Protein 8RZL (pdb70)

Sequence (915 aa):
DVIYYYQGQITVGNVAPPMYFAIQPNGNAKIGNNSNVPSYINAQPSSGGSGFTAQVNITNATYNYYFNFMGLAVSKTGYIYLAKVAYSYTATNNPIQNATLYIMNQQGQIVYKYKLIVNGVVNSTLPSTPLQINSGSYIVSLLIVPYQGTLPKTPSNDLATITVNFGFSPMTASPPPIPLPSPDVIYYYQGQITVGNVAPPMYFAIQPNGNAKIGNNSNVPSYINAQPSSGGSGFTAQVNITNATYNYYFNFMGLAVSKTGYIYLAKVAYSYTATNNPIQNATLYIMNQQGQIVYKYKLIVNGVVNSTLPSTPLQINSGSYIVSLLIVPYQGTLPKTPSNDLATITVNFGFSPMTASPPPIPLPSPDVIYYYQGQITVGNVAPPMYFAIQPNGNAKIGNNSNVPSYINAQPSSGGSGFTAQVNITNATYNYYFNFMGLAVSKTGYIYLAKVAYSYTATNNPIQNATLYIMNQQGQIVYKYKLIVNGVVNSTLPSTPLQINSGSYIVSLLIVPYQGTLPKTPSNDLATITVNFGFSPMTASPPPIPLPSPDVIYYYQGQITVGNVAPPMYFAIQPNGNAKIGNNSNVPSYINAQPSSGGSGFTAQVNITNATYNYYFNFMGLAVSKTGYIYLAKVAYSYTATNNPIQNATLYIMNQQGQIVYKYKLIVNGVVNSTLPSTPLQINSGSYIVSLLIVPYQGTLPKTPSNDLATITVNFGFSPMTASPPPIPLPSPDVIYYYQGQITVGNVAPPMYFAIQPNGNAKIGNNSNVPSYINAQPSSGGSGFTAQVNITNATYNYYFNFMGLAVSKTGYIYLAKVAYSYTATNNPIQNATLYIMNQQGQIVYKYKLIVNGVVNSTLPSTPLQINSGSYIVSLLIVPYQGTLPKTPSNDLATITVNFGFSPMTASPPPIPLPSP

Nearest PDB structures (foldseek):
  7pnb-assembly1_A  TM=1.003E+00  e=2.751E-33  Sulfolobus acidocaldarius
  2df7-assembly1_N  TM=4.155E-01  e=6.277E-03  Infectious bursal disease virus
  4pqq-assembly1_A  TM=2.726E-01  e=2.552E-01  Mus musculus
  7vyv-assembly1_B  TM=3.031E-01  e=6.184E-01  Klebsiella phage GH-K3
  7lzj-assembly1_C  TM=2.311E-01  e=8.153E-01  Klebsiella phage GH-K3

Solvent-accessible surface area: 39613 Å² total; per-residue (Å²): 16,0,0,0,0,0,51,1,74,0,38,0,0,5,27,65,22,1,0,56,7,16,76,79,5,138,62,44,66,138,0,0,70,8,10,107,4,134,56,13,6,84,2,114,48,41,65,41,10,3,1,1,74,1,46,0,25,0,0,33,0,26,37,0,1,0,24,4,2,0,0,2,3,4,73,91,65,1,32,2,0,2,4,81,16,53,37,63,93,100,31,138,83,35,1,0,56,32,0,2,0,0,4,9,51,73,138,28,112,74,55,50,78,13,92,0,1,54,99,5,102,54,31,112,108,36,33,29,94,9,75,96,3,89,60,41,24,20,7,4,0,0,1,0,15,1,71,45,66,38,26,57,206,104,76,46,110,86,6,1,39,0,33,0,5,6,0,0,0,8,43,140,69,63,11,73,63,9,78,10,13,63,49,19,0,0,0,0,0,51,1,74,0,38,0,0,6,28,64,22,15,30,58,18,17,74,78,6,140,64,45,65,137,0,0,74,46,8,105,58,132,76,126,13,82,2,113,48,42,64,40,12,16,16,54,96,40,76,33,58,35,60,123,51,86,144,10,103,20,90,4,3,0,0,2,4,4,74,98,66,2,32,1,17,2,9,80,16,53,37,62,92,100,32,136,83,34,1,7,57,51,0,13,2,22,4,12,51,73,137,32,113,94,55,50,115,14,105,3,1,55,99,5,102,54,31,113,109,35,34,28,92,8,76,96,3,88,60,42,25,20,6,4,0,19,38,8,20,2,70,91,85,37,34,72,211,104,125,66,118,91,30,34,75,48,76,33,25,42,15,42,18,28,62,140,67,64,26,84,61,27,76,28,14,62,49,182,115,106,166,192,194,170,70,147,154,119,136,72,147,125,85,56,17,0,58,8,17,75,79,6,140,63,46,65,140,0,0,70,7,8,105,4,130,56,13,6,84,2,112,47,41,103,80,10,59,0,2,74,1,46,0,24,0,0,33,0,26,38,0,1,0,24,5,2,0,0,2,3,4,74,131,65,2,32,2,0,2,5,81,16,53,36,62,93,100,31,137,82,34,1,0,56,32,0,2,0,0,4,9,51,75,138,29,112,75,55,50,78,13,92,0,1,54,100,6,103,54,31,113,106,35,34,28,92,8,74,95,3,89,61,41,24,20,6,4,0,1,2,0,16,1,71,45,64,38,24,59,205,103,77,45,110,89,6,1,41,0,34,0,8,6,0,0,0,36,73,140,67,65,10,76,62,64,83,47,95,98,194,108,77,29,94,59,14,88,1,72,0,39,0,0,4,28,62,22,1,0,56,7,17,75,78,6,139,64,46,66,138,0,0,70,8,9,106,4,130,58,12,6,84,2,115,48,42,65,40,9,3,0,2,75,0,45,0,25,0,0,34,0,27,38,0,1,0,24,4,1,0,0,2,3,4,73,93,65,2,32,1,0,2,5,81,16,53,37,61,92,100,32,137,83,36,1,0,56,32,0,2,0,0,4,10,51,74,139,29,112,76,57,51,77,13,91,0,1,54,100,5,102,54,31,112,108,35,34,28,92,9,74,95,2,88,60,41,24,21,6,3,0,1,2,0,16,1,70,45,66,37,24,59,206,105,76,46,109,86,6,0,41,0,34,0,5,7,0,0,0,7,42,139,68,65,11,74,62,9,78,10,14,64,49,18,0,0,0,0,1,51,1,74,0,38,0,0,6,26,64,22,1,0,56,8,16,76,80,6,139,63,44,65,138,0,0,75,31,9,107,13,134,55,28,13,83,3,113,48,40,64,41,10,3,0,2,74,0,46,0,28,0,9,34,44,57,80,9,53,20,46,4,1,0,0,2,3,4,75,97,66,2,32,2,0,2,5,81,16,53,36,62,94,99,32,137,84,35,1,0,58,32,0,2,0,0,4,10,51,73,138,27,112,76,56,49,79,13,94,0,1,54,98,5,102,54,32,114,107,36,33,29,94,10,74,96,2,88,60,42,24,20,8,4,0,0,2,0,16,2,70,47,66,38,25,57,207,102,77,47,108,87,6,1,41,0,34,0,5,5,0,0,0,8,41,139,68,63,10,74,64,9,78,10,14,63,49

B-factor: mean 107.13, std 51.11, range [43.92, 240.0]

Secondary structure (DSSP, 8-state):
-----------------SEEEESSGGG-TTSS--SEETTTEEEEEPGGGSEEEEEEEE-SSSEEEEEEEEEEEESS-EEEEEEEEEEEE-SSS--EEEEEEEEE-TTS-EEEEEEEEETTEE-SSPSPPPEEE-SEEEEEEEEEEE-TT-S-SS-EEEEEEEEEEEEEE--SSPPP-PPPPP-/---EEEEEEEEEEE---SEEEESSGGG-TTSS--SEETTTEEEEEPGGGSEEEEEEEE-SSSEEEEEEEEEEEESS-EEEEEEEEEEEE-SSS--EEEEEEEEE-TTS-EEEEEEEEETTEE-SSPSPPPEEE-SEEEEEEEEEEE-TT-S-SS-EEEEEEEEEEEEEE--SSPPP-PPPPP-/-EEEEEEEEEEEEE---SEEEESSGGG-TTSS--SEETTTEEEEEPGGGSEEEEEEEE-SSSEEEEEEEEEEEESS-EEEEEEEEEEEE-SSS--EEEEEEEEE-TTS-EEEEEEEEETTEE-SSPSPPPEEE-SEEEEEEEEEEE-TT-S-SS-EEEEEEEEEEEEEE--SSPPP-PPPPP-/-EEEEEEEEEEEEE---SEEEESSGGG-TTSS--SEETTTEEEEEPGGGSEEEEEEEE-SSSSEEEEEEEEEEESS-EEEEEEEEEEEE-SSS--EEEEEEEEE-TTS-EEEEEEEEETTEE-SSPSPPPEEE-SEEEEEEEEEEE-TT-S-SS-EEEEEEEEEEEEEE--SSPPP-PPPPP-/-EEEEEEEEEEEEE---SEEEESSGGG-TTSS--SEETTTEEEEEPGGGS-EEEEE---S-SSEEEEEEEEEEESS-EEEEEEEEEEEE-SSS--EEEEEEEEE-TTS-EEEEEEEEETTEE-SSPSPPPEEE-SEEEEEEEEEEE-TT-S-SS--S-SEEEEEEEEEE--SSPPP-PPPPP-

Organism: Sulfolobus acidocaldarius (strain ATCC 33909 / DSM 639 / JCM 8929 / NBRC 15157 / NCIMB 11770) (NCBI:txid330779)

Foldseek 3Di:
DDDDDDDDDDDDDDDDDQKFKQQCPVVPPLAQDQLCDPPAKHKDQDPPRHGIDMQGDDDQDQKDKRWRNIKMFGAAKWWKWWQDKDKDFDFPDQWFAWKKKFWADSVRHTPDIGTQHHGRHGDPPPRDFTDIDHGDMTRMMMMTGTDHPRDDPDDDRGGMDMDTDMDIDRDPDGDGSDHDDDD/DDDDDDDDDDDDDDDDDQKFKQQCPVVPPLAQDQLCDPPAKHKDQDPPRHGIDMQGDDDQDQKDKRWRNIKMFGAAKWWKWWQDKDKDFDFPDQWFAWKKKFWADSVRHTPDIGTQHHGRHGDPPPRDFTDIDGGDMTRMMMMTGTDHPRDDPDDDRGGMDMDTDMDIDRDPDGDGSDHDDDD/DDDDDDDDDDDDDDDDDQKFKQQCPVVPPLAQDQLCDPPAKHKDQDPPRHGIDMQGDDDQDQKDKRWRNIKMFGAAKWWKWWQDKDKDFDFPDQWFAWKKKFWADSVGHTPDIGTQHHGRHGDPPPRDFTDIDGGDMTRMMMMTGTDHPRDDPDDDRGGMDMDTDMDIDRDPDGDGSDHDDDD/DDDDDDDDDDDDDDDDDQKFKQQCPVVPPLAQDQLCDPPAKHKDQDPPRHGIDMQGDDDQDQKDKRWRNIKMFGAAKWWKWWQDKDKDFDFPDQWFAWKKKFWADSVRHTPDIGTQHHGRHGDPPPRDFTDIDGGDMTRMMMMTGTDHPRDDPDDDRGGMDMDTDMDIDRDPDGDGSDHDDDD/DDDDDDDDDDDDDDDDDQKFKQQCPVVPPLAQDQLCDPPAKHKDQDPPRHGIDMQGDDDQDQKDKRWRNIKMFGAAKWWKWWQDKDKDFDFPDQWFAWKKKFWADSVRHTPDIGTQHHGRHGDPPPRDFTDIDHGDMTRMMMMTGTDHPRDDPDDDRGGMDMDTDMDIDRDPDGDGSDHDDDD

Radius of gyration: 48.67 Å; Cα contacts (8 Å, |Δi|>4): 2622; chains: 5; bounding box: 44×48×195 Å

Structure (mmCIF, N/CA/C/O backbone):
data_8RZL
#
_entry.id   8RZL
#
_cell.length_a   1.00
_cell.length_b   1.00
_cell.length_c   1.00
_cell.angle_alpha   90.00
_cell.angle_beta   90.00
_cell.angle_gamma   90.00
#
_symmetry.space_group_name_H-M   'P 1'
#
loop_
_entity.id
_entity.type
_entity.pdbx_description
1 polymer 'Sulfolobus acidocaldarius threads (0406) filament.'
2 branched beta-D-glucopyranose-(1-4)-6-deoxy-6-sulfo-beta-D-glucopyranose-(1-3)-[alpha-D-mannopyranose-(1-4)][alpha-D-mannopyranose-(1-6)]2-acetamido-2-deoxy-beta-D-glucopyranose-(1-4)-2-acetamido-2-deoxy-beta-D-glucopyranose
3 non-polymer alpha-D-mannopyranose
#
loop_
_atom_site.group_PDB
_atom_site.id
_atom_site.type_symbol
_atom_site.label_atom_id
_atom_site.label_alt_id
_atom_site.label_comp_id
_atom_site.label_asym_id
_atom_site.label_entity_id
_atom_site.label_seq_id
_atom_site.pdbx_PDB_ins_code
_atom_site.Cartn_x
_atom_site.Cartn_y
_atom_site.Cartn_z
_atom_site.occupancy
_atom_site.B_iso_or_equiv
_atom_site.auth_seq_id
_atom_site.auth_comp_id
_atom_site.auth_asym_id
_atom_site.auth_atom_id
_atom_site.pdbx_PDB_model_num
ATOM 1 N N . ASP A 1 1 ? 101.445 118.289 142.127 1.00 82.49 24 ASP C N 1
ATOM 2 C CA . ASP A 1 1 ? 100.910 117.830 140.853 1.00 84.07 24 ASP C CA 1
ATOM 3 C C . ASP A 1 1 ? 100.574 116.345 140.920 1.00 80.86 24 ASP C C 1
ATOM 4 O O . ASP A 1 1 ? 101.248 115.594 141.620 1.00 84.00 24 ASP C O 1
ATOM 9 N N . VAL A 1 2 ? 99.549 115.931 140.164 1.00 76.21 25 VAL C N 1
ATOM 10 C CA . VAL A 1 2 ? 99.233 114.521 140.005 1.00 72.26 25 VAL C CA 1
ATOM 11 C C . VAL A 1 2 ? 99.513 114.121 138.561 1.00 69.70 25 VAL C C 1
ATOM 12 O O . VAL A 1 2 ? 98.927 114.675 137.632 1.00 70.63 25 VAL C O 1
ATOM 16 N N . ILE A 1 3 ? 100.421 113.150 138.395 1.00 67.47 26 ILE C N 1
ATOM 17 C CA . ILE A 1 3 ? 100.718 112.563 137.098 1.00 66.68 26 ILE C CA 1
ATOM 18 C C . ILE A 1 3 ? 100.297 111.096 137.120 1.00 66.01 26 ILE C C 1
ATOM 19 O O . ILE A 1 3 ? 100.685 110.341 138.010 1.00 68.16 26 ILE C O 1
ATOM 24 N N . TYR A 1 4 ? 99.524 110.702 136.106 1.00 64.28 27 TYR C N 1
ATOM 25 C CA . TYR A 1 4 ? 99.224 109.304 135.863 1.00 62.05 27 TYR C CA 1
ATOM 26 C C . TYR A 1 4 ? 100.061 108.842 134.674 1.00 61.79 27 TYR C C 1
ATOM 27 O O . TYR A 1 4 ? 100.010 109.468 133.618 1.00 63.26 27 TYR C O 1
ATOM 36 N N . TYR A 1 5 ? 100.814 107.750 134.848 1.00 61.30 28 TYR C N 1
ATOM 37 C CA . TYR A 1 5 ? 101.646 107.225 133.777 1.00 61.19 28 TYR C CA 1
ATOM 38 C C . TYR A 1 5 ? 101.079 105.918 133.228 1.00 61.95 28 TYR C C 1
ATOM 39 O O . TYR A 1 5 ? 100.701 105.022 133.984 1.00 61.56 28 TYR C O 1
ATOM 48 N N . TYR A 1 6 ? 101.057 105.837 131.890 1.00 61.13 29 TYR C N 1
ATOM 49 C CA . TYR A 1 6 ? 100.535 104.712 131.132 1.00 59.34 29 TYR C CA 1
ATOM 50 C C . TYR A 1 6 ? 101.680 104.113 130.321 1.00 61.38 29 TYR C C 1
ATOM 51 O O . TYR A 1 6 ? 102.368 104.833 129.597 1.00 64.94 29 TYR C O 1
ATOM 60 N N . GLN A 1 7 ? 101.872 102.793 130.439 1.00 61.69 30 GLN C N 1
ATOM 61 C CA . GLN A 1 7 ? 103.028 102.142 129.840 1.00 64.00 30 GLN C CA 1
ATOM 62 C C . GLN A 1 7 ? 102.629 101.378 128.578 1.00 65.86 30 GLN C C 1
ATOM 63 O O . GLN A 1 7 ? 101.814 100.458 128.629 1.00 68.95 30 GLN C O 1
ATOM 69 N N . GLY A 1 8 ? 103.235 101.762 127.448 1.00 65.35 31 GLY C N 1
ATOM 70 C CA . GLY A 1 8 ? 103.183 100.980 126.228 1.00 65.30 31 GLY C CA 1
ATOM 71 C C . GLY A 1 8 ? 104.440 100.127 126.103 1.00 66.83 31 GLY C C 1
ATOM 72 O O . GLY A 1 8 ? 105.549 100.627 126.271 1.00 69.36 31 GLY C O 1
ATOM 73 N N . GLN A 1 9 ? 104.258 98.832 125.827 1.00 70.52 32 GLN C N 1
ATOM 74 C CA . GLN A 1 9 ? 105.389 97.959 125.561 1.00 74.12 32 GLN C CA 1
ATOM 75 C C . GLN A 1 9 ? 105.245 97.343 124.172 1.00 70.72 32 GLN C C 1
ATOM 76 O O . GLN A 1 9 ? 104.294 96.611 123.913 1.00 72.97 32 GLN C O 1
ATOM 82 N N . ILE A 1 10 ? 106.211 97.639 123.294 1.00 66.46 33 ILE C N 1
ATOM 83 C CA . ILE A 1 10 ? 106.200 97.169 121.920 1.00 65.39 33 ILE C CA 1
ATOM 84 C C . ILE A 1 10 ? 107.361 96.192 121.751 1.00 64.77 33 ILE C C 1
ATOM 85 O O . ILE A 1 10 ? 108.514 96.572 121.928 1.00 66.23 33 ILE C O 1
ATOM 90 N N . THR A 1 11 ? 107.048 94.938 121.397 1.00 63.57 34 THR C N 1
ATOM 91 C CA . THR A 1 11 ? 108.067 93.951 121.072 1.00 64.76 34 THR C CA 1
ATOM 92 C C . THR A 1 11 ? 108.112 93.769 119.560 1.00 62.26 34 THR C C 1
ATOM 93 O O . THR A 1 11 ? 107.077 93.591 118.921 1.00 63.11 34 THR C O 1
ATOM 97 N N . VAL A 1 12 ? 109.324 93.838 119.002 1.00 59.97 35 VAL C N 1
ATOM 98 C CA . VAL A 1 12 ? 109.512 93.906 117.563 1.00 58.58 35 VAL C CA 1
ATOM 99 C C . VAL A 1 12 ? 110.112 92.592 117.076 1.00 57.43 35 VAL C C 1
ATOM 100 O O . VAL A 1 12 ? 111.169 92.173 117.543 1.00 60.30 35 VAL C O 1
ATOM 104 N N . GLY A 1 13 ? 109.406 91.956 116.137 1.00 56.97 36 GLY C N 1
ATOM 105 C CA . GLY A 1 13 ? 109.894 90.782 115.434 1.00 56.53 36 GLY C CA 1
ATOM 106 C C . GLY A 1 13 ? 110.131 91.080 113.956 1.00 58.71 36 GLY C C 1
ATOM 107 O O . GLY A 1 13 ? 109.973 92.215 113.509 1.00 59.49 36 GLY C O 1
ATOM 108 N N . ASN A 1 14 ? 110.468 90.033 113.197 1.00 60.64 37 ASN C N 1
ATOM 109 C CA . ASN A 1 14 ? 110.922 90.175 111.823 1.00 62.00 37 ASN C CA 1
ATOM 110 C C . ASN A 1 14 ? 110.206 89.147 110.945 1.00 63.32 37 ASN C C 1
ATOM 111 O O . ASN A 1 14 ? 110.147 87.975 111.314 1.00 66.34 37 ASN C O 1
ATOM 116 N N . VAL A 1 15 ? 109.714 89.588 109.773 1.00 65.69 38 VAL C N 1
ATOM 117 C CA . VAL A 1 15 ? 108.936 88.769 108.841 1.00 67.45 38 VAL C CA 1
ATOM 118 C C . VAL A 1 15 ? 109.411 88.987 107.401 1.00 67.79 38 VAL C C 1
ATOM 119 O O . VAL A 1 15 ? 109.763 90.103 107.016 1.00 69.97 38 VAL C O 1
ATOM 123 N N . ALA A 1 16 ? 109.421 87.903 106.607 1.00 66.58 39 ALA C N 1
ATOM 124 C CA . ALA A 1 16 ? 109.794 87.953 105.196 1.00 65.67 39 ALA C CA 1
ATOM 125 C C . ALA A 1 16 ? 108.883 88.917 104.432 1.00 66.80 39 ALA C C 1
ATOM 126 O O . ALA A 1 16 ? 107.671 88.903 104.634 1.00 69.57 39 ALA C O 1
ATOM 128 N N . PRO A 1 17 ? 109.416 89.778 103.530 1.00 67.62 40 PRO C N 1
ATOM 129 C CA . PRO A 1 17 ? 108.633 90.875 102.957 1.00 67.88 40 PRO C CA 1
ATOM 130 C C . PRO A 1 17 ? 107.501 90.407 102.042 1.00 68.84 40 PRO C C 1
ATOM 131 O O . PRO A 1 17 ? 107.703 89.532 101.198 1.00 69.62 40 PRO C O 1
ATOM 135 N N . PRO A 1 18 ? 106.277 90.978 102.194 1.00 67.73 41 PRO C N 1
ATOM 136 C CA . PRO A 1 18 ? 105.149 90.679 101.309 1.00 65.45 41 PRO C CA 1
ATOM 137 C C . PRO A 1 18 ? 105.421 90.988 99.836 1.00 64.66 41 PRO C C 1
ATOM 138 O O . PRO A 1 18 ? 104.908 90.301 98.960 1.00 63.89 41 PRO C O 1
ATOM 142 N N . MET A 1 19 ? 106.224 92.025 99.572 1.00 62.44 42 MET C N 1
ATOM 143 C CA . MET A 1 19 ? 106.737 92.304 98.240 1.00 61.60 42 MET C CA 1
ATOM 144 C C . MET A 1 19 ? 108.125 92.932 98.357 1.00 60.09 42 MET C C 1
ATOM 145 O O . MET A 1 19 ? 108.471 93.497 99.392 1.00 61.16 42 MET C O 1
ATOM 150 N N . TYR A 1 20 ? 108.925 92.816 97.292 1.00 57.84 43 TYR C N 1
ATOM 151 C CA . TYR A 1 20 ? 110.255 93.401 97.280 1.00 55.00 43 TYR C CA 1
ATOM 152 C C . TYR A 1 20 ? 110.694 93.673 95.846 1.00 55.25 43 TYR C C 1
ATOM 153 O O . TYR A 1 20 ? 110.245 93.011 94.917 1.00 57.08 43 TYR C O 1
ATOM 162 N N . PHE A 1 21 ? 111.602 94.638 95.686 1.00 53.56 44 PHE C N 1
ATOM 163 C CA . PHE A 1 21 ? 112.218 94.920 94.401 1.00 51.54 44 PHE C CA 1
ATOM 164 C C . PHE A 1 21 ? 113.493 94.097 94.256 1.00 52.20 44 PHE C C 1
ATOM 165 O O . PHE A 1 21 ? 114.256 93.955 95.214 1.00 55.71 44 PHE C O 1
ATOM 173 N N . ALA A 1 22 ? 113.720 93.572 93.045 1.00 53.14 45 ALA C N 1
ATOM 174 C CA . ALA A 1 22 ? 114.830 92.667 92.784 1.00 59.33 45 ALA C CA 1
ATOM 175 C C . ALA A 1 22 ? 115.193 92.648 91.300 1.00 63.00 45 ALA C C 1
ATOM 176 O O . ALA A 1 22 ? 114.401 93.042 90.448 1.00 62.58 45 ALA C O 1
ATOM 178 N N . ILE A 1 23 ? 116.407 92.168 91.005 1.00 67.48 46 ILE C N 1
ATOM 179 C CA . ILE A 1 23 ? 116.824 91.874 89.643 1.00 69.85 46 ILE C CA 1
ATOM 180 C C . ILE A 1 23 ? 116.768 90.361 89.465 1.00 75.48 46 ILE C C 1
ATOM 181 O O . ILE A 1 23 ? 117.378 89.629 90.243 1.00 79.00 46 ILE C O 1
ATOM 186 N N . GLN A 1 24 ? 115.997 89.905 88.464 1.00 77.53 47 GLN C N 1
ATOM 187 C CA . GLN A 1 24 ? 115.767 88.489 88.195 1.00 80.15 47 GLN C CA 1
ATOM 188 C C . GLN A 1 24 ? 115.295 87.756 89.458 1.00 78.73 47 GLN C C 1
ATOM 189 O O . GLN A 1 24 ? 115.928 86.783 89.878 1.00 79.23 47 GLN C O 1
ATOM 195 N N . PRO A 1 25 ? 114.148 88.150 90.073 1.00 78.59 48 PRO C N 1
ATOM 196 C CA . PRO A 1 25 ? 113.648 87.496 91.286 1.00 80.61 48 PRO C CA 1
ATOM 197 C C . PRO A 1 25 ? 113.370 86.016 91.032 1.00 85.51 48 PRO C C 1
ATOM 198 O O . PRO A 1 25 ? 112.897 85.647 89.958 1.00 87.76 48 PRO C O 1
ATOM 202 N N . ASN A 1 26 ? 113.710 85.172 92.020 1.00 92.17 49 ASN C N 1
ATOM 203 C CA . ASN A 1 26 ? 113.582 83.717 91.958 1.00 97.74 49 ASN C CA 1
ATOM 204 C C . ASN A 1 26 ? 114.350 83.096 90.779 1.00 98.63 49 ASN C C 1
ATOM 205 O O . ASN A 1 26 ? 114.092 81.947 90.413 1.00 102.59 49 ASN C O 1
ATOM 210 N N . GLY A 1 27 ? 115.303 83.841 90.198 1.00 97.20 50 GLY C N 1
ATOM 211 C CA . GLY A 1 27 ? 116.075 83.408 89.039 1.00 97.87 50 GLY C CA 1
ATOM 212 C C . GLY A 1 27 ? 115.345 83.571 87.702 1.00 96.09 50 GLY C C 1
ATOM 213 O O . GLY A 1 27 ? 115.819 83.068 86.683 1.00 97.54 50 GLY C O 1
ATOM 214 N N . ASN A 1 28 ? 114.216 84.292 87.691 1.00 90.27 51 ASN C N 1
ATOM 215 C CA . ASN A 1 28 ? 113.416 84.494 86.492 1.00 86.79 51 ASN C CA 1
ATOM 216 C C . ASN A 1 28 ? 114.107 85.490 85.555 1.00 84.47 51 ASN C C 1
ATOM 217 O O . ASN A 1 28 ? 113.983 86.697 85.737 1.00 85.23 51 ASN C O 1
ATOM 222 N N . ALA A 1 29 ? 114.751 84.978 84.496 1.00 82.24 52 ALA C N 1
ATOM 223 C CA . ALA A 1 29 ? 115.585 85.773 83.598 1.00 78.70 52 ALA C CA 1
ATOM 224 C C . ALA A 1 29 ? 114.795 86.759 82.728 1.00 76.14 52 ALA C C 1
ATOM 225 O O . ALA A 1 29 ? 115.399 87.473 81.933 1.00 77.88 52 ALA C O 1
ATOM 227 N N . LYS A 1 30 ? 113.461 86.814 82.870 1.00 74.22 53 LYS C N 1
ATOM 228 C CA . LYS A 1 30 ? 112.613 87.718 82.094 1.00 73.42 53 LYS C CA 1
ATOM 229 C C . LYS A 1 30 ? 112.157 88.933 82.907 1.00 69.27 53 LYS C C 1
ATOM 230 O O . LYS A 1 30 ? 111.643 89.892 82.332 1.00 68.23 53 LYS C O 1
ATOM 236 N N . ILE A 1 31 ? 112.360 88.917 84.232 1.00 66.19 54 ILE C N 1
ATOM 237 C CA . ILE A 1 31 ? 111.863 89.968 85.116 1.00 64.97 54 ILE C CA 1
ATOM 238 C C . ILE A 1 31 ? 113.031 90.823 85.614 1.00 64.96 54 ILE C C 1
ATOM 239 O O . ILE A 1 31 ? 113.973 90.306 86.203 1.00 67.38 54 ILE C O 1
ATOM 244 N N . GLY A 1 32 ? 112.950 92.145 85.413 1.00 62.14 55 GLY C N 1
ATOM 245 C CA . GLY A 1 32 ? 114.015 93.063 85.787 1.00 59.65 55 GLY C CA 1
ATOM 246 C C . GLY A 1 32 ? 115.330 92.871 85.030 1.00 61.24 55 GLY C C 1
ATOM 247 O O . GLY A 1 32 ? 116.402 93.027 85.601 1.00 61.46 55 GLY C O 1
ATOM 248 N N . ASN A 1 33 ? 115.290 92.649 83.715 1.00 62.08 56 ASN C N 1
ATOM 249 C CA . ASN A 1 33 ? 116.581 92.466 83.060 1.00 60.61 56 ASN C CA 1
ATOM 250 C C . ASN A 1 33 ? 117.015 93.691 82.241 1.00 62.78 56 ASN C C 1
ATOM 251 O O . ASN A 1 33 ? 117.386 93.530 81.077 1.00 68.30 56 ASN C O 1
ATOM 256 N N . ASN A 1 34 ? 117.007 94.902 82.804 1.00 60.75 57 ASN C N 1
ATOM 257 C CA . ASN A 1 34 ? 117.405 96.036 81.989 1.00 59.87 57 ASN C CA 1
ATOM 258 C C . ASN A 1 34 ? 117.688 97.090 82.992 1.00 62.22 57 ASN C C 1
ATOM 259 O O . ASN A 1 34 ? 117.212 98.225 83.006 1.00 65.59 57 ASN C O 1
ATOM 263 N N . SER A 1 35 ? 118.292 96.489 83.962 1.00 65.67 58 SER C N 1
ATOM 264 C CA . SER A 1 35 ? 118.603 97.437 84.979 1.00 65.19 58 SER C CA 1
ATOM 265 C C . SER A 1 35 ? 119.755 98.312 84.529 1.00 66.38 58 SER C C 1
ATOM 266 O O . SER A 1 35 ? 119.851 99.403 85.067 1.00 71.91 58 SER C O 1
ATOM 269 N N . ASN A 1 36 ? 120.580 97.888 83.556 1.00 67.38 59 ASN C N 1
ATOM 270 C CA . ASN A 1 36 ? 121.851 98.561 83.310 1.00 67.81 59 ASN C CA 1
ATOM 271 C C . ASN A 1 36 ? 122.159 98.607 81.812 1.00 67.42 59 ASN C C 1
ATOM 272 O O . ASN A 1 36 ? 122.499 97.584 81.225 1.00 71.72 59 ASN C O 1
ATOM 277 N N . VAL A 1 37 ? 122.046 99.800 81.207 1.00 65.32 60 VAL C N 1
ATOM 278 C CA . VAL A 1 37 ? 122.499 100.058 79.848 1.00 65.89 60 VAL C CA 1
ATOM 279 C C . VAL A 1 37 ? 123.547 101.166 79.931 1.00 72.31 60 VAL C C 1
ATOM 280 O O . VAL A 1 37 ? 123.229 102.270 80.366 1.00 75.54 60 VAL C O 1
ATOM 284 N N . PRO A 1 38 ? 124.817 100.900 79.532 1.00 76.67 61 PRO C N 1
ATOM 285 C CA . PRO A 1 38 ? 125.982 101.621 80.057 1.00 80.74 61 PRO C CA 1
ATOM 286 C C . PRO A 1 38 ? 126.187 103.127 79.857 1.00 85.12 61 PRO C C 1
ATOM 287 O O . PRO A 1 38 ? 127.219 103.648 80.281 1.00 93.68 61 PRO C O 1
ATOM 291 N N . SER A 1 39 ? 125.207 103.835 79.271 1.00 77.17 62 SER C N 1
ATOM 292 C CA . SER A 1 39 ? 125.235 105.295 79.227 1.00 70.22 62 SER C CA 1
ATOM 293 C C . SER A 1 39 ? 123.845 105.924 79.402 1.00 64.88 62 SER C C 1
ATOM 294 O O . SER A 1 39 ? 123.711 107.151 79.371 1.00 65.35 62 SER C O 1
ATOM 297 N N . TYR A 1 40 ? 122.807 105.094 79.621 1.00 59.78 63 TYR C N 1
ATOM 298 C CA . TYR A 1 40 ? 121.418 105.530 79.510 1.00 55.96 63 TYR C CA 1
ATOM 299 C C . TYR A 1 40 ? 120.593 105.241 80.766 1.00 55.25 63 TYR C C 1
ATOM 300 O O . TYR A 1 40 ? 119.700 106.023 81.086 1.00 59.07 63 TYR C O 1
ATOM 309 N N . ILE A 1 41 ? 120.847 104.107 81.434 1.00 53.91 64 ILE C N 1
ATOM 310 C CA . ILE A 1 41 ? 120.197 103.797 82.702 1.00 53.86 64 ILE C CA 1
ATOM 311 C C . ILE A 1 41 ? 121.124 102.965 83.582 1.00 53.68 64 ILE C C 1
ATOM 312 O O . ILE A 1 41 ? 121.822 102.077 83.099 1.00 56.82 64 ILE C O 1
ATOM 317 N N . ASN A 1 42 ? 121.069 103.241 84.888 1.00 54.35 65 ASN C N 1
ATOM 318 C CA . ASN A 1 42 ? 121.683 102.409 85.903 1.00 57.27 65 ASN C CA 1
ATOM 319 C C . ASN A 1 42 ? 120.746 102.365 87.107 1.00 58.38 65 ASN C C 1
ATOM 320 O O . ASN A 1 42 ? 120.658 103.330 87.863 1.00 62.72 65 ASN C O 1
ATOM 325 N N . ALA A 1 43 ? 120.057 101.228 87.268 1.00 57.40 66 ALA C N 1
ATOM 326 C CA . ALA A 1 43 ? 119.109 101.017 88.348 1.00 57.85 66 ALA C CA 1
ATOM 327 C C . ALA A 1 43 ? 119.522 99.821 89.200 1.00 61.42 66 ALA C C 1
ATOM 328 O O . ALA A 1 43 ? 120.094 98.855 88.699 1.00 65.73 66 ALA C O 1
ATOM 330 N N . GLN A 1 44 ? 119.212 99.899 90.500 1.00 64.80 67 GLN C N 1
ATOM 331 C CA . GLN A 1 44 ? 119.536 98.853 91.455 1.00 67.92 67 GLN C CA 1
ATOM 332 C C . GLN A 1 44 ? 118.412 98.734 92.479 1.00 66.81 67 GLN C C 1
ATOM 333 O O . GLN A 1 44 ? 117.758 99.726 92.803 1.00 67.82 67 GLN C O 1
ATOM 339 N N . PRO A 1 45 ? 118.175 97.536 93.060 1.00 64.52 68 PRO C N 1
ATOM 340 C CA . PRO A 1 45 ? 117.264 97.435 94.191 1.00 62.78 68 PRO C CA 1
ATOM 341 C C . PRO A 1 45 ? 117.968 98.050 95.400 1.00 63.77 68 PRO C C 1
ATOM 342 O O . PRO A 1 45 ? 119.170 97.860 95.591 1.00 63.76 68 PRO C O 1
ATOM 346 N N . SER A 1 46 ? 117.213 98.832 96.179 1.00 67.43 69 SER C N 1
ATOM 347 C CA . SER A 1 46 ? 117.694 99.367 97.444 1.00 70.14 69 SER C CA 1
ATOM 348 C C . SER A 1 46 ? 117.957 98.217 98.417 1.00 70.58 69 SER C C 1
ATOM 349 O O . SER A 1 46 ? 117.440 97.120 98.222 1.00 72.65 69 SER C O 1
ATOM 352 N N . SER A 1 47 ? 118.776 98.453 99.454 1.00 72.30 70 SER C N 1
ATOM 353 C CA . SER A 1 47 ? 119.248 97.387 100.335 1.00 71.91 70 SER C CA 1
ATOM 354 C C . SER A 1 47 ? 118.096 96.526 100.859 1.00 68.60 70 SER C C 1
ATOM 355 O O . SER A 1 47 ? 117.055 97.057 101.238 1.00 65.44 70 SER C O 1
ATOM 358 N N . GLY A 1 48 ? 118.288 95.196 100.846 1.00 67.12 71 GLY C N 1
ATOM 359 C CA . GLY A 1 48 ? 117.290 94.224 101.279 1.00 62.75 71 GLY C CA 1
ATOM 360 C C . GLY A 1 48 ? 116.030 94.141 100.409 1.00 59.12 71 GLY C C 1
ATOM 361 O O . GLY A 1 48 ? 115.074 93.473 100.799 1.00 58.42 71 GLY C O 1
ATOM 362 N N . GLY A 1 49 ? 116.030 94.787 99.233 1.00 56.67 72 GLY C N 1
ATOM 363 C CA . GLY A 1 49 ? 114.873 94.836 98.343 1.00 53.03 72 GLY C CA 1
ATOM 364 C C . GLY A 1 49 ? 113.803 95.846 98.769 1.00 54.39 72 GLY C C 1
ATOM 365 O O . GLY A 1 49 ? 112.679 95.787 98.283 1.00 55.80 72 GLY C O 1
ATOM 366 N N . SER A 1 50 ? 114.177 96.801 99.632 1.00 55.33 73 SER C N 1
ATOM 367 C CA . SER A 1 50 ? 113.306 97.752 100.321 1.00 55.78 73 SER C CA 1
ATOM 368 C C . SER A 1 50 ? 112.692 98.818 99.408 1.00 57.05 73 SER C C 1
ATOM 369 O O . SER A 1 50 ? 111.911 99.646 99.877 1.00 60.89 73 SER C O 1
ATOM 372 N N . GLY A 1 51 ? 113.059 98.818 98.124 1.00 56.38 74 GLY C N 1
ATOM 373 C CA . GLY A 1 51 ? 112.780 99.915 97.206 1.00 57.48 74 GLY C CA 1
ATOM 374 C C . GLY A 1 51 ? 113.773 99.864 96.051 1.00 58.85 74 GLY C C 1
ATOM 375 O O . GLY A 1 51 ? 114.417 98.838 95.866 1.00 61.84 74 GLY C O 1
ATOM 376 N N . PHE A 1 52 ? 113.938 100.969 95.314 1.00 58.28 75 PHE C N 1
ATOM 377 C CA . PHE A 1 52 ? 114.914 100.991 94.233 1.00 57.87 75 PHE C CA 1
ATOM 378 C C . PHE A 1 52 ? 115.511 102.385 94.047 1.00 59.26 75 PHE C C 1
ATOM 379 O O . PHE A 1 52 ? 114.904 103.394 94.404 1.00 60.12 75 PHE C O 1
ATOM 387 N N . THR A 1 53 ? 116.706 102.415 93.445 1.00 61.79 76 THR C N 1
ATOM 388 C CA . THR A 1 53 ? 117.381 103.649 93.070 1.00 64.12 76 THR C CA 1
ATOM 389 C C . THR A 1 53 ? 117.699 103.572 91.582 1.00 62.43 76 THR C C 1
ATOM 390 O O . THR A 1 53 ? 118.184 102.546 91.123 1.00 65.53 76 THR C O 1
ATOM 394 N N . ALA A 1 54 ? 117.429 104.652 90.839 1.00 62.41 77 ALA C N 1
ATOM 395 C CA . ALA A 1 54 ? 117.715 104.680 89.407 1.00 62.47 77 ALA C CA 1
ATOM 396 C C . ALA A 1 54 ? 118.333 106.008 88.974 1.00 63.96 77 ALA C C 1
ATOM 397 O O . ALA A 1 54 ? 117.856 107.071 89.373 1.00 68.98 77 ALA C O 1
ATOM 399 N N . GLN A 1 55 ? 119.408 105.922 88.176 1.00 61.79 78 GLN C N 1
ATOM 400 C CA . GLN A 1 55 ? 119.951 107.056 87.450 1.00 61.11 78 GLN C CA 1
ATOM 401 C C . GLN A 1 55 ? 119.463 106.860 86.021 1.00 58.20 78 GLN C C 1
ATOM 402 O O . GLN A 1 55 ? 119.603 105.759 85.501 1.00 60.30 78 GLN C O 1
ATOM 408 N N . VAL A 1 56 ? 118.840 107.886 85.430 1.00 56.70 79 VAL C N 1
ATOM 409 C CA . VAL A 1 56 ? 118.081 107.737 84.200 1.00 56.26 79 VAL C CA 1
ATOM 410 C C . VAL A 1 56 ? 118.424 108.904 83.282 1.00 56.54 79 VAL C C 1
ATOM 411 O O . VAL A 1 56 ? 118.168 110.057 83.621 1.00 60.88 79 VAL C O 1
ATOM 415 N N . ASN A 1 57 ? 118.957 108.589 82.097 1.00 54.90 80 ASN C N 1
ATOM 416 C CA . ASN A 1 57 ? 119.327 109.636 81.161 1.00 54.19 80 ASN C CA 1
ATOM 417 C C . ASN A 1 57 ? 118.262 109.866 80.109 1.00 53.91 80 ASN C C 1
ATOM 418 O O . ASN A 1 57 ? 118.031 109.009 79.255 1.00 55.90 80 ASN C O 1
ATOM 423 N N . ILE A 1 58 ? 117.645 111.045 80.155 1.00 53.97 81 ILE C N 1
ATOM 424 C CA . ILE A 1 58 ? 116.724 111.421 79.089 1.00 55.96 81 ILE C CA 1
ATOM 425 C C . ILE A 1 58 ? 117.477 112.106 77.951 1.00 58.60 81 ILE C C 1
ATOM 426 O O . ILE A 1 58 ? 118.610 112.551 78.120 1.00 62.91 81 ILE C O 1
ATOM 431 N N . THR A 1 59 ? 116.849 112.139 76.771 1.00 59.92 82 THR C N 1
ATOM 432 C CA . THR A 1 59 ? 117.431 112.745 75.581 1.00 64.45 82 THR C CA 1
ATOM 433 C C . THR A 1 59 ? 116.354 113.562 74.873 1.00 62.64 82 THR C C 1
ATOM 434 O O . THR A 1 59 ? 115.366 113.923 75.494 1.00 63.17 82 THR C O 1
ATOM 438 N N . ASN A 1 60 ? 116.546 113.819 73.572 1.00 61.72 83 ASN C N 1
ATOM 439 C CA . ASN A 1 60 ? 115.652 114.655 72.785 1.00 60.75 83 ASN C CA 1
ATOM 440 C C . ASN A 1 60 ? 114.439 113.869 72.288 1.00 62.54 83 ASN C C 1
ATOM 441 O O . ASN A 1 60 ? 113.457 114.463 71.851 1.00 69.99 83 ASN C O 1
ATOM 446 N N . ALA A 1 61 ? 114.486 112.535 72.379 1.00 61.74 84 ALA C N 1
ATOM 447 C CA . ALA A 1 61 ? 113.363 111.696 71.977 1.00 59.43 84 ALA C CA 1
ATOM 448 C C . ALA A 1 61 ? 112.084 112.180 72.655 1.00 58.16 84 ALA C C 1
ATOM 449 O O . ALA A 1 61 ? 112.106 112.518 73.835 1.00 62.22 84 ALA C O 1
ATOM 451 N N . THR A 1 62 ? 110.979 112.194 71.903 1.00 57.28 85 THR C N 1
ATOM 452 C CA . THR A 1 62 ? 109.684 112.654 72.396 1.00 61.06 85 THR C CA 1
ATOM 453 C C . THR A 1 62 ? 109.068 111.728 73.454 1.00 58.92 85 THR C C 1
ATOM 454 O O . THR A 1 62 ? 108.273 112.198 74.265 1.00 61.30 85 THR C O 1
ATOM 458 N N . TYR A 1 63 ? 109.393 110.426 73.431 1.00 56.88 86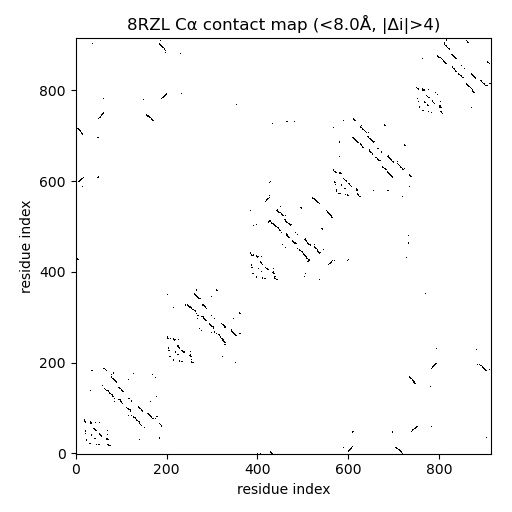 TYR C N 1
ATOM 459 C CA . TYR A 1 63 ? 109.135 109.547 74.565 1.00 54.75 86 TYR C CA 1
ATOM 460 C C . TYR A 1 63 ? 110.425 108.815 74.925 1.00 53.19 86 TYR C C 1
ATOM 461 O O . TYR A 1 63 ? 111.108 108.280 74.054 1.00 53.98 86 TYR C O 1
ATOM 470 N N . ASN A 1 64 ? 110.751 108.801 76.221 1.00 52.06 87 ASN C N 1
ATOM 471 C CA . ASN A 1 64 ? 111.923 108.112 76.735 1.00 50.10 87 ASN C CA 1
ATOM 472 C C . ASN A 1 64 ? 111.406 106.955 77.587 1.00 48.87 87 ASN C C 1
ATOM 473 O O . ASN A 1 64 ? 110.709 107.208 78.561 1.00 51.53 87 ASN C O 1
ATOM 478 N N . TYR A 1 65 ? 111.714 105.704 77.215 1.00 48.37 88 TYR C N 1
ATOM 479 C CA . TYR A 1 65 ? 111.088 104.554 77.854 1.00 47.72 88 TYR C CA 1
ATOM 480 C C . TYR A 1 65 ? 112.126 103.568 78.379 1.00 48.25 88 TYR C C 1
ATOM 481 O O . TYR A 1 65 ? 112.998 103.112 77.643 1.00 48.51 88 TYR C O 1
ATOM 490 N N . TYR A 1 66 ? 111.982 103.233 79.665 1.00 47.07 89 TYR C N 1
ATOM 491 C CA . TYR A 1 66 ? 112.904 102.393 80.409 1.00 46.80 89 TYR C CA 1
ATOM 492 C C . TYR A 1 66 ? 112.159 101.111 80.749 1.00 48.91 89 TYR C C 1
ATOM 493 O O . TYR A 1 66 ? 111.590 100.988 81.826 1.00 51.62 89 TYR C O 1
ATOM 502 N N . PHE A 1 67 ? 112.123 100.188 79.786 1.00 50.07 90 PHE C N 1
ATOM 503 C CA . PHE A 1 67 ? 111.353 98.962 79.910 1.00 49.92 90 PHE C CA 1
ATOM 504 C C . PHE A 1 67 ? 112.096 97.964 80.797 1.00 49.74 90 PHE C C 1
ATOM 505 O O . PHE A 1 67 ? 113.285 97.736 80.590 1.00 51.45 90 PHE C O 1
ATOM 513 N N . ASN A 1 68 ? 111.385 97.362 81.765 1.00 48.70 91 ASN C N 1
ATOM 514 C CA . ASN A 1 68 ? 111.875 96.248 82.570 1.00 50.42 91 ASN C CA 1
ATOM 515 C C . ASN A 1 68 ? 113.134 96.608 83.374 1.00 51.09 91 ASN C C 1
ATOM 516 O O . ASN A 1 68 ? 113.998 95.757 83.587 1.00 51.20 91 ASN C O 1
ATOM 521 N N . PHE A 1 69 ? 113.252 97.858 83.841 1.00 52.58 92 PHE C N 1
ATOM 522 C CA . PHE A 1 69 ? 114.444 98.309 84.553 1.00 55.00 92 PHE C CA 1
ATOM 523 C C . PHE A 1 69 ? 114.545 97.722 85.966 1.00 57.17 92 PHE C C 1
ATOM 524 O O . PHE A 1 69 ? 115.613 97.755 86.572 1.00 59.00 92 PHE C O 1
ATOM 532 N N . MET A 1 70 ? 113.422 97.230 86.509 1.00 59.45 93 MET C N 1
ATOM 533 C CA . MET A 1 70 ? 113.349 96.597 87.821 1.00 60.56 93 MET C CA 1
ATOM 534 C C . MET A 1 70 ? 112.383 95.415 87.751 1.00 58.45 93 MET C C 1
ATOM 535 O O . MET A 1 70 ? 111.557 95.327 86.845 1.00 59.26 93 MET C O 1
ATOM 540 N N . GLY A 1 71 ? 112.517 94.491 88.705 1.00 56.77 94 GLY C N 1
ATOM 541 C CA . GLY A 1 71 ? 111.531 93.445 88.907 1.00 54.43 94 GLY C CA 1
ATOM 542 C C . GLY A 1 71 ? 110.835 93.628 90.251 1.00 53.77 94 GLY C C 1
ATOM 543 O O . GLY A 1 71 ? 111.485 93.910 91.251 1.00 58.79 94 GLY C O 1
ATOM 544 N N . LEU A 1 72 ? 109.512 93.479 90.265 1.00 52.45 95 LEU C N 1
ATOM 545 C CA . LEU A 1 72 ? 108.745 93.518 91.498 1.00 51.17 95 LEU C CA 1
ATOM 546 C C . LEU A 1 72 ? 108.265 92.104 91.812 1.00 51.20 95 LEU C C 1
ATOM 547 O O . LEU A 1 72 ? 107.521 91.521 91.032 1.00 53.86 95 LEU C O 1
ATOM 552 N N . ALA A 1 73 ? 108.697 91.556 92.952 1.00 50.62 96 ALA C N 1
ATOM 553 C CA . ALA A 1 73 ? 108.256 90.247 93.406 1.00 51.92 96 ALA C CA 1
ATOM 554 C C . ALA A 1 73 ? 107.206 90.430 94.498 1.00 53.88 96 ALA C C 1
ATOM 555 O O . ALA A 1 73 ? 107.399 91.237 95.400 1.00 56.36 96 ALA C O 1
ATOM 557 N N . VAL A 1 74 ? 106.092 89.690 94.409 1.00 55.09 97 VAL C N 1
ATOM 558 C CA . VAL A 1 74 ? 105.028 89.744 95.401 1.00 56.64 97 VAL C CA 1
ATOM 559 C C . VAL A 1 74 ? 104.853 88.332 95.962 1.00 61.00 97 VAL C C 1
ATOM 560 O O . VAL A 1 74 ? 104.398 87.438 95.251 1.00 63.18 97 VAL C O 1
ATOM 564 N N . SER A 1 75 ? 105.228 88.143 97.236 1.00 64.97 98 SER C N 1
ATOM 565 C CA . SER A 1 75 ? 105.291 86.828 97.859 1.00 71.03 98 SER C CA 1
ATOM 566 C C . SER A 1 75 ? 103.923 86.369 98.376 1.00 74.88 98 SER C C 1
ATOM 567 O O . SER A 1 75 ? 103.674 85.167 98.460 1.00 76.43 98 SER C O 1
ATOM 570 N N . LYS A 1 76 ? 103.052 87.329 98.732 1.00 78.05 99 LYS C N 1
ATOM 571 C CA . LYS A 1 76 ? 101.712 87.077 99.250 1.00 83.12 99 LYS C CA 1
ATOM 572 C C . LYS A 1 76 ? 100.748 88.139 98.714 1.00 78.53 99 LYS C C 1
ATOM 573 O O . LYS A 1 76 ? 101.142 89.291 98.566 1.00 76.32 99 LYS C O 1
ATOM 579 N N . THR A 1 77 ? 99.487 87.762 98.435 1.00 75.74 100 THR C N 1
ATOM 580 C CA . THR A 1 77 ? 98.511 88.688 97.855 1.00 72.29 100 THR C CA 1
ATOM 581 C C . THR A 1 77 ? 98.229 89.847 98.814 1.00 68.99 100 THR C C 1
ATOM 582 O O . THR A 1 77 ? 98.279 89.676 100.031 1.00 73.70 100 THR C O 1
ATOM 586 N N . GLY A 1 78 ? 97.928 91.028 98.256 1.00 62.22 101 GLY C N 1
ATOM 587 C CA . GLY A 1 78 ? 97.686 92.219 99.054 1.00 56.42 101 GLY C CA 1
ATOM 588 C C . GLY A 1 78 ? 97.231 93.389 98.190 1.00 54.00 101 GLY C C 1
ATOM 589 O O . GLY A 1 78 ? 96.984 93.215 97.005 1.00 56.08 101 GLY C O 1
ATOM 590 N N . TYR A 1 79 ? 97.110 94.574 98.800 1.00 51.49 102 TYR C N 1
ATOM 591 C CA . TYR A 1 79 ? 96.640 95.768 98.114 1.00 50.50 102 TYR C CA 1
ATOM 592 C C . TYR A 1 79 ? 97.774 96.783 98.017 1.00 49.11 102 TYR C C 1
ATOM 593 O O . TYR A 1 79 ? 98.403 97.093 99.024 1.00 51.80 102 TYR C O 1
ATOM 602 N N . ILE A 1 80 ? 97.994 97.325 96.809 1.00 47.93 103 ILE C N 1
ATOM 603 C CA . ILE A 1 80 ? 99.072 98.265 96.519 1.00 49.45 103 ILE C CA 1
ATOM 604 C C . ILE A 1 80 ? 98.508 99.608 96.045 1.00 50.08 103 ILE C C 1
ATOM 605 O O . ILE A 1 80 ? 97.486 99.645 95.360 1.00 53.64 103 ILE C O 1
ATOM 610 N N . TYR A 1 81 ? 99.210 100.703 96.378 1.00 48.05 104 TYR C N 1
ATOM 611 C CA . TYR A 1 81 ? 98.846 102.033 95.911 1.00 49.26 104 TYR C CA 1
ATOM 612 C C . TYR A 1 81 ? 100.044 102.975 95.874 1.00 49.58 104 TYR C C 1
ATOM 613 O O . TYR A 1 81 ? 101.049 102.753 96.541 1.00 51.52 104 TYR C O 1
ATOM 622 N N . LEU A 1 82 ? 99.902 104.051 95.097 1.00 51.52 105 LEU C N 1
ATOM 623 C CA . LEU A 1 82 ? 100.873 105.126 95.072 1.00 53.27 105 LEU C CA 1
ATOM 624 C C . LEU A 1 82 ? 100.587 106.055 96.251 1.00 54.44 105 LEU C C 1
ATOM 625 O O . LEU A 1 82 ? 99.585 106.763 96.267 1.00 56.59 105 LEU C O 1
ATOM 630 N N . ALA A 1 83 ? 101.477 106.041 97.250 1.00 55.77 106 ALA C N 1
ATOM 631 C CA . ALA A 1 83 ? 101.243 106.722 98.514 1.00 57.48 106 ALA C CA 1
ATOM 632 C C . ALA A 1 83 ? 101.662 108.193 98.460 1.00 59.34 106 ALA C C 1
ATOM 633 O O . ALA A 1 83 ? 100.964 109.046 99.008 1.00 64.83 106 ALA C O 1
ATOM 635 N N . LYS A 1 84 ? 102.821 108.480 97.848 1.00 60.90 107 LYS C N 1
ATOM 636 C CA . LYS A 1 84 ? 103.393 109.820 97.830 1.00 64.01 107 LYS C CA 1
ATOM 637 C C . LYS A 1 84 ? 104.354 109.957 96.651 1.00 62.29 107 LYS C C 1
ATOM 638 O O . LYS A 1 84 ? 105.048 109.002 96.306 1.00 64.42 107 LYS C O 1
ATOM 644 N N . VAL A 1 85 ? 104.382 111.156 96.052 1.00 57.87 108 VAL C N 1
ATOM 645 C CA . VAL A 1 85 ? 105.366 111.527 95.045 1.00 56.44 108 VAL C CA 1
ATOM 646 C C . VAL A 1 85 ? 105.939 112.895 95.406 1.00 57.71 108 VAL C C 1
ATOM 647 O O . VAL A 1 85 ? 105.209 113.778 95.854 1.00 63.57 108 VAL C O 1
ATOM 651 N N . ALA A 1 86 ? 107.254 113.051 95.217 1.00 57.29 109 ALA C N 1
ATOM 652 C CA . ALA A 1 86 ? 107.934 114.332 95.342 1.00 59.58 109 ALA C CA 1
ATOM 653 C C . ALA A 1 86 ? 108.824 114.541 94.121 1.00 61.32 109 ALA C C 1
ATOM 654 O O . ALA A 1 86 ? 109.506 113.611 93.696 1.00 64.41 109 ALA C O 1
ATOM 656 N N . TYR A 1 87 ? 108.818 115.764 93.577 1.00 61.36 110 TYR C N 1
ATOM 657 C CA . TYR A 1 87 ? 109.532 116.086 92.351 1.00 61.67 110 TYR C CA 1
ATOM 658 C C . TYR A 1 87 ? 110.221 117.438 92.495 1.00 64.71 110 TYR C C 1
ATOM 659 O O . TYR A 1 87 ? 109.617 118.388 92.989 1.00 70.44 110 TYR C O 1
ATOM 668 N N . SER A 1 88 ? 111.481 117.512 92.048 1.00 66.79 111 SER C N 1
ATOM 669 C CA . SER A 1 88 ? 112.227 118.762 92.015 1.00 71.95 111 SER C CA 1
ATOM 670 C C . SER A 1 88 ? 113.246 118.745 90.877 1.00 74.46 111 SER C C 1
ATOM 671 O O . SER A 1 88 ? 113.674 117.679 90.439 1.00 77.79 111 SER C O 1
ATOM 674 N N . TYR A 1 89 ? 113.631 119.939 90.410 1.00 76.87 112 TYR C N 1
ATOM 675 C CA . TYR A 1 89 ? 114.552 120.069 89.289 1.00 83.98 112 TYR C CA 1
ATOM 676 C C . TYR A 1 89 ? 115.527 121.225 89.521 1.00 89.37 112 TYR C C 1
ATOM 677 O O . TYR A 1 89 ? 115.180 122.230 90.143 1.00 93.50 112 TYR C O 1
ATOM 686 N N . THR A 1 90 ? 116.747 121.080 88.983 1.00 95.48 113 THR C N 1
ATOM 687 C CA . THR A 1 90 ? 117.829 122.037 89.187 1.00 103.35 113 THR C CA 1
ATOM 688 C C . THR A 1 90 ? 117.897 123.078 88.066 1.00 108.65 113 THR C C 1
ATOM 689 O O . THR A 1 90 ? 118.462 124.156 88.259 1.00 112.71 113 THR C O 1
ATOM 693 N N . ALA A 1 91 ? 117.326 122.751 86.898 1.00 111.56 114 ALA C N 1
ATOM 694 C CA . ALA A 1 91 ? 117.335 123.624 85.728 1.00 116.02 114 ALA C CA 1
ATOM 695 C C . ALA A 1 91 ? 116.447 124.862 85.920 1.00 118.22 114 ALA C C 1
ATOM 696 O O . ALA A 1 91 ? 115.590 124.912 86.805 1.00 117.86 114 ALA C O 1
ATOM 698 N N . THR A 1 92 ? 116.634 125.858 85.037 1.00 121.29 115 THR C N 1
ATOM 699 C CA . THR A 1 92 ? 115.837 127.085 84.986 1.00 123.46 115 THR C CA 1
ATOM 700 C C . THR A 1 92 ? 114.391 126.788 84.570 1.00 117.23 115 THR C C 1
ATOM 701 O O . THR A 1 92 ? 113.452 127.423 85.061 1.00 118.30 115 THR C O 1
ATOM 705 N N . ASN A 1 93 ? 114.227 125.822 83.656 1.00 109.30 116 ASN C N 1
ATOM 706 C CA . ASN A 1 93 ? 112.934 125.407 83.130 1.00 103.94 116 ASN C CA 1
ATOM 707 C C . ASN A 1 93 ? 112.636 123.965 83.537 1.00 96.25 116 ASN C C 1
ATOM 708 O O . ASN A 1 93 ? 113.533 123.125 83.596 1.00 97.93 116 ASN C O 1
ATOM 713 N N . ASN A 1 94 ? 111.353 123.685 83.786 1.00 87.75 117 ASN C N 1
ATOM 714 C CA . ASN A 1 94 ? 110.866 122.371 84.174 1.00 81.91 117 ASN C CA 1
ATOM 715 C C . ASN A 1 94 ? 111.166 121.356 83.068 1.00 78.92 117 ASN C C 1
ATOM 716 O O . ASN A 1 94 ? 110.681 121.523 81.958 1.00 83.42 117 ASN C O 1
ATOM 721 N N . PRO A 1 95 ? 111.982 120.295 83.300 1.00 73.57 118 PRO C N 1
ATOM 722 C CA . PRO A 1 95 ? 112.380 119.384 82.228 1.00 69.94 118 PRO C CA 1
ATOM 723 C C . PRO A 1 95 ? 111.383 118.307 81.800 1.00 68.53 118 PRO C C 1
ATOM 724 O O . PRO A 1 95 ? 111.503 117.805 80.689 1.00 70.12 118 PRO C O 1
ATOM 728 N N . ILE A 1 96 ? 110.416 117.950 82.661 1.00 65.65 119 ILE C N 1
ATOM 729 C CA . ILE A 1 96 ? 109.529 116.813 82.420 1.00 63.16 119 ILE C CA 1
ATOM 730 C C . ILE A 1 96 ? 108.077 117.277 82.285 1.00 63.70 119 ILE C C 1
ATOM 731 O O . ILE A 1 96 ? 107.573 117.993 83.144 1.00 67.51 119 ILE C O 1
ATOM 736 N N . GLN A 1 97 ? 107.395 116.833 81.220 1.00 64.00 120 GLN C N 1
ATOM 737 C CA . GLN A 1 97 ? 105.973 117.084 81.041 1.00 65.51 120 GLN C CA 1
ATOM 738 C C . GLN A 1 97 ? 105.160 115.997 81.743 1.00 63.30 120 GLN C C 1
ATOM 739 O O . GLN A 1 97 ? 104.334 116.312 82.592 1.00 66.57 120 GLN C O 1
ATOM 745 N N . ASN A 1 98 ? 105.435 114.730 81.405 1.00 60.05 121 ASN C N 1
ATOM 746 C CA . ASN A 1 98 ? 104.697 113.600 81.945 1.00 58.74 121 ASN C CA 1
ATOM 747 C C . ASN A 1 98 ? 105.653 112.489 82.357 1.00 56.71 121 ASN C C 1
ATOM 748 O O . ASN A 1 98 ? 106.531 112.129 81.579 1.00 58.63 121 ASN C O 1
ATOM 753 N N . ALA A 1 99 ? 105.461 111.920 83.555 1.00 53.95 122 ALA C N 1
ATOM 754 C CA . ALA A 1 99 ? 106.201 110.728 83.947 1.00 52.08 122 ALA C CA 1
ATOM 755 C C . ALA A 1 99 ? 105.252 109.679 84.518 1.00 52.26 122 ALA C C 1
ATOM 756 O O . ALA A 1 99 ? 104.462 109.975 85.411 1.00 56.19 122 ALA C O 1
ATOM 758 N N . THR A 1 100 ? 105.345 108.450 83.995 1.00 52.73 123 THR C N 1
ATOM 759 C CA . THR A 1 100 ? 104.415 107.379 84.319 1.00 54.71 123 THR C CA 1
ATOM 760 C C . THR A 1 100 ? 105.192 106.097 84.591 1.00 55.03 123 THR C C 1
ATOM 761 O O . THR A 1 100 ? 106.102 105.749 83.847 1.00 58.01 123 THR C O 1
ATOM 765 N N . LEU A 1 101 ? 104.783 105.381 85.640 1.00 54.68 124 LEU C N 1
ATOM 766 C CA . LEU A 1 101 ? 105.440 104.171 86.103 1.00 54.49 124 LEU C CA 1
ATOM 767 C C . LEU A 1 101 ? 104.439 103.019 86.006 1.00 52.67 124 LEU C C 1
ATOM 768 O O . LEU A 1 101 ? 103.319 103.137 86.485 1.00 56.91 124 LEU C O 1
ATOM 773 N N . TYR A 1 102 ? 104.825 101.922 85.340 1.00 51.56 125 TYR C N 1
ATOM 774 C CA . TYR A 1 102 ? 103.906 100.835 85.009 1.00 53.03 125 TYR C CA 1
ATOM 775 C C . TYR A 1 102 ? 104.312 99.567 85.750 1.00 55.05 125 TYR C C 1
ATOM 776 O O . TYR A 1 102 ? 105.489 99.229 85.781 1.00 57.49 125 TYR C O 1
ATOM 785 N N . ILE A 1 103 ? 103.329 98.860 86.315 1.00 54.90 126 ILE C N 1
ATOM 786 C CA . ILE A 1 103 ? 103.509 97.479 86.732 1.00 56.52 126 ILE C CA 1
ATOM 787 C C . ILE A 1 103 ? 102.888 96.612 85.643 1.00 57.35 126 ILE C C 1
ATOM 788 O O . ILE A 1 103 ? 101.748 96.837 85.247 1.00 59.64 126 ILE C O 1
ATOM 793 N N . MET A 1 104 ? 103.652 95.630 85.151 1.00 59.84 127 MET C N 1
ATOM 794 C CA . MET A 1 104 ? 103.283 94.902 83.948 1.00 62.70 127 MET C CA 1
ATOM 795 C C . MET A 1 104 ? 103.417 93.393 84.157 1.00 64.12 127 MET C C 1
ATOM 796 O O . MET A 1 104 ? 104.322 92.919 84.835 1.00 65.73 127 MET C O 1
ATOM 801 N N . ASN A 1 105 ? 102.496 92.644 83.548 1.00 70.42 128 ASN C N 1
ATOM 802 C CA . ASN A 1 105 ? 102.506 91.191 83.502 1.00 75.71 128 ASN C CA 1
ATOM 803 C C . ASN A 1 105 ? 103.745 90.714 82.736 1.00 78.83 128 ASN C C 1
ATOM 804 O O . ASN A 1 105 ? 104.318 91.465 81.949 1.00 82.36 128 ASN C O 1
ATOM 809 N N . GLN A 1 106 ? 104.152 89.451 82.916 1.00 81.18 129 GLN C N 1
ATOM 810 C CA . GLN A 1 106 ? 105.329 88.914 82.236 1.00 82.54 129 GLN C CA 1
ATOM 811 C C . GLN A 1 106 ? 105.191 88.976 80.707 1.00 82.82 129 GLN C C 1
ATOM 812 O O . GLN A 1 106 ? 106.192 89.082 79.995 1.00 86.10 129 GLN C O 1
ATOM 818 N N . GLN A 1 107 ? 103.947 88.923 80.201 1.00 84.02 130 GLN C N 1
ATOM 819 C CA . GLN A 1 107 ? 103.639 89.038 78.775 1.00 85.25 130 GLN C CA 1
ATOM 820 C C . GLN A 1 107 ? 103.604 90.494 78.282 1.00 84.45 130 GLN C C 1
ATOM 821 O O . GLN A 1 107 ? 103.230 90.744 77.134 1.00 87.87 130 GLN C O 1
ATOM 827 N N . GLY A 1 108 ? 103.962 91.465 79.135 1.00 81.41 131 GLY C N 1
ATOM 828 C CA . GLY A 1 108 ? 104.069 92.869 78.754 1.00 81.00 131 GLY C CA 1
ATOM 829 C C . GLY A 1 108 ? 102.741 93.629 78.752 1.00 83.54 131 GLY C C 1
ATOM 830 O O . GLY A 1 108 ? 102.682 94.765 78.286 1.00 86.31 131 GLY C O 1
ATOM 831 N N . GLN A 1 109 ? 101.675 93.012 79.279 1.00 85.72 132 GLN C N 1
ATOM 832 C CA . GLN A 1 109 ? 100.397 93.689 79.483 1.00 87.26 132 GLN C CA 1
ATOM 833 C C . GLN A 1 109 ? 100.488 94.612 80.701 1.00 83.88 132 GLN C C 1
ATOM 834 O O . GLN A 1 109 ? 101.103 94.256 81.701 1.00 85.33 132 GLN C O 1
ATOM 840 N N . ILE A 1 110 ? 99.841 95.785 80.648 1.00 78.87 133 ILE C N 1
ATOM 841 C CA . ILE A 1 110 ? 99.829 96.683 81.799 1.00 75.46 133 ILE C CA 1
ATOM 842 C C . ILE A 1 110 ? 98.826 96.171 82.834 1.00 73.60 133 ILE C C 1
ATOM 843 O O . ILE A 1 110 ? 97.659 95.957 82.512 1.00 77.45 133 ILE C O 1
ATOM 848 N N . VAL A 1 111 ? 99.297 95.992 84.077 1.00 71.95 134 VAL C N 1
ATOM 849 C CA . VAL A 1 111 ? 98.444 95.641 85.202 1.00 70.21 134 VAL C CA 1
ATOM 850 C C . VAL A 1 111 ? 97.930 96.923 85.857 1.00 67.90 134 VAL C C 1
ATOM 851 O O . VAL A 1 111 ? 96.719 97.097 85.976 1.00 70.35 134 VAL C O 1
ATOM 855 N N . TYR A 1 112 ? 98.852 97.818 86.257 1.00 64.34 135 TYR C N 1
ATOM 856 C CA . TYR A 1 112 ? 98.519 99.128 86.814 1.00 63.63 135 TYR C CA 1
ATOM 857 C C . TYR A 1 112 ? 99.439 100.210 86.249 1.00 62.54 135 TYR C C 1
ATOM 858 O O . TYR A 1 112 ? 100.632 99.987 86.057 1.00 64.75 135 TYR C O 1
ATOM 867 N N . LYS A 1 113 ? 98.859 101.393 86.009 1.00 61.59 136 LYS C N 1
ATOM 868 C CA . LYS A 1 113 ? 99.560 102.571 85.521 1.00 60.45 136 LYS C CA 1
ATOM 869 C C . LYS A 1 113 ? 99.537 103.652 86.603 1.00 58.86 136 LYS C C 1
ATOM 870 O O . LYS A 1 113 ? 98.465 104.057 87.049 1.00 63.20 136 LYS C O 1
ATOM 876 N N . TYR A 1 114 ? 100.721 104.139 86.995 1.00 56.01 137 TYR C N 1
ATOM 877 C CA . TYR A 1 114 ? 100.856 105.183 88.003 1.00 56.47 137 TYR C CA 1
ATOM 878 C C . TYR A 1 114 ? 101.392 106.467 87.379 1.00 58.47 137 TYR C C 1
ATOM 879 O O . TYR A 1 114 ? 102.562 106.548 87.027 1.00 60.72 137 TYR C O 1
ATOM 888 N N . LYS A 1 115 ? 100.530 107.481 87.255 1.00 60.31 138 LYS C N 1
ATOM 889 C CA . LYS A 1 115 ? 100.965 108.782 86.767 1.00 63.28 138 LYS C CA 1
ATOM 890 C C . LYS A 1 115 ? 101.661 109.512 87.913 1.00 61.28 138 LYS C C 1
ATOM 891 O O . LYS A 1 115 ? 101.009 109.869 88.886 1.00 63.94 138 LYS C O 1
ATOM 897 N N . LEU A 1 116 ? 102.985 109.694 87.813 1.00 58.34 139 LEU C N 1
ATOM 898 C CA . LEU A 1 116 ? 103.759 110.370 88.847 1.00 58.25 139 LEU C CA 1
ATOM 899 C C . LEU A 1 116 ? 103.669 111.886 88.663 1.00 59.44 139 LEU C C 1
ATOM 900 O O . LEU A 1 116 ? 103.452 112.630 89.620 1.00 61.98 139 LEU C O 1
ATOM 905 N N . ILE A 1 117 ? 103.876 112.327 87.417 1.00 58.94 140 ILE C N 1
ATOM 906 C CA . ILE A 1 117 ? 103.915 113.732 87.035 1.00 59.18 140 ILE C CA 1
ATOM 907 C C . ILE A 1 117 ? 103.016 113.904 85.814 1.00 61.27 140 ILE C C 1
ATOM 908 O O . ILE A 1 117 ? 103.068 113.091 84.896 1.00 64.18 140 ILE C O 1
ATOM 913 N N . VAL A 1 118 ? 102.177 114.951 85.830 1.00 63.19 141 VAL C N 1
ATOM 914 C CA . VAL A 1 118 ? 101.249 115.249 84.745 1.00 64.85 141 VAL C CA 1
ATOM 915 C C . VAL A 1 118 ? 101.341 116.740 84.421 1.00 66.85 141 VAL C C 1
ATOM 916 O O . VAL A 1 118 ? 101.218 117.570 85.318 1.00 70.73 141 VAL C O 1
ATOM 920 N N . ASN A 1 119 ? 101.583 117.079 83.148 1.00 68.57 142 ASN C N 1
ATOM 921 C CA . ASN A 1 119 ? 101.760 118.454 82.687 1.00 70.78 142 ASN C CA 1
ATOM 922 C C . ASN A 1 119 ? 102.752 119.253 83.546 1.00 71.16 142 ASN C C 1
ATOM 923 O O . ASN A 1 119 ? 102.602 120.468 83.707 1.00 75.42 142 ASN C O 1
ATOM 928 N N . GLY A 1 120 ? 103.779 118.578 84.087 1.00 68.76 143 GLY C N 1
ATOM 929 C CA . GLY A 1 120 ? 104.871 119.237 84.793 1.00 68.15 143 GLY C CA 1
ATOM 930 C C . GLY A 1 120 ? 104.719 119.328 86.315 1.00 70.00 143 GLY C C 1
ATOM 931 O O . GLY A 1 120 ? 105.643 119.794 86.981 1.00 71.23 143 GLY C O 1
ATOM 932 N N . VAL A 1 121 ? 103.587 118.870 86.874 1.00 70.04 144 VAL C N 1
ATOM 933 C CA . VAL A 1 121 ? 103.360 118.886 88.318 1.00 73.22 144 VAL C CA 1
ATOM 934 C C . VAL A 1 121 ? 103.097 117.472 88.836 1.00 72.50 144 VAL C C 1
ATOM 935 O O . VAL A 1 121 ? 102.610 116.623 88.095 1.00 73.62 144 VAL C O 1
ATOM 939 N N . VAL A 1 122 ? 103.398 117.229 90.120 1.00 71.11 145 VAL C N 1
ATOM 940 C CA . VAL A 1 122 ? 103.132 115.936 90.741 1.00 71.50 145 VAL C CA 1
ATOM 941 C C . VAL A 1 122 ? 101.633 115.640 90.728 1.00 72.06 145 VAL C C 1
ATOM 942 O O . VAL A 1 122 ? 100.808 116.553 90.781 1.00 74.15 145 VAL C O 1
ATOM 946 N N . ASN A 1 123 ? 101.294 114.349 90.658 1.00 72.17 146 ASN C N 1
ATOM 947 C CA . ASN A 1 123 ? 99.920 113.898 90.775 1.00 73.01 146 ASN C CA 1
ATOM 948 C C . ASN A 1 123 ? 99.339 114.471 92.065 1.00 77.89 146 ASN C C 1
ATOM 949 O O . ASN A 1 123 ? 99.890 114.229 93.131 1.00 78.92 146 ASN C O 1
ATOM 954 N N . SER A 1 124 ? 98.231 115.220 91.958 1.00 83.43 147 SER C N 1
ATOM 955 C CA . SER A 1 124 ? 97.649 115.927 93.091 1.00 86.85 147 SER C CA 1
ATOM 956 C C . SER A 1 124 ? 96.639 115.080 93.876 1.00 88.26 147 SER C C 1
ATOM 957 O O . SER A 1 124 ? 96.305 115.431 95.006 1.00 91.78 147 SER C O 1
ATOM 960 N N . THR A 1 125 ? 96.159 113.970 93.295 1.00 88.11 148 THR C N 1
ATOM 961 C CA . THR A 1 125 ? 95.052 113.196 93.853 1.00 90.79 148 THR C CA 1
ATOM 962 C C . THR A 1 125 ? 95.500 112.144 94.881 1.00 87.79 148 THR C C 1
ATOM 963 O O . THR A 1 125 ? 94.659 111.450 95.459 1.00 91.69 148 THR C O 1
ATOM 967 N N . LEU A 1 126 ? 96.815 112.041 95.127 1.00 82.10 149 LEU C N 1
ATOM 968 C CA . LEU A 1 126 ? 97.431 111.011 95.962 1.00 79.30 149 LEU C CA 1
ATOM 969 C C . LEU A 1 126 ? 97.076 111.180 97.441 1.00 79.69 149 LEU C C 1
ATOM 970 O O . LEU A 1 126 ? 96.827 112.300 97.895 1.00 83.26 149 LEU C O 1
ATOM 975 N N . PRO A 1 127 ? 97.070 110.105 98.272 1.00 76.37 150 PRO C N 1
ATOM 976 C CA . PRO A 1 127 ? 97.336 108.721 97.850 1.00 73.97 150 PRO C CA 1
ATOM 977 C C . PRO A 1 127 ? 96.221 108.084 97.021 1.00 70.48 150 PRO C C 1
ATOM 978 O O . PRO A 1 127 ? 95.049 108.361 97.256 1.00 72.06 150 PRO C O 1
ATOM 982 N N . SER A 1 128 ? 96.600 107.226 96.061 1.00 68.41 151 SER C N 1
ATOM 983 C CA . SER A 1 128 ? 95.655 106.568 95.161 1.00 69.18 151 SER C CA 1
ATOM 984 C C . SER A 1 128 ? 94.883 105.449 95.864 1.00 69.29 151 SER C C 1
ATOM 985 O O . SER A 1 128 ? 95.250 105.017 96.953 1.00 72.22 151 SER C O 1
ATOM 988 N N . THR A 1 129 ? 93.818 104.952 95.213 1.00 69.69 152 THR C N 1
ATOM 989 C CA . THR A 1 129 ? 93.022 103.836 95.715 1.00 70.38 152 THR C CA 1
ATOM 990 C C . THR A 1 129 ? 93.875 102.569 95.822 1.00 68.85 152 THR C C 1
ATOM 991 O O . THR A 1 129 ? 94.567 102.223 94.869 1.00 73.12 152 THR C O 1
ATOM 995 N N . PRO A 1 130 ? 93.865 101.834 96.966 1.00 66.97 153 PRO C N 1
ATOM 996 C CA . PRO A 1 130 ? 94.479 100.505 97.046 1.00 65.21 153 PRO C CA 1
ATOM 997 C C . PRO A 1 130 ? 93.774 99.497 96.140 1.00 63.52 153 PRO C C 1
ATOM 998 O O . PRO A 1 130 ? 92.564 99.297 96.231 1.00 67.69 153 PRO C O 1
ATOM 1002 N N . LEU A 1 131 ? 94.556 98.874 95.252 1.00 60.12 154 LEU C N 1
ATOM 1003 C CA . LEU A 1 131 ? 94.057 97.873 94.322 1.00 59.52 154 LEU C CA 1
ATOM 1004 C C . LEU A 1 131 ? 94.756 96.544 94.597 1.00 59.48 154 LEU C C 1
ATOM 1005 O O . LEU A 1 131 ? 95.930 96.528 94.949 1.00 60.08 154 LEU C O 1
ATOM 1010 N N . GLN A 1 132 ? 94.036 95.429 94.436 1.00 60.07 155 GLN C N 1
ATOM 1011 C CA . GLN A 1 132 ? 94.600 94.113 94.706 1.00 61.28 155 GLN C CA 1
ATOM 1012 C C . GLN A 1 132 ? 95.692 93.759 93.696 1.00 62.00 155 GLN C C 1
ATOM 1013 O O . GLN A 1 132 ? 95.535 94.006 92.507 1.00 64.02 155 GLN C O 1
ATOM 1019 N N . ILE A 1 133 ? 96.785 93.154 94.182 1.00 60.25 156 ILE C N 1
ATOM 1020 C CA . ILE A 1 133 ? 97.812 92.576 93.329 1.00 60.02 156 ILE C CA 1
ATOM 1021 C C . ILE A 1 133 ? 98.090 91.142 93.783 1.00 61.24 156 ILE C C 1
ATOM 1022 O O . ILE A 1 133 ? 98.253 90.874 94.974 1.00 64.30 156 ILE C O 1
ATOM 1027 N N . ASN A 1 134 ? 98.124 90.222 92.817 1.00 63.82 157 ASN C N 1
ATOM 1028 C CA . ASN A 1 134 ? 98.307 88.809 93.100 1.00 67.98 157 ASN C CA 1
ATOM 1029 C C . ASN A 1 134 ? 99.781 88.477 93.332 1.00 69.77 157 ASN C C 1
ATOM 1030 O O . ASN A 1 134 ? 100.671 89.177 92.858 1.00 71.78 157 ASN C O 1
ATOM 1035 N N . SER A 1 135 ? 100.036 87.365 94.035 1.00 71.83 158 SER C N 1
ATOM 1036 C CA . SER A 1 135 ? 101.386 86.842 94.194 1.00 73.34 158 SER C CA 1
ATOM 1037 C C . SER A 1 135 ? 101.965 86.431 92.836 1.00 76.78 158 SER C C 1
ATOM 1038 O O . SER A 1 135 ? 101.234 86.088 91.906 1.00 79.14 158 SER C O 1
ATOM 1041 N N . GLY A 1 136 ? 103.299 86.478 92.733 1.00 78.02 159 GLY C N 1
ATOM 1042 C CA . GLY A 1 136 ? 104.002 86.276 91.477 1.00 77.61 159 GLY C CA 1
ATOM 1043 C C . GLY A 1 136 ? 105.114 87.306 91.307 1.00 76.34 159 GLY C C 1
ATOM 1044 O O . GLY A 1 136 ? 105.690 87.768 92.290 1.00 80.65 159 GLY C O 1
ATOM 1045 N N . SER A 1 137 ? 105.425 87.647 90.052 1.00 70.84 160 SER C N 1
ATOM 1046 C CA . SER A 1 137 ? 106.419 88.675 89.783 1.00 67.30 160 SER C CA 1
ATOM 1047 C C . SER A 1 137 ? 106.074 89.471 88.527 1.00 63.48 160 SER C C 1
ATOM 1048 O O . SER A 1 137 ? 105.472 88.949 87.588 1.00 65.40 160 SER C O 1
ATOM 1051 N N . TYR A 1 138 ? 106.480 90.746 88.537 1.00 57.54 161 TYR C N 1
ATOM 1052 C CA . TYR A 1 138 ? 106.009 91.744 87.592 1.00 55.34 161 TYR C CA 1
ATOM 1053 C C . TYR A 1 138 ? 107.180 92.543 87.030 1.00 54.05 161 TYR C C 1
ATOM 1054 O O . TYR A 1 138 ? 108.094 92.920 87.754 1.00 56.85 161 TYR C O 1
ATOM 1063 N N . ILE A 1 139 ? 107.111 92.819 85.729 1.00 51.83 162 ILE C N 1
ATOM 1064 C CA . ILE A 1 139 ? 107.954 93.796 85.060 1.00 51.43 162 ILE C CA 1
ATOM 1065 C C . ILE A 1 139 ? 107.575 95.181 85.586 1.00 50.84 162 ILE C C 1
ATOM 1066 O O . ILE A 1 139 ? 106.398 95.462 85.758 1.00 53.07 162 ILE C O 1
ATOM 1071 N N . VAL A 1 140 ? 108.561 96.046 85.856 1.00 51.02 163 VAL C N 1
ATOM 1072 C CA . VAL A 1 140 ? 108.265 97.447 86.143 1.00 52.75 163 VAL C CA 1
ATOM 1073 C C . VAL A 1 140 ? 109.086 98.357 85.228 1.00 52.67 163 VAL C C 1
ATOM 1074 O O . VAL A 1 140 ? 110.271 98.122 85.008 1.00 55.58 163 VAL C O 1
ATOM 1078 N N . SER A 1 141 ? 108.411 99.376 84.674 1.00 51.98 164 SER C N 1
ATOM 1079 C CA . SER A 1 141 ? 108.891 100.170 83.551 1.00 52.82 164 SER C CA 1
ATOM 1080 C C . SER A 1 141 ? 108.544 101.637 83.764 1.00 51.51 164 SER C C 1
ATOM 1081 O O . SER A 1 141 ? 107.462 101.940 84.249 1.00 53.69 164 SER C O 1
ATOM 1084 N N . LEU A 1 142 ? 109.420 102.544 83.321 1.00 50.83 165 LEU C N 1
ATOM 1085 C CA . LEU A 1 142 ? 109.208 103.977 83.476 1.00 50.46 165 LEU C CA 1
ATOM 1086 C C . LEU A 1 142 ? 109.156 104.661 82.107 1.00 51.06 165 LEU C C 1
ATOM 1087 O O . LEU A 1 142 ? 110.006 104.415 81.259 1.00 53.25 165 LEU C O 1
ATOM 1092 N N . LEU A 1 143 ? 108.164 105.539 81.908 1.00 50.31 166 LEU C N 1
ATOM 1093 C CA . LEU A 1 143 ? 108.072 106.386 80.727 1.00 50.87 166 LEU C CA 1
ATOM 1094 C C . LEU A 1 143 ? 108.207 107.854 81.132 1.00 50.75 166 LEU C C 1
ATOM 1095 O O . LEU A 1 143 ? 107.502 108.309 82.025 1.00 54.47 166 LEU C O 1
ATOM 1100 N N . ILE A 1 144 ? 109.099 108.592 80.455 1.00 49.68 167 ILE C N 1
ATOM 1101 C CA . ILE A 1 144 ? 109.241 110.029 80.653 1.00 49.46 167 ILE C CA 1
ATOM 1102 C C . ILE A 1 144 ? 109.018 110.752 79.325 1.00 51.05 167 ILE C C 1
ATOM 1103 O O . ILE A 1 144 ? 109.556 110.363 78.291 1.00 51.91 167 ILE C O 1
ATOM 1108 N N . VAL A 1 145 ? 108.231 111.832 79.382 1.00 49.57 168 VAL C N 1
ATOM 1109 C CA . VAL A 1 145 ? 108.010 112.733 78.266 1.00 48.88 168 VAL C CA 1
ATOM 1110 C C . VAL A 1 145 ? 108.636 114.074 78.639 1.00 50.68 168 VAL C C 1
ATOM 1111 O O . VAL A 1 145 ? 108.105 114.783 79.485 1.00 54.06 168 VAL C O 1
ATOM 1115 N N . PRO A 1 146 ? 109.816 114.443 78.089 1.00 52.27 169 PRO C N 1
ATOM 1116 C CA . PRO A 1 146 ? 110.428 115.741 78.381 1.00 54.24 169 PRO C CA 1
ATOM 1117 C C . PRO A 1 146 ? 109.628 116.916 77.822 1.00 57.79 169 PRO C C 1
ATOM 1118 O O . PRO A 1 146 ? 108.786 116.748 76.942 1.00 59.34 169 PRO C O 1
ATOM 1122 N N . TYR A 1 147 ? 109.914 118.117 78.336 1.00 63.67 170 TYR C N 1
ATOM 1123 C CA . TYR A 1 147 ? 109.598 119.346 77.630 1.00 69.14 170 TYR C CA 1
ATOM 1124 C C . TYR A 1 147 ? 110.747 119.660 76.672 1.00 71.58 170 TYR C C 1
ATOM 1125 O O . TYR A 1 147 ? 111.821 120.079 77.107 1.00 72.13 170 TYR C O 1
ATOM 1134 N N . GLN A 1 148 ? 110.512 119.487 75.362 1.00 73.78 171 GLN C N 1
ATOM 1135 C CA . GLN A 1 148 ? 111.524 119.779 74.352 1.00 78.44 171 GLN C CA 1
ATOM 1136 C C . GLN A 1 148 ? 111.958 121.248 74.398 1.00 80.79 171 GLN C C 1
ATOM 1137 O O . GLN A 1 148 ? 111.174 122.136 74.731 1.00 81.73 171 GLN C O 1
ATOM 1143 N N . GLY A 1 149 ? 113.236 121.500 74.084 1.00 83.24 172 GLY C N 1
ATOM 1144 C CA . GLY A 1 149 ? 113.777 122.850 74.134 1.00 85.91 172 GLY C CA 1
ATOM 1145 C C . GLY A 1 149 ? 114.342 123.229 75.505 1.00 85.93 172 GLY C C 1
ATOM 1146 O O . GLY A 1 149 ? 115.132 124.169 75.597 1.00 87.73 172 GLY C O 1
ATOM 1147 N N . THR A 1 150 ? 113.943 122.508 76.567 1.00 84.67 173 THR C N 1
ATOM 1148 C CA . THR A 1 150 ? 114.379 122.834 77.923 1.00 87.05 173 THR C CA 1
ATOM 1149 C C . THR A 1 150 ? 115.683 122.122 78.289 1.00 87.22 173 THR C C 1
ATOM 1150 O O . THR A 1 150 ? 116.428 122.609 79.142 1.00 91.93 173 THR C O 1
ATOM 1154 N N . LEU A 1 151 ? 115.943 120.958 77.672 1.00 82.75 174 LEU C N 1
ATOM 1155 C CA . LEU A 1 151 ? 117.113 120.142 77.983 1.00 77.69 174 LEU C CA 1
ATOM 1156 C C . LEU A 1 151 ? 118.380 120.841 77.493 1.00 77.02 174 LEU C C 1
ATOM 1157 O O . LEU A 1 151 ? 118.436 121.261 76.341 1.00 77.78 174 LEU C O 1
ATOM 1162 N N . PRO A 1 152 ? 119.431 121.000 78.336 1.00 75.89 175 PRO C N 1
ATOM 1163 C CA . PRO A 1 152 ? 120.640 121.715 77.918 1.00 77.28 175 PRO C CA 1
ATOM 1164 C C . PRO A 1 152 ? 121.443 120.943 76.873 1.00 78.52 175 PRO C C 1
ATOM 1165 O O . PRO A 1 152 ? 121.401 119.715 76.831 1.00 78.37 175 PRO C O 1
ATOM 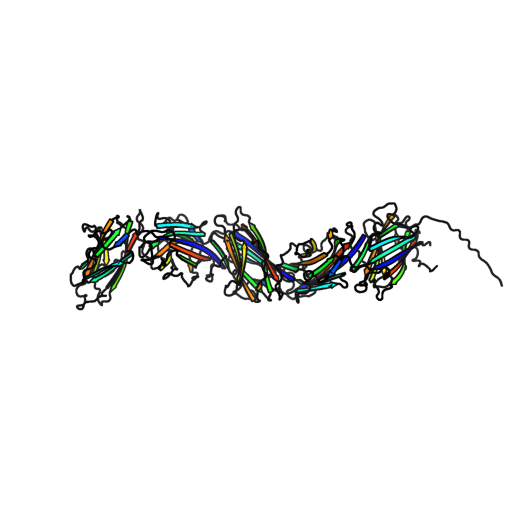1169 N N . LYS A 1 153 ? 122.173 121.682 76.027 1.00 84.41 176 LYS C N 1
ATOM 1170 C CA . LYS A 1 153 ? 123.006 121.088 74.989 1.00 88.77 176 LYS C CA 1
ATOM 1171 C C . LYS A 1 153 ? 124.148 120.274 75.601 1.00 95.19 176 LYS C C 1
ATOM 1172 O O . LYS A 1 153 ? 124.537 119.243 75.049 1.00 100.37 176 LYS C O 1
ATOM 1178 N N . THR A 1 154 ? 124.692 120.756 76.729 1.00 99.25 177 THR C N 1
ATOM 1179 C CA . THR A 1 154 ? 125.726 120.061 77.487 1.00 104.65 177 THR C CA 1
ATOM 1180 C C . THR A 1 154 ? 125.079 119.045 78.432 1.00 104.94 177 THR C C 1
ATOM 1181 O O . THR A 1 154 ? 124.216 119.409 79.224 1.00 107.58 177 THR C O 1
ATOM 1185 N N . PRO A 1 155 ? 125.468 117.744 78.388 1.00 104.90 178 PRO C N 1
ATOM 1186 C CA . PRO A 1 155 ? 124.950 116.739 79.325 1.00 103.91 178 PRO C CA 1
ATOM 1187 C C . PRO A 1 155 ? 125.134 117.079 80.805 1.00 102.83 178 PRO C C 1
ATOM 1188 O O . PRO A 1 155 ? 126.033 117.840 81.166 1.00 105.20 178 PRO C O 1
ATOM 1192 N N . SER A 1 156 ? 124.260 116.505 81.649 1.00 100.78 179 SER C N 1
ATOM 1193 C CA . SER A 1 156 ? 124.296 116.689 83.097 1.00 101.50 179 SER C CA 1
ATOM 1194 C C . SER A 1 156 ? 123.729 115.476 83.843 1.00 102.07 179 SER C C 1
ATOM 1195 O O . SER A 1 156 ? 122.928 114.718 83.300 1.00 99.01 179 SER C O 1
ATOM 1198 N N . ASN A 1 157 ? 124.120 115.325 85.121 1.00 105.19 180 ASN C N 1
ATOM 1199 C CA . ASN A 1 157 ? 123.804 114.143 85.914 1.00 107.53 180 ASN C CA 1
ATOM 1200 C C . ASN A 1 157 ? 122.663 114.375 86.909 1.00 105.35 180 ASN C C 1
ATOM 1201 O O . ASN A 1 157 ? 122.215 113.421 87.551 1.00 110.35 180 ASN C O 1
ATOM 1206 N N . ASP A 1 158 ? 122.200 115.631 87.044 1.00 100.28 181 ASP C N 1
ATOM 1207 C CA . ASP A 1 158 ? 121.351 116.046 88.162 1.00 96.55 181 ASP C CA 1
ATOM 1208 C C . ASP A 1 158 ? 120.278 117.058 87.739 1.00 87.01 181 ASP C C 1
ATOM 1209 O O . ASP A 1 158 ? 119.959 117.988 88.471 1.00 89.49 181 ASP C O 1
ATOM 1214 N N . LEU A 1 159 ? 119.669 116.815 86.582 1.00 77.92 182 LEU C N 1
ATOM 1215 C CA . LEU A 1 159 ? 118.674 117.689 85.984 1.00 71.31 182 LEU C CA 1
ATOM 1216 C C . LEU A 1 159 ? 117.411 117.740 86.846 1.00 68.20 182 LEU C C 1
ATOM 1217 O O . LEU A 1 159 ? 116.849 118.816 87.057 1.00 70.21 182 LEU C O 1
ATOM 1222 N N . ALA A 1 160 ? 116.982 116.570 87.342 1.00 65.31 183 ALA C N 1
ATOM 1223 C CA . ALA A 1 160 ? 115.783 116.430 88.162 1.00 63.75 183 ALA C CA 1
ATOM 1224 C C . ALA A 1 160 ? 115.843 115.174 89.036 1.00 63.83 183 ALA C C 1
ATOM 1225 O O . ALA A 1 160 ? 116.650 114.275 88.801 1.00 67.71 183 ALA C O 1
ATOM 1227 N N . THR A 1 161 ? 114.976 115.125 90.058 1.00 61.79 184 THR C N 1
ATOM 1228 C CA . THR A 1 161 ? 114.836 113.956 90.918 1.00 62.57 184 THR C CA 1
ATOM 1229 C C . THR A 1 161 ? 113.358 113.694 91.204 1.00 59.97 184 THR C C 1
ATOM 1230 O O . THR A 1 161 ? 112.607 114.624 91.488 1.00 63.51 184 THR C O 1
ATOM 1234 N N . ILE A 1 162 ? 112.956 112.419 91.105 1.00 58.07 185 ILE C N 1
ATOM 1235 C CA . ILE A 1 162 ? 111.612 111.968 91.436 1.00 57.74 185 ILE C CA 1
ATOM 1236 C C . ILE A 1 162 ? 111.727 110.945 92.561 1.00 59.59 185 ILE C C 1
ATOM 1237 O O . ILE A 1 162 ? 112.419 109.941 92.412 1.00 62.83 185 ILE C O 1
ATOM 1242 N N . THR A 1 163 ? 111.041 111.204 93.681 1.00 61.29 186 THR C N 1
ATOM 1243 C CA . THR A 1 163 ? 110.950 110.253 94.780 1.00 62.64 186 THR C CA 1
ATOM 1244 C C . THR A 1 163 ? 109.515 109.744 94.847 1.00 61.06 186 THR C C 1
ATOM 1245 O O . THR A 1 163 ? 108.583 110.542 94.872 1.00 65.22 186 THR C O 1
ATOM 1249 N N . VAL A 1 164 ? 109.350 108.417 94.885 1.00 58.55 187 VAL C N 1
ATOM 1250 C CA . VAL A 1 164 ? 108.035 107.795 94.864 1.00 57.55 187 VAL C CA 1
ATOM 1251 C C . VAL A 1 164 ? 107.939 106.760 95.985 1.00 56.67 187 VAL C C 1
ATOM 1252 O O . VAL A 1 164 ? 108.866 105.986 96.189 1.00 57.35 187 VAL C O 1
ATOM 1256 N N . ASN A 1 165 ? 106.806 106.744 96.698 1.00 56.53 188 ASN C N 1
ATOM 1257 C CA . ASN A 1 165 ? 106.539 105.735 97.712 1.00 57.49 188 ASN C CA 1
ATOM 1258 C C . ASN A 1 165 ? 105.324 104.900 97.319 1.00 57.48 188 ASN C C 1
ATOM 1259 O O . ASN A 1 165 ? 104.235 105.438 97.129 1.00 60.85 188 ASN C O 1
ATOM 1264 N N . PHE A 1 166 ? 105.512 103.579 97.211 1.00 56.38 189 PHE C N 1
ATOM 1265 C CA . PHE A 1 166 ? 104.398 102.660 97.065 1.00 56.02 189 PHE C CA 1
ATOM 1266 C C . PHE A 1 166 ? 104.031 102.104 98.431 1.00 55.09 189 PHE C C 1
ATOM 1267 O O . PHE A 1 166 ? 104.900 101.605 99.142 1.00 57.55 189 PHE C O 1
ATOM 1275 N N . GLY A 1 167 ? 102.749 102.207 98.792 1.00 52.91 190 GLY C N 1
ATOM 1276 C CA . GLY A 1 167 ? 102.235 101.518 99.963 1.00 50.41 190 GLY C CA 1
ATOM 1277 C C . GLY A 1 167 ? 101.705 100.144 99.572 1.00 48.80 190 GLY C C 1
ATOM 1278 O O . GLY A 1 167 ? 101.008 100.019 98.570 1.00 51.41 190 GLY C O 1
ATOM 1279 N N . PHE A 1 168 ? 102.059 99.126 100.358 1.00 47.60 191 PHE C N 1
ATOM 1280 C CA . PHE A 1 168 ? 101.514 97.790 100.192 1.00 47.28 191 PHE C CA 1
ATOM 1281 C C . PHE A 1 168 ? 100.980 97.316 101.538 1.00 48.25 191 PHE C C 1
ATOM 1282 O O . PHE A 1 168 ? 101.630 97.522 102.560 1.00 51.18 191 PHE C O 1
ATOM 1290 N N . SER A 1 169 ? 99.813 96.660 101.529 1.00 48.50 192 SER C N 1
ATOM 1291 C CA . SER A 1 169 ? 99.254 96.088 102.743 1.00 51.43 192 SER C CA 1
ATOM 1292 C C . SER A 1 169 ? 98.889 94.621 102.520 1.00 53.90 192 SER C C 1
ATOM 1293 O O . SER A 1 169 ? 98.202 94.294 101.558 1.00 54.08 192 SER C O 1
ATOM 1296 N N . PRO A 1 170 ? 99.350 93.690 103.390 1.00 57.81 193 PRO C N 1
ATOM 1297 C CA . PRO A 1 170 ? 99.100 92.260 103.199 1.00 62.49 193 PRO C CA 1
ATOM 1298 C C . PRO A 1 170 ? 97.757 91.759 103.734 1.00 67.77 193 PRO C C 1
ATOM 1299 O O . PRO A 1 170 ? 97.583 90.562 103.954 1.00 73.16 193 PRO C O 1
ATOM 1303 N N . MET A 1 171 ? 96.793 92.669 103.906 1.00 73.87 194 MET C N 1
ATOM 1304 C CA . MET A 1 171 ? 95.480 92.331 104.444 1.00 81.28 194 MET C CA 1
ATOM 1305 C C . MET A 1 171 ? 94.590 91.671 103.385 1.00 82.78 194 MET C C 1
ATOM 1306 O O . MET A 1 171 ? 94.783 91.864 102.185 1.00 82.28 194 MET C O 1
ATOM 1311 N N . THR A 1 172 ? 93.586 90.909 103.847 1.00 90.25 195 THR C N 1
ATOM 1312 C CA . THR A 1 172 ? 92.611 90.246 102.985 1.00 98.90 195 THR C CA 1
ATOM 1313 C C . THR A 1 172 ? 91.597 91.238 102.410 1.00 97.27 195 THR C C 1
ATOM 1314 O O . THR A 1 172 ? 91.171 91.096 101.260 1.00 98.79 195 THR C O 1
ATOM 1318 N N . ALA A 1 173 ? 91.225 92.245 103.219 1.00 93.64 196 ALA C N 1
ATOM 1319 C CA . ALA A 1 173 ? 90.292 93.301 102.840 1.00 91.35 196 ALA C CA 1
ATOM 1320 C C . ALA A 1 173 ? 91.023 94.625 102.615 1.00 90.30 196 ALA C C 1
ATOM 1321 O O . ALA A 1 173 ? 91.976 94.956 103.323 1.00 92.13 196 ALA C O 1
ATOM 1323 N N . SER A 1 174 ? 90.535 95.398 101.636 1.00 86.63 197 SER C N 1
ATOM 1324 C CA . SER A 1 174 ? 91.158 96.642 101.204 1.00 83.21 197 SER C CA 1
ATOM 1325 C C . SER A 1 174 ? 91.191 97.668 102.342 1.00 79.55 197 SER C C 1
ATOM 1326 O O . SER A 1 174 ? 90.161 97.915 102.967 1.00 83.87 197 SER C O 1
ATOM 1329 N N . PRO A 1 175 ? 92.350 98.315 102.643 1.00 75.36 198 PRO C N 1
ATOM 1330 C CA . PRO A 1 175 ? 92.403 99.390 103.635 1.00 74.50 198 PRO C CA 1
ATOM 1331 C C . PRO A 1 175 ? 91.921 100.710 103.033 1.00 75.28 198 PRO C C 1
ATOM 1332 O O . PRO A 1 175 ? 91.695 100.804 101.825 1.00 76.61 198 PRO C O 1
ATOM 1336 N N . PRO A 1 176 ? 91.776 101.790 103.835 1.00 75.90 199 PRO C N 1
ATOM 1337 C CA . PRO A 1 176 ? 91.648 103.131 103.272 1.00 75.09 199 PRO C CA 1
ATOM 1338 C C . PRO A 1 176 ? 92.988 103.528 102.650 1.00 74.60 199 PRO C C 1
ATOM 1339 O O . PRO A 1 176 ? 94.014 102.919 102.945 1.00 74.63 199 PRO C O 1
ATOM 1343 N N . PRO A 1 177 ? 93.034 104.551 101.766 1.00 75.49 200 PRO C N 1
ATOM 1344 C CA . PRO A 1 177 ? 94.306 105.043 101.234 1.00 75.12 200 PRO C CA 1
ATOM 1345 C C . PRO A 1 177 ? 95.076 105.846 102.285 1.00 73.24 200 PRO C C 1
ATOM 1346 O O . PRO A 1 177 ? 94.999 107.074 102.311 1.00 76.68 200 PRO C O 1
ATOM 1350 N N . ILE A 1 178 ? 95.830 105.142 103.144 1.00 69.09 201 ILE C N 1
ATOM 1351 C CA . ILE A 1 178 ? 96.560 105.761 104.248 1.00 67.22 201 ILE C CA 1
ATOM 1352 C C . ILE A 1 178 ? 97.768 106.546 103.724 1.00 65.49 201 ILE C C 1
ATOM 1353 O O . ILE A 1 178 ? 98.657 105.959 103.112 1.00 65.21 201 ILE C O 1
ATOM 1358 N N . PRO A 1 179 ? 97.885 107.877 103.979 1.00 65.44 202 PRO C N 1
ATOM 1359 C CA . PRO A 1 179 ? 99.061 108.641 103.554 1.00 67.85 202 PRO C CA 1
ATOM 1360 C C . PRO A 1 179 ? 100.250 108.417 104.487 1.00 70.00 202 PRO C C 1
ATOM 1361 O O . PRO A 1 179 ? 100.075 108.302 105.697 1.00 72.80 202 PRO C O 1
ATOM 1365 N N . LEU A 1 180 ? 101.462 108.375 103.917 1.00 74.80 203 LEU C N 1
ATOM 1366 C CA . LEU A 1 180 ? 102.688 108.131 104.669 1.00 77.36 203 LEU C CA 1
ATOM 1367 C C . LEU A 1 180 ? 103.073 109.372 105.485 1.00 80.18 203 LEU C C 1
ATOM 1368 O O . LEU A 1 180 ? 103.351 110.425 104.904 1.00 80.72 203 LEU C O 1
ATOM 1373 N N . PRO A 1 181 ? 103.130 109.307 106.845 1.00 84.48 204 PRO C N 1
ATOM 1374 C CA . PRO A 1 181 ? 103.557 110.455 107.650 1.00 89.07 204 PRO C CA 1
ATOM 1375 C C . PRO A 1 181 ? 105.038 110.798 107.493 1.00 95.54 204 PRO C C 1
ATOM 1376 O O . PRO A 1 181 ? 105.838 109.981 107.034 1.00 96.72 204 PRO C O 1
ATOM 1380 N N . SER A 1 182 ? 105.404 112.019 107.902 1.00 103.79 205 SER C N 1
ATOM 1381 C CA . SER A 1 182 ? 106.802 112.341 108.159 1.00 108.72 205 SER C CA 1
ATOM 1382 C C . SER A 1 182 ? 107.253 111.665 109.457 1.00 108.06 205 SER C C 1
ATOM 1383 O O . SER A 1 182 ? 106.526 111.716 110.448 1.00 105.37 205 SER C O 1
ATOM 1386 N N . PRO A 1 183 ? 108.426 110.972 109.493 1.00 111.27 206 PRO C N 1
ATOM 1387 C CA . PRO A 1 183 ? 108.961 110.393 110.733 1.00 114.81 206 PRO C CA 1
ATOM 1388 C C . PRO A 1 1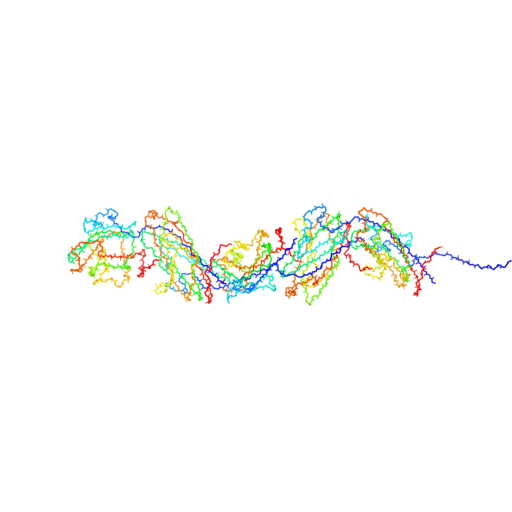83 ? 109.251 111.418 111.845 1.00 122.49 206 PRO C C 1
ATOM 1389 O O . PRO A 1 183 ? 109.540 111.051 112.985 1.00 125.36 206 PRO C O 1
ATOM 1394 N N . ASP B 1 1 ? 115.784 97.361 78.949 1.00 61.87 24 ASP E N 1
ATOM 1395 C CA . ASP B 1 1 ? 116.043 98.002 77.668 1.00 64.07 24 ASP E CA 1
ATOM 1396 C C . ASP B 1 1 ? 115.663 99.477 77.718 1.00 62.55 24 ASP E C 1
ATOM 1397 O O . ASP B 1 1 ? 114.724 99.846 78.418 1.00 66.59 24 ASP E O 1
ATOM 1402 N N . VAL B 1 2 ? 116.389 100.305 76.958 1.00 58.08 25 VAL E N 1
ATOM 1403 C CA . VAL B 1 2 ? 116.038 101.707 76.796 1.00 54.84 25 VAL E CA 1
ATOM 1404 C C . VAL B 1 2 ? 115.606 101.934 75.352 1.00 54.12 25 VAL E C 1
ATOM 1405 O O . VAL B 1 2 ? 116.379 101.700 74.423 1.00 56.12 25 VAL E O 1
ATOM 1409 N N . ILE B 1 3 ? 114.360 102.394 75.185 1.00 52.50 26 ILE E N 1
ATOM 1410 C CA . ILE B 1 3 ? 113.832 102.783 73.887 1.00 51.74 26 ILE E CA 1
ATOM 1411 C C . ILE B 1 3 ? 113.548 104.282 73.907 1.00 51.85 26 ILE E C 1
ATOM 1412 O O . ILE B 1 3 ? 112.859 104.782 74.794 1.00 54.51 26 ILE E O 1
ATOM 1417 N N . TYR B 1 4 ? 114.062 104.981 72.893 1.00 49.99 27 TYR E N 1
ATOM 1418 C CA . TYR B 1 4 ? 113.700 106.365 72.648 1.00 48.40 27 TYR E CA 1
ATOM 1419 C C . TYR B 1 4 ? 112.747 106.399 71.459 1.00 49.25 27 TYR E C 1
ATOM 1420 O O . TYR B 1 4 ? 113.075 105.861 70.403 1.00 52.03 27 TYR E O 1
ATOM 1429 N N . TYR B 1 5 ? 111.581 107.035 71.630 1.00 48.96 28 TYR E N 1
ATOM 1430 C CA . TYR B 1 5 ? 110.605 107.128 70.557 1.00 49.38 28 TYR E CA 1
ATOM 1431 C C . TYR B 1 5 ? 110.523 108.548 70.003 1.00 51.33 28 TYR E C 1
ATOM 1432 O O . TYR B 1 5 ? 110.459 109.520 70.757 1.00 52.89 28 TYR E O 1
ATOM 1441 N N . TYR B 1 6 ? 110.508 108.625 68.664 1.00 50.43 29 TYR E N 1
ATOM 1442 C CA . TYR B 1 6 ? 110.469 109.862 67.903 1.00 49.38 29 TYR E CA 1
ATOM 1443 C C . TYR B 1 6 ? 109.175 109.884 67.096 1.00 52.63 29 TYR E C 1
ATOM 1444 O O . TYR B 1 6 ? 108.878 108.932 66.374 1.00 55.42 29 TYR E O 1
ATOM 1453 N N . GLN B 1 7 ? 108.412 110.979 67.215 1.00 53.62 30 GLN E N 1
ATOM 1454 C CA . GLN B 1 7 ? 107.087 111.045 66.618 1.00 56.36 30 GLN E CA 1
ATOM 1455 C C . GLN B 1 7 ? 107.102 111.907 65.356 1.00 58.61 30 GLN E C 1
ATOM 1456 O O . GLN B 1 7 ? 107.423 113.094 65.405 1.00 62.25 30 GLN E O 1
ATOM 1462 N N . GLY B 1 8 ? 106.728 111.293 64.228 1.00 57.97 31 GLY E N 1
ATOM 1463 C CA . GLY B 1 8 ? 106.427 112.017 63.007 1.00 59.03 31 GLY E CA 1
ATOM 1464 C C . GLY B 1 8 ? 104.922 112.224 62.883 1.00 61.54 31 GLY E C 1
ATOM 1465 O O . GLY B 1 8 ? 104.149 111.284 63.053 1.00 63.83 31 GLY E O 1
ATOM 1466 N N . GLN B 1 9 ? 104.510 113.465 62.606 1.00 66.03 32 GLN E N 1
ATOM 1467 C CA . GLN B 1 9 ? 103.108 113.745 62.344 1.00 70.25 32 GLN E CA 1
ATOM 1468 C C . GLN B 1 9 ? 102.960 114.360 60.955 1.00 68.15 32 GLN E C 1
ATOM 1469 O O . GLN B 1 9 ? 103.486 115.438 60.694 1.00 70.80 32 GLN E O 1
ATOM 1475 N N . ILE B 1 10 ? 102.226 113.664 60.078 1.00 66.12 33 ILE E N 1
ATOM 1476 C CA . ILE B 1 10 ? 102.028 114.085 58.702 1.00 66.78 33 ILE E CA 1
ATOM 1477 C C . ILE B 1 10 ? 100.554 114.445 58.531 1.00 66.79 33 ILE E C 1
ATOM 1478 O O . ILE B 1 10 ? 99.689 113.593 58.712 1.00 68.32 33 ILE E O 1
ATOM 1483 N N . THR B 1 11 ? 100.280 115.705 58.169 1.00 66.41 34 THR E N 1
ATOM 1484 C CA . THR B 1 11 ? 98.929 116.135 57.840 1.00 67.96 34 THR E CA 1
ATOM 1485 C C . THR B 1 11 ? 98.810 116.269 56.326 1.00 65.67 34 THR E C 1
ATOM 1486 O O . THR B 1 11 ? 99.658 116.885 55.685 1.00 66.25 34 THR E O 1
ATOM 1490 N N . VAL B 1 12 ? 97.756 115.666 55.770 1.00 64.37 35 VAL E N 1
ATOM 1491 C CA . VAL B 1 12 ? 97.619 115.517 54.331 1.00 63.75 35 VAL E CA 1
ATOM 1492 C C . VAL B 1 12 ? 96.495 116.424 53.841 1.00 63.81 35 VAL E C 1
ATOM 1493 O O . VAL B 1 12 ? 95.362 116.326 54.308 1.00 67.47 35 VAL E O 1
ATOM 1497 N N . GLY B 1 13 ? 96.844 117.307 52.900 1.00 63.40 36 GLY E N 1
ATOM 1498 C CA . GLY B 1 13 ? 95.883 118.139 52.197 1.00 63.49 36 GLY E CA 1
ATOM 1499 C C . GLY B 1 13 ? 95.797 117.763 50.720 1.00 65.63 36 GLY E C 1
ATOM 1500 O O . GLY B 1 13 ? 96.442 116.817 50.274 1.00 65.68 36 GLY E O 1
ATOM 1501 N N . ASN B 1 14 ? 95.020 118.546 49.966 1.00 68.08 37 ASN E N 1
ATOM 1502 C CA . ASN B 1 14 ? 94.675 118.217 48.593 1.00 71.00 37 ASN E CA 1
ATOM 1503 C C . ASN B 1 14 ? 94.852 119.457 47.714 1.00 73.79 37 ASN E C 1
ATOM 1504 O O . ASN B 1 14 ? 94.378 120.530 48.083 1.00 76.92 37 ASN E O 1
ATOM 1509 N N . VAL B 1 15 ? 95.490 119.284 46.541 1.00 77.57 38 VAL E N 1
ATOM 1510 C CA . VAL B 1 15 ? 95.815 120.366 45.610 1.00 80.70 38 VAL E CA 1
ATOM 1511 C C . VAL B 1 15 ? 95.489 119.958 44.170 1.00 80.96 38 VAL E C 1
ATOM 1512 O O . VAL B 1 15 ? 95.675 118.804 43.784 1.00 82.02 38 VAL E O 1
ATOM 1516 N N . ALA B 1 16 ? 94.993 120.922 43.375 1.00 80.55 39 ALA E N 1
ATOM 1517 C CA . ALA B 1 16 ? 94.684 120.711 41.964 1.00 81.31 39 ALA E CA 1
ATOM 1518 C C . ALA B 1 16 ? 95.930 120.257 41.200 1.00 82.08 39 ALA E C 1
ATOM 1519 O O . ALA B 1 16 ? 97.007 120.813 41.402 1.00 83.93 39 ALA E O 1
ATOM 1521 N N . PRO B 1 17 ? 95.839 119.249 40.298 1.00 82.99 40 PRO E N 1
ATOM 1522 C CA . PRO B 1 17 ? 97.029 118.618 39.725 1.00 83.38 40 PRO E CA 1
ATOM 1523 C C . PRO B 1 17 ? 97.833 119.542 38.809 1.00 84.41 40 PRO E C 1
ATOM 1524 O O . PRO B 1 17 ? 97.260 120.234 37.965 1.00 85.47 40 PRO E O 1
ATOM 1528 N N . PRO B 1 18 ? 99.183 119.581 38.962 1.00 83.36 41 PRO E N 1
ATOM 1529 C CA . PRO B 1 18 ? 100.057 120.352 38.075 1.00 80.52 41 PRO E CA 1
ATOM 1530 C C . PRO B 1 18 ? 99.952 119.953 36.603 1.00 78.57 41 PRO E C 1
ATOM 1531 O O . PRO B 1 18 ? 100.103 120.796 35.726 1.00 76.96 41 PRO E O 1
ATOM 1535 N N . MET B 1 19 ? 99.699 118.665 36.340 1.00 75.78 42 MET E N 1
ATOM 1536 C CA . MET B 1 19 ? 99.365 118.185 35.008 1.00 75.36 42 MET E CA 1
ATOM 1537 C C . MET B 1 19 ? 98.406 117.000 35.126 1.00 75.38 42 MET E C 1
ATOM 1538 O O . MET B 1 19 ? 98.350 116.341 36.162 1.00 78.09 42 MET E O 1
ATOM 1543 N N . TYR B 1 20 ? 97.640 116.742 34.061 1.00 75.34 43 TYR E N 1
ATOM 1544 C CA . TYR B 1 20 ? 96.713 115.623 34.050 1.00 73.23 43 TYR E CA 1
ATOM 1545 C C . TYR B 1 20 ? 96.441 115.183 32.617 1.00 73.70 43 TYR E C 1
ATOM 1546 O O . TYR B 1 20 ? 96.546 115.975 31.687 1.00 73.55 43 TYR E O 1
ATOM 1555 N N . PHE B 1 21 ? 96.061 113.913 32.459 1.00 74.27 44 PHE E N 1
ATOM 1556 C CA . PHE B 1 21 ? 95.636 113.384 31.174 1.00 73.16 44 PHE E CA 1
ATOM 1557 C C . PHE B 1 21 ? 94.127 113.547 31.030 1.00 74.32 44 PHE E C 1
ATOM 1558 O O . PHE B 1 21 ? 93.382 113.333 31.988 1.00 77.11 44 PHE E O 1
ATOM 1566 N N . ALA B 1 22 ? 93.688 113.913 29.818 1.00 77.03 45 ALA E N 1
ATOM 1567 C CA . ALA B 1 22 ? 92.290 114.224 29.557 1.00 83.56 45 ALA E CA 1
ATOM 1568 C C . ALA B 1 22 ? 91.958 114.075 28.072 1.00 88.26 45 ALA E C 1
ATOM 1569 O O . ALA B 1 22 ? 92.844 114.077 27.221 1.00 87.52 45 ALA E O 1
ATOM 1571 N N . ILE B 1 23 ? 90.658 113.961 27.777 1.00 94.84 46 ILE E N 1
ATOM 1572 C CA . ILE B 1 23 ? 90.154 114.035 26.415 1.00 100.13 46 ILE E CA 1
ATOM 1573 C C . ILE B 1 23 ? 89.527 115.413 26.232 1.00 105.12 46 ILE E C 1
ATOM 1574 O O . ILE B 1 23 ? 88.653 115.794 27.009 1.00 107.88 46 ILE E O 1
ATOM 1579 N N . GLN B 1 24 ? 90.014 116.165 25.231 1.00 108.56 47 GLN E N 1
ATOM 1580 C CA . GLN B 1 24 ? 89.585 117.533 24.960 1.00 112.40 47 GLN E CA 1
ATOM 1581 C C . GLN B 1 24 ? 89.677 118.402 26.222 1.00 111.86 47 GLN E C 1
ATOM 1582 O O . GLN B 1 24 ? 88.675 118.988 26.641 1.00 112.82 47 GLN E O 1
ATOM 1588 N N . PRO B 1 25 ? 90.879 118.564 26.837 1.00 110.71 48 PRO E N 1
ATOM 1589 C CA . PRO B 1 25 ? 91.032 119.374 28.050 1.00 113.14 48 PRO E CA 1
ATOM 1590 C C . PRO B 1 25 ? 90.616 120.821 27.795 1.00 118.54 48 PRO E C 1
ATOM 1591 O O . PRO B 1 25 ? 90.875 121.362 26.721 1.00 120.05 48 PRO E O 1
ATOM 1595 N N . ASN B 1 26 ? 89.933 121.423 28.782 1.00 125.77 49 ASN E N 1
ATOM 1596 C CA . ASN B 1 26 ? 89.394 122.781 28.719 1.00 131.57 49 ASN E CA 1
ATOM 1597 C C . ASN B 1 26 ? 88.431 122.991 27.539 1.00 133.39 49 ASN E C 1
ATOM 1598 O O . ASN B 1 26 ? 88.146 124.133 27.172 1.00 135.62 49 ASN E O 1
ATOM 1603 N N . GLY B 1 27 ? 87.914 121.898 26.958 1.00 134.12 50 GLY E N 1
ATOM 1604 C CA . GLY B 1 27 ? 87.031 121.937 25.798 1.00 135.52 50 GLY E CA 1
ATOM 1605 C C . GLY B 1 27 ? 87.758 122.118 24.461 1.00 134.70 50 GLY E C 1
ATOM 1606 O O . GLY B 1 27 ? 87.111 122.356 23.442 1.00 136.33 50 GLY E O 1
ATOM 1607 N N . ASN B 1 28 ? 89.091 121.981 24.452 1.00 131.10 51 ASN E N 1
ATOM 1608 C CA . ASN B 1 28 ? 89.899 122.158 23.253 1.00 129.74 51 ASN E CA 1
ATOM 1609 C C . ASN B 1 28 ? 89.728 120.957 22.318 1.00 127.97 51 ASN E C 1
ATOM 1610 O O . ASN B 1 28 ? 90.380 119.933 22.501 1.00 127.74 51 ASN E O 1
ATOM 1615 N N . ALA B 1 29 ? 88.923 121.125 21.257 1.00 126.28 52 ALA E N 1
ATOM 1616 C CA . ALA B 1 29 ? 88.533 120.041 20.360 1.00 123.17 52 ALA E CA 1
ATOM 1617 C C . ALA B 1 29 ? 89.682 119.511 19.492 1.00 120.13 52 ALA E C 1
ATOM 1618 O O . ALA B 1 29 ? 89.461 118.597 18.701 1.00 120.92 52 ALA E O 1
ATOM 1620 N N . LYS B 1 30 ? 90.899 120.061 19.633 1.00 117.61 53 LYS E N 1
ATOM 1621 C CA . LYS B 1 30 ? 92.062 119.630 18.860 1.00 115.98 53 LYS E CA 1
ATOM 1622 C C . LYS B 1 30 ? 93.014 118.748 19.672 1.00 110.28 53 LYS E C 1
ATOM 1623 O O . LYS B 1 30 ? 93.904 118.121 19.099 1.00 108.80 53 LYS E O 1
ATOM 1629 N N . ILE B 1 31 ? 92.825 118.673 20.998 1.00 107.13 54 ILE E N 1
ATOM 1630 C CA . ILE B 1 31 ? 93.739 117.957 21.883 1.00 106.11 54 ILE E CA 1
ATOM 1631 C C . ILE B 1 31 ? 93.078 116.669 22.381 1.00 106.46 54 ILE E C 1
ATOM 1632 O O . ILE B 1 31 ? 92.004 116.709 22.969 1.00 108.99 54 ILE E O 1
ATOM 1637 N N . GLY B 1 32 ? 93.744 115.525 22.182 1.00 104.94 55 GLY E N 1
ATOM 1638 C CA . GLY B 1 32 ? 93.203 114.227 22.557 1.00 105.14 55 GLY E CA 1
ATOM 1639 C C . GLY B 1 32 ? 91.943 113.808 21.797 1.00 107.71 55 GLY E C 1
ATOM 1640 O O . GLY B 1 32 ? 91.054 113.188 22.366 1.00 107.23 55 GLY E O 1
ATOM 1641 N N . ASN B 1 33 ? 91.882 114.022 20.482 1.00 111.88 56 ASN E N 1
ATOM 1642 C CA . ASN B 1 33 ? 90.650 113.603 19.824 1.00 113.12 56 ASN E CA 1
ATOM 1643 C C . ASN B 1 33 ? 90.816 112.314 19.005 1.00 114.19 56 ASN E C 1
ATOM 1644 O O . ASN B 1 33 ? 90.416 112.291 17.838 1.00 119.46 56 ASN E O 1
ATOM 1649 N N . ASN B 1 34 ? 91.362 111.236 19.573 1.00 109.19 57 ASN E N 1
ATOM 1650 C CA . ASN B 1 34 ? 91.515 110.041 18.761 1.00 105.23 57 ASN E CA 1
ATOM 1651 C C . ASN B 1 34 ? 91.733 108.976 19.768 1.00 105.80 57 ASN E C 1
ATOM 1652 O O . ASN B 1 34 ? 92.667 108.174 19.784 1.00 107.56 57 ASN E O 1
ATOM 1656 N N . SER B 1 35 ? 90.921 109.245 20.737 1.00 107.87 58 SER E N 1
ATOM 1657 C CA . SER B 1 35 ? 91.067 108.261 21.755 1.00 107.83 58 SER E CA 1
ATOM 1658 C C . SER B 1 35 ? 90.432 106.959 21.307 1.00 109.65 58 SER E C 1
ATOM 1659 O O . SER B 1 35 ? 90.836 105.942 21.846 1.00 111.55 58 SER E O 1
ATOM 1662 N N . ASN B 1 36 ? 89.503 106.968 20.335 1.00 114.45 59 ASN E N 1
ATOM 1663 C CA . ASN B 1 36 ? 88.667 105.796 20.095 1.00 117.43 59 ASN E CA 1
ATOM 1664 C C . ASN B 1 36 ? 88.406 105.613 18.598 1.00 118.31 59 ASN E C 1
ATOM 1665 O O . ASN B 1 36 ? 87.640 106.373 18.014 1.00 119.99 59 ASN E O 1
ATOM 1670 N N . VAL B 1 37 ? 89.040 104.597 17.992 1.00 120.49 60 VAL E N 1
ATOM 1671 C CA . VAL B 1 37 ? 88.744 104.160 16.634 1.00 124.69 60 VAL E CA 1
ATOM 1672 C C . VAL B 1 37 ? 88.309 102.698 16.723 1.00 129.50 60 VAL E C 1
ATOM 1673 O O . VAL B 1 37 ? 89.093 101.857 17.154 1.00 129.37 60 VAL E O 1
ATOM 1677 N N . PRO B 1 38 ? 87.054 102.363 16.331 1.00 135.56 61 PRO E N 1
ATOM 1678 C CA . PRO B 1 38 ? 86.339 101.195 16.865 1.00 139.57 61 PRO E CA 1
ATOM 1679 C C . PRO B 1 38 ? 86.833 99.758 16.665 1.00 142.10 61 PRO E C 1
ATOM 1680 O O . PRO B 1 38 ? 86.147 98.828 17.086 1.00 147.30 61 PRO E O 1
ATOM 1684 N N . SER B 1 39 ? 88.025 99.566 16.075 1.00 135.98 62 SER E N 1
ATOM 1685 C CA . SER B 1 39 ? 88.656 98.250 16.027 1.00 129.88 62 SER E CA 1
ATOM 1686 C C . SER B 1 39 ? 90.181 98.313 16.202 1.00 122.83 62 SER E C 1
ATOM 1687 O O . SER B 1 39 ? 90.849 97.277 16.172 1.00 120.82 62 SER E O 1
ATOM 1690 N N . TYR B 1 40 ? 90.736 99.521 16.414 1.00 117.95 63 TYR E N 1
ATOM 1691 C CA . TYR B 1 40 ? 92.173 99.755 16.296 1.00 114.05 63 TYR E CA 1
ATOM 1692 C C . TYR B 1 40 ? 92.786 100.388 17.548 1.00 108.28 63 TYR E C 1
ATOM 1693 O O . TYR B 1 40 ? 93.936 100.091 17.868 1.00 109.24 63 TYR E O 1
ATOM 1702 N N . ILE B 1 41 ? 92.051 101.291 18.214 1.00 103.70 64 ILE E N 1
ATOM 1703 C CA . ILE B 1 41 ? 92.492 101.857 19.484 1.00 100.96 64 ILE E CA 1
ATOM 1704 C C . ILE B 1 41 ? 91.291 102.186 20.363 1.00 97.49 64 ILE E C 1
ATOM 1705 O O . ILE B 1 41 ? 90.271 102.667 19.881 1.00 98.64 64 ILE E O 1
ATOM 1710 N N . ASN B 1 42 ? 91.460 101.965 21.669 1.00 96.30 65 ASN E N 1
ATOM 1711 C CA . ASN B 1 42 ? 90.537 102.436 22.683 1.00 96.13 65 ASN E CA 1
ATOM 1712 C C . ASN B 1 42 ? 91.353 102.895 23.888 1.00 95.50 65 ASN E C 1
ATOM 1713 O O . ASN B 1 42 ? 91.859 102.072 24.646 1.00 98.47 65 ASN E O 1
ATOM 1718 N N . ALA B 1 43 ? 91.463 104.219 24.049 1.00 93.00 66 ALA E N 1
ATOM 1719 C CA . ALA B 1 43 ? 92.215 104.833 25.131 1.00 91.12 66 ALA E CA 1
ATOM 1720 C C . ALA B 1 43 ? 91.309 105.721 25.979 1.00 92.20 66 ALA E C 1
ATOM 1721 O O . ALA B 1 43 ? 90.368 106.329 25.475 1.00 94.99 66 ALA E O 1
ATOM 1723 N N . GLN B 1 44 ? 91.619 105.793 27.278 1.00 94.01 67 GLN E N 1
ATOM 1724 C CA . GLN B 1 44 ? 90.858 106.584 28.231 1.00 95.29 67 GLN E CA 1
ATOM 1725 C C . GLN B 1 44 ? 91.810 107.195 29.256 1.00 92.52 67 GLN E C 1
ATOM 1726 O O . GLN B 1 44 ? 92.839 106.602 29.581 1.00 91.96 67 GLN E O 1
ATOM 1732 N N . PRO B 1 45 ? 91.483 108.371 29.836 1.00 90.03 68 PRO E N 1
ATOM 1733 C CA . PRO B 1 45 ? 92.252 108.871 30.968 1.00 87.75 68 PRO E CA 1
ATOM 1734 C C . PRO B 1 45 ? 91.899 108.006 32.177 1.00 87.80 68 PRO E C 1
ATOM 1735 O O . PRO B 1 45 ? 90.740 107.636 32.368 1.00 87.01 68 PRO E O 1
ATOM 1739 N N . SER B 1 46 ? 92.925 107.647 32.956 1.00 89.95 69 SER E N 1
ATOM 1740 C CA . SER B 1 46 ? 92.735 106.953 34.222 1.00 91.74 69 SER E CA 1
ATOM 1741 C C . SER B 1 46 ? 91.983 107.864 35.194 1.00 92.02 69 SER E C 1
ATOM 1742 O O . SER B 1 46 ? 91.953 109.076 34.998 1.00 93.85 69 SER E O 1
ATOM 1745 N N . SER B 1 47 ? 91.357 107.287 36.231 1.00 92.83 70 SER E N 1
ATOM 1746 C CA . SER B 1 47 ? 90.455 108.028 37.110 1.00 92.29 70 SER E CA 1
ATOM 1747 C C . SER B 1 47 ? 91.099 109.315 37.634 1.00 89.43 70 SER E C 1
ATOM 1748 O O . SER B 1 47 ? 92.267 109.308 38.013 1.00 86.32 70 SER E O 1
ATOM 1751 N N . GLY B 1 48 ? 90.331 110.418 37.620 1.00 87.13 71 GLY E N 1
ATOM 1752 C CA . GLY B 1 48 ? 90.788 111.735 38.052 1.00 82.20 71 GLY E CA 1
ATOM 1753 C C . GLY B 1 48 ? 91.877 112.374 37.181 1.00 78.11 71 GLY E C 1
ATOM 1754 O O . GLY B 1 48 ? 92.432 113.399 37.570 1.00 77.04 71 GLY E O 1
ATOM 1755 N N . GLY B 1 49 ? 92.167 111.794 36.005 1.00 75.92 72 GLY E N 1
ATOM 1756 C CA . GLY B 1 49 ? 93.224 112.268 35.116 1.00 71.03 72 GLY E CA 1
ATOM 1757 C C . GLY B 1 49 ? 94.634 111.846 35.542 1.00 70.69 72 GLY E C 1
ATOM 1758 O O . GLY B 1 49 ? 95.613 112.404 35.057 1.00 71.35 72 GLY E O 1
ATOM 1759 N N . SER B 1 50 ? 94.727 110.825 36.407 1.00 71.82 73 SER E N 1
ATOM 1760 C CA . SER B 1 50 ? 95.931 110.366 37.097 1.00 71.53 73 SER E CA 1
ATOM 1761 C C . SER B 1 50 ? 96.958 109.687 36.185 1.00 70.87 73 SER E C 1
ATOM 1762 O O . SER B 1 50 ? 98.026 109.295 36.656 1.00 73.90 73 SER E O 1
ATOM 1765 N N . GLY B 1 51 ? 96.632 109.523 34.901 1.00 69.69 74 GLY E N 1
ATOM 1766 C CA . GLY B 1 51 ? 97.373 108.669 33.983 1.00 71.38 74 GLY E CA 1
ATOM 1767 C C . GLY B 1 51 ? 96.462 108.267 32.829 1.00 74.93 74 GLY E C 1
ATOM 1768 O O . GLY B 1 51 ? 95.426 108.896 32.643 1.00 78.25 74 GLY E O 1
ATOM 1769 N N . PHE B 1 52 ? 96.811 107.204 32.093 1.00 74.17 75 PHE E N 1
ATOM 1770 C CA . PHE B 1 52 ? 95.948 106.746 31.012 1.00 73.22 75 PHE E CA 1
ATOM 1771 C C . PHE B 1 52 ? 96.037 105.232 30.827 1.00 75.20 75 PHE E C 1
ATOM 1772 O O . PHE B 1 52 ? 97.031 104.601 31.187 1.00 78.05 75 PHE E O 1
ATOM 1780 N N . THR B 1 53 ? 94.983 104.669 30.226 1.00 79.93 76 THR E N 1
ATOM 1781 C CA . THR B 1 53 ? 94.925 103.261 29.864 1.00 84.38 76 THR E CA 1
ATOM 1782 C C . THR B 1 53 ? 94.603 103.176 28.377 1.00 83.88 76 THR E C 1
ATOM 1783 O O . THR B 1 53 ? 93.712 103.878 27.914 1.00 86.91 76 THR E O 1
ATOM 1787 N N . ALA B 1 54 ? 95.322 102.322 27.639 1.00 84.22 77 ALA E N 1
ATOM 1788 C CA . ALA B 1 54 ? 95.086 102.172 26.206 1.00 85.88 77 ALA E CA 1
ATOM 1789 C C . ALA B 1 54 ? 95.123 100.706 25.773 1.00 88.81 77 ALA E C 1
ATOM 1790 O O . ALA B 1 54 ? 96.020 99.966 26.175 1.00 96.12 77 ALA E O 1
ATOM 1792 N N . GLN B 1 55 ? 94.129 100.306 24.967 1.00 91.04 78 GLN E N 1
ATOM 1793 C CA . GLN B 1 55 ? 94.152 99.053 24.234 1.00 93.31 78 GLN E CA 1
ATOM 1794 C C . GLN B 1 55 ? 94.511 99.448 22.810 1.00 91.14 78 GLN E C 1
ATOM 1795 O O . GLN B 1 55 ? 93.896 100.371 22.290 1.00 91.05 78 GLN E O 1
ATOM 1801 N N . VAL B 1 56 ? 95.532 98.812 22.223 1.00 92.17 79 VAL E N 1
ATOM 1802 C CA . VAL B 1 56 ? 96.143 99.284 20.991 1.00 94.13 79 VAL E CA 1
ATOM 1803 C C . VAL B 1 56 ? 96.361 98.087 20.074 1.00 96.33 79 VAL E C 1
ATOM 1804 O O . VAL B 1 56 ? 97.109 97.172 20.415 1.00 103.21 79 VAL E O 1
ATOM 1808 N N . ASN B 1 57 ? 95.744 98.128 18.888 1.00 99.74 80 ASN E N 1
ATOM 1809 C CA . ASN B 1 57 ? 95.887 97.029 17.952 1.00 103.31 80 ASN E CA 1
ATOM 1810 C C . ASN B 1 57 ? 96.944 97.300 16.901 1.00 105.42 80 ASN E C 1
ATOM 1811 O O . ASN B 1 57 ? 96.766 98.165 16.045 1.00 106.85 80 ASN E O 1
ATOM 1816 N N . ILE B 1 58 ? 98.022 96.520 16.952 1.00 109.43 81 ILE E N 1
ATOM 1817 C CA . ILE B 1 58 ? 99.015 96.592 15.889 1.00 114.90 81 ILE E CA 1
ATOM 1818 C C . ILE B 1 58 ? 98.646 95.636 14.755 1.00 122.36 81 ILE E C 1
ATOM 1819 O O . ILE B 1 58 ? 97.834 94.731 14.929 1.00 126.06 81 ILE E O 1
ATOM 1824 N N . THR B 1 59 ? 99.224 95.886 13.573 1.00 132.65 82 THR E N 1
ATOM 1825 C CA . THR B 1 59 ? 98.978 95.077 12.388 1.00 144.50 82 THR E CA 1
ATOM 1826 C C . THR B 1 59 ? 100.308 94.826 11.683 1.00 150.55 82 THR E C 1
ATOM 1827 O O . THR B 1 59 ? 101.354 94.951 12.306 1.00 149.12 82 THR E O 1
ATOM 1831 N N . ASN B 1 60 ? 100.254 94.511 10.382 1.00 162.18 83 ASN E N 1
ATOM 1832 C CA . ASN B 1 60 ? 101.429 94.164 9.596 1.00 170.87 83 ASN E CA 1
ATOM 1833 C C . ASN B 1 60 ? 102.162 95.411 9.100 1.00 170.41 83 ASN E C 1
ATOM 1834 O O . ASN B 1 60 ? 103.307 95.318 8.662 1.00 172.82 83 ASN E O 1
ATOM 1839 N N . ALA B 1 61 ? 101.518 96.583 9.191 1.00 167.38 84 ALA E N 1
ATOM 1840 C CA . ALA B 1 61 ? 102.145 97.838 8.793 1.00 164.01 84 ALA E CA 1
ATOM 1841 C C . ALA B 1 61 ? 103.507 97.976 9.467 1.00 161.69 84 ALA E C 1
ATOM 1842 O O . ALA B 1 61 ? 103.640 97.664 10.645 1.00 161.54 84 ALA E O 1
ATOM 1844 N N . THR B 1 62 ? 104.500 98.457 8.710 1.00 161.90 85 THR E N 1
ATOM 1845 C CA . THR B 1 62 ? 105.867 98.621 9.200 1.00 162.15 85 THR E CA 1
ATOM 1846 C C . THR B 1 62 ? 106.007 99.726 10.256 1.00 156.69 85 THR E C 1
ATOM 1847 O O . THR B 1 62 ? 106.929 99.664 11.065 1.00 154.41 85 THR E O 1
ATOM 1851 N N . TYR B 1 63 ? 105.136 100.746 10.230 1.00 151.31 86 TYR E N 1
ATOM 1852 C CA . TYR B 1 63 ? 104.973 101.651 11.363 1.00 143.28 86 TYR E CA 1
ATOM 1853 C C . TYR B 1 63 ? 103.490 101.731 11.722 1.00 134.13 86 TYR E C 1
ATOM 1854 O O . TYR B 1 63 ? 102.643 101.903 10.849 1.00 135.18 86 TYR E O 1
ATOM 1863 N N . ASN B 1 64 ? 103.189 101.603 13.017 1.00 125.87 87 ASN E N 1
ATOM 1864 C CA . ASN B 1 64 ? 101.832 101.696 13.528 1.00 118.75 87 ASN E CA 1
ATOM 1865 C C . ASN B 1 64 ? 101.775 102.964 14.377 1.00 111.84 87 ASN E C 1
ATOM 1866 O O . ASN B 1 64 ? 102.510 103.053 15.354 1.00 110.05 87 ASN E O 1
ATOM 1871 N N . TYR B 1 65 ? 100.940 103.946 14.001 1.00 108.28 88 TYR E N 1
ATOM 1872 C CA . TYR B 1 65 ? 100.984 105.255 14.641 1.00 104.39 88 TYR E CA 1
ATOM 1873 C C . TYR B 1 65 ? 99.613 105.674 15.163 1.00 98.83 88 TYR E C 1
ATOM 1874 O O . TYR B 1 65 ? 98.632 105.691 14.426 1.00 99.60 88 TYR E O 1
ATOM 1883 N N . TYR B 1 66 ? 99.590 106.040 16.448 1.00 95.01 89 TYR E N 1
ATOM 1884 C CA . TYR B 1 66 ? 98.387 106.379 17.190 1.00 93.21 89 TYR E CA 1
ATOM 1885 C C . TYR B 1 66 ? 98.478 107.859 17.530 1.00 94.78 89 TYR E C 1
ATOM 1886 O O . TYR B 1 66 ? 98.930 108.226 18.607 1.00 95.89 89 TYR E O 1
ATOM 1895 N N . PHE B 1 67 ? 98.097 108.700 16.565 1.00 95.96 90 PHE E N 1
ATOM 1896 C CA . PHE B 1 67 ? 98.233 110.141 16.688 1.00 93.36 90 PHE E CA 1
ATOM 1897 C C . PHE B 1 67 ? 97.121 110.700 17.575 1.00 92.00 90 PHE E C 1
ATOM 1898 O O . PHE B 1 67 ? 95.958 110.371 17.367 1.00 94.35 90 PHE E O 1
ATOM 1906 N N . ASN B 1 68 ? 97.487 111.558 18.542 1.00 88.63 91 ASN E N 1
ATOM 1907 C CA . ASN B 1 68 ? 96.549 112.336 19.346 1.00 87.44 91 ASN E CA 1
ATOM 1908 C C . ASN B 1 68 ? 95.585 111.450 20.151 1.00 86.55 91 ASN E C 1
ATOM 1909 O O . ASN B 1 68 ? 94.432 111.823 20.363 1.00 84.67 91 ASN E O 1
ATOM 1914 N N . PHE B 1 69 ? 96.040 110.280 20.618 1.00 86.83 92 PHE E N 1
ATOM 1915 C CA . PHE B 1 69 ? 95.178 109.342 21.331 1.00 88.41 92 PHE E CA 1
ATOM 1916 C C . PHE B 1 69 ? 94.822 109.824 22.744 1.00 87.90 92 PHE E C 1
ATOM 1917 O O . PHE B 1 69 ? 93.881 109.313 23.349 1.00 88.34 92 PHE E O 1
ATOM 1925 N N . MET B 1 70 ? 95.604 110.768 23.287 1.00 88.15 93 MET E N 1
ATOM 1926 C CA . MET B 1 70 ? 95.382 111.369 24.596 1.00 87.43 93 MET E CA 1
ATOM 1927 C C . MET B 1 70 ? 95.714 112.859 24.525 1.00 84.87 93 MET E C 1
ATOM 1928 O O . MET B 1 70 ? 96.416 113.306 23.619 1.00 83.70 93 MET E O 1
ATOM 1933 N N . GLY B 1 71 ? 95.178 113.624 25.478 1.00 84.45 94 GLY E N 1
ATOM 1934 C CA . GLY B 1 71 ? 95.589 115.002 25.678 1.00 82.20 94 GLY E CA 1
ATOM 1935 C C . GLY B 1 71 ? 96.293 115.154 27.022 1.00 80.75 94 GLY E C 1
ATOM 1936 O O . GLY B 1 71 ? 95.838 114.613 28.023 1.00 84.86 94 GLY E O 1
ATOM 1937 N N . LEU B 1 72 ? 97.410 115.881 27.035 1.00 77.26 95 LEU E N 1
ATOM 1938 C CA . LEU B 1 72 ? 98.113 116.191 28.268 1.00 74.10 95 LEU E CA 1
ATOM 1939 C C . LEU B 1 72 ? 97.908 117.671 28.580 1.00 73.07 95 LEU E C 1
ATOM 1940 O O . LEU B 1 72 ? 98.313 118.524 27.800 1.00 74.08 95 LEU E O 1
ATOM 1945 N N . ALA B 1 73 ? 97.277 117.968 29.721 1.00 72.66 96 ALA E N 1
ATOM 1946 C CA . ALA B 1 73 ? 97.085 119.336 30.173 1.00 73.02 96 ALA E CA 1
ATOM 1947 C C . ALA B 1 73 ? 98.105 119.645 31.266 1.00 74.53 96 ALA E C 1
ATOM 1948 O O . ALA B 1 73 ? 98.295 118.837 32.167 1.00 74.27 96 ALA E O 1
ATOM 1950 N N . VAL B 1 74 ? 98.769 120.805 31.174 1.00 77.35 97 VAL E N 1
ATOM 1951 C CA . VAL B 1 74 ? 99.744 121.236 32.166 1.00 79.37 97 VAL E CA 1
ATOM 1952 C C . VAL B 1 74 ? 99.267 122.577 32.726 1.00 82.82 97 VAL E C 1
ATOM 1953 O O . VAL B 1 74 ? 99.274 123.580 32.015 1.00 84.35 97 VAL E O 1
ATOM 1957 N N . SER B 1 75 ? 98.848 122.580 34.000 1.00 87.42 98 SER E N 1
ATOM 1958 C CA . SER B 1 75 ? 98.202 123.728 34.622 1.00 93.73 98 SER E CA 1
ATOM 1959 C C . SER B 1 75 ? 99.218 124.752 35.139 1.00 97.11 98 SER E C 1
ATOM 1960 O O . SER B 1 75 ? 98.901 125.939 35.220 1.00 98.43 98 SER E O 1
ATOM 1963 N N . LYS B 1 76 ? 100.427 124.286 35.494 1.00 100.75 99 LYS E N 1
ATOM 1964 C CA . LYS B 1 76 ? 101.512 125.115 36.008 1.00 105.43 99 LYS E CA 1
ATOM 1965 C C . LYS B 1 76 ? 102.850 124.596 35.471 1.00 101.16 99 LYS E C 1
ATOM 1966 O O . LYS B 1 76 ? 103.015 123.389 35.329 1.00 99.11 99 LYS E O 1
ATOM 1972 N N . THR B 1 77 ? 103.808 125.497 35.188 1.00 97.56 100 THR E N 1
ATOM 1973 C CA . THR B 1 77 ? 105.097 125.107 34.615 1.00 93.49 100 THR E CA 1
ATOM 1974 C C . THR B 1 77 ? 105.868 124.200 35.577 1.00 90.17 100 THR E C 1
ATOM 1975 O O . THR B 1 77 ? 105.744 124.332 36.794 1.00 92.97 100 THR E O 1
ATOM 1979 N N . GLY B 1 78 ? 106.668 123.280 35.021 1.00 82.90 101 GLY E N 1
ATOM 1980 C CA . GLY B 1 78 ? 107.421 122.326 35.820 1.00 76.72 101 GLY E CA 1
ATOM 1981 C C . GLY B 1 78 ? 108.353 121.483 34.958 1.00 73.48 101 GLY E C 1
ATOM 1982 O O . GLY B 1 78 ? 108.496 121.749 33.772 1.00 74.19 101 GLY E O 1
ATOM 1983 N N . TYR B 1 79 ? 108.992 120.480 35.570 1.00 71.22 102 TYR E N 1
ATOM 1984 C CA . TYR B 1 79 ? 109.948 119.621 34.886 1.00 69.62 102 TYR E CA 1
ATOM 1985 C C . TYR B 1 79 ? 109.390 118.205 34.792 1.00 67.74 102 TYR E C 1
ATOM 1986 O O . TYR B 1 79 ? 108.965 117.648 35.798 1.00 69.49 102 TYR E O 1
ATOM 1995 N N . ILE B 1 80 ? 109.438 117.619 33.585 1.00 67.51 103 ILE E N 1
ATOM 1996 C CA . ILE B 1 80 ? 108.895 116.295 33.296 1.00 69.43 103 ILE E CA 1
ATOM 1997 C C . ILE B 1 80 ? 110.003 115.348 32.824 1.00 68.68 103 ILE E C 1
ATOM 1998 O O . ILE B 1 80 ? 110.932 115.772 32.137 1.00 72.98 103 ILE E O 1
ATOM 2003 N N . TYR B 1 81 ? 109.867 114.054 33.157 1.00 66.03 104 TYR E N 1
ATOM 2004 C CA . TYR B 1 81 ? 110.790 113.028 32.691 1.00 66.53 104 TYR E CA 1
ATOM 2005 C C . TYR B 1 81 ? 110.140 111.648 32.656 1.00 67.17 104 TYR E C 1
ATOM 2006 O O . TYR B 1 81 ? 109.143 111.397 33.323 1.00 68.38 104 TYR E O 1
ATOM 2015 N N . LEU B 1 82 ? 110.750 110.750 31.879 1.00 69.85 105 LEU E N 1
ATOM 2016 C CA . LEU B 1 82 ? 110.365 109.353 31.855 1.00 72.47 105 LEU E CA 1
ATOM 2017 C C . LEU B 1 82 ? 111.036 108.651 33.036 1.00 73.15 105 LEU E C 1
ATOM 2018 O O . LEU B 1 82 ? 112.249 108.469 33.052 1.00 74.34 105 LEU E O 1
ATOM 2023 N N . ALA B 1 83 ? 110.234 108.266 34.034 1.00 75.05 106 ALA E N 1
ATOM 2024 C CA . ALA B 1 83 ? 110.747 107.765 35.300 1.00 77.68 106 ALA E CA 1
ATOM 2025 C C . ALA B 1 83 ? 111.032 106.262 35.249 1.00 80.38 106 ALA E C 1
ATOM 2026 O O . ALA B 1 83 ? 112.038 105.812 35.797 1.00 85.66 106 ALA E O 1
ATOM 2028 N N . LYS B 1 84 ? 110.126 105.485 34.636 1.00 83.05 107 LYS E N 1
ATOM 2029 C CA . LYS B 1 84 ? 110.214 104.031 34.620 1.00 86.57 107 LYS E CA 1
ATOM 2030 C C . LYS B 1 84 ? 109.418 103.477 33.440 1.00 84.93 107 LYS E C 1
ATOM 2031 O O . LYS B 1 84 ? 108.371 104.019 33.093 1.00 85.14 107 LYS E O 1
ATOM 2037 N N . VAL B 1 85 ? 109.931 102.391 32.843 1.00 81.80 108 VAL E N 1
ATOM 2038 C CA . VAL B 1 85 ? 109.220 101.616 31.836 1.00 80.53 108 VAL E CA 1
ATOM 2039 C C . VAL B 1 85 ? 109.323 100.137 32.201 1.00 81.69 108 VAL E C 1
ATOM 2040 O O . VAL B 1 85 ? 110.371 99.677 32.648 1.00 86.46 108 VAL E O 1
ATOM 2044 N N . ALA B 1 86 ? 108.217 99.407 32.015 1.00 82.31 109 ALA E N 1
ATOM 2045 C CA . ALA B 1 86 ? 108.184 97.958 32.144 1.00 85.92 109 ALA E CA 1
ATOM 2046 C C . ALA B 1 86 ? 107.479 97.369 30.925 1.00 87.89 109 ALA E C 1
ATOM 2047 O O . ALA B 1 86 ? 106.454 97.893 30.499 1.00 89.50 109 ALA E O 1
ATOM 2049 N N . TYR B 1 87 ? 108.033 96.276 30.384 1.00 89.06 110 TYR E N 1
ATOM 2050 C CA . TYR B 1 87 ? 107.540 95.667 29.158 1.00 89.80 110 TYR E CA 1
ATOM 2051 C C . TYR B 1 87 ? 107.531 94.150 29.304 1.00 94.02 110 TYR E C 1
ATOM 2052 O O . TYR B 1 87 ? 108.497 93.572 29.800 1.00 99.43 110 TYR E O 1
ATOM 2061 N N . SER B 1 88 ? 106.439 93.518 28.857 1.00 98.23 111 SER E N 1
ATOM 2062 C CA . SER B 1 88 ? 106.333 92.066 28.825 1.00 104.53 111 SER E CA 1
ATOM 2063 C C . SER B 1 88 ? 105.413 91.623 27.688 1.00 107.53 111 SER E C 1
ATOM 2064 O O . SER B 1 88 ? 104.553 92.383 27.250 1.00 107.95 111 SER E O 1
ATOM 2067 N N . TYR B 1 89 ? 105.602 90.382 27.222 1.00 114.15 112 TYR E N 1
ATOM 2068 C CA . TYR B 1 89 ? 104.838 89.851 26.102 1.00 122.02 112 TYR E CA 1
ATOM 2069 C C . TYR B 1 89 ? 104.485 88.381 26.338 1.00 128.92 112 TYR E C 1
ATOM 2070 O O . TYR B 1 89 ? 105.245 87.640 26.962 1.00 131.46 112 TYR E O 1
ATOM 2079 N N . THR B 1 90 ? 103.330 87.962 25.799 1.00 137.13 113 THR E N 1
ATOM 2080 C CA . THR B 1 90 ? 102.792 86.621 26.004 1.00 146.17 113 THR E CA 1
ATOM 2081 C C . THR B 1 90 ? 103.199 85.659 24.884 1.00 151.72 113 THR E C 1
ATOM 2082 O O . THR B 1 90 ? 103.176 84.443 25.078 1.00 154.42 113 THR E O 1
ATOM 2086 N N . ALA B 1 91 ? 103.564 86.207 23.716 1.00 156.30 114 ALA E N 1
ATOM 2087 C CA . ALA B 1 91 ? 103.949 85.421 22.547 1.00 161.89 114 ALA E CA 1
ATOM 2088 C C . ALA B 1 91 ? 105.296 84.712 22.742 1.00 164.24 114 ALA E C 1
ATOM 2089 O O . ALA B 1 91 ? 106.084 85.053 23.627 1.00 163.35 114 ALA E O 1
ATOM 2091 N N . THR B 1 92 ? 105.577 83.737 21.859 1.00 167.27 115 THR E N 1
ATOM 2092 C CA . THR B 1 92 ? 106.838 82.996 21.811 1.00 169.86 115 THR E CA 1
ATOM 2093 C C . THR B 1 92 ? 107.999 83.909 21.395 1.00 165.14 115 THR E C 1
ATOM 2094 O O . THR B 1 92 ? 109.122 83.762 21.888 1.00 165.76 115 THR E O 1
ATOM 2098 N N . ASN B 1 93 ? 107.714 84.846 20.480 1.00 158.77 116 ASN E N 1
ATOM 2099 C CA . ASN B 1 93 ? 108.686 85.795 19.954 1.00 153.07 116 ASN E CA 1
ATOM 2100 C C . ASN B 1 93 ? 108.304 87.218 20.359 1.00 145.63 116 ASN E C 1
ATOM 2101 O O . ASN B 1 93 ? 107.126 87.568 20.415 1.00 146.03 116 ASN E O 1
ATOM 2106 N N . ASN B 1 94 ? 109.325 88.044 20.607 1.00 136.56 117 ASN E N 1
ATOM 2107 C CA . ASN B 1 94 ? 109.171 89.438 20.992 1.00 128.90 117 ASN E CA 1
ATOM 2108 C C . ASN B 1 94 ? 108.448 90.209 19.884 1.00 124.64 117 ASN E C 1
ATOM 2109 O O . ASN B 1 94 ? 108.958 90.276 18.774 1.00 126.23 117 ASN E O 1
ATOM 2114 N N . PRO B 1 95 ? 107.243 90.791 20.115 1.00 120.05 118 PRO E N 1
ATOM 2115 C CA . PRO B 1 95 ? 106.480 91.425 19.040 1.00 115.94 118 PRO E CA 1
ATOM 2116 C C . PRO B 1 95 ? 106.887 92.835 18.610 1.00 112.52 118 PRO E C 1
ATOM 2117 O O . PRO B 1 95 ? 106.555 93.226 17.499 1.00 112.08 118 PRO E O 1
ATOM 2121 N N . ILE B 1 96 ? 107.591 93.589 19.470 1.00 110.23 119 ILE E N 1
ATOM 2122 C CA . ILE B 1 96 ? 107.874 95.002 19.227 1.00 108.09 119 ILE E CA 1
ATOM 2123 C C . ILE B 1 96 ? 109.380 95.239 19.092 1.00 109.49 119 ILE E C 1
ATOM 2124 O O . ILE B 1 96 ? 110.151 94.826 19.952 1.00 112.05 119 ILE E O 1
ATOM 2129 N N . GLN B 1 97 ? 109.790 95.940 18.024 1.00 110.92 120 GLN E N 1
ATOM 2130 C CA . GLN B 1 97 ? 111.174 96.354 17.845 1.00 113.48 120 GLN E CA 1
ATOM 2131 C C . GLN B 1 97 ? 111.413 97.691 18.545 1.00 111.69 120 GLN E C 1
ATOM 2132 O O . GLN B 1 97 ? 112.292 97.782 19.394 1.00 113.69 120 GLN E O 1
ATOM 2138 N N . ASN B 1 98 ? 110.598 98.700 18.204 1.00 108.40 121 ASN E N 1
ATOM 2139 C CA . ASN B 1 98 ? 110.750 100.043 18.743 1.00 106.01 121 ASN E CA 1
ATOM 2140 C C . ASN B 1 98 ? 109.398 100.607 19.154 1.00 101.22 121 ASN E C 1
ATOM 2141 O O . ASN B 1 98 ? 108.451 100.535 18.376 1.00 101.53 121 ASN E O 1
ATOM 2146 N N . ALA B 1 99 ? 109.314 101.203 20.351 1.00 98.01 122 ALA E N 1
ATOM 2147 C CA . ALA B 1 99 ? 108.118 101.938 20.742 1.00 93.13 122 ALA E CA 1
ATOM 2148 C C . ALA B 1 99 ? 108.495 103.303 21.311 1.00 91.47 122 ALA E C 1
ATOM 2149 O O . ALA B 1 99 ? 109.334 103.394 22.203 1.00 92.51 122 ALA E O 1
ATOM 2151 N N . THR B 1 100 ? 107.860 104.358 20.786 1.00 91.43 123 THR E N 1
ATOM 2152 C CA . THR B 1 100 ? 108.211 105.734 21.106 1.00 92.10 123 THR E CA 1
ATOM 2153 C C . THR B 1 100 ? 106.941 106.533 21.379 1.00 90.87 123 THR E C 1
ATOM 2154 O O . THR B 1 100 ? 105.971 106.434 20.635 1.00 92.29 123 THR E O 1
ATOM 2158 N N . LEU B 1 101 ? 106.986 107.358 22.425 1.00 88.67 124 LEU E N 1
ATOM 2159 C CA . LEU B 1 101 ? 105.855 108.145 22.888 1.00 87.42 124 LEU E CA 1
ATOM 2160 C C . LEU B 1 101 ? 106.233 109.624 22.791 1.00 85.54 124 LEU E C 1
ATOM 2161 O O . LEU B 1 101 ? 107.289 110.021 23.271 1.00 87.15 124 LEU E O 1
ATOM 2166 N N . TYR B 1 102 ? 105.396 110.431 22.123 1.00 86.21 125 TYR E N 1
ATOM 2167 C CA . TYR B 1 102 ? 105.730 111.813 21.792 1.00 88.09 125 TYR E CA 1
ATOM 2168 C C . TYR B 1 102 ? 104.797 112.765 22.531 1.00 88.05 125 TYR E C 1
ATOM 2169 O O . TYR B 1 102 ? 103.594 112.540 22.562 1.00 87.96 125 TYR E O 1
ATOM 2178 N N . ILE B 1 103 ? 105.361 113.840 23.094 1.00 88.76 126 ILE E N 1
ATOM 2179 C CA . ILE B 1 103 ? 104.580 114.995 23.510 1.00 91.68 126 ILE E CA 1
ATOM 2180 C C . ILE B 1 103 ? 104.745 116.047 22.418 1.00 93.66 126 ILE E C 1
ATOM 2181 O O . ILE B 1 103 ? 105.865 116.356 22.022 1.00 93.91 126 ILE E O 1
ATOM 2186 N N . MET B 1 104 ? 103.620 116.581 21.927 1.00 98.90 127 MET E N 1
ATOM 2187 C CA . MET B 1 104 ? 103.624 117.394 20.721 1.00 103.78 127 MET E CA 1
ATOM 2188 C C . MET B 1 104 ? 102.827 118.683 20.927 1.00 106.65 127 MET E C 1
ATOM 2189 O O . MET B 1 104 ? 101.805 118.702 21.605 1.00 107.41 127 MET E O 1
ATOM 2194 N N . ASN B 1 105 ? 103.316 119.764 20.315 1.00 114.65 128 ASN E N 1
ATOM 2195 C CA . ASN B 1 105 ? 102.655 121.057 20.267 1.00 122.20 128 ASN E CA 1
ATOM 2196 C C . ASN B 1 105 ? 101.334 120.928 19.500 1.00 127.20 128 ASN E C 1
ATOM 2197 O O . ASN B 1 105 ? 101.160 119.998 18.714 1.00 129.34 128 ASN E O 1
ATOM 2202 N N . GLN B 1 106 ? 100.404 121.876 19.679 1.00 132.19 129 GLN E N 1
ATOM 2203 C CA . GLN B 1 106 ? 99.113 121.830 18.998 1.00 137.24 129 GLN E CA 1
ATOM 2204 C C . GLN B 1 106 ? 99.264 121.834 17.469 1.00 140.44 129 GLN E C 1
ATOM 2205 O O . GLN B 1 106 ? 98.417 121.288 16.757 1.00 142.17 129 GLN E O 1
ATOM 2211 N N . GLN B 1 107 ? 100.353 122.438 16.964 1.00 144.54 130 GLN E N 1
ATOM 2212 C CA . GLN B 1 107 ? 100.682 122.470 15.537 1.00 148.34 130 GLN E CA 1
ATOM 2213 C C . GLN B 1 107 ? 101.365 121.184 15.045 1.00 148.94 130 GLN E C 1
ATOM 2214 O O . GLN B 1 107 ? 101.813 121.127 13.898 1.00 150.81 130 GLN E O 1
ATOM 2220 N N . GLY B 1 108 ? 101.479 120.156 15.899 1.00 148.05 131 GLY E N 1
ATOM 2221 C CA . GLY B 1 108 ? 102.013 118.852 15.519 1.00 148.09 131 GLY E CA 1
ATOM 2222 C C . GLY B 1 108 ? 103.541 118.767 15.519 1.00 149.33 131 GLY E C 1
ATOM 2223 O O . GLY B 1 108 ? 104.103 117.777 15.055 1.00 151.03 131 GLY E O 1
ATOM 2224 N N . GLN B 1 109 ? 104.217 119.797 16.047 1.00 148.92 132 GLN E N 1
ATOM 2225 C CA . GLN B 1 109 ? 105.662 119.766 16.253 1.00 147.49 132 GLN E CA 1
ATOM 2226 C C . GLN B 1 109 ? 105.992 118.900 17.471 1.00 139.52 132 GLN E C 1
ATOM 2227 O O . GLN B 1 109 ? 105.283 118.944 18.471 1.00 138.83 132 GLN E O 1
ATOM 2233 N N . ILE B 1 110 ? 107.097 118.142 17.420 1.00 132.68 133 ILE E N 1
ATOM 2234 C CA . ILE B 1 110 ? 107.511 117.346 18.571 1.00 126.30 133 ILE E CA 1
ATOM 2235 C C . ILE B 1 110 ? 108.178 118.256 19.604 1.00 120.82 133 ILE E C 1
ATOM 2236 O O . ILE B 1 110 ? 109.125 118.972 19.281 1.00 122.29 133 ILE E O 1
ATOM 2241 N N . VAL B 1 111 ? 107.677 118.206 20.848 1.00 114.83 134 VAL E N 1
ATOM 2242 C CA . VAL B 1 111 ? 108.281 118.905 21.972 1.00 109.16 134 VAL E CA 1
ATOM 2243 C C . VAL B 1 111 ? 109.316 117.991 22.628 1.00 103.14 134 VAL E C 1
ATOM 2244 O O . VAL B 1 111 ? 110.478 118.380 22.746 1.00 102.65 134 VAL E O 1
ATOM 2248 N N . TYR B 1 112 ? 108.893 116.778 23.030 1.00 98.44 135 TYR E N 1
ATOM 2249 C CA . TYR B 1 112 ? 109.779 115.758 23.589 1.00 97.12 135 TYR E CA 1
ATOM 2250 C C . TYR B 1 112 ? 109.443 114.377 23.026 1.00 96.05 135 TYR E C 1
ATOM 2251 O O . TYR B 1 112 ? 108.276 114.041 22.833 1.00 97.43 135 TYR E O 1
ATOM 2260 N N . LYS B 1 113 ? 110.494 113.580 22.787 1.00 96.07 136 LYS E N 1
ATOM 2261 C CA . LYS B 1 113 ? 110.396 112.213 22.301 1.00 95.10 136 LYS E CA 1
ATOM 2262 C C . LYS B 1 113 ? 110.902 111.258 23.384 1.00 92.01 136 LYS E C 1
ATOM 2263 O O . LYS B 1 113 ? 112.042 111.378 23.830 1.00 93.78 136 LYS E O 1
ATOM 2269 N N . TYR B 1 114 ? 110.060 110.291 23.778 1.00 88.11 137 TYR E N 1
ATOM 2270 C CA . TYR B 1 114 ? 110.409 109.300 24.787 1.00 86.65 137 TYR E CA 1
ATOM 2271 C C . TYR B 1 114 ? 110.505 107.911 24.162 1.00 88.33 137 TYR E C 1
ATOM 2272 O O . TYR B 1 114 ? 109.494 107.313 23.812 1.00 89.90 137 TYR E O 1
ATOM 2281 N N . LYS B 1 115 ? 111.729 107.390 24.037 1.00 90.47 138 LYS E N 1
ATOM 2282 C CA . LYS B 1 115 ? 111.922 106.032 23.554 1.00 93.37 138 LYS E CA 1
ATOM 2283 C C . LYS B 1 115 ? 111.628 105.071 24.703 1.00 91.83 138 LYS E C 1
ATOM 2284 O O . LYS B 1 115 ? 112.372 105.045 25.675 1.00 94.60 138 LYS E O 1
ATOM 2290 N N . LEU B 1 116 ? 110.526 104.314 24.604 1.00 88.23 139 LEU E N 1
ATOM 2291 C CA . LEU B 1 116 ? 110.138 103.363 25.640 1.00 87.48 139 LEU E CA 1
ATOM 2292 C C . LEU B 1 116 ? 110.899 102.049 25.458 1.00 89.29 139 LEU E C 1
ATOM 2293 O O . LEU B 1 116 ? 111.426 101.483 26.417 1.00 90.78 139 LEU E O 1
ATOM 2298 N N . ILE B 1 117 ? 110.913 101.559 24.213 1.00 91.92 140 ILE E N 1
ATOM 2299 C CA . ILE B 1 117 ? 111.508 100.286 23.833 1.00 93.64 140 ILE E CA 1
ATOM 2300 C C . ILE B 1 117 ? 112.389 100.532 22.612 1.00 96.94 140 ILE E C 1
ATOM 2301 O O . ILE B 1 117 ? 111.978 101.233 21.691 1.00 98.17 140 ILE E O 1
ATOM 2306 N N . VAL B 1 118 ? 113.608 99.972 22.629 1.00 102.17 141 VAL E N 1
ATOM 2307 C CA . VAL B 1 118 ? 114.571 100.119 21.543 1.00 106.22 141 VAL E CA 1
ATOM 2308 C C . VAL B 1 118 ? 115.158 98.744 21.223 1.00 107.90 141 VAL E C 1
ATOM 2309 O O . VAL B 1 118 ? 115.640 98.059 22.122 1.00 109.63 141 VAL E O 1
ATOM 2313 N N . ASN B 1 119 ? 115.094 98.331 19.950 1.00 110.55 142 ASN E N 1
ATOM 2314 C CA . ASN B 1 119 ? 115.553 97.021 19.492 1.00 113.68 142 ASN E CA 1
ATOM 2315 C C . ASN B 1 119 ? 115.024 95.863 20.354 1.00 112.45 142 ASN E C 1
ATOM 2316 O O . ASN B 1 119 ? 115.702 94.845 20.517 1.00 114.87 142 ASN E O 1
ATOM 2321 N N . GLY B 1 120 ? 113.803 96.008 20.893 1.00 109.32 143 GLY E N 1
ATOM 2322 C CA . GLY B 1 120 ? 113.122 94.930 21.602 1.00 107.37 143 GLY E CA 1
ATOM 2323 C C . GLY B 1 120 ? 113.298 94.920 23.124 1.00 108.10 143 GLY E C 1
ATOM 2324 O O . GLY B 1 120 ? 112.681 94.091 23.791 1.00 109.10 143 GLY E O 1
ATOM 2325 N N . VAL B 1 121 ? 114.104 95.838 23.681 1.00 107.28 144 VAL E N 1
ATOM 2326 C CA . VAL B 1 121 ? 114.313 95.929 25.126 1.00 108.46 144 VAL E CA 1
ATOM 2327 C C . VAL B 1 121 ? 113.914 97.313 25.640 1.00 105.80 144 VAL E C 1
ATOM 2328 O O . VAL B 1 121 ? 113.970 98.288 24.897 1.00 104.87 144 VAL E O 1
ATOM 2332 N N . VAL B 1 122 ? 113.535 97.397 26.924 1.00 104.35 145 VAL E N 1
ATOM 2333 C CA . VAL B 1 122 ? 113.193 98.674 27.542 1.00 104.30 145 VAL E CA 1
ATOM 2334 C C . VAL B 1 122 ? 114.401 99.609 27.528 1.00 103.99 145 VAL E C 1
ATOM 2335 O O . VAL B 1 122 ? 115.548 99.163 27.582 1.00 106.08 145 VAL E O 1
ATOM 2339 N N . ASN B 1 123 ? 114.125 100.915 27.456 1.00 103.41 146 ASN E N 1
ATOM 2340 C CA . ASN B 1 123 ? 115.151 101.934 27.572 1.00 103.44 146 ASN E CA 1
ATOM 2341 C C . ASN B 1 123 ? 115.928 101.685 28.862 1.00 106.53 146 ASN E C 1
ATOM 2342 O O . ASN B 1 123 ? 115.327 101.656 29.928 1.00 107.52 146 ASN E O 1
ATOM 2347 N N . SER B 1 124 ? 117.254 101.513 28.756 1.00 110.14 147 SER E N 1
ATOM 2348 C CA . SER B 1 124 ? 118.091 101.144 29.889 1.00 112.40 147 SER E CA 1
ATOM 2349 C C . SER B 1 124 ? 118.614 102.355 30.672 1.00 113.66 147 SER E C 1
ATOM 2350 O O . SER B 1 124 ? 119.071 102.193 31.803 1.00 116.42 147 SER E O 1
ATOM 2353 N N . THR B 1 125 ? 118.546 103.562 30.089 1.00 113.07 148 THR E N 1
ATOM 2354 C CA . THR B 1 125 ? 119.187 104.751 30.646 1.00 114.55 148 THR E CA 1
ATOM 2355 C C . THR B 1 125 ? 118.315 105.491 31.674 1.00 110.79 148 THR E C 1
ATOM 2356 O O . THR B 1 125 ? 118.756 106.488 32.251 1.00 113.94 148 THR E O 1
ATOM 2360 N N . LEU B 1 126 ? 117.093 104.993 31.919 1.00 104.03 149 LEU E N 1
ATOM 2361 C CA . LEU B 1 126 ? 116.080 105.637 32.753 1.00 101.28 149 LEU E CA 1
ATOM 2362 C C . LEU B 1 126 ? 116.473 105.646 34.232 1.00 100.33 149 LEU E C 1
ATOM 2363 O O . LEU B 1 126 ? 117.198 104.758 34.687 1.00 103.38 149 LEU E O 1
ATOM 2368 N N . PRO B 1 127 ? 115.995 106.611 35.061 1.00 97.27 150 PRO E N 1
ATOM 2369 C CA . PRO B 1 127 ? 115.136 107.728 34.638 1.00 94.83 150 PRO E CA 1
ATOM 2370 C C . PRO B 1 127 ? 115.848 108.797 33.807 1.00 91.69 150 PRO E C 1
ATOM 2371 O O . PRO B 1 127 ? 117.020 109.076 34.043 1.00 92.39 150 PRO E O 1
ATOM 2375 N N . SER B 1 128 ? 115.125 109.393 32.847 1.00 89.69 151 SER E N 1
ATOM 2376 C CA . SER B 1 128 ? 115.675 110.404 31.946 1.00 91.09 151 SER E CA 1
ATOM 2377 C C . SER B 1 128 ? 115.863 111.752 32.648 1.00 91.35 151 SER E C 1
ATOM 2378 O O . SER B 1 128 ? 115.341 111.974 33.737 1.00 94.19 151 SER E O 1
ATOM 2381 N N . THR B 1 129 ? 116.592 112.673 31.997 1.00 90.67 152 THR E N 1
ATOM 2382 C CA . THR B 1 129 ? 116.802 114.029 32.496 1.00 90.08 152 THR E CA 1
ATOM 2383 C C . THR B 1 129 ? 115.471 114.778 32.602 1.00 87.21 152 THR E C 1
ATOM 2384 O O . THR B 1 129 ? 114.697 114.776 31.650 1.00 89.85 152 THR E O 1
ATOM 2388 N N . PRO B 1 130 ? 115.149 115.441 33.745 1.00 85.33 153 PRO E N 1
ATOM 2389 C CA . PRO B 1 130 ? 114.005 116.354 33.823 1.00 82.66 153 PRO E CA 1
ATOM 2390 C C . PRO B 1 130 ? 114.183 117.570 32.916 1.00 80.84 153 PRO E C 1
ATOM 2391 O O . PRO B 1 130 ? 115.175 118.291 33.005 1.00 83.71 153 PRO E O 1
ATOM 2395 N N . LEU B 1 131 ? 113.205 117.774 32.027 1.00 77.21 154 LEU E N 1
ATOM 2396 C CA . LEU B 1 131 ? 113.201 118.892 31.096 1.00 77.15 154 LEU E CA 1
ATOM 2397 C C . LEU B 1 131 ? 111.981 119.766 31.370 1.00 76.80 154 LEU E C 1
ATOM 2398 O O . LEU B 1 131 ? 110.924 119.255 31.722 1.00 76.96 154 LEU E O 1
ATOM 2403 N N . GLN B 1 132 ? 112.125 121.086 31.207 1.00 78.76 155 GLN E N 1
ATOM 2404 C CA . GLN B 1 132 ? 111.031 122.010 31.475 1.00 81.26 155 GLN E CA 1
ATOM 2405 C C . GLN B 1 132 ? 109.896 121.836 30.464 1.00 83.44 155 GLN E C 1
ATOM 2406 O O . GLN B 1 132 ? 110.148 121.684 29.275 1.00 86.20 155 GLN E O 1
ATOM 2412 N N . ILE B 1 133 ? 108.648 121.888 30.949 1.00 82.93 156 ILE E N 1
ATOM 2413 C CA . ILE B 1 133 ? 107.471 121.942 30.095 1.00 82.81 156 ILE E CA 1
ATOM 2414 C C . ILE B 1 133 ? 106.579 123.100 30.548 1.00 84.39 156 ILE E C 1
ATOM 2415 O O . ILE B 1 133 ? 106.313 123.268 31.738 1.00 85.95 156 ILE E O 1
ATOM 2420 N N . ASN B 1 134 ? 106.133 123.905 29.581 1.00 88.26 157 ASN E N 1
ATOM 2421 C CA . ASN B 1 134 ? 105.334 125.086 29.861 1.00 93.42 157 ASN E CA 1
ATOM 2422 C C . ASN B 1 134 ? 103.868 124.720 30.095 1.00 94.07 157 ASN E C 1
ATOM 2423 O O . ASN B 1 134 ? 103.387 123.694 29.623 1.00 95.07 157 ASN E O 1
ATOM 2428 N N . SER B 1 135 ? 103.141 125.600 30.797 1.00 95.73 158 SER E N 1
ATOM 2429 C CA . SER B 1 135 ? 101.700 125.461 30.956 1.00 97.54 158 SER E CA 1
ATOM 2430 C C . SER B 1 135 ? 100.997 125.567 29.598 1.00 101.77 158 SER E C 1
ATOM 2431 O O . SER B 1 135 ? 101.497 126.200 28.668 1.00 104.01 158 SER E O 1
ATOM 2434 N N . GLY B 1 136 ? 99.827 124.927 29.496 1.00 103.16 159 GLY E N 1
ATOM 2435 C CA . GLY B 1 136 ? 99.104 124.793 28.241 1.00 102.79 159 GLY E CA 1
ATOM 2436 C C . GLY B 1 136 ? 98.572 123.374 28.072 1.00 101.89 159 GLY E C 1
ATOM 2437 O O . GLY B 1 136 ? 98.264 122.704 29.056 1.00 105.36 159 GLY E O 1
ATOM 2438 N N . SER B 1 137 ? 98.450 122.926 26.818 1.00 98.23 160 SER E N 1
ATOM 2439 C CA . SER B 1 137 ? 98.023 121.561 26.550 1.00 94.51 160 SER E CA 1
ATOM 2440 C C . SER B 1 137 ? 98.690 121.003 25.295 1.00 91.77 160 SER E C 1
ATOM 2441 O O . SER B 1 137 ? 98.994 121.739 24.355 1.00 92.73 160 SER E O 1
ATOM 2444 N N . TYR B 1 138 ? 98.898 119.681 25.305 1.00 87.60 161 TYR E N 1
ATOM 2445 C CA . TYR B 1 138 ? 99.768 118.999 24.361 1.00 86.91 161 TYR E CA 1
ATOM 2446 C C . TYR B 1 138 ? 99.080 117.760 23.801 1.00 86.60 161 TYR E C 1
ATOM 2447 O O . TYR B 1 138 ? 98.429 117.014 24.525 1.00 88.36 161 TYR E O 1
ATOM 2456 N N . ILE B 1 139 ? 99.267 117.543 22.500 1.00 86.98 162 ILE E N 1
ATOM 2457 C CA . ILE B 1 139 ? 98.952 116.290 21.833 1.00 87.99 162 ILE E CA 1
ATOM 2458 C C . ILE B 1 139 ? 99.912 115.223 22.361 1.00 86.21 162 ILE E C 1
ATOM 2459 O O . ILE B 1 139 ? 101.091 115.500 22.535 1.00 85.52 162 ILE E O 1
ATOM 2464 N N . VAL B 1 140 ? 99.418 114.007 22.632 1.00 87.00 163 VAL E N 1
ATOM 2465 C CA . VAL B 1 140 ? 100.311 112.888 22.922 1.00 88.88 163 VAL E CA 1
ATOM 2466 C C . VAL B 1 140 ? 99.987 111.706 22.007 1.00 88.88 163 VAL E C 1
ATOM 2467 O O . VAL B 1 140 ? 98.821 111.384 21.788 1.00 88.88 163 VAL E O 1
ATOM 2471 N N . SER B 1 141 ? 101.048 111.098 21.454 1.00 88.90 164 SER E N 1
ATOM 2472 C CA . SER B 1 141 ? 100.974 110.172 20.331 1.00 89.93 164 SER E CA 1
ATOM 2473 C C . SER B 1 141 ? 101.944 109.016 20.545 1.00 89.28 164 SER E C 1
ATOM 2474 O O . SER B 1 141 ? 103.048 109.231 21.030 1.00 89.61 164 SER E O 1
ATOM 2477 N N . LEU B 1 142 ? 101.566 107.810 20.104 1.00 89.18 165 LEU E N 1
ATOM 2478 C CA . LEU B 1 142 ? 102.397 106.626 20.263 1.00 89.09 165 LEU E CA 1
ATOM 2479 C C . LEU B 1 142 ? 102.751 106.033 18.896 1.00 89.11 165 LEU E C 1
ATOM 2480 O O . LEU B 1 142 ? 101.882 105.870 18.047 1.00 88.66 165 LEU E O 1
ATOM 2485 N N . LEU B 1 143 ? 104.032 105.691 18.700 1.00 90.36 166 LEU E N 1
ATOM 2486 C CA . LEU B 1 143 ? 104.495 104.974 17.519 1.00 93.22 166 LEU E CA 1
ATOM 2487 C C . LEU B 1 143 ? 105.032 103.601 17.927 1.00 93.12 166 LEU E C 1
ATOM 2488 O O . LEU B 1 143 ? 105.865 103.512 18.823 1.00 93.41 166 LEU E O 1
ATOM 2493 N N . ILE B 1 144 ? 104.568 102.540 17.250 1.00 94.85 167 ILE E N 1
ATOM 2494 C CA . ILE B 1 144 ? 105.086 101.193 17.451 1.00 96.69 167 ILE E CA 1
ATOM 2495 C C . ILE B 1 144 ? 105.610 100.644 16.125 1.00 100.20 167 ILE E C 1
ATOM 2496 O O . ILE B 1 144 ? 104.954 100.747 15.091 1.00 101.27 167 ILE E O 1
ATOM 2501 N N . VAL B 1 145 ? 106.796 100.031 16.183 1.00 102.67 168 VAL E N 1
ATOM 2502 C CA . VAL B 1 145 ? 107.399 99.322 15.068 1.00 106.06 168 VAL E CA 1
ATOM 2503 C C . VAL B 1 145 ? 107.440 97.844 15.445 1.00 110.22 168 VAL E C 1
ATOM 2504 O O . VAL B 1 145 ? 108.235 97.451 16.289 1.00 110.28 168 VAL E O 1
ATOM 2508 N N . PRO B 1 146 ? 106.552 96.984 14.897 1.00 116.51 169 PRO E N 1
ATOM 2509 C CA . PRO B 1 146 ? 106.588 95.549 15.188 1.00 121.08 169 PRO E CA 1
ATOM 2510 C C . PRO B 1 146 ? 107.831 94.858 14.630 1.00 127.08 169 PRO E C 1
ATOM 2511 O O . PRO B 1 146 ? 108.506 95.385 13.748 1.00 127.77 169 PRO E O 1
ATOM 2515 N N . TYR B 1 147 ? 108.116 93.657 15.145 1.00 135.14 170 TYR E N 1
ATOM 2516 C CA . TYR B 1 147 ? 108.949 92.699 14.440 1.00 144.94 170 TYR E CA 1
ATOM 2517 C C . TYR B 1 147 ? 108.063 91.901 13.484 1.00 151.61 170 TYR E C 1
ATOM 2518 O O . TYR B 1 147 ? 107.292 91.044 13.921 1.00 151.71 170 TYR E O 1
ATOM 2527 N N . GLN B 1 148 ? 108.192 92.159 12.174 1.00 162.17 171 GLN E N 1
ATOM 2528 C CA . GLN B 1 148 ? 107.421 91.441 11.165 1.00 172.22 171 GLN E CA 1
ATOM 2529 C C . GLN B 1 148 ? 107.693 89.934 11.214 1.00 176.26 171 GLN E C 1
ATOM 2530 O O . GLN B 1 148 ? 108.793 89.494 11.548 1.00 176.64 171 GLN E O 1
ATOM 2536 N N . GLY B 1 149 ? 106.664 89.134 10.902 1.00 178.58 172 GLY E N 1
ATOM 2537 C CA . GLY B 1 149 ? 106.788 87.685 10.954 1.00 180.87 172 GLY E CA 1
ATOM 2538 C C . GLY B 1 149 ? 106.455 87.094 12.326 1.00 181.24 172 GLY E C 1
ATOM 2539 O O . GLY B 1 149 ? 106.172 85.899 12.419 1.00 182.61 172 GLY E O 1
ATOM 2540 N N . THR B 1 150 ? 106.488 87.920 13.387 1.00 179.61 173 THR E N 1
ATOM 2541 C CA . THR B 1 150 ? 106.248 87.434 14.745 1.00 178.71 173 THR E CA 1
ATOM 2542 C C . THR B 1 150 ? 104.763 87.482 15.113 1.00 178.55 173 THR E C 1
ATOM 2543 O O . THR B 1 150 ? 104.320 86.713 15.967 1.00 180.64 173 THR E O 1
ATOM 2547 N N . LEU B 1 151 ? 104.006 88.403 14.494 1.00 176.47 174 LEU E N 1
ATOM 2548 C CA . LEU B 1 151 ? 102.594 88.604 14.804 1.00 174.13 174 LEU E CA 1
ATOM 2549 C C . LEU B 1 151 ? 101.780 87.404 14.318 1.00 174.68 174 LEU E C 1
ATOM 2550 O O . LEU B 1 151 ? 101.918 87.002 13.167 1.00 175.49 174 LEU E O 1
ATOM 2555 N N . PRO B 1 152 ? 100.913 86.790 15.162 1.00 175.74 175 PRO E N 1
ATOM 2556 C CA . PRO B 1 152 ? 100.150 85.611 14.746 1.00 180.35 175 PRO E CA 1
ATOM 2557 C C . PRO B 1 152 ? 99.086 85.944 13.700 1.00 185.95 175 PRO E C 1
ATOM 2558 O O . PRO B 1 152 ? 98.576 87.064 13.657 1.00 186.32 175 PRO E O 1
ATOM 2562 N N . LYS B 1 153 ? 98.761 84.956 12.856 1.00 194.00 176 LYS E N 1
ATOM 2563 C CA . LYS B 1 153 ? 97.751 85.114 11.818 1.00 200.80 176 LYS E CA 1
ATOM 2564 C C . LYS B 1 153 ? 96.365 85.338 12.428 1.00 202.59 176 LYS E C 1
ATOM 2565 O O . LYS B 1 153 ? 95.560 86.084 11.871 1.00 203.88 176 LYS E O 1
ATOM 2571 N N . THR B 1 154 ? 96.093 84.668 13.559 1.00 201.91 177 THR E N 1
ATOM 2572 C CA . THR B 1 154 ? 94.855 84.832 14.314 1.00 200.15 177 THR E CA 1
ATOM 2573 C C . THR B 1 154 ? 94.979 86.034 15.253 1.00 195.71 177 THR E C 1
ATOM 2574 O O . THR B 1 154 ? 95.914 86.096 16.048 1.00 195.70 177 THR E O 1
ATOM 2578 N N . PRO B 1 155 ? 94.050 87.024 15.205 1.00 191.14 178 PRO E N 1
ATOM 2579 C CA . PRO B 1 155 ? 94.062 88.157 16.139 1.00 185.78 178 PRO E CA 1
ATOM 2580 C C . PRO B 1 155 ? 94.045 87.774 17.620 1.00 179.53 178 PRO E C 1
ATOM 2581 O O . PRO B 1 155 ? 93.580 86.694 17.982 1.00 179.14 178 PRO E O 1
ATOM 2585 N N . SER B 1 156 ? 94.570 88.679 18.464 1.00 173.51 179 SER E N 1
ATOM 2586 C CA . SER B 1 156 ? 94.623 88.497 19.911 1.00 168.64 179 SER E CA 1
ATOM 2587 C C . SER B 1 156 ? 94.588 89.835 20.658 1.00 165.29 179 SER E C 1
ATOM 2588 O O . SER B 1 156 ? 94.967 90.872 20.117 1.00 165.86 179 SER E O 1
ATOM 2591 N N . ASN B 1 157 ? 94.168 89.794 21.935 1.00 162.76 180 ASN E N 1
ATOM 2592 C CA . ASN B 1 157 ? 93.916 90.993 22.727 1.00 160.54 180 ASN E CA 1
ATOM 2593 C C . ASN B 1 157 ? 95.035 91.300 23.726 1.00 155.19 180 ASN E C 1
ATOM 2594 O O . ASN B 1 157 ? 95.004 92.354 24.367 1.00 156.55 180 ASN E O 1
ATOM 2599 N N . ASP B 1 158 ? 96.013 90.387 23.863 1.00 147.17 181 ASP E N 1
ATOM 2600 C CA . ASP B 1 158 ? 96.961 90.401 24.979 1.00 140.32 181 ASP E CA 1
ATOM 2601 C C . ASP B 1 158 ? 98.371 89.972 24.552 1.00 129.77 181 ASP E C 1
ATOM 2602 O O . ASP B 1 158 ? 99.074 89.284 25.285 1.00 130.12 181 ASP E O 1
ATOM 2607 N N . LEU B 1 159 ? 98.806 90.462 23.393 1.00 118.54 182 LEU E N 1
ATOM 2608 C CA . LEU B 1 159 ? 100.088 90.126 22.796 1.00 108.69 182 LEU E CA 1
ATOM 2609 C C . LEU B 1 159 ? 101.239 90.647 23.659 1.00 102.61 182 LEU E C 1
ATOM 2610 O O . LEU B 1 159 ? 102.224 89.938 23.871 1.00 104.50 182 LEU E O 1
ATOM 2615 N N . ALA B 1 160 ? 101.098 91.886 24.154 1.00 95.96 183 ALA E N 1
ATOM 2616 C CA . ALA B 1 160 ? 102.106 92.550 24.974 1.00 91.62 183 ALA E CA 1
ATOM 2617 C C . ALA B 1 160 ? 101.488 93.645 25.849 1.00 88.81 183 ALA E C 1
ATOM 2618 O O . ALA B 1 160 ? 100.364 94.085 25.613 1.00 93.49 183 ALA E O 1
ATOM 2620 N N . THR B 1 161 ? 102.242 94.080 26.868 1.00 87.06 184 THR E N 1
ATOM 2621 C CA . THR B 1 161 ? 101.843 95.189 27.727 1.00 87.22 184 THR E CA 1
ATOM 2622 C C . THR B 1 161 ? 103.046 96.088 28.009 1.00 84.71 184 THR E C 1
ATOM 2623 O O . THR B 1 161 ? 104.136 95.593 28.294 1.00 87.70 184 THR E O 1
ATOM 2627 N N . ILE B 1 162 ? 102.832 97.408 27.908 1.00 81.55 185 ILE E N 1
ATOM 2628 C CA . ILE B 1 162 ? 103.831 98.414 28.240 1.00 80.08 185 ILE E CA 1
ATOM 2629 C C . ILE B 1 162 ? 103.270 99.277 29.367 1.00 79.18 185 ILE E C 1
ATOM 2630 O O . ILE B 1 162 ? 102.201 99.862 29.219 1.00 82.64 185 ILE E O 1
ATOM 2635 N N . THR B 1 163 ? 104.000 99.354 30.486 1.00 80.72 186 THR E N 1
ATOM 2636 C CA . THR B 1 163 ? 103.657 100.247 31.583 1.00 82.71 186 THR E CA 1
ATOM 2637 C C . THR B 1 163 ? 104.711 101.346 31.647 1.00 81.97 186 THR E C 1
ATOM 2638 O O . THR B 1 163 ? 105.902 101.052 31.670 1.00 85.14 186 THR E O 1
ATOM 2642 N N . VAL B 1 164 ? 104.263 102.606 31.683 1.00 78.55 187 VAL E N 1
ATOM 2643 C CA . VAL B 1 164 ? 105.158 103.753 31.655 1.00 75.83 187 VAL E CA 1
ATOM 2644 C C . VAL B 1 164 ? 104.781 104.725 32.774 1.00 70.70 187 VAL E C 1
ATOM 2645 O O . VAL B 1 164 ? 103.606 105.000 32.980 1.00 72.66 187 VAL E O 1
ATOM 2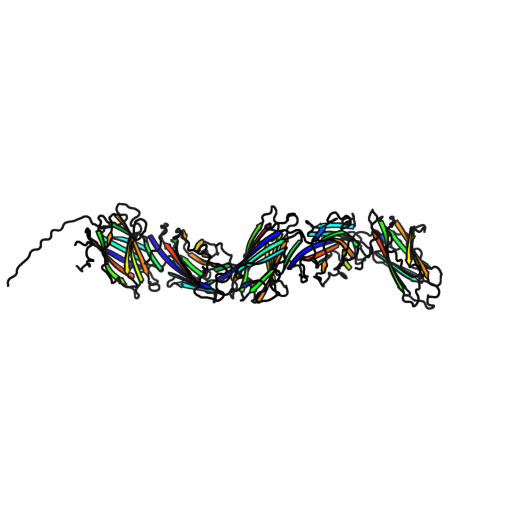649 N N . ASN B 1 165 ? 105.787 105.250 33.484 1.00 69.58 188 ASN E N 1
ATOM 2650 C CA . ASN B 1 165 ? 105.574 106.270 34.500 1.00 70.21 188 ASN E CA 1
ATOM 2651 C C . ASN B 1 165 ? 106.284 107.562 34.106 1.00 70.47 188 ASN E C 1
ATOM 2652 O O . ASN B 1 165 ? 107.498 107.570 33.914 1.00 73.22 188 ASN E O 1
ATOM 2657 N N . PHE B 1 166 ? 105.523 108.658 33.996 1.00 70.40 189 PHE E N 1
ATOM 2658 C CA . PHE B 1 166 ? 106.106 109.979 33.848 1.00 70.63 189 PHE E CA 1
ATOM 2659 C C . PHE B 1 166 ? 106.185 110.643 35.213 1.00 67.51 189 PHE E C 1
ATOM 2660 O O . PHE B 1 166 ? 105.186 110.700 35.924 1.00 72.07 189 PHE E O 1
ATOM 2668 N N . GLY B 1 167 ? 107.377 111.127 35.574 1.00 65.55 190 GLY E N 1
ATOM 2669 C CA . GLY B 1 167 ? 107.528 111.974 36.744 1.00 63.19 190 GLY E CA 1
ATOM 2670 C C . GLY B 1 167 ? 107.387 113.439 36.352 1.00 63.04 190 GLY E C 1
ATOM 2671 O O . GLY B 1 167 ? 107.955 113.861 35.350 1.00 65.63 190 GLY E O 1
ATOM 2672 N N . PHE B 1 168 ? 106.611 114.191 37.136 1.00 61.95 191 PHE E N 1
ATOM 2673 C CA . PHE B 1 168 ? 106.498 115.630 36.966 1.00 60.88 191 PHE E CA 1
ATOM 2674 C C . PHE B 1 168 ? 106.760 116.296 38.313 1.00 60.73 191 PHE E C 1
ATOM 2675 O O . PHE B 1 168 ? 106.270 115.822 39.333 1.00 65.14 191 PHE E O 1
ATOM 2683 N N . SER B 1 169 ? 107.509 117.405 38.303 1.00 61.13 192 SER E N 1
ATOM 2684 C CA . SER B 1 169 ? 107.751 118.168 39.517 1.00 64.11 192 SER E CA 1
ATOM 2685 C C . SER B 1 169 ? 107.420 119.643 39.291 1.00 67.13 192 SER E C 1
ATOM 2686 O O . SER B 1 169 ? 107.888 120.242 38.328 1.00 65.11 192 SER E O 1
ATOM 2689 N N . PRO B 1 170 ? 106.591 120.270 40.160 1.00 70.99 193 PRO E N 1
ATOM 2690 C CA . PRO B 1 170 ? 106.173 121.660 39.965 1.00 76.25 193 PRO E CA 1
ATOM 2691 C C . PRO B 1 170 ? 107.148 122.713 40.498 1.00 83.54 193 PRO E C 1
ATOM 2692 O O . PRO B 1 170 ? 106.767 123.860 40.716 1.00 88.41 193 PRO E O 1
ATOM 2696 N N . MET B 1 171 ? 108.418 122.332 40.672 1.00 90.72 194 MET E N 1
ATOM 2697 C CA . MET B 1 171 ? 109.438 123.226 41.209 1.00 97.84 194 MET E CA 1
ATOM 2698 C C . MET B 1 171 ? 109.940 124.212 40.149 1.00 100.70 194 MET E C 1
ATOM 2699 O O . MET B 1 171 ? 109.854 123.950 38.949 1.00 100.78 194 MET E O 1
ATOM 2704 N N . THR B 1 172 ? 110.494 125.344 40.609 1.00 108.53 195 THR E N 1
ATOM 2705 C CA . THR B 1 172 ? 111.071 126.371 39.746 1.00 116.76 195 THR E CA 1
ATOM 2706 C C . THR B 1 172 ? 112.423 125.936 39.174 1.00 114.37 195 THR E C 1
ATOM 2707 O O . THR B 1 172 ? 112.742 126.253 38.024 1.00 115.21 195 THR E O 1
ATOM 2711 N N . ALA B 1 173 ? 113.205 125.204 39.986 1.00 110.52 196 ALA E N 1
ATOM 2712 C CA . ALA B 1 173 ? 114.513 124.677 39.609 1.00 107.29 196 ALA E CA 1
ATOM 2713 C C . ALA B 1 173 ? 114.453 123.165 39.385 1.00 103.87 196 ALA E C 1
ATOM 2714 O O . ALA B 1 173 ? 113.748 122.444 40.093 1.00 104.94 196 ALA E O 1
ATOM 2716 N N . SER B 1 174 ? 115.237 122.693 38.408 1.00 99.73 197 SER E N 1
ATOM 2717 C CA . SER B 1 174 ? 115.239 121.301 37.977 1.00 97.36 197 SER E CA 1
ATOM 2718 C C . SER B 1 174 ? 115.668 120.371 39.116 1.00 95.30 197 SER E C 1
ATOM 2719 O O . SER B 1 174 ? 116.699 120.613 39.742 1.00 99.44 197 SER E O 1
ATOM 2722 N N . PRO B 1 175 ? 114.922 119.273 39.418 1.00 90.63 198 PRO E N 1
ATOM 2723 C CA . PRO B 1 175 ? 115.356 118.289 40.411 1.00 89.06 198 PRO E CA 1
ATOM 2724 C C . PRO B 1 175 ? 116.379 117.325 39.812 1.00 88.73 198 PRO E C 1
ATOM 2725 O O . PRO B 1 175 ? 116.624 117.340 38.605 1.00 88.55 198 PRO E O 1
ATOM 2729 N N . PRO B 1 176 ? 116.991 116.425 40.617 1.00 89.76 199 PRO E N 1
ATOM 2730 C CA . PRO B 1 176 ? 117.708 115.283 40.055 1.00 89.60 199 PRO E CA 1
ATOM 2731 C C . PRO B 1 176 ? 116.690 114.326 39.433 1.00 89.46 199 PRO E C 1
ATOM 2732 O O . PRO B 1 176 ? 115.498 114.411 39.727 1.00 89.01 199 PRO E O 1
ATOM 2736 N N . PRO B 1 177 ? 117.109 113.391 38.550 1.00 90.15 200 PRO E N 1
ATOM 2737 C CA . PRO B 1 177 ? 116.193 112.381 38.017 1.00 89.63 200 PRO E CA 1
ATOM 2738 C C . PRO B 1 177 ? 115.865 111.317 39.068 1.00 87.40 200 PRO E C 1
ATOM 2739 O O . PRO B 1 177 ? 116.486 110.254 39.095 1.00 89.33 200 PRO E O 1
ATOM 2743 N N . ILE B 1 178 ? 114.874 111.608 39.927 1.00 81.73 201 ILE E N 1
ATOM 2744 C CA . ILE B 1 178 ? 114.500 110.728 41.031 1.00 78.93 201 ILE E CA 1
ATOM 2745 C C . ILE B 1 178 ? 113.775 109.481 40.508 1.00 77.62 201 ILE E C 1
ATOM 2746 O O . ILE B 1 178 ? 112.717 109.604 39.895 1.00 78.75 201 ILE E O 1
ATOM 2751 N N . PRO B 1 179 ? 114.270 108.241 40.766 1.00 77.70 202 PRO E N 1
ATOM 2752 C CA . PRO B 1 179 ? 113.566 107.028 40.342 1.00 79.58 202 PRO E CA 1
ATOM 2753 C C . PRO B 1 179 ? 112.403 106.693 41.276 1.00 80.93 202 PRO E C 1
ATOM 2754 O O . PRO B 1 179 ? 112.506 106.877 42.485 1.00 81.84 202 PRO E O 1
ATOM 2758 N N . LEU B 1 180 ? 111.305 106.180 40.705 1.00 83.81 203 LEU E N 1
ATOM 2759 C CA . LEU B 1 180 ? 110.101 105.840 41.455 1.00 84.33 203 LEU E CA 1
ATOM 2760 C C . LEU B 1 180 ? 110.319 104.563 42.277 1.00 88.51 203 LEU E C 1
ATOM 2761 O O . LEU B 1 180 ? 110.551 103.497 41.701 1.00 88.74 203 LEU E O 1
ATOM 2766 N N . PRO B 1 181 ? 110.235 104.600 43.636 1.00 94.54 204 PRO E N 1
ATOM 2767 C CA . PRO B 1 181 ? 110.370 103.385 44.446 1.00 99.55 204 PRO E CA 1
ATOM 2768 C C . PRO B 1 181 ? 109.205 102.409 44.288 1.00 106.87 204 PRO E C 1
ATOM 2769 O O . PRO B 1 181 ? 108.125 102.773 43.824 1.00 108.48 204 PRO E O 1
ATOM 2773 N N . SER B 1 182 ? 109.430 101.156 44.703 1.00 115.88 205 SER E N 1
ATOM 2774 C CA . SER B 1 182 ? 108.329 100.236 44.959 1.00 121.18 205 SER E CA 1
ATOM 2775 C C . SER B 1 182 ? 107.613 100.640 46.252 1.00 122.30 205 SER E C 1
ATOM 2776 O O . SER B 1 182 ? 108.279 100.928 47.245 1.00 119.56 205 SER E O 1
ATOM 2779 N N . PRO B 1 183 ? 106.252 100.725 46.279 1.00 127.15 206 PRO E N 1
ATOM 2780 C CA . PRO B 1 183 ? 105.506 101.000 47.514 1.00 130.38 206 PRO E CA 1
ATOM 2781 C C . PRO B 1 183 ? 105.707 99.959 48.631 1.00 136.70 206 PRO E C 1
ATOM 2782 O O . PRO B 1 183 ? 105.277 100.160 49.768 1.00 139.48 206 PRO E O 1
ATOM 2787 N N . ASP C 1 1 ? 104.407 93.122 205.346 1.00 240.00 24 ASP A N 1
ATOM 2788 C CA . ASP C 1 1 ? 105.105 93.266 204.041 1.00 240.00 24 ASP A CA 1
ATOM 2789 C C . ASP C 1 1 ? 106.047 94.464 204.104 1.00 240.00 24 ASP A C 1
ATOM 2790 O O . ASP C 1 1 ? 105.773 95.441 204.799 1.00 240.00 24 ASP A O 1
ATOM 2795 N N . VAL C 1 2 ? 107.153 94.376 203.359 1.00 240.00 25 VAL A N 1
ATOM 2796 C CA . VAL C 1 2 ? 108.075 95.491 203.210 1.00 240.00 25 VAL A CA 1
ATOM 2797 C C . VAL C 1 2 ? 108.021 95.977 201.766 1.00 240.00 25 VAL A C 1
ATOM 2798 O O . VAL C 1 2 ? 108.302 95.219 200.838 1.00 240.00 25 VAL A O 1
ATOM 2802 N N . ILE C 1 3 ? 107.650 97.254 201.600 1.00 240.00 26 ILE A N 1
ATOM 2803 C CA . ILE C 1 3 ? 107.658 97.913 200.303 1.00 240.00 26 ILE A CA 1
ATOM 2804 C C . ILE C 1 3 ? 108.696 99.033 200.332 1.00 240.00 26 ILE A C 1
ATOM 2805 O O . ILE C 1 3 ? 108.683 99.882 201.221 1.00 240.00 26 ILE A O 1
ATOM 2810 N N . TYR C 1 4 ? 109.569 99.036 199.323 1.00 240.00 27 TYR A N 1
ATOM 2811 C CA . TYR C 1 4 ? 110.469 100.151 199.087 1.00 240.00 27 TYR A CA 1
ATOM 2812 C C . TYR C 1 4 ? 109.940 100.936 197.892 1.00 240.00 27 TYR A C 1
ATOM 2813 O O . TYR C 1 4 ? 109.712 100.353 196.834 1.00 240.00 27 TYR A O 1
ATOM 2822 N N . TYR C 1 5 ? 109.756 102.252 198.062 1.00 240.00 28 TYR A N 1
ATOM 2823 C CA . TYR C 1 5 ? 109.258 103.091 196.981 1.00 240.00 28 TYR A CA 1
ATOM 2824 C C . TYR C 1 5 ? 110.357 104.004 196.441 1.00 240.00 28 TYR A C 1
ATOM 2825 O O . TYR C 1 5 ? 111.088 104.638 197.205 1.00 240.00 28 TYR A O 1
ATOM 2834 N N . TYR C 1 6 ? 110.430 104.064 195.105 1.00 240.00 29 TYR A N 1
ATOM 2835 C CA . TYR C 1 6 ? 111.413 104.835 194.359 1.00 240.00 29 TYR A CA 1
ATOM 2836 C C . TYR C 1 6 ? 110.673 105.883 193.534 1.00 239.91 29 TYR A C 1
ATOM 2837 O O . TYR C 1 6 ? 109.747 105.549 192.797 1.00 239.94 29 TYR A O 1
ATOM 2846 N N . GLN C 1 7 ? 111.091 107.149 193.657 1.00 238.10 30 GLN A N 1
ATOM 2847 C CA . GLN C 1 7 ? 110.359 108.251 193.049 1.00 235.84 30 GLN A CA 1
ATOM 2848 C C . GLN C 1 7 ? 111.073 108.755 191.795 1.00 231.39 30 GLN A C 1
ATOM 2849 O O . GLN C 1 7 ? 112.214 109.210 191.861 1.00 231.61 30 GLN A O 1
ATOM 2855 N N . GLY C 1 8 ? 110.371 108.685 190.658 1.00 225.00 31 GLY A N 1
ATOM 2856 C CA . GLY C 1 8 ? 110.787 109.360 189.442 1.00 217.33 31 GLY A CA 1
ATOM 2857 C C . GLY C 1 8 ? 110.052 110.689 189.305 1.00 212.34 31 GLY A C 1
ATOM 2858 O O . GLY C 1 8 ? 108.834 110.745 189.462 1.00 214.23 31 GLY A O 1
ATOM 2859 N N . GLN C 1 9 ? 110.804 111.760 189.036 1.00 207.94 32 GLN A N 1
ATOM 2860 C CA . GLN C 1 9 ? 110.194 113.055 188.780 1.00 204.21 32 GLN A CA 1
ATOM 2861 C C . GLN C 1 9 ? 110.603 113.551 187.395 1.00 196.08 32 GLN A C 1
ATOM 2862 O O . GLN C 1 9 ? 111.784 113.770 187.137 1.00 196.28 32 GLN A O 1
ATOM 2868 N N . ILE C 1 10 ? 109.607 113.729 186.518 1.00 186.67 33 ILE A N 1
ATOM 2869 C CA . ILE C 1 10 ? 109.831 114.140 185.142 1.00 178.30 33 ILE A CA 1
ATOM 2870 C C . ILE C 1 10 ? 109.245 115.539 184.971 1.00 174.51 33 ILE A C 1
ATOM 2871 O O . ILE C 1 10 ? 108.045 115.730 185.151 1.00 176.36 33 ILE A O 1
ATOM 2876 N N . THR C 1 11 ? 110.097 116.508 184.610 1.00 169.81 34 THR A N 1
ATOM 2877 C CA . THR C 1 11 ? 109.643 117.851 184.280 1.00 167.42 34 THR A CA 1
ATOM 2878 C C . THR C 1 11 ? 109.683 118.026 182.766 1.00 161.10 34 THR A C 1
ATOM 2879 O O . THR C 1 11 ? 110.685 117.708 182.129 1.00 162.62 34 THR A O 1
ATOM 2883 N N . VAL C 1 12 ? 108.573 118.519 182.208 1.00 154.78 35 VAL A N 1
ATOM 2884 C CA . VAL C 1 12 ? 108.381 118.547 180.768 1.00 149.65 35 VAL A CA 1
ATOM 2885 C C . VAL C 1 12 ? 108.448 119.991 180.282 1.00 148.36 35 VAL A C 1
ATOM 2886 O O . VAL C 1 12 ? 107.697 120.846 180.749 1.00 152.22 35 VAL A O 1
ATOM 2890 N N . GLY C 1 13 ? 109.371 120.235 179.345 1.00 145.33 36 GLY A N 1
ATOM 2891 C CA . GLY C 1 13 ? 109.481 121.504 178.646 1.00 142.71 36 GLY A CA 1
ATOM 2892 C C . GLY C 1 13 ? 109.121 121.362 177.168 1.00 141.90 36 GLY A C 1
ATOM 2893 O O . GLY C 1 13 ? 108.744 120.281 176.717 1.00 144.44 36 GLY A O 1
ATOM 2894 N N . ASN C 1 14 ? 109.277 122.461 176.423 1.00 141.73 37 ASN A N 1
ATOM 2895 C CA . ASN C 1 14 ? 108.819 122.542 175.046 1.00 142.05 37 ASN A CA 1
ATOM 2896 C C . ASN C 1 14 ? 109.922 123.144 174.174 1.00 142.52 37 ASN A C 1
ATOM 2897 O O . ASN C 1 14 ? 110.492 124.167 174.544 1.00 144.54 37 ASN A O 1
ATOM 2902 N N . VAL C 1 15 ? 110.182 122.522 173.007 1.00 143.73 38 VAL A N 1
ATOM 2903 C CA . VAL C 1 15 ? 111.258 122.903 172.090 1.00 144.03 38 VAL A CA 1
ATOM 2904 C C . VAL C 1 15 ? 110.756 122.906 170.643 1.00 143.55 38 VAL A C 1
ATOM 2905 O O . VAL C 1 15 ? 109.945 122.062 170.252 1.00 145.62 38 VAL A O 1
ATOM 2909 N N . ALA C 1 16 ? 111.237 123.876 169.846 1.00 141.69 39 ALA A N 1
ATOM 2910 C CA . ALA C 1 16 ? 110.901 123.993 168.433 1.00 139.40 39 ALA A CA 1
ATOM 2911 C C . ALA C 1 16 ? 111.283 122.717 167.677 1.00 136.75 39 ALA A C 1
ATOM 2912 O O . ALA C 1 16 ? 112.367 122.181 167.889 1.00 136.47 39 ALA A O 1
ATOM 2914 N N . PRO C 1 17 ? 110.424 122.193 166.768 1.00 133.96 40 PRO A N 1
ATOM 2915 C CA . PRO C 1 17 ? 110.630 120.863 166.192 1.00 131.49 40 PRO A CA 1
ATOM 2916 C C . PRO C 1 17 ? 111.856 120.768 165.284 1.00 129.53 40 PRO A C 1
ATOM 2917 O O . PRO C 1 17 ? 112.078 121.642 164.445 1.00 129.30 40 PRO A O 1
ATOM 2921 N N . PRO C 1 18 ? 112.690 119.707 165.439 1.00 126.28 41 PRO A N 1
ATOM 2922 C CA . PRO C 1 18 ? 113.835 119.464 164.557 1.00 121.95 41 PRO A CA 1
ATOM 2923 C C . PRO C 1 18 ? 113.458 119.313 163.083 1.00 116.49 41 PRO A C 1
ATOM 2924 O O . PRO C 1 18 ? 114.230 119.695 162.211 1.00 113.77 41 PRO A O 1
ATOM 2928 N N . MET C 1 19 ? 112.274 118.752 162.813 1.00 111.35 42 MET A N 1
ATOM 2929 C CA . MET C 1 19 ? 111.698 118.735 161.478 1.00 107.34 42 MET A CA 1
ATOM 2930 C C . MET C 1 19 ? 110.174 118.799 161.585 1.00 105.82 42 MET A C 1
ATOM 2931 O O . MET C 1 19 ? 109.606 118.453 162.617 1.00 107.34 42 MET A O 1
ATOM 2936 N N . TYR C 1 20 ? 109.517 119.260 160.515 1.00 102.16 43 TYR A N 1
ATOM 2937 C CA . TYR C 1 20 ? 108.065 119.336 160.495 1.00 98.93 43 TYR A CA 1
ATOM 2938 C C . TYR C 1 20 ? 107.558 119.293 159.059 1.00 96.69 43 TYR A C 1
ATOM 2939 O O . TYR C 1 20 ? 108.262 119.681 158.133 1.00 96.26 43 TYR A O 1
ATOM 2948 N N . PHE C 1 21 ? 106.313 118.841 158.892 1.00 94.98 44 PHE A N 1
ATOM 2949 C CA . PHE C 1 21 ? 105.643 118.867 157.603 1.00 92.02 44 PHE A CA 1
ATOM 2950 C C . PHE C 1 21 ? 104.875 120.177 157.455 1.00 92.12 44 PHE A C 1
ATOM 2951 O O . PHE C 1 21 ? 104.253 120.647 158.410 1.00 93.73 44 PHE A O 1
ATOM 2959 N N . ALA C 1 22 ? 104.915 120.748 156.243 1.00 92.38 45 ALA A N 1
ATOM 2960 C CA . ALA C 1 22 ? 104.332 122.055 155.979 1.00 96.33 45 ALA A CA 1
ATOM 2961 C C . ALA C 1 22 ? 104.024 122.234 154.492 1.00 99.58 45 ALA A C 1
ATOM 2962 O O . ALA C 1 22 ? 104.559 121.525 153.644 1.00 99.04 45 ALA A O 1
ATOM 2964 N N . ILE C 1 23 ? 103.161 123.210 154.192 1.00 104.70 46 ILE A N 1
ATOM 2965 C CA . ILE C 1 23 ? 102.928 123.661 152.829 1.00 107.75 46 ILE A CA 1
ATOM 2966 C C . ILE C 1 23 ? 103.663 124.985 152.652 1.00 112.38 46 ILE A C 1
ATOM 2967 O O . ILE C 1 23 ? 103.444 125.914 153.428 1.00 114.51 46 ILE A O 1
ATOM 2972 N N . GLN C 1 24 ? 104.562 125.044 151.657 1.00 114.01 47 GLN A N 1
ATOM 2973 C CA . GLN C 1 24 ? 105.407 126.203 151.391 1.00 117.89 47 GLN A CA 1
ATOM 2974 C C . GLN C 1 24 ? 106.152 126.647 152.657 1.00 117.71 47 GLN A C 1
ATOM 2975 O O . GLN C 1 24 ? 106.023 127.800 153.076 1.00 117.44 47 GLN A O 1
ATOM 2981 N N . PRO C 1 25 ? 106.995 125.778 153.277 1.00 117.41 48 PRO A N 1
ATOM 2982 C CA . PRO C 1 25 ? 107.728 126.137 154.495 1.00 119.83 48 PRO A CA 1
ATOM 2983 C C . PRO C 1 25 ? 108.646 127.334 154.246 1.00 124.83 48 PRO A C 1
ATOM 2984 O O . PRO C 1 25 ? 109.240 127.449 153.176 1.00 126.75 48 PRO A O 1
ATOM 2988 N N . ASN C 1 26 ? 108.716 128.240 155.234 1.00 131.74 49 ASN A N 1
ATOM 2989 C CA . ASN C 1 26 ? 109.486 129.482 155.175 1.00 136.85 49 ASN A CA 1
ATOM 2990 C C . ASN C 1 26 ? 109.088 130.381 153.994 1.00 135.75 49 ASN A C 1
ATOM 2991 O O . ASN C 1 26 ? 109.838 131.290 153.631 1.00 138.50 49 ASN A O 1
ATOM 2996 N N . GLY C 1 27 ? 107.905 130.146 153.405 1.00 132.57 50 GLY A N 1
ATOM 2997 C CA . GLY C 1 27 ? 107.417 130.879 152.243 1.00 130.46 50 GLY A CA 1
ATOM 2998 C C . GLY C 1 27 ? 108.003 130.403 150.910 1.00 126.81 50 GLY A C 1
ATOM 2999 O O . GLY C 1 27 ? 107.814 131.066 149.890 1.00 127.43 50 GLY A O 1
ATOM 3000 N N . ASN C 1 28 ? 108.687 129.251 150.904 1.00 122.33 51 ASN A N 1
ATOM 3001 C CA . ASN C 1 28 ? 109.316 128.708 149.708 1.00 119.03 51 ASN A CA 1
ATOM 3002 C C . ASN C 1 28 ? 108.256 128.132 148.766 1.00 114.88 51 ASN A C 1
ATOM 3003 O O . ASN C 1 28 ? 107.821 126.998 148.946 1.00 113.77 51 ASN A O 1
ATOM 3008 N N . ALA C 1 29 ? 107.917 128.878 147.704 1.00 112.54 52 ALA A N 1
ATOM 3009 C CA . ALA C 1 29 ? 106.819 128.545 146.801 1.00 108.30 52 ALA A CA 1
ATOM 3010 C C . ALA C 1 29 ? 107.084 127.308 145.932 1.00 105.48 52 ALA A C 1
ATOM 3011 O O . ALA C 1 29 ? 106.225 126.942 145.134 1.00 106.07 52 ALA A O 1
ATOM 3013 N N . LYS C 1 30 ? 108.251 126.658 146.080 1.00 103.66 53 LYS A N 1
ATOM 3014 C CA . LYS C 1 30 ? 108.603 125.469 145.308 1.00 101.47 53 LYS A CA 1
ATOM 3015 C C . LYS C 1 30 ? 108.459 124.179 146.120 1.00 95.99 53 LYS A C 1
ATOM 3016 O O . LYS C 1 30 ? 108.489 123.091 145.546 1.00 94.11 53 LYS A O 1
ATOM 3022 N N . ILE C 1 31 ? 108.277 124.285 147.444 1.00 93.39 54 ILE A N 1
ATOM 3023 C CA . ILE C 1 31 ? 108.242 123.123 148.329 1.00 92.52 54 ILE A CA 1
ATOM 3024 C C . ILE C 1 31 ? 106.811 122.887 148.818 1.00 92.12 54 ILE A C 1
ATOM 3025 O O . ILE C 1 31 ? 106.200 123.773 149.404 1.00 94.53 54 ILE A O 1
ATOM 3030 N N . GLY C 1 32 ? 106.291 121.670 148.615 1.00 88.49 55 GLY A N 1
ATOM 3031 C CA . GLY C 1 32 ? 104.923 121.331 148.982 1.00 85.45 55 GLY A CA 1
ATOM 3032 C C . GLY C 1 32 ? 103.841 122.094 148.217 1.00 84.52 55 GLY A C 1
ATOM 3033 O O . GLY C 1 32 ? 102.809 122.437 148.781 1.00 83.33 55 GLY A O 1
ATOM 3034 N N . ASN C 1 33 ? 103.984 122.272 146.903 1.00 86.05 56 ASN A N 1
ATOM 3035 C CA . ASN C 1 33 ? 102.918 123.013 146.240 1.00 84.64 56 ASN A CA 1
ATOM 3036 C C . ASN C 1 33 ? 101.984 122.113 145.416 1.00 86.49 56 ASN A C 1
ATOM 3037 O O . ASN C 1 33 ? 101.734 122.422 144.249 1.00 92.20 56 ASN A O 1
ATOM 3042 N N . ASN C 1 34 ? 101.442 121.031 145.979 1.00 83.15 57 ASN A N 1
ATOM 3043 C CA . ASN C 1 34 ? 100.579 120.197 145.161 1.00 81.76 57 ASN A CA 1
ATOM 3044 C C . ASN C 1 34 ? 99.848 119.383 146.161 1.00 84.40 57 ASN A C 1
ATOM 3045 O O . ASN C 1 34 ? 99.761 118.154 146.175 1.00 86.49 57 ASN A O 1
ATOM 3049 N N . SER C 1 35 ? 99.573 120.194 147.129 1.00 88.48 58 SER A N 1
ATOM 3050 C CA . SER C 1 35 ? 98.864 119.488 148.142 1.00 88.49 58 SER A CA 1
ATOM 3051 C C . SER C 1 35 ? 97.442 119.221 147.684 1.00 89.90 58 SER A C 1
ATOM 3052 O O . SER C 1 35 ? 96.863 118.290 148.217 1.00 92.68 58 SER A O 1
ATOM 3055 N N . ASN C 1 36 ? 96.902 119.971 146.706 1.00 93.11 59 ASN A N 1
ATOM 3056 C CA . ASN C 1 36 ? 95.466 119.941 146.452 1.00 94.25 59 ASN A CA 1
ATOM 3057 C C . ASN C 1 36 ? 95.177 120.039 144.952 1.00 93.52 59 ASN A C 1
ATOM 3058 O O . ASN C 1 36 ? 95.336 121.104 144.367 1.00 97.46 59 ASN A O 1
ATOM 3063 N N . VAL C 1 37 ? 94.744 118.923 144.345 1.00 90.71 60 VAL A N 1
ATOM 3064 C CA . VAL C 1 37 ? 94.227 118.896 142.983 1.00 92.12 60 VAL A CA 1
ATOM 3065 C C . VAL C 1 37 ? 92.792 118.378 143.063 1.00 97.78 60 VAL A C 1
ATOM 3066 O O . VAL C 1 37 ? 92.578 117.250 143.500 1.00 100.51 60 VAL A O 1
ATOM 3070 N N . PRO C 1 38 ? 91.780 119.185 142.660 1.00 101.96 61 PRO A N 1
ATOM 3071 C CA . PRO C 1 38 ? 90.416 119.075 143.194 1.00 104.42 61 PRO A CA 1
ATOM 3072 C C . PRO C 1 38 ? 89.550 117.824 143.008 1.00 107.50 61 PRO A C 1
ATOM 3073 O O . PRO C 1 38 ? 88.398 117.829 143.436 1.00 115.17 61 PRO A O 1
ATOM 3077 N N . SER C 1 39 ? 90.099 116.745 142.428 1.00 99.58 62 SER A N 1
ATOM 3078 C CA . SER C 1 39 ? 89.414 115.456 142.390 1.00 91.73 62 SER A CA 1
ATOM 3079 C C . SER C 1 39 ? 90.372 114.267 142.561 1.00 84.72 62 SER A C 1
ATOM 3080 O O . SER C 1 39 ? 89.938 113.112 142.534 1.00 83.46 62 SER A O 1
ATOM 3083 N N . TYR C 1 40 ? 91.674 114.538 142.770 1.00 79.12 63 TYR A N 1
ATOM 3084 C CA . TYR C 1 40 ? 92.718 113.523 142.652 1.00 75.32 63 TYR A CA 1
ATOM 3085 C C . TYR C 1 40 ? 93.593 113.409 143.903 1.00 74.43 63 TYR A C 1
ATOM 3086 O O . TYR C 1 40 ? 94.037 112.309 144.227 1.00 76.17 63 TYR A O 1
ATOM 3095 N N . ILE C 1 41 ? 93.880 114.538 144.567 1.00 75.40 64 ILE A N 1
ATOM 3096 C CA . ILE C 1 41 ? 94.589 114.522 145.842 1.00 76.44 64 ILE A CA 1
ATOM 3097 C C . ILE C 1 41 ? 94.131 115.682 146.718 1.00 77.01 64 ILE A C 1
ATOM 3098 O O . ILE C 1 41 ? 93.912 116.789 146.233 1.00 79.71 64 ILE A O 1
ATOM 3103 N N . ASN C 1 42 ? 94.046 115.412 148.023 1.00 79.04 65 ASN A N 1
ATOM 3104 C CA . ASN C 1 42 ? 93.867 116.433 149.037 1.00 83.19 65 ASN A CA 1
ATOM 3105 C C . ASN C 1 42 ? 94.716 116.052 150.246 1.00 84.12 65 ASN A C 1
ATOM 3106 O O . ASN C 1 42 ? 94.354 115.153 151.000 1.00 87.72 65 ASN A O 1
ATOM 3111 N N . ALA C 1 43 ? 95.842 116.755 150.413 1.00 85.83 66 ALA A N 1
ATOM 3112 C CA . ALA C 1 43 ? 96.778 116.517 151.499 1.00 88.88 66 ALA A CA 1
ATOM 3113 C C . ALA C 1 43 ? 96.944 117.774 152.349 1.00 93.86 66 ALA A C 1
ATOM 3114 O O . ALA C 1 43 ? 96.871 118.892 151.847 1.00 97.59 66 ALA A O 1
ATOM 3116 N N . GLN C 1 44 ? 97.180 117.567 153.650 1.00 98.42 67 GLN A N 1
ATOM 3117 C CA . GLN C 1 44 ? 97.355 118.649 154.605 1.00 102.67 67 GLN A CA 1
ATOM 3118 C C . GLN C 1 44 ? 98.406 118.249 155.636 1.00 102.87 67 GLN A C 1
ATOM 3119 O O . GLN C 1 44 ? 98.543 117.069 155.961 1.00 102.30 67 GLN A O 1
ATOM 3125 N N . PRO C 1 45 ? 99.151 119.213 156.222 1.00 103.47 68 PRO A N 1
ATOM 3126 C CA . PRO C 1 45 ? 100.004 118.893 157.358 1.00 104.02 68 PRO A CA 1
ATOM 3127 C C . PRO C 1 45 ? 99.092 118.659 158.561 1.00 108.39 68 PRO A C 1
ATOM 3128 O O . PRO C 1 45 ? 98.101 119.369 158.746 1.00 107.85 68 PRO A O 1
ATOM 3132 N N . SER C 1 46 ? 99.409 117.621 159.342 1.00 113.31 69 SER A N 1
ATOM 3133 C CA . SER C 1 46 ? 98.730 117.359 160.603 1.00 117.51 69 SER A CA 1
ATOM 3134 C C . SER C 1 46 ? 99.007 118.505 161.578 1.00 119.93 69 SER A C 1
ATOM 3135 O O . SER C 1 46 ? 99.964 119.252 161.388 1.00 120.59 69 SER A O 1
ATOM 3138 N N . SER C 1 47 ? 98.163 118.663 162.608 1.00 123.23 70 SER A N 1
ATOM 3139 C CA . SER C 1 47 ? 98.214 119.829 163.488 1.00 124.36 70 SER A CA 1
ATOM 3140 C C . SER C 1 47 ? 99.627 120.079 164.022 1.00 122.25 70 SER A C 1
ATOM 3141 O O . SER C 1 47 ? 100.314 119.136 164.408 1.00 119.02 70 SER A O 1
ATOM 3144 N N . GLY C 1 48 ? 100.055 121.354 164.012 1.00 120.38 71 GLY A N 1
ATOM 3145 C CA . GLY C 1 48 ? 101.380 121.772 164.454 1.00 115.65 71 GLY A CA 1
ATOM 3146 C C . GLY C 1 48 ? 102.549 121.278 163.593 1.00 112.01 71 GLY A C 1
ATOM 3147 O O . GLY C 1 48 ? 103.702 121.443 163.993 1.00 113.49 71 GLY A O 1
ATOM 3148 N N . GLY C 1 49 ? 102.266 120.701 162.414 1.00 108.54 72 GLY A N 1
ATOM 3149 C CA . GLY C 1 49 ? 103.283 120.137 161.531 1.00 102.30 72 GLY A CA 1
ATOM 3150 C C . GLY C 1 49 ? 103.783 118.752 161.960 1.00 99.14 72 GLY A C 1
ATOM 3151 O O . GLY C 1 49 ? 104.819 118.299 161.481 1.00 97.60 72 GLY A O 1
ATOM 3152 N N . SER C 1 50 ? 103.011 118.069 162.818 1.00 99.74 73 SER A N 1
ATOM 3153 C CA . SER C 1 50 ? 103.357 116.828 163.510 1.00 99.10 73 SER A CA 1
ATOM 3154 C C . SER C 1 50 ? 103.433 115.599 162.598 1.00 99.51 73 SER A C 1
ATOM 3155 O O . SER C 1 50 ? 103.755 114.509 163.071 1.00 99.82 73 SER A O 1
ATOM 3158 N N . GLY C 1 51 ? 103.114 115.764 161.312 1.00 98.36 74 GLY A N 1
ATOM 3159 C CA . GLY C 1 51 ? 102.877 114.659 160.391 1.00 95.22 74 GLY A CA 1
ATOM 3160 C C . GLY C 1 51 ? 102.018 115.152 159.232 1.00 96.04 74 GLY A C 1
ATOM 3161 O O . GLY C 1 51 ? 101.906 116.358 159.046 1.00 97.62 74 GLY A O 1
ATOM 3162 N N . PHE C 1 52 ? 101.378 114.238 158.492 1.00 94.75 75 PHE A N 1
ATOM 3163 C CA . PHE C 1 52 ? 100.502 114.657 157.405 1.00 91.70 75 PHE A CA 1
ATOM 3164 C C . PHE C 1 52 ? 99.341 113.683 157.213 1.00 92.86 75 PHE A C 1
ATOM 3165 O O . PHE C 1 52 ? 99.425 112.510 157.572 1.00 92.46 75 PHE A O 1
ATOM 3173 N N . THR C 1 53 ? 98.264 114.195 156.605 1.00 97.77 76 THR A N 1
ATOM 3174 C CA . THR C 1 53 ? 97.103 113.401 156.232 1.00 101.42 76 THR A CA 1
ATOM 3175 C C . THR C 1 53 ? 96.856 113.610 154.742 1.00 97.89 76 THR A C 1
ATOM 3176 O O . THR C 1 53 ? 96.892 114.744 154.280 1.00 100.00 76 THR A O 1
ATOM 3180 N N . ALA C 1 54 ? 96.606 112.523 154.002 1.00 95.81 77 ALA A N 1
ATOM 3181 C CA . ALA C 1 54 ? 96.352 112.623 152.568 1.00 93.51 77 ALA A CA 1
ATOM 3182 C C . ALA C 1 54 ? 95.202 111.718 152.129 1.00 93.18 77 ALA A C 1
ATOM 3183 O O . ALA C 1 54 ? 95.141 110.556 152.531 1.00 96.79 77 ALA A O 1
ATOM 3185 N N . GLN C 1 55 ? 94.291 112.277 151.319 1.00 91.23 78 GLN A N 1
ATOM 3186 C CA . GLN C 1 55 ? 93.303 111.510 150.582 1.00 89.87 78 GLN A CA 1
ATOM 3187 C C . GLN C 1 55 ? 93.843 111.459 149.160 1.00 85.86 78 GLN A C 1
ATOM 3188 O O . GLN C 1 55 ? 94.219 112.505 148.641 1.00 86.91 78 GLN A O 1
ATOM 3194 N N . VAL C 1 56 ? 93.944 110.259 148.574 1.00 82.46 79 VAL A N 1
ATOM 3195 C CA . VAL C 1 56 ? 94.697 110.050 147.348 1.00 80.53 79 VAL A CA 1
ATOM 3196 C C . VAL C 1 56 ? 93.873 109.161 146.425 1.00 79.84 79 VAL A C 1
ATOM 3197 O O . VAL C 1 56 ? 93.581 108.015 146.762 1.00 82.50 79 VAL A O 1
ATOM 3201 N N . ASN C 1 57 ? 93.545 109.683 145.238 1.00 78.06 80 ASN A N 1
ATOM 3202 C CA . ASN C 1 57 ? 92.748 108.915 144.298 1.00 77.16 80 ASN A CA 1
ATOM 3203 C C . ASN C 1 57 ? 93.601 108.232 143.249 1.00 76.29 80 ASN A C 1
ATOM 3204 O O . ASN C 1 57 ? 94.195 108.894 142.398 1.00 78.12 80 ASN A O 1
ATOM 3209 N N . ILE C 1 58 ? 93.618 106.901 143.295 1.00 74.29 81 ILE A N 1
ATOM 3210 C CA . ILE C 1 58 ? 94.275 106.151 142.233 1.00 75.66 81 ILE A CA 1
ATOM 3211 C C . ILE C 1 58 ? 93.298 105.880 141.090 1.00 76.80 81 ILE A C 1
ATOM 3212 O O . ILE C 1 58 ? 92.086 105.992 141.255 1.00 79.62 81 ILE A O 1
ATOM 3217 N N . THR C 1 59 ? 93.851 105.569 139.912 1.00 77.81 82 THR A N 1
ATOM 3218 C CA . THR C 1 59 ? 93.064 105.290 138.719 1.00 80.85 82 THR A CA 1
ATOM 3219 C C . THR C 1 59 ? 93.662 104.076 138.014 1.00 76.64 82 THR A C 1
ATOM 3220 O O . THR C 1 59 ? 94.379 103.308 138.639 1.00 75.49 82 THR A O 1
ATOM 3224 N N . ASN C 1 60 ? 93.382 103.934 136.712 1.00 75.60 83 ASN A N 1
ATOM 3225 C CA . ASN C 1 60 ? 93.807 102.784 135.927 1.00 74.77 83 ASN A CA 1
ATOM 3226 C C . ASN C 1 60 ? 95.248 102.941 135.437 1.00 76.73 83 ASN A C 1
ATOM 3227 O O . ASN C 1 60 ? 95.860 101.969 135.003 1.00 82.94 83 ASN A O 1
ATOM 3232 N N . ALA C 1 61 ? 95.805 104.154 135.532 1.00 75.00 84 ALA A N 1
ATOM 3233 C CA . ALA C 1 61 ? 97.188 104.399 135.141 1.00 72.42 84 ALA A CA 1
ATOM 3234 C C . ALA C 1 61 ? 98.108 103.390 135.821 1.00 70.96 84 ALA A C 1
ATOM 3235 O O . ALA C 1 61 ? 97.930 103.096 136.999 1.00 72.95 84 ALA A O 1
ATOM 3237 N N . THR C 1 62 ? 99.092 102.881 135.071 1.00 71.17 85 THR A N 1
ATOM 3238 C CA . THR C 1 62 ? 100.038 101.883 135.567 1.00 75.30 85 THR A CA 1
ATOM 3239 C C . THR C 1 62 ? 101.000 102.431 136.631 1.00 73.56 85 THR A C 1
ATOM 3240 O O . THR C 1 62 ? 101.495 101.653 137.442 1.00 74.62 85 THR A O 1
ATOM 3244 N N . TYR C 1 63 ? 101.297 103.739 136.609 1.00 72.29 86 TYR A N 1
ATOM 3245 C CA . TYR C 1 63 ? 101.919 104.408 137.746 1.00 70.17 86 TYR A CA 1
ATOM 3246 C C . TYR C 1 63 ? 101.094 105.643 138.104 1.00 67.89 86 TYR A C 1
ATOM 3247 O O . TYR C 1 63 ? 100.731 106.428 137.231 1.00 67.46 86 TYR A O 1
ATOM 3256 N N . ASN C 1 64 ? 100.804 105.803 139.398 1.00 68.39 87 ASN A N 1
ATOM 3257 C CA . ASN C 1 64 ? 100.065 106.945 139.908 1.00 67.37 87 ASN A CA 1
ATOM 3258 C C . ASN C 1 64 ? 101.043 107.746 140.765 1.00 65.77 87 ASN A C 1
ATOM 3259 O O . ASN C 1 64 ? 101.547 107.206 141.743 1.00 66.83 87 ASN A O 1
ATOM 3264 N N . TYR C 1 65 ? 101.333 109.002 140.395 1.00 66.06 88 TYR A N 1
ATOM 3265 C CA . TYR C 1 65 ? 102.406 109.747 141.040 1.00 65.43 88 TYR A CA 1
ATOM 3266 C C . TYR C 1 65 ? 101.920 111.095 141.563 1.00 65.01 88 TYR A C 1
ATOM 3267 O O . TYR C 1 65 ? 101.350 111.894 140.824 1.00 64.01 88 TYR A O 1
ATOM 3276 N N . TYR C 1 66 ? 102.194 111.329 142.850 1.00 64.77 89 TYR A N 1
ATOM 3277 C CA . TYR C 1 66 ? 101.745 112.495 143.591 1.00 65.52 89 TYR A CA 1
ATOM 3278 C C . TYR C 1 66 ? 102.985 113.305 143.938 1.00 68.15 89 TYR A C 1
ATOM 3279 O O . TYR C 1 66 ? 103.544 113.159 145.016 1.00 70.80 89 TYR A O 1
ATOM 3288 N N . PHE C 1 67 ? 103.438 114.113 142.977 1.00 70.34 90 PHE A N 1
ATOM 3289 C CA . PHE C 1 67 ? 104.676 114.862 143.105 1.00 70.22 90 PHE A CA 1
ATOM 3290 C C . PHE C 1 67 ? 104.457 116.087 143.992 1.00 70.94 90 PHE A C 1
ATOM 3291 O O . PHE C 1 67 ? 103.499 116.826 143.779 1.00 71.99 90 PHE A O 1
ATOM 3299 N N . ASN C 1 68 ? 105.359 116.305 144.964 1.00 70.70 91 ASN A N 1
ATOM 3300 C CA . ASN C 1 68 ? 105.419 117.520 145.770 1.00 73.46 91 ASN A CA 1
ATOM 3301 C C . ASN C 1 68 ? 104.127 117.766 146.567 1.00 75.26 91 ASN A C 1
ATOM 3302 O O . ASN C 1 68 ? 103.739 118.914 146.778 1.00 73.77 91 ASN A O 1
ATOM 3307 N N . PHE C 1 69 ? 103.458 116.701 147.030 1.00 77.58 92 PHE A N 1
ATOM 3308 C CA . PHE C 1 69 ? 102.186 116.834 147.736 1.00 80.71 92 PHE A CA 1
ATOM 3309 C C . PHE C 1 69 ? 102.352 117.406 149.149 1.00 81.57 92 PHE A C 1
ATOM 3310 O O . PHE C 1 69 ? 101.378 117.855 149.749 1.00 82.82 92 PHE A O 1
ATOM 3318 N N . MET C 1 70 ? 103.574 117.340 149.700 1.00 84.03 93 MET A N 1
ATOM 3319 C CA . MET C 1 70 ? 103.915 117.875 151.012 1.00 86.10 93 MET A CA 1
ATOM 3320 C C . MET C 1 70 ? 105.310 118.497 150.950 1.00 85.49 93 MET A C 1
ATOM 3321 O O . MET C 1 70 ? 106.093 118.202 150.048 1.00 84.77 93 MET A O 1
ATOM 3326 N N . GLY C 1 71 ? 105.599 119.383 151.906 1.00 86.36 94 GLY A N 1
ATOM 3327 C CA . GLY C 1 71 ? 106.949 119.874 152.115 1.00 86.14 94 GLY A CA 1
ATOM 3328 C C . GLY C 1 71 ? 107.482 119.399 153.462 1.00 85.18 94 GLY A C 1
ATOM 3329 O O . GLY C 1 71 ? 106.770 119.440 154.459 1.00 87.88 94 GLY A O 1
ATOM 3330 N N . LEU C 1 72 ? 108.732 118.935 153.482 1.00 84.86 95 LEU A N 1
ATOM 3331 C CA . LEU C 1 72 ? 109.391 118.554 154.719 1.00 84.31 95 LEU A CA 1
ATOM 3332 C C . LEU C 1 72 ? 110.456 119.600 155.039 1.00 84.39 95 LEU A C 1
ATOM 3333 O O . LEU C 1 72 ? 111.387 119.784 154.265 1.00 84.14 95 LEU A O 1
ATOM 3338 N N . ALA C 1 73 ? 110.310 120.283 156.179 1.00 85.90 96 ALA A N 1
ATOM 3339 C CA . ALA C 1 73 ? 111.292 121.253 156.639 1.00 88.53 96 ALA A CA 1
ATOM 3340 C C . ALA C 1 73 ? 112.141 120.618 157.737 1.00 91.55 96 ALA A C 1
ATOM 3341 O O . ALA C 1 73 ? 111.600 119.984 158.634 1.00 91.82 96 ALA A O 1
ATOM 3343 N N . VAL C 1 74 ? 113.469 120.777 157.655 1.00 97.12 97 VAL A N 1
ATOM 3344 C CA . VAL C 1 74 ? 114.390 120.250 158.652 1.00 101.75 97 VAL A CA 1
ATOM 3345 C C . VAL C 1 74 ? 115.179 121.431 159.218 1.00 107.06 97 VAL A C 1
ATOM 3346 O O . VAL C 1 74 ? 115.993 122.023 158.512 1.00 107.77 97 VAL A O 1
ATOM 3350 N N . SER C 1 75 ? 114.925 121.767 160.491 1.00 115.45 98 SER A N 1
ATOM 3351 C CA . SER C 1 75 ? 115.459 122.969 161.118 1.00 125.86 98 SER A CA 1
ATOM 3352 C C . SER C 1 75 ? 116.885 122.763 161.642 1.00 130.78 98 SER A C 1
ATOM 3353 O O . SER C 1 75 ? 117.648 123.724 161.729 1.00 131.43 98 SER A O 1
ATOM 3356 N N . LYS C 1 76 ? 117.228 121.513 161.998 1.00 135.91 99 LYS A N 1
ATOM 3357 C CA . LYS C 1 76 ? 118.538 121.135 162.519 1.00 141.45 99 LYS A CA 1
ATOM 3358 C C . LYS C 1 76 ? 118.920 119.752 161.982 1.00 138.07 99 LYS A C 1
ATOM 3359 O O . LYS C 1 76 ? 118.049 118.901 161.837 1.00 137.14 99 LYS A O 1
ATOM 3365 N N . THR C 1 77 ? 120.215 119.518 161.703 1.00 134.42 100 THR A N 1
ATOM 3366 C CA . THR C 1 77 ? 120.675 118.250 161.138 1.00 129.59 100 THR A CA 1
ATOM 3367 C C . THR C 1 77 ? 120.398 117.091 162.097 1.00 125.51 100 THR A C 1
ATOM 3368 O O . THR C 1 77 ? 120.421 117.269 163.314 1.00 127.37 100 THR A O 1
ATOM 3372 N N . GLY C 1 78 ? 120.139 115.901 161.538 1.00 117.65 101 GLY A N 1
ATOM 3373 C CA . GLY C 1 78 ? 119.816 114.727 162.333 1.00 110.48 101 GLY A CA 1
ATOM 3374 C C . GLY C 1 78 ? 119.700 113.476 161.469 1.00 105.32 101 GLY A C 1
ATOM 3375 O O . GLY C 1 78 ? 120.005 113.521 160.286 1.00 105.02 101 GLY A O 1
ATOM 3376 N N . TYR C 1 79 ? 119.271 112.365 162.077 1.00 102.90 102 TYR A N 1
ATOM 3377 C CA . TYR C 1 79 ? 119.156 111.086 161.390 1.00 99.95 102 TYR A CA 1
ATOM 3378 C C . TYR C 1 79 ? 117.687 110.689 161.286 1.00 97.08 102 TYR A C 1
ATOM 3379 O O . TYR C 1 79 ? 116.980 110.698 162.288 1.00 97.97 102 TYR A O 1
ATOM 3388 N N . ILE C 1 80 ? 117.254 110.303 160.075 1.00 96.33 103 ILE A N 1
ATOM 3389 C CA . ILE C 1 80 ? 115.869 109.951 159.776 1.00 96.83 103 ILE A CA 1
ATOM 3390 C C . ILE C 1 80 ? 115.772 108.497 159.300 1.00 95.65 103 ILE A C 1
ATOM 3391 O O . ILE C 1 80 ? 116.671 108.006 158.620 1.00 98.27 103 ILE A O 1
ATOM 3396 N N . TYR C 1 81 ? 114.649 107.835 159.624 1.00 94.00 104 TYR A N 1
ATOM 3397 C CA . TYR C 1 81 ? 114.378 106.483 159.154 1.00 94.43 104 TYR A CA 1
ATOM 3398 C C . TYR C 1 81 ? 112.883 106.182 159.107 1.00 92.79 104 TYR A C 1
ATOM 3399 O O . TYR C 1 81 ? 112.082 106.832 159.771 1.00 93.87 104 TYR A O 1
ATOM 3408 N N . LEU C 1 82 ? 112.531 105.158 158.327 1.00 94.09 105 LEU A N 1
ATOM 3409 C CA . LEU C 1 82 ? 111.180 104.634 158.293 1.00 96.40 105 LEU A CA 1
ATOM 3410 C C . LEU C 1 82 ? 111.008 103.676 159.472 1.00 97.96 105 LEU A C 1
ATOM 3411 O O . LEU C 1 82 ? 111.585 102.593 159.491 1.00 97.13 105 LEU A O 1
ATOM 3416 N N . ALA C 1 83 ? 110.214 104.090 160.465 1.00 101.73 106 ALA A N 1
ATOM 3417 C CA . ALA C 1 83 ? 110.108 103.378 161.729 1.00 105.54 106 ALA A CA 1
ATOM 3418 C C . ALA C 1 83 ? 109.072 102.253 161.670 1.00 109.47 106 ALA A C 1
ATOM 3419 O O . ALA C 1 83 ? 109.307 101.176 162.219 1.00 113.27 106 ALA A O 1
ATOM 3421 N N . LYS C 1 84 ? 107.912 102.518 161.050 1.00 111.56 107 LYS A N 1
ATOM 3422 C CA . LYS C 1 84 ? 106.797 101.581 161.025 1.00 112.92 107 LYS A CA 1
ATOM 3423 C C . LYS C 1 84 ? 105.886 101.891 159.839 1.00 108.89 107 LYS A C 1
ATOM 3424 O O . LYS C 1 84 ? 105.698 103.055 159.494 1.00 108.20 107 LYS A O 1
ATOM 3430 N N . VAL C 1 85 ? 105.325 100.832 159.236 1.00 103.33 108 VAL A N 1
ATOM 3431 C CA . VAL C 1 85 ? 104.285 100.942 158.223 1.00 99.92 108 VAL A CA 1
ATOM 3432 C C . VAL C 1 85 ? 103.157 99.976 158.577 1.00 99.83 108 VAL A C 1
ATOM 3433 O O . VAL C 1 85 ? 103.411 98.859 159.023 1.00 103.21 108 VAL A O 1
ATOM 3437 N N . ALA C 1 86 ? 101.912 100.428 158.386 1.00 99.05 109 ALA A N 1
ATOM 3438 C CA . ALA C 1 86 ? 100.730 99.590 158.507 1.00 99.32 109 ALA A CA 1
ATOM 3439 C C . ALA C 1 86 ? 99.840 99.807 157.286 1.00 99.31 109 ALA A C 1
ATOM 3440 O O . ALA C 1 86 ? 99.652 100.944 156.861 1.00 100.78 109 ALA A O 1
ATOM 3442 N N . TYR C 1 87 ? 99.296 98.711 156.739 1.00 97.32 110 TYR A N 1
ATOM 3443 C CA . TYR C 1 87 ? 98.521 98.746 155.509 1.00 95.50 110 TYR A CA 1
ATOM 3444 C C . TYR C 1 87 ? 97.296 97.849 155.646 1.00 98.64 110 TYR A C 1
ATOM 3445 O O . TYR C 1 87 ? 97.404 96.729 156.141 1.00 102.09 110 TYR A O 1
ATOM 3454 N N . SER C 1 88 ? 96.140 98.350 155.190 1.00 102.41 111 SER A N 1
ATOM 3455 C CA . SER C 1 88 ? 94.912 97.569 155.147 1.00 108.29 111 SER A CA 1
ATOM 3456 C C . SER C 1 88 ? 94.016 98.045 154.004 1.00 110.41 111 SER A C 1
ATOM 3457 O O . SER C 1 88 ? 94.117 99.189 153.568 1.00 112.93 111 SER A O 1
ATOM 3460 N N . TYR C 1 89 ? 93.135 97.155 153.531 1.00 112.94 112 TYR A N 1
ATOM 3461 C CA . TYR C 1 89 ? 92.261 97.454 152.405 1.00 118.69 112 TYR A CA 1
ATOM 3462 C C . TYR C 1 89 ? 90.868 96.862 152.629 1.00 123.37 112 TYR A C 1
ATOM 3463 O O . TYR C 1 89 ? 90.721 95.809 153.250 1.00 125.44 112 TYR A O 1
ATOM 3472 N N . THR C 1 90 ? 89.848 97.541 152.083 1.00 129.75 113 THR A N 1
ATOM 3473 C CA . THR C 1 90 ? 88.449 97.175 152.278 1.00 137.22 113 THR A CA 1
ATOM 3474 C C . THR C 1 90 ? 87.927 96.277 151.152 1.00 141.80 113 THR A C 1
ATOM 3475 O O . THR C 1 90 ? 86.935 95.570 151.337 1.00 144.44 113 THR A O 1
ATOM 3479 N N . ALA C 1 91 ? 88.593 96.311 149.989 1.00 144.65 114 ALA A N 1
ATOM 3480 C CA . ALA C 1 91 ? 88.200 95.537 148.815 1.00 147.29 114 ALA A CA 1
ATOM 3481 C C . ALA C 1 91 ? 88.432 94.032 149.010 1.00 146.73 114 ALA A C 1
ATOM 3482 O O . ALA C 1 91 ? 89.168 93.600 149.900 1.00 145.04 114 ALA A O 1
ATOM 3484 N N . THR C 1 92 ? 87.822 93.227 148.121 1.00 147.52 115 THR A N 1
ATOM 3485 C CA . THR C 1 92 ? 87.979 91.773 148.072 1.00 147.58 115 THR A CA 1
ATOM 3486 C C . THR C 1 92 ? 89.406 91.384 147.667 1.00 141.56 115 THR A C 1
ATOM 3487 O O . THR C 1 92 ? 89.953 90.393 148.162 1.00 141.58 115 THR A O 1
ATOM 3491 N N . ASN C 1 93 ? 89.996 92.172 146.757 1.00 133.10 116 ASN A N 1
ATOM 3492 C CA . ASN C 1 93 ? 91.341 91.956 146.242 1.00 125.77 116 ASN A CA 1
ATOM 3493 C C . ASN C 1 93 ? 92.255 93.109 146.655 1.00 117.01 116 ASN A C 1
ATOM 3494 O O . ASN C 1 93 ? 91.833 94.264 146.710 1.00 117.58 116 ASN A O 1
ATOM 3499 N N . ASN C 1 94 ? 93.524 92.781 146.912 1.00 108.45 117 ASN A N 1
ATOM 3500 C CA . ASN C 1 94 ? 94.549 93.735 147.306 1.00 102.73 117 ASN A CA 1
ATOM 3501 C C . ASN C 1 94 ? 94.746 94.777 146.201 1.00 100.28 117 ASN A C 1
ATOM 3502 O O . ASN C 1 94 ? 95.111 94.409 145.094 1.00 103.88 117 ASN A O 1
ATOM 3507 N N . PRO C 1 95 ? 94.494 96.091 146.433 1.00 95.73 118 PRO A N 1
ATOM 3508 C CA . PRO C 1 95 ? 94.557 97.084 145.360 1.00 92.97 118 PRO A CA 1
ATOM 3509 C C . PRO C 1 95 ? 95.935 97.597 144.941 1.00 89.38 118 PRO A C 1
ATOM 3510 O O . PRO C 1 95 ? 96.059 98.099 143.833 1.00 88.82 118 PRO A O 1
ATOM 3514 N N . ILE C 1 96 ? 96.953 97.479 145.809 1.00 86.57 119 ILE A N 1
ATOM 3515 C CA . ILE C 1 96 ? 98.259 98.094 145.577 1.00 85.27 119 ILE A CA 1
ATOM 3516 C C . ILE C 1 96 ? 99.347 97.026 145.447 1.00 85.37 119 ILE A C 1
ATOM 3517 O O . ILE C 1 96 ? 99.469 96.160 146.306 1.00 87.38 119 ILE A O 1
ATOM 3522 N N . GLN C 1 97 ? 100.162 97.117 144.385 1.00 86.58 120 GLN A N 1
ATOM 3523 C CA . GLN C 1 97 ? 101.320 96.253 144.212 1.00 87.09 120 GLN A CA 1
ATOM 3524 C C . GLN C 1 97 ? 102.531 96.857 144.921 1.00 84.75 120 GLN A C 1
ATOM 3525 O O . GLN C 1 97 ? 103.122 96.204 145.772 1.00 87.33 120 GLN A O 1
ATOM 3531 N N . ASN C 1 98 ? 102.858 98.112 144.585 1.00 82.45 121 ASN A N 1
ATOM 3532 C CA . ASN C 1 98 ? 104.023 98.790 145.131 1.00 81.29 121 ASN A CA 1
ATOM 3533 C C . ASN C 1 98 ? 103.667 100.211 145.542 1.00 79.15 121 ASN A C 1
ATOM 3534 O O . ASN C 1 98 ? 103.050 100.930 144.762 1.00 80.89 121 ASN A O 1
ATOM 3539 N N . ALA C 1 99 ? 104.088 100.633 146.742 1.00 76.46 122 ALA A N 1
ATOM 3540 C CA . ALA C 1 99 ? 103.964 102.031 147.134 1.00 75.05 122 ALA A CA 1
ATOM 3541 C C . ALA C 1 99 ? 105.283 102.540 147.711 1.00 74.38 122 ALA A C 1
ATOM 3542 O O . ALA C 1 99 ? 105.850 101.920 148.604 1.00 75.85 122 ALA A O 1
ATOM 3544 N N . THR C 1 100 ? 105.754 103.680 147.191 1.00 75.32 123 THR A N 1
ATOM 3545 C CA . THR C 1 100 ? 107.065 104.219 147.521 1.00 77.45 123 THR A CA 1
ATOM 3546 C C . THR C 1 100 ? 106.947 105.715 147.795 1.00 78.05 123 THR A C 1
ATOM 3547 O O . THR C 1 100 ? 106.294 106.436 147.048 1.00 79.71 123 THR A O 1
ATOM 3551 N N . LEU C 1 101 ? 107.630 106.170 148.847 1.00 78.40 124 LEU A N 1
ATOM 3552 C CA . LEU C 1 101 ? 107.584 107.545 149.312 1.00 79.56 124 LEU A CA 1
ATOM 3553 C C . LEU C 1 101 ? 108.997 108.124 149.224 1.00 77.09 124 LEU A C 1
ATOM 3554 O O . LEU C 1 101 ? 109.942 107.513 149.709 1.00 79.63 124 LEU A O 1
ATOM 3559 N N . TYR C 1 102 ? 109.150 109.279 148.559 1.00 76.49 125 TYR A N 1
ATOM 3560 C CA . TYR C 1 102 ? 110.460 109.836 148.237 1.00 78.55 125 TYR A CA 1
ATOM 3561 C C . TYR C 1 102 ? 110.664 111.151 148.979 1.00 81.30 125 TYR A C 1
ATOM 3562 O O . TYR C 1 102 ? 109.765 111.983 149.006 1.00 82.49 125 TYR A O 1
ATOM 3571 N N . ILE C 1 103 ? 111.858 111.339 149.550 1.00 83.05 126 ILE A N 1
ATOM 3572 C CA . ILE C 1 103 ? 112.317 112.654 149.971 1.00 85.56 126 ILE A CA 1
ATOM 3573 C C . ILE C 1 103 ? 113.267 113.151 148.886 1.00 86.87 126 ILE A C 1
ATOM 3574 O O . ILE C 1 103 ? 114.185 112.436 148.494 1.00 88.54 126 ILE A O 1
ATOM 3579 N N . MET C 1 104 ? 113.028 114.372 148.394 1.00 89.15 127 MET A N 1
ATOM 3580 C CA . MET C 1 104 ? 113.690 114.855 147.193 1.00 91.79 127 MET A CA 1
ATOM 3581 C C . MET C 1 104 ? 114.248 116.264 147.404 1.00 94.30 127 MET A C 1
ATOM 3582 O O . MET C 1 104 ? 113.650 117.095 148.079 1.00 94.78 127 MET A O 1
ATOM 3587 N N . ASN C 1 105 ? 115.411 116.517 146.800 1.00 101.75 128 ASN A N 1
ATOM 3588 C CA . ASN C 1 105 ? 116.056 117.819 146.756 1.00 106.97 128 ASN A CA 1
ATOM 3589 C C . ASN C 1 105 ? 115.170 118.802 145.985 1.00 109.44 128 ASN A C 1
ATOM 3590 O O . ASN C 1 105 ? 114.324 118.389 145.193 1.00 111.70 128 ASN A O 1
ATOM 3595 N N . GLN C 1 106 ? 115.374 120.114 146.167 1.00 112.15 129 GLN A N 1
ATOM 3596 C CA . GLN C 1 106 ? 114.571 121.124 145.483 1.00 112.17 129 GLN A CA 1
ATOM 3597 C C . GLN C 1 106 ? 114.674 121.006 143.954 1.00 111.05 129 GLN A C 1
ATOM 3598 O O . GLN C 1 106 ? 113.735 121.362 143.237 1.00 113.66 129 GLN A O 1
ATOM 3604 N N . GLN C 1 107 ? 115.812 120.493 143.455 1.00 112.20 130 GLN A N 1
ATOM 3605 C CA . GLN C 1 107 ? 116.043 120.252 142.030 1.00 113.27 130 GLN A CA 1
ATOM 3606 C C . GLN C 1 107 ? 115.422 118.936 141.532 1.00 111.92 130 GLN A C 1
ATOM 3607 O O . GLN C 1 107 ? 115.650 118.545 140.385 1.00 112.49 130 GLN A O 1
ATOM 3613 N N . GLY C 1 108 ? 114.660 118.230 142.381 1.00 111.30 131 GLY A N 1
ATOM 3614 C CA . GLY C 1 108 ? 113.934 117.025 141.994 1.00 111.89 131 GLY A CA 1
ATOM 3615 C C . GLY C 1 108 ? 114.777 115.748 141.997 1.00 113.51 131 GLY A C 1
ATOM 3616 O O . GLY C 1 108 ? 114.319 114.706 141.530 1.00 114.82 131 GLY A O 1
ATOM 3617 N N . GLN C 1 109 ? 116.003 115.818 142.533 1.00 115.19 132 GLN A N 1
ATOM 3618 C CA . GLN C 1 109 ? 116.838 114.639 142.743 1.00 116.57 132 GLN A CA 1
ATOM 3619 C C . GLN C 1 109 ? 116.332 113.857 143.958 1.00 111.16 132 GLN A C 1
ATOM 3620 O O . GLN C 1 109 ? 115.938 114.451 144.955 1.00 111.41 132 GLN A O 1
ATOM 3626 N N . ILE C 1 110 ? 116.382 112.518 143.905 1.00 106.75 133 ILE A N 1
ATOM 3627 C CA . ILE C 1 110 ? 115.983 111.709 145.054 1.00 103.73 133 ILE A CA 1
ATOM 3628 C C . ILE C 1 110 ? 117.105 111.716 146.094 1.00 100.60 133 ILE A C 1
ATOM 3629 O O . ILE C 1 110 ? 118.246 111.383 145.778 1.00 103.59 133 ILE A O 1
ATOM 3634 N N . VAL C 1 111 ? 116.758 112.088 147.336 1.00 98.62 134 VAL A N 1
ATOM 3635 C CA . VAL C 1 111 ? 117.673 112.018 148.465 1.00 98.80 134 VAL A CA 1
ATOM 3636 C C . VAL C 1 111 ? 117.552 110.641 149.119 1.00 95.77 134 VAL A C 1
ATOM 3637 O O . VAL C 1 111 ? 118.556 109.940 149.243 1.00 97.94 134 VAL A O 1
ATOM 3641 N N . TYR C 1 112 ? 116.324 110.256 149.513 1.00 92.84 135 TYR A N 1
ATOM 3642 C CA . TYR C 1 112 ? 116.030 108.936 150.068 1.00 93.02 135 TYR A CA 1
ATOM 3643 C C . TYR C 1 112 ? 114.725 108.382 149.496 1.00 91.25 135 TYR A C 1
ATOM 3644 O O . TYR C 1 112 ? 113.760 109.120 149.299 1.00 91.70 135 TYR A O 1
ATOM 3653 N N . LYS C 1 113 ? 114.713 107.065 149.255 1.00 90.49 136 LYS A N 1
ATOM 3654 C CA . LYS C 1 113 ? 113.561 106.329 148.758 1.00 89.49 136 LYS A CA 1
ATOM 3655 C C . LYS C 1 113 ? 113.089 105.350 149.835 1.00 87.85 136 LYS A C 1
ATOM 3656 O O . LYS C 1 113 ? 113.862 104.505 150.284 1.00 90.57 136 LYS A O 1
ATOM 3662 N N . TYR C 1 114 ? 111.809 105.448 150.222 1.00 85.87 137 TYR A N 1
ATOM 3663 C CA . TYR C 1 114 ? 111.215 104.575 151.226 1.00 86.07 137 TYR A CA 1
ATOM 3664 C C . TYR C 1 114 ? 110.161 103.671 150.595 1.00 87.56 137 TYR A C 1
ATOM 3665 O O . TYR C 1 114 ? 109.080 104.127 150.239 1.00 88.71 137 TYR A O 1
ATOM 3674 N N . LYS C 1 115 ? 110.473 102.378 150.471 1.00 89.54 138 LYS A N 1
ATOM 3675 C CA . LYS C 1 115 ? 109.500 101.413 149.980 1.00 91.94 138 LYS A CA 1
ATOM 3676 C C . LYS C 1 115 ? 108.545 101.075 151.122 1.00 90.73 138 LYS A C 1
ATOM 3677 O O . LYS C 1 115 ? 108.961 100.461 152.096 1.00 93.43 138 LYS A O 1
ATOM 3683 N N . LEU C 1 116 ? 107.282 101.509 151.015 1.00 87.99 139 LEU A N 1
ATOM 3684 C CA . LEU C 1 116 ? 106.280 101.253 152.043 1.00 86.97 139 LEU A CA 1
ATOM 3685 C C . LEU C 1 116 ? 105.679 99.859 151.857 1.00 87.29 139 LEU A C 1
ATOM 3686 O O . LEU C 1 116 ? 105.532 99.097 152.814 1.00 89.09 139 LEU A O 1
ATOM 3691 N N . ILE C 1 117 ? 105.301 99.557 150.609 1.00 86.70 140 ILE A N 1
ATOM 3692 C CA . ILE C 1 117 ? 104.636 98.321 150.224 1.00 86.60 140 ILE A CA 1
ATOM 3693 C C . ILE C 1 117 ? 105.367 97.761 149.007 1.00 88.22 140 ILE A C 1
ATOM 3694 O O . ILE C 1 117 ? 105.691 98.510 148.090 1.00 89.90 140 ILE A O 1
ATOM 3699 N N . VAL C 1 118 ? 105.644 96.448 149.024 1.00 91.31 141 VAL A N 1
ATOM 3700 C CA . VAL C 1 118 ? 106.343 95.764 147.943 1.00 93.12 141 VAL A CA 1
ATOM 3701 C C . VAL C 1 118 ? 105.591 94.473 147.616 1.00 93.85 141 VAL A C 1
ATOM 3702 O O . VAL C 1 118 ? 105.321 93.677 148.511 1.00 96.32 141 VAL A O 1
ATOM 3706 N N . ASN C 1 119 ? 105.229 94.280 146.340 1.00 95.63 142 ASN A N 1
ATOM 3707 C CA . ASN C 1 119 ? 104.454 93.132 145.876 1.00 97.61 142 ASN A CA 1
ATOM 3708 C C . ASN C 1 119 ? 103.203 92.865 146.728 1.00 97.41 142 ASN A C 1
ATOM 3709 O O . ASN C 1 119 ? 102.789 91.714 146.886 1.00 101.32 142 ASN A O 1
ATOM 3714 N N . GLY C 1 120 ? 102.588 93.931 147.265 1.00 94.83 143 GLY A N 1
ATOM 3715 C CA . GLY C 1 120 ? 101.311 93.834 147.963 1.00 94.96 143 GLY A CA 1
ATOM 3716 C C . GLY C 1 120 ? 101.398 93.686 149.486 1.00 98.06 143 GLY A C 1
ATOM 3717 O O . GLY C 1 120 ? 100.359 93.687 150.146 1.00 99.35 143 GLY A O 1
ATOM 3718 N N . VAL C 1 121 ? 102.611 93.586 150.052 1.00 99.52 144 VAL A N 1
ATOM 3719 C CA . VAL C 1 121 ? 102.798 93.470 151.498 1.00 103.30 144 VAL A CA 1
ATOM 3720 C C . VAL C 1 121 ? 103.669 94.614 152.020 1.00 103.28 144 VAL A C 1
ATOM 3721 O O . VAL C 1 121 ? 104.490 95.151 151.283 1.00 103.60 144 VAL A O 1
ATOM 3725 N N . VAL C 1 122 ? 103.502 94.968 153.303 1.00 105.27 145 VAL A N 1
ATOM 3726 C CA . VAL C 1 122 ? 104.319 96.003 153.927 1.00 108.05 145 VAL A CA 1
ATOM 3727 C C . VAL C 1 122 ? 105.790 95.590 153.923 1.00 110.22 145 VAL A C 1
ATOM 3728 O O . VAL C 1 122 ? 106.115 94.403 153.978 1.00 112.26 145 VAL A O 1
ATOM 3732 N N . ASN C 1 123 ? 106.675 96.589 153.857 1.00 111.42 146 ASN A N 1
ATOM 3733 C CA . ASN C 1 123 ? 108.104 96.372 153.982 1.00 113.22 146 ASN A CA 1
ATOM 3734 C C . ASN C 1 123 ? 108.359 95.599 155.274 1.00 117.71 146 ASN A C 1
ATOM 3735 O O . ASN C 1 123 ? 107.970 96.063 156.337 1.00 117.89 146 ASN A O 1
ATOM 3740 N N . SER C 1 124 ? 109.011 94.432 155.171 1.00 124.11 147 SER A N 1
ATOM 3741 C CA . SER C 1 124 ? 109.206 93.538 156.304 1.00 129.28 147 SER A CA 1
ATOM 3742 C C . SER C 1 124 ? 110.485 93.839 157.096 1.00 130.79 147 SER A C 1
ATOM 3743 O O . SER C 1 124 ? 110.620 93.375 158.227 1.00 132.73 147 SER A O 1
ATOM 3746 N N . THR C 1 125 ? 111.417 94.614 156.520 1.00 131.44 148 THR A N 1
ATOM 3747 C CA . THR C 1 125 ? 112.751 94.808 157.086 1.00 134.52 148 THR A CA 1
ATOM 3748 C C . THR C 1 125 ? 112.818 95.948 158.115 1.00 131.43 148 THR A C 1
ATOM 3749 O O . THR C 1 125 ? 113.877 96.187 158.701 1.00 133.07 148 THR A O 1
ATOM 3753 N N . LEU C 1 126 ? 111.688 96.632 158.353 1.00 126.17 149 LEU A N 1
ATOM 3754 C CA . LEU C 1 126 ? 111.595 97.829 159.187 1.00 123.30 149 LEU A CA 1
ATOM 3755 C C . LEU C 1 126 ? 111.826 97.517 160.667 1.00 124.57 149 LEU A C 1
ATOM 3756 O O . LEU C 1 126 ? 111.542 96.406 161.120 1.00 127.15 149 LEU A O 1
ATOM 3761 N N . PRO C 1 127 ? 112.312 98.475 161.501 1.00 123.33 150 PRO A N 1
ATOM 3762 C CA . PRO C 1 127 ? 112.699 99.832 161.082 1.00 121.19 150 PRO A CA 1
ATOM 3763 C C . PRO C 1 127 ? 113.987 99.898 160.260 1.00 118.47 150 PRO A C 1
ATOM 3764 O O . PRO C 1 127 ? 114.908 99.122 160.500 1.00 118.84 150 PRO A O 1
ATOM 3768 N N . SER C 1 128 ? 114.042 100.835 159.301 1.00 116.70 151 SER A N 1
ATOM 3769 C CA . SER C 1 128 ? 115.188 100.996 158.408 1.00 118.11 151 SER A CA 1
ATOM 3770 C C . SER C 1 128 ? 116.378 101.648 159.120 1.00 118.76 151 SER A C 1
ATOM 3771 O O . SER C 1 128 ? 116.238 102.198 160.208 1.00 120.31 151 SER A O 1
ATOM 3774 N N . THR C 1 129 ? 117.556 101.612 158.476 1.00 119.49 152 THR A N 1
ATOM 3775 C CA . THR C 1 129 ? 118.766 102.251 158.984 1.00 119.14 152 THR A CA 1
ATOM 3776 C C . THR C 1 129 ? 118.574 103.766 159.090 1.00 116.01 152 THR A C 1
ATOM 3777 O O . THR C 1 129 ? 118.118 104.387 158.136 1.00 117.39 152 THR A O 1
ATOM 3781 N N . PRO C 1 130 ? 118.908 104.418 160.237 1.00 113.32 153 PRO A N 1
ATOM 3782 C CA . PRO C 1 130 ? 118.958 105.881 160.317 1.00 109.62 153 PRO A CA 1
ATOM 3783 C C . PRO C 1 130 ? 120.046 106.464 159.418 1.00 105.70 153 PRO A C 1
ATOM 3784 O O . PRO C 1 130 ? 121.216 106.097 159.515 1.00 107.16 153 PRO A O 1
ATOM 3788 N N . LEU C 1 131 ? 119.634 107.373 158.528 1.00 101.92 154 LEU A N 1
ATOM 3789 C CA . LEU C 1 131 ? 120.536 108.044 157.604 1.00 99.74 154 LEU A CA 1
ATOM 3790 C C . LEU C 1 131 ? 120.508 109.545 157.881 1.00 98.57 154 LEU A C 1
ATOM 3791 O O . LEU C 1 131 ? 119.466 110.088 158.226 1.00 97.84 154 LEU A O 1
ATOM 3796 N N . GLN C 1 132 ? 121.655 110.216 157.727 1.00 100.56 155 GLN A N 1
ATOM 3797 C CA . GLN C 1 132 ? 121.742 111.645 157.999 1.00 102.03 155 GLN A CA 1
ATOM 3798 C C . GLN C 1 132 ? 120.934 112.454 156.982 1.00 101.95 155 GLN A C 1
ATOM 3799 O O . GLN C 1 132 ? 120.971 112.163 155.793 1.00 103.60 155 GLN A O 1
ATOM 3805 N N . ILE C 1 133 ? 120.228 113.487 157.464 1.00 101.02 156 ILE A N 1
ATOM 3806 C CA . ILE C 1 133 ? 119.576 114.465 156.606 1.00 99.68 156 ILE A CA 1
ATOM 3807 C C . ILE C 1 133 ? 119.971 115.871 157.063 1.00 101.12 156 ILE A C 1
ATOM 3808 O O . ILE C 1 133 ? 119.939 116.184 158.254 1.00 102.74 156 ILE A O 1
ATOM 3813 N N . ASN C 1 134 ? 120.357 116.710 156.100 1.00 104.24 157 ASN A N 1
ATOM 3814 C CA . ASN C 1 134 ? 120.828 118.055 156.383 1.00 109.22 157 ASN A CA 1
ATOM 3815 C C . ASN C 1 134 ? 119.659 119.013 156.612 1.00 110.98 157 ASN A C 1
ATOM 3816 O O . ASN C 1 134 ? 118.551 118.789 156.133 1.00 112.28 157 ASN A O 1
ATOM 3821 N N . SER C 1 135 ? 119.928 120.121 157.317 1.00 112.13 158 SER A N 1
ATOM 3822 C CA . SER C 1 135 ? 118.956 121.196 157.470 1.00 112.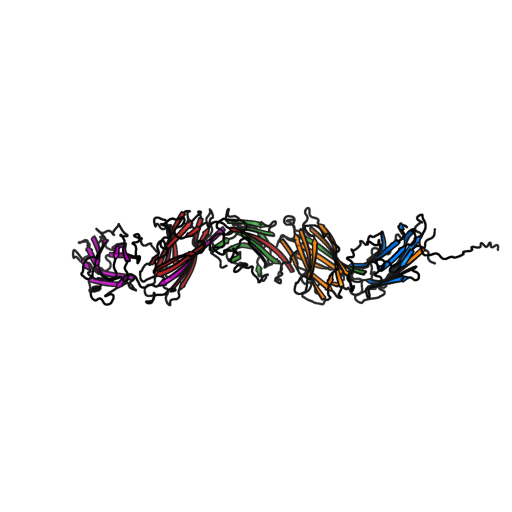06 158 SER A CA 1
ATOM 3823 C C . SER C 1 135 ? 118.630 121.824 156.111 1.00 114.12 158 SER A C 1
ATOM 3824 O O . SER C 1 135 ? 119.442 121.802 155.186 1.00 116.27 158 SER A O 1
ATOM 3827 N N . GLY C 1 136 ? 117.420 122.382 156.002 1.00 114.22 159 GLY A N 1
ATOM 3828 C CA . GLY C 1 136 ? 116.889 122.885 154.744 1.00 111.36 159 GLY A CA 1
ATOM 3829 C C . GLY C 1 136 ? 115.433 122.467 154.565 1.00 107.45 159 GLY A C 1
ATOM 3830 O O . GLY C 1 136 ? 114.706 122.314 155.544 1.00 108.88 159 GLY A O 1
ATOM 3831 N N . SER C 1 137 ? 115.008 122.300 153.308 1.00 102.74 160 SER A N 1
ATOM 3832 C CA . SER C 1 137 ? 113.659 121.829 153.031 1.00 97.55 160 SER A CA 1
ATOM 3833 C C . SER C 1 137 ? 113.618 120.963 151.775 1.00 93.34 160 SER A C 1
ATOM 3834 O O . SER C 1 137 ? 114.395 121.159 150.840 1.00 94.27 160 SER A O 1
ATOM 3837 N N . TYR C 1 138 ? 112.681 120.007 151.778 1.00 87.83 161 TYR A N 1
ATOM 3838 C CA . TYR C 1 138 ? 112.657 118.904 150.832 1.00 84.94 161 TYR A CA 1
ATOM 3839 C C . TYR C 1 138 ? 111.256 118.718 150.263 1.00 82.21 161 TYR A C 1
ATOM 3840 O O . TYR C 1 138 ? 110.264 118.794 150.981 1.00 84.03 161 TYR A O 1
ATOM 3849 N N . ILE C 1 139 ? 111.201 118.440 148.961 1.00 80.25 162 ILE A N 1
ATOM 3850 C CA . ILE C 1 139 ? 110.011 117.947 148.286 1.00 78.48 162 ILE A CA 1
ATOM 3851 C C . ILE C 1 139 ? 109.724 116.539 148.810 1.00 77.28 162 ILE A C 1
ATOM 3852 O O . ILE C 1 139 ? 110.649 115.758 148.988 1.00 78.57 162 ILE A O 1
ATOM 3857 N N . VAL C 1 140 ? 108.452 116.210 149.073 1.00 77.88 163 VAL A N 1
ATOM 3858 C CA . VAL C 1 140 ? 108.085 114.826 149.358 1.00 79.61 163 VAL A CA 1
ATOM 3859 C C . VAL C 1 140 ? 106.948 114.382 148.436 1.00 78.23 163 VAL A C 1
ATOM 3860 O O . VAL C 1 140 ? 105.996 115.126 148.212 1.00 78.62 163 VAL A O 1
ATOM 3864 N N . SER C 1 141 ? 107.096 113.169 147.882 1.00 76.51 164 SER A N 1
ATOM 3865 C CA . SER C 1 141 ? 106.316 112.676 146.755 1.00 76.21 164 SER A CA 1
ATOM 3866 C C . SER C 1 141 ? 105.965 111.208 146.966 1.00 73.80 164 SER A C 1
ATOM 3867 O O . SER C 1 141 ? 106.792 110.450 147.454 1.00 75.13 164 SER A O 1
ATOM 3870 N N . LEU C 1 142 ? 104.775 110.793 146.518 1.00 73.13 165 LEU A N 1
ATOM 3871 C CA . LEU C 1 142 ? 104.319 109.418 146.671 1.00 71.76 165 LEU A CA 1
ATOM 3872 C C . LEU C 1 142 ? 104.063 108.783 145.301 1.00 71.72 165 LEU A C 1
ATOM 3873 O O . LEU C 1 142 ? 103.419 109.385 144.450 1.00 71.64 165 LEU A O 1
ATOM 3878 N N . LEU C 1 143 ? 104.554 107.552 145.104 1.00 70.20 166 LEU A N 1
ATOM 3879 C CA . LEU C 1 143 ? 104.261 106.755 143.921 1.00 70.47 166 LEU A CA 1
ATOM 3880 C C . LEU C 1 143 ? 103.478 105.504 144.322 1.00 69.50 166 LEU A C 1
ATOM 3881 O O . LEU C 1 143 ? 103.899 104.780 145.217 1.00 70.43 166 LEU A O 1
ATOM 3886 N N . ILE C 1 144 ? 102.353 105.245 143.640 1.00 69.94 167 ILE A N 1
ATOM 3887 C CA . ILE C 1 144 ? 101.580 104.025 143.832 1.00 69.87 167 ILE A CA 1
ATOM 3888 C C . ILE C 1 144 ? 101.461 103.280 142.503 1.00 69.92 167 ILE A C 1
ATOM 3889 O O . ILE C 1 144 ? 101.160 103.870 141.468 1.00 69.99 167 ILE A O 1
ATOM 3894 N N . VAL C 1 145 ? 101.676 101.962 142.560 1.00 67.94 168 VAL A N 1
ATOM 3895 C CA . VAL C 1 145 ? 101.474 101.057 141.443 1.00 67.48 168 VAL A CA 1
ATOM 3896 C C . VAL C 1 145 ? 100.309 100.142 141.810 1.00 68.33 168 VAL A C 1
ATOM 3897 O O . VAL C 1 145 ? 100.460 99.269 142.656 1.00 69.36 168 VAL A O 1
ATOM 3901 N N . PRO C 1 146 ? 99.092 100.344 141.255 1.00 70.00 169 PRO A N 1
ATOM 3902 C CA . PRO C 1 146 ? 97.960 99.460 141.538 1.00 71.84 169 PRO A CA 1
ATOM 3903 C C . PRO C 1 146 ? 98.149 98.051 140.979 1.00 75.17 169 PRO A C 1
ATOM 3904 O O . PRO C 1 146 ? 98.980 97.824 140.103 1.00 77.30 169 PRO A O 1
ATOM 3908 N N . TYR C 1 147 ? 97.351 97.106 141.486 1.00 80.51 170 TYR A N 1
ATOM 3909 C CA . TYR C 1 147 ? 97.083 95.867 140.778 1.00 86.93 170 TYR A CA 1
ATOM 3910 C C . TYR C 1 147 ? 95.921 96.104 139.813 1.00 88.80 170 TYR A C 1
ATOM 3911 O O . TYR C 1 147 ? 94.771 96.213 140.241 1.00 89.14 170 TYR A O 1
ATOM 3920 N N . GLN C 1 148 ? 96.216 96.153 138.505 1.00 90.82 171 GLN A N 1
ATOM 3921 C CA . GLN C 1 148 ? 95.187 96.348 137.489 1.00 95.09 171 GLN A CA 1
ATOM 3922 C C . GLN C 1 148 ? 94.138 95.232 137.529 1.00 97.88 171 GLN A C 1
ATOM 3923 O O . GLN C 1 148 ? 94.436 94.086 137.863 1.00 97.57 171 GLN A O 1
ATOM 3929 N N . GLY C 1 149 ? 92.885 95.584 137.208 1.00 100.72 172 GLY A N 1
ATOM 3930 C CA . GLY C 1 149 ? 91.792 94.624 137.250 1.00 103.43 172 GLY A CA 1
ATOM 3931 C C . GLY C 1 149 ? 91.111 94.535 138.617 1.00 103.48 172 GLY A C 1
ATOM 3932 O O . GLY C 1 149 ? 89.982 94.052 138.701 1.00 105.27 172 GLY A O 1
ATOM 3933 N N . THR C 1 150 ? 91.786 94.999 139.684 1.00 102.65 173 THR A N 1
ATOM 3934 C CA . THR C 1 150 ? 91.242 94.901 141.037 1.00 105.06 173 THR A CA 1
ATOM 3935 C C . THR C 1 150 ? 90.395 96.123 141.400 1.00 105.56 173 THR A C 1
ATOM 3936 O O . THR C 1 150 ? 89.507 96.021 142.248 1.00 109.71 173 THR A O 1
ATOM 3940 N N . LEU C 1 151 ? 90.689 97.280 140.786 1.00 101.59 174 LEU A N 1
ATOM 3941 C CA . LEU C 1 151 ? 90.008 98.534 141.093 1.00 96.25 174 LEU A CA 1
ATOM 3942 C C . LEU C 1 151 ? 88.564 98.476 140.593 1.00 94.46 174 LEU A C 1
ATOM 3943 O O . LEU C 1 151 ? 88.334 98.126 139.439 1.00 94.68 174 LEU A O 1
ATOM 3948 N N . PRO C 1 152 ? 87.547 98.805 141.429 1.00 93.63 175 PRO A N 1
ATOM 3949 C CA . PRO C 1 152 ? 86.150 98.715 141.000 1.00 96.20 175 PRO A CA 1
ATOM 3950 C C . PRO C 1 152 ? 85.790 99.767 139.951 1.00 97.45 175 PRO A C 1
ATOM 3951 O O . PRO C 1 152 ? 86.384 100.844 139.913 1.00 96.53 175 PRO A O 1
ATOM 3955 N N . LYS C 1 153 ? 84.811 99.438 139.099 1.00 103.27 176 LYS A N 1
ATOM 3956 C CA . LYS C 1 153 ? 84.342 100.342 138.057 1.00 109.78 176 LYS A CA 1
ATOM 3957 C C . LYS C 1 153 ? 83.690 101.588 138.663 1.00 117.42 176 LYS A C 1
ATOM 3958 O O . LYS C 1 153 ? 83.813 102.681 138.108 1.00 122.38 176 LYS A O 1
ATOM 3964 N N . THR C 1 154 ? 82.981 101.406 139.788 1.00 122.00 177 THR A N 1
ATOM 3965 C CA . THR C 1 154 ? 82.367 102.495 140.539 1.00 128.06 177 THR A CA 1
ATOM 3966 C C . THR C 1 154 ? 83.398 103.114 141.487 1.00 128.92 177 THR A C 1
ATOM 3967 O O . THR C 1 154 ? 84.001 102.402 142.285 1.00 129.43 177 THR A O 1
ATOM 3971 N N . PRO C 1 155 ? 83.636 104.451 141.441 1.00 130.81 178 PRO A N 1
ATOM 3972 C CA . PRO C 1 155 ? 84.544 105.118 142.381 1.00 130.54 178 PRO A CA 1
ATOM 3973 C C . PRO C 1 155 ? 84.219 104.901 143.860 1.00 129.71 178 PRO A C 1
ATOM 3974 O O . PRO C 1 155 ? 83.073 104.626 144.216 1.00 131.19 178 PRO A O 1
ATOM 3978 N N . SER C 1 156 ? 85.253 105.022 144.710 1.00 129.22 179 SER A N 1
ATOM 3979 C CA . SER C 1 156 ? 85.132 104.866 146.156 1.00 130.53 179 SER A CA 1
ATOM 3980 C C . SER C 1 156 ? 86.176 105.694 146.913 1.00 131.36 179 SER A C 1
ATOM 3981 O O . SER C 1 156 ? 87.235 106.016 146.379 1.00 129.34 179 SER A O 1
ATOM 3984 N N . ASN C 1 157 ? 85.885 106.001 148.189 1.00 135.08 180 ASN A N 1
ATOM 3985 C CA . ASN C 1 157 ? 86.691 106.915 148.991 1.00 139.01 180 ASN A CA 1
ATOM 3986 C C . ASN C 1 157 ? 87.599 106.193 149.991 1.00 136.62 180 ASN A C 1
ATOM 3987 O O . ASN C 1 157 ? 88.422 106.844 150.642 1.00 139.32 180 ASN A O 1
ATOM 3992 N N . ASP C 1 158 ? 87.448 104.863 150.122 1.00 133.05 181 ASP A N 1
ATOM 3993 C CA . ASP C 1 158 ? 88.009 104.110 151.246 1.00 128.67 181 ASP A CA 1
ATOM 3994 C C . ASP C 1 158 ? 88.516 102.724 150.827 1.00 118.90 181 ASP A C 1
ATOM 3995 O O . ASP C 1 158 ? 88.377 101.750 151.559 1.00 120.42 181 ASP A O 1
ATOM 4000 N N . LEU C 1 159 ? 89.180 102.667 149.676 1.00 109.48 182 LEU A N 1
ATOM 4001 C CA . LEU C 1 159 ? 89.678 101.436 149.083 1.00 101.28 182 LEU A CA 1
ATOM 4002 C C . LEU C 1 159 ? 90.776 100.822 149.954 1.00 97.00 182 LEU A C 1
ATOM 4003 O O . LEU C 1 159 ? 90.791 99.609 150.165 1.00 98.02 182 LEU A O 1
ATOM 4008 N N . ALA C 1 160 ? 91.682 101.673 150.456 1.00 94.45 183 ALA A N 1
ATOM 4009 C CA . ALA C 1 160 ? 92.811 101.257 151.284 1.00 92.28 183 ALA A CA 1
ATOM 4010 C C . ALA C 1 160 ? 93.317 102.404 152.163 1.00 93.37 183 ALA A C 1
ATOM 4011 O O . ALA C 1 160 ? 93.003 103.570 151.927 1.00 96.93 183 ALA A O 1
ATOM 4013 N N . THR C 1 161 ? 94.107 102.057 153.189 1.00 93.52 184 THR A N 1
ATOM 4014 C CA . THR C 1 161 ? 94.754 103.036 154.053 1.00 95.32 184 THR A CA 1
ATOM 4015 C C . THR C 1 161 ? 96.191 102.605 154.346 1.00 93.47 184 THR A C 1
ATOM 4016 O O . THR C 1 161 ? 96.440 101.436 154.632 1.00 94.50 184 THR A O 1
ATOM 4020 N N . ILE C 1 162 ? 97.125 103.561 154.253 1.00 93.73 185 ILE A N 1
ATOM 4021 C CA . ILE C 1 162 ? 98.525 103.360 154.594 1.00 93.17 185 ILE A CA 1
ATOM 4022 C C . ILE C 1 162 ? 98.875 104.325 155.722 1.00 95.27 185 ILE A C 1
ATOM 4023 O O . ILE C 1 162 ? 98.710 105.533 155.573 1.00 96.09 185 ILE A O 1
ATOM 4028 N N . THR C 1 163 ? 99.365 103.785 156.845 1.00 98.80 186 THR A N 1
ATOM 4029 C CA . THR C 1 163 ? 99.871 104.592 157.946 1.00 101.54 186 THR A CA 1
ATOM 4030 C C . THR C 1 163 ? 101.382 104.400 158.019 1.00 99.38 186 THR A C 1
ATOM 4031 O O . THR C 1 163 ? 101.854 103.268 158.045 1.00 100.37 186 THR A O 1
ATOM 4035 N N . VAL C 1 164 ? 102.127 105.511 158.059 1.00 99.13 187 VAL A N 1
ATOM 4036 C CA . VAL C 1 164 ? 103.581 105.476 158.041 1.00 98.90 187 VAL A CA 1
ATOM 4037 C C . VAL C 1 164 ? 104.129 106.360 159.162 1.00 98.43 187 VAL A C 1
ATOM 4038 O O . VAL C 1 164 ? 103.649 107.469 159.362 1.00 96.77 187 VAL A O 1
ATOM 4042 N N . ASN C 1 165 ? 105.144 105.864 159.881 1.00 101.22 188 ASN A N 1
ATOM 4043 C CA . ASN C 1 165 ? 105.830 106.644 160.899 1.00 102.71 188 ASN A CA 1
ATOM 4044 C C . ASN C 1 165 ? 107.294 106.843 160.516 1.00 101.17 188 ASN A C 1
ATOM 4045 O O . ASN C 1 165 ? 108.024 105.872 160.330 1.00 102.17 188 ASN A O 1
ATOM 4050 N N . PHE C 1 166 ? 107.721 108.107 160.412 1.00 101.79 189 PHE A N 1
ATOM 4051 C CA . PHE C 1 166 ? 109.131 108.426 160.275 1.00 103.13 189 PHE A CA 1
ATOM 4052 C C . PHE C 1 166 ? 109.701 108.757 161.645 1.00 102.49 189 PHE A C 1
ATOM 4053 O O . PHE C 1 166 ? 109.148 109.594 162.351 1.00 103.65 189 PHE A O 1
ATOM 4061 N N . GLY C 1 167 ? 110.797 108.087 162.012 1.00 101.69 190 GLY A N 1
ATOM 4062 C CA . GLY C 1 167 ? 111.560 108.468 163.189 1.00 101.40 190 GLY A CA 1
ATOM 4063 C C . GLY C 1 167 ? 112.656 109.454 162.808 1.00 101.89 190 GLY A C 1
ATOM 4064 O O . GLY C 1 167 ? 113.340 109.252 161.811 1.00 100.73 190 GLY A O 1
ATOM 4065 N N . PHE C 1 168 ? 112.794 110.523 163.595 1.00 104.16 191 PHE A N 1
ATOM 4066 C CA . PHE C 1 168 ? 113.881 111.473 163.435 1.00 104.16 191 PHE A CA 1
ATOM 4067 C C . PHE C 1 168 ? 114.564 111.657 164.787 1.00 104.64 191 PHE A C 1
ATOM 4068 O O . PHE C 1 168 ? 113.884 111.766 165.803 1.00 104.84 191 PHE A O 1
ATOM 4076 N N . SER C 1 169 ? 115.901 111.720 164.787 1.00 106.88 192 SER A N 1
ATOM 4077 C CA . SER C 1 169 ? 116.650 111.981 166.006 1.00 112.48 192 SER A CA 1
ATOM 4078 C C . SER C 1 169 ? 117.637 113.127 165.788 1.00 115.65 192 SER A C 1
ATOM 4079 O O . SER C 1 169 ? 118.403 113.109 164.829 1.00 111.43 192 SER A O 1
ATOM 4082 N N . PRO C 1 170 ? 117.641 114.165 166.659 1.00 124.03 193 PRO A N 1
ATOM 4083 C CA . PRO C 1 170 ? 118.510 115.330 166.472 1.00 130.92 193 PRO A CA 1
ATOM 4084 C C . PRO C 1 170 ? 119.934 115.170 167.013 1.00 139.36 193 PRO A C 1
ATOM 4085 O O . PRO C 1 170 ? 120.628 116.160 167.236 1.00 141.91 193 PRO A O 1
ATOM 4089 N N . MET C 1 171 ? 120.384 113.923 167.187 1.00 148.92 194 MET A N 1
ATOM 4090 C CA . MET C 1 171 ? 121.705 113.636 167.734 1.00 157.64 194 MET A CA 1
ATOM 4091 C C . MET C 1 171 ? 122.803 113.821 166.681 1.00 161.75 194 MET A C 1
ATOM 4092 O O . MET C 1 171 ? 122.551 113.735 165.479 1.00 160.60 194 MET A O 1
ATOM 4097 N N . THR C 1 172 ? 124.040 114.049 167.150 1.00 169.70 195 THR A N 1
ATOM 4098 C CA . THR C 1 172 ? 125.216 114.196 166.297 1.00 176.93 195 THR A CA 1
ATOM 4099 C C . THR C 1 172 ? 125.673 112.851 165.728 1.00 172.65 195 THR A C 1
ATOM 4100 O O . THR C 1 172 ? 126.127 112.783 164.581 1.00 171.95 195 THR A O 1
ATOM 4104 N N . ALA C 1 173 ? 125.543 111.785 166.538 1.00 167.81 196 ALA A N 1
ATOM 4105 C CA . ALA C 1 173 ? 125.900 110.421 166.163 1.00 162.74 196 ALA A CA 1
ATOM 4106 C C . ALA C 1 173 ? 124.651 109.570 165.928 1.00 159.36 196 ALA A C 1
ATOM 4107 O O . ALA C 1 173 ? 123.647 109.706 166.628 1.00 159.74 196 ALA A O 1
ATOM 4109 N N . SER C 1 174 ? 124.747 108.661 164.949 1.00 154.44 197 SER A N 1
ATOM 4110 C CA . SER C 1 174 ? 123.632 107.831 164.508 1.00 152.26 197 SER A CA 1
ATOM 4111 C C . SER C 1 174 ? 123.134 106.930 165.643 1.00 153.15 197 SER A C 1
ATOM 4112 O O . SER C 1 174 ? 123.937 106.245 166.274 1.00 157.08 197 SER A O 1
ATOM 4115 N N . PRO C 1 175 ? 121.805 106.874 165.936 1.00 150.31 198 PRO A N 1
ATOM 4116 C CA . PRO C 1 175 ? 121.266 105.939 166.925 1.00 149.33 198 PRO A CA 1
ATOM 4117 C C . PRO C 1 175 ? 121.106 104.543 166.323 1.00 149.09 198 PRO A C 1
ATOM 4118 O O . PRO C 1 175 ? 121.274 104.356 165.116 1.00 149.59 198 PRO A O 1
ATOM 4122 N N . PRO C 1 176 ? 120.741 103.514 167.123 1.00 148.88 199 PRO A N 1
ATOM 4123 C CA . PRO C 1 176 ? 120.254 102.259 166.557 1.00 148.80 199 PRO A CA 1
ATOM 4124 C C . PRO C 1 176 ? 118.885 102.509 165.924 1.00 148.26 199 PRO A C 1
ATOM 4125 O O . PRO C 1 176 ? 118.241 103.516 166.213 1.00 147.00 199 PRO A O 1
ATOM 4129 N N . PRO C 1 177 ? 118.390 101.617 165.035 1.00 148.45 200 PRO A N 1
ATOM 4130 C CA . PRO C 1 177 ? 117.037 101.751 164.493 1.00 146.90 200 PRO A CA 1
ATOM 4131 C C . PRO C 1 177 ? 115.980 101.380 165.536 1.00 144.60 200 PRO A C 1
ATOM 4132 O O . PRO C 1 177 ? 115.496 100.248 165.561 1.00 146.07 200 PRO A O 1
ATOM 4136 N N . ILE C 1 178 ? 115.616 102.350 166.393 1.00 141.68 201 ILE A N 1
ATOM 4137 C CA . ILE C 1 178 ? 114.677 102.127 167.489 1.00 140.80 201 ILE A CA 1
ATOM 4138 C C . ILE C 1 178 ? 113.249 101.965 166.954 1.00 141.04 201 ILE A C 1
ATOM 4139 O O . ILE C 1 178 ? 112.722 102.887 166.336 1.00 140.21 201 ILE A O 1
ATOM 4144 N N . PRO C 1 179 ? 112.547 100.828 167.207 1.00 143.05 202 PRO A N 1
ATOM 4145 C CA . PRO C 1 179 ? 111.156 100.670 166.771 1.00 146.48 202 PRO A CA 1
ATOM 4146 C C . PRO C 1 179 ? 110.186 101.404 167.696 1.00 150.25 202 PRO A C 1
ATOM 4147 O O . PRO C 1 179 ? 110.386 101.430 168.907 1.00 150.54 202 PRO A O 1
ATOM 4151 N N . LEU C 1 180 ? 109.125 101.982 167.117 1.00 155.90 203 LEU A N 1
ATOM 4152 C CA . LEU C 1 180 ? 108.132 102.749 167.860 1.00 160.79 203 LEU A CA 1
ATOM 4153 C C . LEU C 1 180 ? 107.228 101.814 168.673 1.00 167.19 203 LEU A C 1
ATOM 4154 O O . LEU C 1 180 ? 106.513 100.996 168.091 1.00 166.64 203 LEU A O 1
ATOM 4159 N N . PRO C 1 181 ? 107.197 101.901 170.033 1.00 173.22 204 PRO A N 1
ATOM 4160 C CA . PRO C 1 181 ? 106.294 101.070 170.835 1.00 179.51 204 PRO A CA 1
ATOM 4161 C C . PRO C 1 181 ? 104.817 101.428 170.666 1.00 187.71 204 PRO A C 1
ATOM 4162 O O . PRO C 1 181 ? 104.473 102.514 170.201 1.00 187.97 204 PRO A O 1
ATOM 4166 N N . SER C 1 182 ? 103.942 100.500 171.075 1.00 196.95 205 SER A N 1
ATOM 4167 C CA . SER C 1 182 ? 102.546 100.835 171.319 1.00 204.99 205 SER A CA 1
ATOM 4168 C C . SER C 1 182 ? 102.432 101.655 172.609 1.00 209.42 205 SER A C 1
ATOM 4169 O O . SER C 1 182 ? 103.053 101.297 173.610 1.00 208.19 205 SER A O 1
ATOM 4172 N N . PRO C 1 183 ? 101.687 102.796 172.626 1.00 215.10 206 PRO A N 1
ATOM 4173 C CA . PRO C 1 183 ? 101.449 103.563 173.856 1.00 219.44 206 PRO A CA 1
ATOM 4174 C C . PRO C 1 183 ? 100.726 102.783 174.970 1.00 225.10 206 PRO A C 1
ATOM 4175 O O . PRO C 1 183 ? 100.623 103.254 176.105 1.00 227.33 206 PRO A O 1
ATOM 4180 N N . ASP D 1 1 ? 119.038 107.922 173.892 1.00 144.14 24 ASP B N 1
ATOM 4181 C CA . ASP D 1 1 ? 118.752 108.533 172.568 1.00 145.08 24 ASP B CA 1
ATOM 4182 C C . ASP D 1 1 ? 117.354 109.142 172.577 1.00 140.08 24 ASP B C 1
ATOM 4183 O O . ASP D 1 1 ? 116.464 108.654 173.268 1.00 143.47 24 ASP B O 1
ATOM 4188 N N . VAL D 1 2 ? 117.188 110.225 171.813 1.00 134.26 25 VAL B N 1
ATOM 4189 C CA . VAL D 1 2 ? 115.890 110.862 171.649 1.00 128.33 25 VAL B CA 1
ATOM 4190 C C . VAL D 1 2 ? 115.439 110.679 170.205 1.00 124.57 25 VAL B C 1
ATOM 4191 O O . VAL D 1 2 ? 116.116 111.119 169.278 1.00 123.60 25 VAL B O 1
ATOM 4195 N N . ILE D 1 3 ? 114.285 110.020 170.037 1.00 121.03 26 ILE B N 1
ATOM 4196 C CA . ILE D 1 3 ? 113.648 109.864 168.739 1.00 117.32 26 ILE B CA 1
ATOM 4197 C C . ILE D 1 3 ? 112.317 110.612 168.755 1.00 114.70 26 ILE B C 1
ATOM 4198 O O . ILE D 1 3 ? 111.491 110.410 169.644 1.00 118.46 26 ILE B O 1
ATOM 4203 N N . TYR D 1 4 ? 112.112 111.450 167.739 1.00 111.41 27 TYR B N 1
ATOM 4204 C CA . TYR D 1 4 ? 110.820 112.063 167.492 1.00 108.84 27 TYR B CA 1
ATOM 4205 C C . TYR D 1 4 ? 110.183 111.354 166.302 1.00 107.21 27 TYR B C 1
ATOM 4206 O O . TYR D 1 4 ? 110.806 111.258 165.248 1.00 106.39 27 TYR B O 1
ATOM 4215 N N . TYR D 1 5 ? 108.946 110.870 166.472 1.00 106.69 28 TYR B N 1
ATOM 4216 C CA . TYR D 1 5 ? 108.249 110.180 165.398 1.00 104.69 28 TYR B CA 1
ATOM 4217 C C . TYR D 1 5 ? 107.107 111.031 164.845 1.00 102.94 28 TYR B C 1
ATOM 4218 O O . TYR D 1 5 ? 106.319 111.603 165.601 1.00 105.96 28 TYR B O 1
ATOM 4227 N N . TYR D 1 6 ? 107.036 111.074 163.508 1.00 100.24 29 TYR B N 1
ATOM 4228 C CA . TYR D 1 6 ? 106.061 111.844 162.751 1.00 96.92 29 TYR B CA 1
ATOM 4229 C C . TYR D 1 6 ? 105.211 110.874 161.937 1.00 97.90 29 TYR B C 1
ATOM 4230 O O . TYR D 1 6 ? 105.750 110.041 161.210 1.00 99.35 29 TYR B O 1
ATOM 4239 N N . GLN D 1 7 ? 103.882 110.992 162.057 1.00 98.65 30 GLN B N 1
ATOM 4240 C CA . GLN D 1 7 ? 102.980 110.023 161.454 1.00 100.12 30 GLN B CA 1
ATOM 4241 C C . GLN D 1 7 ? 102.329 110.595 160.194 1.00 101.47 30 GLN B C 1
ATOM 4242 O O . GLN D 1 7 ? 101.622 111.599 160.250 1.00 103.18 30 GLN B O 1
ATOM 4248 N N . GLY D 1 8 ? 102.562 109.922 159.061 1.00 99.98 31 GLY B N 1
ATOM 4249 C CA . GLY D 1 8 ? 101.812 110.160 157.842 1.00 97.84 31 GLY B CA 1
ATOM 4250 C C . GLY D 1 8 ? 100.692 109.135 157.711 1.00 98.72 31 GLY B C 1
ATOM 4251 O O . GLY D 1 8 ? 100.921 107.938 157.875 1.00 100.19 31 GLY B O 1
ATOM 4252 N N . GLN D 1 9 ? 99.475 109.613 157.436 1.00 102.46 32 GLN B N 1
ATOM 4253 C CA . GLN D 1 9 ? 98.361 108.716 157.174 1.00 105.44 32 GLN B CA 1
ATOM 4254 C C . GLN D 1 9 ? 97.792 108.996 155.785 1.00 100.75 32 GLN B C 1
ATOM 4255 O O . GLN D 1 9 ? 97.301 110.090 155.525 1.00 101.39 32 GLN B O 1
ATOM 4261 N N . ILE D 1 10 ? 97.855 107.985 154.910 1.00 95.10 33 ILE B N 1
ATOM 4262 C CA . ILE D 1 10 ? 97.402 108.100 153.535 1.00 91.98 33 ILE B CA 1
ATOM 4263 C C . ILE D 1 10 ? 96.181 107.198 153.368 1.00 89.86 33 ILE B C 1
ATOM 4264 O O . ILE D 1 10 ? 96.281 105.989 153.552 1.00 89.36 33 ILE B O 1
ATOM 4269 N N . THR D 1 11 ? 95.037 107.795 153.008 1.00 88.55 34 THR B N 1
ATOM 4270 C CA . THR D 1 11 ? 93.839 107.034 152.684 1.00 88.52 34 THR B CA 1
ATOM 4271 C C . THR D 1 11 ? 93.655 107.026 151.171 1.00 84.51 34 THR B C 1
ATOM 4272 O O . THR D 1 11 ? 93.728 108.069 150.527 1.00 84.30 34 THR B O 1
ATOM 4276 N N . VAL D 1 12 ? 93.438 105.828 150.619 1.00 80.87 35 VAL B N 1
ATOM 4277 C CA . VAL D 1 12 ? 93.461 105.622 149.182 1.00 78.64 35 VAL B CA 1
ATOM 4278 C C . VAL D 1 12 ? 92.043 105.344 148.694 1.00 77.43 35 VAL B C 1
ATOM 4279 O O . VAL D 1 12 ? 91.388 104.418 149.167 1.00 79.13 35 VAL B O 1
ATOM 4283 N N . GLY D 1 13 ? 91.592 106.176 147.750 1.00 77.06 36 GLY B N 1
ATOM 4284 C CA . GLY D 1 13 ? 90.337 105.975 147.046 1.00 76.12 36 GLY B CA 1
ATOM 4285 C C . GLY D 1 13 ? 90.569 105.658 145.571 1.00 77.32 36 GLY B C 1
ATOM 4286 O O . GLY D 1 13 ? 91.709 105.547 145.125 1.00 77.36 36 GLY B O 1
ATOM 4287 N N . ASN D 1 14 ? 89.471 105.557 144.818 1.00 79.55 37 ASN B N 1
ATOM 4288 C CA . ASN D 1 14 ? 89.503 105.083 143.444 1.00 81.24 37 ASN B CA 1
ATOM 4289 C C . ASN D 1 14 ? 88.661 106.010 142.566 1.00 81.86 37 ASN B C 1
ATOM 4290 O O . ASN D 1 14 ? 87.532 106.327 142.934 1.00 83.99 37 ASN B O 1
ATOM 4295 N N . VAL D 1 15 ? 89.202 106.394 141.394 1.00 84.39 38 VAL B N 1
ATOM 4296 C CA . VAL D 1 15 ? 88.577 107.336 140.464 1.00 85.55 38 VAL B CA 1
ATOM 4297 C C . VAL D 1 15 ? 88.688 106.827 139.022 1.00 85.34 38 VAL B C 1
ATOM 4298 O O . VAL D 1 15 ? 89.698 106.237 138.638 1.00 87.00 38 VAL B O 1
ATOM 4302 N N . ALA D 1 16 ? 87.633 107.065 138.225 1.00 83.60 39 ALA B N 1
ATOM 4303 C CA . ALA D 1 16 ? 87.599 106.698 136.813 1.00 82.20 39 ALA B CA 1
ATOM 4304 C C . ALA D 1 16 ? 88.748 107.366 136.054 1.00 82.12 39 ALA B C 1
ATOM 4305 O O . ALA D 1 16 ? 89.012 108.548 136.259 1.00 83.50 39 ALA B O 1
ATOM 4307 N N . PRO D 1 17 ? 89.465 106.651 135.152 1.00 82.81 40 PRO B N 1
ATOM 4308 C CA . PRO D 1 17 ? 90.711 107.162 134.579 1.00 82.96 40 PRO B CA 1
ATOM 4309 C C . PRO D 1 17 ? 90.516 108.373 133.664 1.00 83.48 40 PRO B C 1
ATOM 4310 O O . PRO D 1 17 ? 89.617 108.377 132.821 1.00 83.93 40 PRO B O 1
ATOM 4314 N N . PRO D 1 18 ? 91.352 109.433 133.817 1.00 81.87 41 PRO B N 1
ATOM 4315 C CA . PRO D 1 18 ? 91.321 110.599 132.930 1.00 79.08 41 PRO B CA 1
ATOM 4316 C C . PRO D 1 18 ? 91.559 110.262 131.458 1.00 76.98 41 PRO B C 1
ATOM 4317 O O . PRO D 1 18 ? 91.008 110.919 130.582 1.00 75.90 41 PRO B O 1
ATOM 4321 N N . MET D 1 19 ? 92.383 109.241 131.194 1.00 73.52 42 MET B N 1
ATOM 4322 C CA . MET D 1 19 ? 92.536 108.679 129.862 1.00 71.77 42 MET B CA 1
ATOM 4323 C C . MET D 1 19 ? 92.828 107.183 129.977 1.00 69.98 42 MET B C 1
ATOM 4324 O O . MET D 1 19 ? 93.298 106.716 131.011 1.00 71.25 42 MET B O 1
ATOM 4329 N N . TYR D 1 20 ? 92.532 106.431 128.912 1.00 67.03 43 TYR B N 1
ATOM 4330 C CA . TYR D 1 20 ? 92.796 105.002 128.899 1.00 64.13 43 TYR B CA 1
ATOM 4331 C C . TYR D 1 20 ? 92.958 104.512 127.465 1.00 63.74 43 TYR B C 1
ATOM 4332 O O . TYR D 1 20 ? 92.417 105.102 126.536 1.00 65.09 43 TYR B O 1
ATOM 4341 N N . PHE D 1 21 ? 93.688 103.406 127.304 1.00 62.27 44 PHE B N 1
ATOM 4342 C CA . PHE D 1 21 ? 93.819 102.743 126.018 1.00 60.05 44 PHE B CA 1
ATOM 4343 C C . PHE D 1 21 ? 92.725 101.691 125.874 1.00 60.75 44 PHE B C 1
ATOM 4344 O O . PHE D 1 21 ? 92.412 100.981 126.832 1.00 63.93 44 PHE B O 1
ATOM 4352 N N . ALA D 1 22 ? 92.161 101.591 124.663 1.00 61.40 45 ALA B N 1
ATOM 4353 C CA . ALA D 1 22 ? 91.026 100.719 124.402 1.00 66.78 45 ALA B CA 1
ATOM 4354 C C . ALA D 1 22 ? 90.924 100.370 122.918 1.00 70.11 45 ALA B C 1
ATOM 4355 O O . ALA D 1 22 ? 91.489 101.051 122.067 1.00 69.48 45 ALA B O 1
ATOM 4357 N N . ILE D 1 23 ? 90.177 99.300 122.623 1.00 74.98 46 ILE B N 1
ATOM 4358 C CA . ILE D 1 23 ? 89.794 98.961 121.261 1.00 77.50 46 ILE B CA 1
ATOM 4359 C C . ILE D 1 23 ? 88.334 99.365 121.084 1.00 83.28 46 ILE B C 1
ATOM 4360 O O . ILE D 1 23 ? 87.482 98.939 121.862 1.00 86.25 46 ILE B O 1
ATOM 4365 N N . GLN D 1 24 ? 88.067 100.221 120.083 1.00 84.88 47 GLN B N 1
ATOM 4366 C CA . GLN D 1 24 ? 86.743 100.770 119.815 1.00 87.26 47 GLN B CA 1
ATOM 4367 C C . GLN D 1 24 ? 86.138 101.398 121.078 1.00 86.15 47 GLN B C 1
ATOM 4368 O O . GLN D 1 24 ? 85.046 101.006 121.499 1.00 86.42 47 GLN B O 1
ATOM 4374 N N . PRO D 1 25 ? 86.786 102.423 121.692 1.00 85.81 48 PRO B N 1
ATOM 4375 C CA . PRO D 1 25 ? 86.266 103.061 122.906 1.00 88.34 48 PRO B CA 1
ATOM 4376 C C . PRO D 1 25 ? 84.889 103.672 122.653 1.00 93.15 48 PRO B C 1
ATOM 4377 O O . PRO D 1 25 ? 84.639 104.217 121.580 1.00 95.17 48 PRO B O 1
ATOM 4381 N N . ASN D 1 26 ? 83.990 103.535 123.641 1.00 100.78 49 ASN B N 1
ATOM 4382 C CA . ASN D 1 26 ? 82.604 103.994 123.580 1.00 106.80 49 ASN B CA 1
ATOM 4383 C C . ASN D 1 26 ? 81.822 103.391 122.401 1.00 107.02 49 ASN B C 1
ATOM 4384 O O . ASN D 1 26 ? 80.763 103.907 122.035 1.00 110.26 49 ASN B O 1
ATOM 4389 N N . GLY D 1 27 ? 82.327 102.291 121.819 1.00 104.53 50 GLY B N 1
ATOM 4390 C CA . GLY D 1 27 ? 81.728 101.640 120.661 1.00 103.80 50 GLY B CA 1
ATOM 4391 C C . GLY D 1 27 ? 82.055 102.313 119.324 1.00 101.27 50 GLY B C 1
ATOM 4392 O O . GLY D 1 27 ? 81.456 101.969 118.305 1.00 102.42 50 GLY B O 1
ATOM 4393 N N . ASN D 1 28 ? 83.016 103.247 119.313 1.00 95.71 51 ASN B N 1
ATOM 4394 C CA . ASN D 1 28 ? 83.397 103.979 118.113 1.00 92.38 51 ASN B CA 1
ATOM 4395 C C . ASN D 1 28 ? 84.206 103.077 117.177 1.00 89.61 51 ASN B C 1
ATOM 4396 O O . ASN D 1 28 ? 85.409 102.920 117.357 1.00 90.05 51 ASN B O 1
ATOM 4401 N N . ALA D 1 29 ? 83.560 102.568 116.117 1.00 87.31 52 ALA B N 1
ATOM 4402 C CA . ALA D 1 29 ? 84.140 101.573 115.219 1.00 83.44 52 ALA B CA 1
ATOM 4403 C C . ALA D 1 29 ? 85.281 102.115 114.348 1.00 80.93 52 ALA B C 1
ATOM 4404 O O . ALA D 1 29 ? 85.836 101.362 113.553 1.00 82.31 52 ALA B O 1
ATOM 4406 N N . LYS D 1 30 ? 85.642 103.401 114.490 1.00 79.26 53 LYS B N 1
ATOM 4407 C CA . LYS D 1 30 ? 86.716 104.017 113.714 1.00 78.37 53 LYS B CA 1
ATOM 4408 C C . LYS D 1 30 ? 88.004 104.181 114.526 1.00 74.08 53 LYS B C 1
ATOM 4409 O O . LYS D 1 30 ? 89.055 104.461 113.951 1.00 73.20 53 LYS B O 1
ATOM 4415 N N . ILE D 1 31 ? 87.943 103.987 115.852 1.00 71.27 54 ILE B N 1
ATOM 4416 C CA . ILE D 1 31 ? 89.080 104.229 116.735 1.00 70.68 54 ILE B CA 1
ATOM 4417 C C . ILE D 1 31 ? 89.643 102.895 117.232 1.00 71.06 54 ILE B C 1
ATOM 4418 O O . ILE D 1 31 ? 88.924 102.098 117.822 1.00 73.81 54 ILE B O 1
ATOM 4423 N N . GLY D 1 32 ? 90.948 102.671 117.030 1.00 67.58 55 GLY B N 1
ATOM 4424 C CA . GLY D 1 32 ? 91.596 101.423 117.405 1.00 65.10 55 GLY B CA 1
ATOM 4425 C C . GLY D 1 32 ? 91.106 100.188 116.647 1.00 65.26 55 GLY B C 1
ATOM 4426 O O . GLY D 1 32 ? 91.012 99.108 117.218 1.00 65.50 55 GLY B O 1
ATOM 4427 N N . ASN D 1 33 ? 90.900 100.278 115.332 1.00 65.97 56 ASN B N 1
ATOM 4428 C CA . ASN D 1 33 ? 90.425 99.064 114.677 1.00 64.67 56 ASN B CA 1
ATOM 4429 C C . ASN D 1 33 ? 91.518 98.360 113.857 1.00 66.70 56 ASN B C 1
ATOM 4430 O O . ASN D 1 33 ? 91.274 98.036 112.693 1.00 72.13 56 ASN B O 1
ATOM 4435 N N . ASN D 1 34 ? 92.698 98.089 114.420 1.00 64.17 57 ASN B N 1
ATOM 4436 C CA . ASN D 1 34 ? 93.709 97.440 113.604 1.00 62.68 57 ASN B CA 1
ATOM 4437 C C . ASN D 1 34 ? 94.671 96.923 114.607 1.00 65.02 57 ASN B C 1
ATOM 4438 O O . ASN D 1 34 ? 95.885 97.126 114.620 1.00 68.17 57 ASN B O 1
ATOM 4442 N N . SER D 1 35 ? 93.947 96.473 115.577 1.00 68.65 58 SER B N 1
ATOM 4443 C CA . SER D 1 35 ? 94.798 95.952 116.594 1.00 67.78 58 SER B CA 1
ATOM 4444 C C . SER D 1 35 ? 95.385 94.630 116.143 1.00 69.29 58 SER B C 1
ATOM 4445 O O . SER D 1 35 ? 96.425 94.285 116.681 1.00 75.39 58 SER B O 1
ATOM 4448 N N . ASN D 1 36 ? 94.782 93.925 115.170 1.00 70.31 59 ASN B N 1
ATOM 4449 C CA . ASN D 1 36 ? 95.146 92.533 114.923 1.00 70.52 59 ASN B CA 1
ATOM 4450 C C . ASN D 1 36 ? 95.119 92.223 113.425 1.00 69.77 59 ASN B C 1
ATOM 4451 O O . ASN D 1 36 ? 94.046 92.128 112.839 1.00 73.52 59 ASN B O 1
ATOM 4456 N N . VAL D 1 37 ? 96.306 92.060 112.820 1.00 67.76 60 VAL B N 1
ATOM 4457 C CA . VAL D 1 37 ? 96.453 91.560 111.460 1.00 68.15 60 VAL B CA 1
ATOM 4458 C C . VAL D 1 37 ? 97.291 90.285 111.543 1.00 74.81 60 VAL B C 1
ATOM 4459 O O . VAL D 1 37 ? 98.438 90.340 111.978 1.00 78.17 60 VAL B O 1
ATOM 4463 N N . PRO D 1 38 ? 96.740 89.111 111.142 1.00 79.06 61 PRO B N 1
ATOM 4464 C CA . PRO D 1 38 ? 97.172 87.810 111.666 1.00 82.55 61 PRO B CA 1
ATOM 4465 C C . PRO D 1 38 ? 98.591 87.264 111.467 1.00 87.01 61 PRO B C 1
ATOM 4466 O O . PRO D 1 38 ? 98.860 86.141 111.890 1.00 96.10 61 PRO B O 1
ATOM 4470 N N . SER D 1 39 ? 99.507 88.056 110.883 1.00 79.54 62 SER B N 1
ATOM 4471 C CA . SER D 1 39 ? 100.921 87.693 110.839 1.00 72.76 62 SER B CA 1
ATOM 4472 C C . SER D 1 39 ? 101.852 88.901 111.015 1.00 67.28 62 SER B C 1
ATOM 4473 O O . SER D 1 39 ? 103.077 88.748 110.985 1.00 67.43 62 SER B O 1
ATOM 4476 N N . TYR D 1 40 ? 101.284 90.102 111.233 1.00 62.50 63 TYR B N 1
ATOM 4477 C CA . TYR D 1 40 ? 102.027 91.354 111.123 1.00 58.72 63 TYR B CA 1
ATOM 4478 C C . TYR D 1 40 ? 101.935 92.223 112.378 1.00 58.01 63 TYR B C 1
ATOM 4479 O O . TYR D 1 40 ? 102.902 92.911 112.699 1.00 61.31 63 TYR B O 1
ATOM 4488 N N . ILE D 1 41 ? 100.773 92.236 113.046 1.00 57.09 64 ILE B N 1
ATOM 4489 C CA . ILE D 1 41 ? 100.621 92.939 114.315 1.00 57.45 64 ILE B CA 1
ATOM 4490 C C . ILE D 1 41 ? 99.599 92.228 115.194 1.00 57.40 64 ILE B C 1
ATOM 4491 O O . ILE D 1 41 ? 98.574 91.753 114.711 1.00 60.47 64 ILE B O 1
ATOM 4496 N N . ASN D 1 42 ? 99.880 92.217 116.501 1.00 58.39 65 ASN B N 1
ATOM 4497 C CA . ASN D 1 42 ? 98.929 91.811 117.516 1.00 61.34 65 ASN B CA 1
ATOM 4498 C C . ASN D 1 42 ? 99.101 92.732 118.719 1.00 62.56 65 ASN B C 1
ATOM 4499 O O . ASN D 1 42 ? 100.060 92.595 119.475 1.00 66.80 65 ASN B O 1
ATOM 4504 N N . ALA D 1 43 ? 98.154 93.664 118.881 1.00 61.93 66 ALA B N 1
ATOM 4505 C CA . ALA D 1 43 ? 98.166 94.635 119.962 1.00 63.37 66 ALA B CA 1
ATOM 4506 C C . ALA D 1 43 ? 96.907 94.507 120.813 1.00 67.12 66 ALA B C 1
ATOM 4507 O O . ALA D 1 43 ? 95.835 94.173 120.312 1.00 71.16 66 ALA B O 1
ATOM 4509 N N . GLN D 1 44 ? 97.053 94.792 122.113 1.00 71.06 67 GLN B N 1
ATOM 4510 C CA . GLN D 1 44 ? 95.960 94.716 123.068 1.00 74.19 67 GLN B CA 1
ATOM 4511 C C . GLN D 1 44 ? 96.104 95.837 124.093 1.00 74.04 67 GLN B C 1
ATOM 4512 O O . GLN D 1 44 ? 97.220 96.245 124.416 1.00 74.96 67 GLN B O 1
ATOM 4518 N N . PRO D 1 45 ? 94.993 96.342 124.675 1.00 72.90 68 PRO B N 1
ATOM 4519 C CA . PRO D 1 45 ? 95.105 97.252 125.806 1.00 71.89 68 PRO B CA 1
ATOM 4520 C C . PRO D 1 45 ? 95.542 96.425 127.014 1.00 73.63 68 PRO B C 1
ATOM 4521 O O . PRO D 1 45 ? 95.081 95.298 127.205 1.00 72.81 68 PRO B O 1
ATOM 4525 N N . SER D 1 46 ? 96.477 96.980 127.793 1.00 77.97 69 SER B N 1
ATOM 4526 C CA . SER D 1 46 ? 96.889 96.387 129.057 1.00 81.53 69 SER B CA 1
ATOM 4527 C C . SER D 1 46 ? 95.710 96.395 130.031 1.00 82.15 69 SER B C 1
ATOM 4528 O O . SER D 1 46 ? 94.761 97.150 129.836 1.00 83.49 69 SER B O 1
ATOM 4531 N N . SER D 1 47 ? 95.751 95.543 131.067 1.00 84.46 70 SER B N 1
ATOM 4532 C CA . SER D 1 47 ? 94.605 95.328 131.948 1.00 84.77 70 SER B CA 1
ATOM 4533 C C . SER D 1 47 ? 94.033 96.647 132.473 1.00 82.19 70 SER B C 1
ATOM 4534 O O . SER D 1 47 ? 94.788 97.538 132.852 1.00 78.84 70 SER B O 1
ATOM 4537 N N . GLY D 1 48 ? 92.693 96.767 132.461 1.00 80.87 71 GLY B N 1
ATOM 4538 C CA . GLY D 1 48 ? 91.977 97.962 132.893 1.00 75.23 71 GLY B CA 1
ATOM 4539 C C . GLY D 1 48 ? 92.186 99.207 132.023 1.00 70.95 71 GLY B C 1
ATOM 4540 O O . GLY D 1 48 ? 91.756 100.291 132.411 1.00 70.00 71 GLY B O 1
ATOM 4541 N N . GLY D 1 49 ? 92.816 99.059 130.847 1.00 68.89 72 GLY B N 1
ATOM 4542 C CA . GLY D 1 49 ? 93.131 100.174 129.958 1.00 64.89 72 GLY B CA 1
ATOM 4543 C C . GLY D 1 49 ? 94.360 100.984 130.384 1.00 64.89 72 GLY B C 1
ATOM 4544 O O . GLY D 1 49 ? 94.560 102.092 129.900 1.00 65.64 72 GLY B O 1
ATOM 4545 N N . SER D 1 50 ? 95.202 100.399 131.248 1.00 65.68 73 SER B N 1
ATOM 4546 C CA . SER D 1 50 ? 96.329 101.027 131.937 1.00 65.93 73 SER B CA 1
ATOM 4547 C C . SER D 1 50 ? 97.507 101.381 131.024 1.00 67.59 73 SER B C 1
ATOM 4548 O O . SER D 1 50 ? 98.493 101.949 131.494 1.00 70.45 73 SER B O 1
ATOM 4551 N N . GLY D 1 51 ? 97.423 101.025 129.740 1.00 66.28 74 GLY B N 1
ATOM 4552 C CA . GLY D 1 51 ? 98.553 101.045 128.821 1.00 65.90 74 GLY B CA 1
ATOM 4553 C C . GLY D 1 51 ? 98.274 100.090 127.667 1.00 67.47 74 GLY B C 1
ATOM 4554 O O . GLY D 1 51 ? 97.126 99.700 127.482 1.00 70.30 74 GLY B O 1
ATOM 4555 N N . PHE D 1 52 ? 99.311 99.676 126.928 1.00 66.76 75 PHE B N 1
ATOM 4556 C CA . PHE D 1 52 ? 99.107 98.721 125.847 1.00 65.23 75 PHE B CA 1
ATOM 4557 C C . PHE D 1 52 ? 100.325 97.818 125.661 1.00 66.32 75 PHE B C 1
ATOM 4558 O O . PHE D 1 52 ? 101.447 98.176 126.018 1.00 66.67 75 PHE B O 1
ATOM 4566 N N . THR D 1 53 ? 100.079 96.649 125.059 1.00 69.64 76 THR B N 1
ATOM 4567 C CA . THR D 1 53 ? 101.123 95.706 124.686 1.00 72.13 76 THR B CA 1
ATOM 4568 C C . THR D 1 53 ? 100.976 95.414 123.198 1.00 69.72 76 THR B C 1
ATOM 4569 O O . THR D 1 53 ? 99.866 95.180 122.738 1.00 72.33 76 THR B O 1
ATOM 4573 N N . ALA D 1 54 ? 102.090 95.426 122.456 1.00 69.43 77 ALA B N 1
ATOM 4574 C CA . ALA D 1 54 ? 102.052 95.144 121.023 1.00 68.99 77 ALA B CA 1
ATOM 4575 C C . ALA D 1 54 ? 103.202 94.236 120.590 1.00 69.77 77 ALA B C 1
ATOM 4576 O O . ALA D 1 54 ? 104.346 94.453 120.990 1.00 74.71 77 ALA B O 1
ATOM 4578 N N . GLN D 1 55 ? 102.871 93.211 119.789 1.00 67.16 78 GLN B N 1
ATOM 4579 C CA . GLN D 1 55 ? 103.849 92.423 119.061 1.00 65.89 78 GLN B CA 1
ATOM 4580 C C . GLN D 1 55 ? 103.771 92.946 117.634 1.00 62.70 78 GLN B C 1
ATOM 4581 O O . GLN D 1 55 ? 102.667 93.064 117.114 1.00 64.34 78 GLN B O 1
ATOM 4587 N N . VAL D 1 56 ? 104.914 93.318 117.044 1.00 60.94 79 VAL B N 1
ATOM 4588 C CA . VAL D 1 56 ? 104.943 94.091 115.814 1.00 60.39 79 VAL B CA 1
ATOM 4589 C C . VAL D 1 56 ? 106.000 93.490 114.895 1.00 60.48 79 VAL B C 1
ATOM 4590 O O . VAL D 1 56 ? 107.181 93.474 115.234 1.00 64.52 79 VAL B O 1
ATOM 4594 N N . ASN D 1 57 ? 105.570 93.044 113.710 1.00 58.30 80 ASN B N 1
ATOM 4595 C CA . ASN D 1 57 ? 106.503 92.443 112.774 1.00 57.16 80 ASN B CA 1
ATOM 4596 C C . ASN D 1 57 ? 106.971 93.427 111.721 1.00 56.42 80 ASN B C 1
ATOM 4597 O O . ASN D 1 57 ? 106.190 93.847 110.867 1.00 58.19 80 ASN B O 1
ATOM 4602 N N . ILE D 1 58 ? 108.261 93.755 111.767 1.00 55.93 81 ILE B N 1
ATOM 4603 C CA . ILE D 1 58 ? 108.838 94.565 110.701 1.00 57.44 81 ILE B CA 1
ATOM 4604 C C . ILE D 1 58 ? 109.331 93.673 109.562 1.00 59.60 81 ILE B C 1
ATOM 4605 O O . ILE D 1 58 ? 109.504 92.468 109.732 1.00 64.08 81 ILE B O 1
ATOM 4610 N N . THR D 1 59 ? 109.507 94.276 108.382 1.00 60.32 82 THR B N 1
ATOM 4611 C CA . THR D 1 59 ? 109.964 93.571 107.192 1.00 64.00 82 THR B CA 1
ATOM 4612 C C . THR D 1 59 ? 111.006 94.431 106.484 1.00 61.22 82 THR B C 1
ATOM 4613 O O . THR D 1 59 ? 111.584 95.310 107.105 1.00 61.75 82 THR B O 1
ATOM 4617 N N . ASN D 1 60 ? 111.212 94.185 105.183 1.00 60.49 83 ASN B N 1
ATOM 4618 C CA . ASN D 1 60 ? 112.231 94.863 104.396 1.00 59.78 83 ASN B CA 1
ATOM 4619 C C . ASN D 1 60 ? 111.744 96.225 103.899 1.00 61.99 83 ASN B C 1
ATOM 4620 O O . ASN D 1 60 ? 112.547 97.044 103.462 1.00 69.26 83 ASN B O 1
ATOM 4625 N N . ALA D 1 61 ? 110.435 96.485 103.991 1.00 60.91 84 ALA B N 1
ATOM 4626 C CA . ALA D 1 61 ? 109.876 97.771 103.590 1.00 58.39 84 ALA B CA 1
ATOM 4627 C C . ALA D 1 61 ? 110.641 98.905 104.267 1.00 57.00 84 ALA B C 1
ATOM 4628 O O . ALA D 1 61 ? 110.966 98.805 105.447 1.00 60.67 84 ALA B O 1
ATOM 4630 N N . THR D 1 62 ? 110.908 99.977 103.514 1.00 56.32 85 THR B N 1
ATOM 4631 C CA . THR D 1 62 ? 111.655 101.132 104.006 1.00 60.48 85 THR B CA 1
ATOM 4632 C C . THR D 1 62 ? 110.896 101.944 105.066 1.00 58.81 85 THR B C 1
ATOM 4633 O O . THR D 1 62 ? 111.538 102.610 105.876 1.00 61.00 85 THR B O 1
ATOM 4637 N N . TYR D 1 63 ? 109.555 101.928 105.042 1.00 57.01 86 TYR B N 1
ATOM 4638 C CA . TYR D 1 63 ? 108.759 102.380 106.177 1.00 55.08 86 TYR B CA 1
ATOM 4639 C C . TYR D 1 63 ? 107.750 101.293 106.537 1.00 53.71 86 TYR B C 1
ATOM 4640 O O . TYR D 1 63 ? 107.072 100.752 105.665 1.00 54.63 86 TYR B O 1
ATOM 4649 N N . ASN D 1 64 ? 107.661 100.979 107.833 1.00 53.06 87 ASN B N 1
ATOM 4650 C CA . ASN D 1 64 ? 106.721 99.997 108.346 1.00 51.33 87 ASN B CA 1
ATOM 4651 C C . ASN D 1 64 ? 105.714 100.767 109.198 1.00 50.16 87 ASN B C 1
ATOM 4652 O O . ASN D 1 64 ? 106.121 101.388 110.173 1.00 52.92 87 ASN B O 1
ATOM 4657 N N . TYR D 1 65 ? 104.425 100.756 108.826 1.00 49.48 88 TYR B N 1
ATOM 4658 C CA . TYR D 1 65 ? 103.450 101.630 109.466 1.00 49.24 88 TYR B CA 1
ATOM 4659 C C . TYR D 1 65 ? 102.252 100.847 109.991 1.00 49.45 88 TYR B C 1
ATOM 4660 O O . TYR D 1 65 ? 101.607 100.103 109.255 1.00 49.38 88 TYR B O 1
ATOM 4669 N N . TYR D 1 66 ? 101.960 101.064 111.277 1.00 48.61 89 TYR B N 1
ATOM 4670 C CA . TYR D 1 66 ? 100.930 100.359 112.021 1.00 48.90 89 TYR B CA 1
ATOM 4671 C C . TYR D 1 66 ? 99.854 101.378 112.363 1.00 51.33 89 TYR B C 1
ATOM 4672 O O . TYR D 1 66 ? 99.866 101.960 113.440 1.00 54.33 89 TYR B O 1
ATOM 4681 N N . PHE D 1 67 ? 98.963 101.626 111.400 1.00 52.71 90 PHE B N 1
ATOM 4682 C CA . PHE D 1 67 ? 97.947 102.657 111.524 1.00 52.49 90 PHE B CA 1
ATOM 4683 C C . PHE D 1 67 ? 96.806 102.164 112.412 1.00 52.92 90 PHE B C 1
ATOM 4684 O O . PHE D 1 67 ? 96.311 101.059 112.204 1.00 54.77 90 PHE B O 1
ATOM 4692 N N . ASN D 1 68 ? 96.384 102.995 113.379 1.00 52.24 91 ASN B N 1
ATOM 4693 C CA . ASN D 1 68 ? 95.188 102.774 114.185 1.00 54.45 91 ASN B CA 1
ATOM 4694 C C . ASN D 1 68 ? 95.248 101.465 114.989 1.00 55.81 91 ASN B C 1
ATOM 4695 O O . ASN D 1 68 ? 94.222 100.820 115.203 1.00 55.20 91 ASN B O 1
ATOM 4700 N N . PHE D 1 69 ? 96.439 101.063 115.456 1.00 57.37 92 PHE B N 1
ATOM 4701 C CA . PHE D 1 69 ? 96.604 99.799 116.168 1.00 60.03 92 PHE B CA 1
ATOM 4702 C C . PHE D 1 69 ? 96.009 99.835 117.581 1.00 61.99 92 PHE B C 1
ATOM 4703 O O . PHE D 1 69 ? 95.797 98.788 118.186 1.00 63.97 92 PHE B O 1
ATOM 4711 N N . MET D 1 70 ? 95.789 101.041 118.125 1.00 64.28 93 MET B N 1
ATOM 4712 C CA . MET D 1 70 ? 95.189 101.257 119.436 1.00 65.96 93 MET B CA 1
ATOM 4713 C C . MET D 1 70 ? 94.261 102.469 119.368 1.00 64.11 93 MET B C 1
ATOM 4714 O O . MET D 1 70 ? 94.366 103.293 118.461 1.00 64.15 93 MET B O 1
ATOM 4719 N N . GLY D 1 71 ? 93.332 102.550 120.322 1.00 62.99 94 GLY B N 1
ATOM 4720 C CA . GLY D 1 71 ? 92.541 103.750 120.525 1.00 61.28 94 GLY B CA 1
ATOM 4721 C C . GLY D 1 71 ? 92.880 104.386 121.869 1.00 60.34 94 GLY B C 1
ATOM 4722 O O . GLY D 1 71 ? 93.004 103.689 122.869 1.00 64.70 94 GLY B O 1
ATOM 4723 N N . LEU D 1 72 ? 93.039 105.708 121.884 1.00 59.19 95 LEU B N 1
ATOM 4724 C CA . LEU D 1 72 ? 93.254 106.445 123.117 1.00 58.34 95 LEU B CA 1
ATOM 4725 C C . LEU D 1 72 ? 91.988 107.237 123.431 1.00 58.14 95 LEU B C 1
ATOM 4726 O O . LEU D 1 72 ? 91.593 108.096 122.652 1.00 60.03 95 LEU B O 1
ATOM 4731 N N . ALA D 1 73 ? 91.356 106.943 124.572 1.00 58.10 96 ALA B N 1
ATOM 4732 C CA . ALA D 1 73 ? 90.184 107.674 125.027 1.00 59.95 96 ALA B CA 1
ATOM 4733 C C . ALA D 1 73 ? 90.604 108.653 126.119 1.00 62.21 96 ALA B C 1
ATOM 4734 O O . ALA D 1 73 ? 91.345 108.279 127.020 1.00 63.76 96 ALA B O 1
ATOM 4736 N N . VAL D 1 74 ? 90.139 109.907 126.030 1.00 64.68 97 VAL B N 1
ATOM 4737 C CA . VAL D 1 74 ? 90.436 110.930 127.023 1.00 67.01 97 VAL B CA 1
ATOM 4738 C C . VAL D 1 74 ? 89.103 111.425 127.585 1.00 71.08 97 VAL B C 1
ATOM 4739 O O . VAL D 1 74 ? 88.338 112.074 126.875 1.00 72.70 97 VAL B O 1
ATOM 4743 N N . SER D 1 75 ? 88.834 111.104 128.859 1.00 75.82 98 SER B N 1
ATOM 4744 C CA . SER D 1 75 ? 87.540 111.347 129.483 1.00 83.81 98 SER B CA 1
ATOM 4745 C C . SER D 1 75 ? 87.408 112.783 130.000 1.00 88.09 98 SER B C 1
ATOM 4746 O O . SER D 1 75 ? 86.295 113.302 130.083 1.00 89.17 98 SER B O 1
ATOM 4749 N N . LYS D 1 76 ? 88.543 113.410 130.355 1.00 92.16 99 LYS B N 1
ATOM 4750 C CA . LYS D 1 76 ? 88.605 114.773 130.870 1.00 97.74 99 LYS B CA 1
ATOM 4751 C C . LYS D 1 76 ? 89.861 115.466 130.333 1.00 93.96 99 LYS B C 1
ATOM 4752 O O . LYS D 1 76 ? 90.892 114.817 130.188 1.00 92.66 99 LYS B O 1
ATOM 4758 N N . THR D 1 77 ? 89.785 116.780 130.052 1.00 90.87 100 THR B N 1
ATOM 4759 C CA . THR D 1 77 ? 90.911 117.516 129.475 1.00 86.74 100 THR B CA 1
ATOM 4760 C C . THR D 1 77 ? 92.104 117.524 130.435 1.00 83.17 100 THR B C 1
ATOM 4761 O O . THR D 1 77 ? 91.925 117.514 131.652 1.00 86.65 100 THR B O 1
ATOM 4765 N N . GLY D 1 78 ? 93.322 117.545 129.876 1.00 76.04 101 GLY B N 1
ATOM 4766 C CA . GLY D 1 78 ? 94.538 117.508 130.673 1.00 69.75 101 GLY B CA 1
ATOM 4767 C C . GLY D 1 78 ? 95.781 117.682 129.809 1.00 66.69 101 GLY B C 1
ATOM 4768 O O . GLY D 1 78 ? 95.667 117.962 128.624 1.00 68.19 101 GLY B O 1
ATOM 4769 N N . TYR D 1 79 ? 96.962 117.528 130.418 1.00 63.97 102 TYR B N 1
ATOM 4770 C CA . TYR D 1 79 ? 98.233 117.710 129.732 1.00 62.40 102 TYR B CA 1
ATOM 4771 C C . TYR D 1 79 ? 98.960 116.373 129.635 1.00 60.48 102 TYR B C 1
ATOM 4772 O O . TYR D 1 79 ? 99.116 115.689 130.641 1.00 62.40 102 TYR B O 1
ATOM 4781 N N . ILE D 1 80 ? 99.436 116.035 128.426 1.00 59.56 103 ILE B N 1
ATOM 4782 C CA . ILE D 1 80 ? 100.102 114.769 128.135 1.00 60.88 103 ILE B CA 1
ATOM 4783 C C . ILE D 1 80 ? 101.539 115.009 127.660 1.00 60.84 103 ILE B C 1
ATOM 4784 O O . ILE D 1 80 ? 101.809 115.995 126.975 1.00 65.04 103 ILE B O 1
ATOM 4789 N N . TYR D 1 81 ? 102.443 114.074 127.992 1.00 58.78 104 TYR B N 1
ATOM 4790 C CA . TYR D 1 81 ? 103.822 114.123 127.524 1.00 59.90 104 TYR B CA 1
ATOM 4791 C C . TYR D 1 81 ? 104.462 112.739 127.487 1.00 59.42 104 TYR B C 1
ATOM 4792 O O . TYR D 1 81 ? 104.016 111.813 128.154 1.00 60.97 104 TYR B O 1
ATOM 4801 N N . LEU D 1 82 ? 105.541 112.631 126.709 1.00 61.43 105 LEU B N 1
ATOM 4802 C CA . LEU D 1 82 ? 106.365 111.438 126.683 1.00 63.09 105 LEU B CA 1
ATOM 4803 C C . LEU D 1 82 ? 107.335 111.502 127.862 1.00 64.20 105 LEU B C 1
ATOM 4804 O O . LEU D 1 82 ? 108.255 112.315 127.877 1.00 65.81 105 LEU B O 1
ATOM 4809 N N . ALA D 1 83 ? 107.117 110.639 128.860 1.00 66.26 106 ALA B N 1
ATOM 4810 C CA . ALA D 1 83 ? 107.833 110.710 130.125 1.00 68.79 106 ALA B CA 1
ATOM 4811 C C . ALA D 1 83 ? 109.168 109.963 130.071 1.00 71.58 106 ALA B C 1
ATOM 4812 O O . ALA D 1 83 ? 110.160 110.446 130.618 1.00 77.08 106 ALA B O 1
ATOM 4814 N N . LYS D 1 84 ? 109.180 108.770 129.457 1.00 72.86 107 LYS B N 1
ATOM 4815 C CA . LYS D 1 84 ? 110.352 107.904 129.439 1.00 75.42 107 LYS B CA 1
ATOM 4816 C C . LYS D 1 84 ? 110.263 106.939 128.259 1.00 72.83 107 LYS B C 1
ATOM 4817 O O . LYS D 1 84 ? 109.174 106.483 127.913 1.00 74.49 107 LYS B O 1
ATOM 4823 N N . VAL D 1 85 ? 111.424 106.636 127.659 1.00 67.57 108 VAL B N 1
ATOM 4824 C CA . VAL D 1 85 ? 111.560 105.594 126.652 1.00 65.57 108 VAL B CA 1
ATOM 4825 C C . VAL D 1 85 ? 112.760 104.722 127.013 1.00 66.59 108 VAL B C 1
ATOM 4826 O O . VAL D 1 85 ? 113.786 105.229 127.460 1.00 71.97 108 VAL B O 1
ATOM 4830 N N . ALA D 1 86 ? 112.608 103.406 126.826 1.00 65.79 109 ALA B N 1
ATOM 4831 C CA . ALA D 1 86 ? 113.698 102.450 126.952 1.00 67.39 109 ALA B CA 1
ATOM 4832 C C . ALA D 1 86 ? 113.696 101.532 125.732 1.00 68.55 109 ALA B C 1
ATOM 4833 O O . ALA D 1 86 ? 112.634 101.083 125.307 1.00 71.16 109 ALA B O 1
ATOM 4835 N N . TYR D 1 87 ? 114.888 101.256 125.188 1.00 68.04 110 TYR B N 1
ATOM 4836 C CA . TYR D 1 87 ? 115.036 100.487 123.962 1.00 67.62 110 TYR B CA 1
ATOM 4837 C C . TYR D 1 87 ? 116.193 99.506 124.106 1.00 70.73 110 TYR B C 1
ATOM 4838 O O . TYR D 1 87 ? 117.257 99.874 124.600 1.00 76.01 110 TYR B O 1
ATOM 4847 N N . SER D 1 88 ? 115.974 98.263 123.659 1.00 73.49 111 SER B N 1
ATOM 4848 C CA . SER D 1 88 ? 117.019 97.249 123.625 1.00 79.69 111 SER B CA 1
ATOM 4849 C C . SER D 1 88 ? 116.767 96.261 122.487 1.00 82.27 111 SER B C 1
ATOM 4850 O O . SER D 1 88 ? 115.632 96.090 122.049 1.00 85.00 111 SER B O 1
ATOM 4853 N N . TYR D 1 89 ? 117.840 95.611 122.019 1.00 84.82 112 TYR B N 1
ATOM 4854 C CA . TYR D 1 89 ? 117.755 94.685 120.898 1.00 91.05 112 TYR B CA 1
ATOM 4855 C C . TYR D 1 89 ? 118.655 93.469 121.131 1.00 96.33 112 TYR B C 1
ATOM 4856 O O . TYR D 1 89 ? 119.713 93.576 121.753 1.00 99.65 112 TYR B O 1
ATOM 4865 N N . THR D 1 90 ? 118.233 92.315 120.593 1.00 102.38 113 THR B N 1
ATOM 4866 C CA . THR D 1 90 ? 118.915 91.042 120.797 1.00 110.33 113 THR B CA 1
ATOM 4867 C C . THR D 1 90 ? 119.912 90.736 119.676 1.00 114.85 113 THR B C 1
ATOM 4868 O O . THR D 1 90 ? 120.831 89.938 119.868 1.00 118.60 113 THR B O 1
ATOM 4872 N N . ALA D 1 91 ? 119.726 91.368 118.507 1.00 117.40 114 ALA B N 1
ATOM 4873 C CA . ALA D 1 91 ? 120.572 91.158 117.337 1.00 120.40 114 ALA B CA 1
ATOM 4874 C C . ALA D 1 91 ? 121.981 91.737 117.529 1.00 120.87 114 ALA B C 1
ATOM 4875 O O . ALA D 1 91 ? 122.227 92.559 118.414 1.00 120.17 114 ALA B O 1
ATOM 4877 N N . THR D 1 92 ? 122.907 91.326 116.645 1.00 123.09 115 THR B N 1
ATOM 4878 C CA . THR D 1 92 ? 124.284 91.819 116.594 1.00 125.13 115 THR B CA 1
ATOM 4879 C C . THR D 1 92 ? 124.329 93.294 116.178 1.00 118.73 115 THR B C 1
ATOM 4880 O O . THR D 1 92 ? 125.163 94.062 116.669 1.00 118.93 115 THR B O 1
ATOM 4884 N N . ASN D 1 93 ? 123.425 93.677 115.265 1.00 110.81 116 ASN B N 1
ATOM 4885 C CA . ASN D 1 93 ? 123.320 95.031 114.739 1.00 105.25 116 ASN B CA 1
ATOM 4886 C C . ASN D 1 93 ? 121.985 95.653 115.146 1.00 97.59 116 ASN B C 1
ATOM 4887 O O . ASN D 1 93 ? 120.961 94.974 115.205 1.00 99.09 116 ASN B O 1
ATOM 4892 N N . ASN D 1 94 ? 122.009 96.966 115.395 1.00 89.84 117 ASN B N 1
ATOM 4893 C CA . ASN D 1 94 ? 120.842 97.742 115.783 1.00 84.22 117 ASN B CA 1
ATOM 4894 C C . ASN D 1 94 ? 119.785 97.684 114.677 1.00 80.90 117 ASN B C 1
ATOM 4895 O O . ASN D 1 94 ? 120.058 98.117 113.567 1.00 84.93 117 ASN B O 1
ATOM 4900 N N . PRO D 1 95 ? 118.565 97.134 114.910 1.00 75.66 118 PRO B N 1
ATOM 4901 C CA . PRO D 1 95 ? 117.586 96.957 113.837 1.00 72.36 118 PRO B CA 1
ATOM 4902 C C . PRO D 1 95 ? 116.768 98.175 113.410 1.00 70.31 118 PRO B C 1
ATOM 4903 O O . PRO D 1 95 ? 116.251 98.174 112.299 1.00 70.54 118 PRO B O 1
ATOM 4907 N N . ILE D 1 96 ? 116.644 99.199 114.271 1.00 67.78 119 ILE B N 1
ATOM 4908 C CA . ILE D 1 96 ? 115.741 100.323 114.031 1.00 65.63 119 ILE B CA 1
ATOM 4909 C C . ILE D 1 96 ? 116.527 101.630 113.896 1.00 66.51 119 ILE B C 1
ATOM 4910 O O . ILE D 1 96 ? 117.340 101.955 114.755 1.00 69.75 119 ILE B O 1
ATOM 4915 N N . GLN D 1 97 ? 116.251 102.396 112.830 1.00 67.43 120 GLN B N 1
ATOM 4916 C CA . GLN D 1 97 ? 116.823 103.722 112.651 1.00 68.12 120 GLN B CA 1
ATOM 4917 C C . GLN D 1 97 ? 115.953 104.763 113.353 1.00 65.79 120 GLN B C 1
ATOM 4918 O O . GLN D 1 97 ? 116.450 105.494 114.202 1.00 69.29 120 GLN B O 1
ATOM 4924 N N . ASN D 1 98 ? 114.657 104.787 113.015 1.00 62.71 121 ASN B N 1
ATOM 4925 C CA . ASN D 1 98 ? 113.726 105.765 113.555 1.00 61.48 121 ASN B CA 1
ATOM 4926 C C . ASN D 1 98 ? 112.426 105.091 113.967 1.00 59.74 121 ASN B C 1
ATOM 4927 O O . ASN D 1 98 ? 111.872 104.319 113.190 1.00 61.44 121 ASN B O 1
ATOM 4932 N N . ALA D 1 99 ? 111.916 105.409 115.165 1.00 57.24 122 ALA B N 1
ATOM 4933 C CA . ALA D 1 99 ? 110.586 104.964 115.558 1.00 55.50 122 ALA B CA 1
ATOM 4934 C C . ALA D 1 99 ? 109.784 106.130 116.128 1.00 55.82 122 ALA B C 1
ATOM 4935 O O . ALA D 1 99 ? 110.254 106.831 117.020 1.00 58.76 122 ALA B O 1
ATOM 4937 N N . THR D 1 100 ? 108.566 106.322 115.605 1.00 56.57 123 THR B N 1
ATOM 4938 C CA . THR D 1 100 ? 107.738 107.473 115.928 1.00 58.86 123 THR B CA 1
ATOM 4939 C C . THR D 1 100 ? 106.311 107.012 116.202 1.00 59.10 123 THR B C 1
ATOM 4940 O O . THR D 1 100 ? 105.762 106.206 115.459 1.00 61.61 123 THR B O 1
ATOM 4944 N N . LEU D 1 101 ? 105.709 107.575 117.251 1.00 59.01 124 LEU B N 1
ATOM 4945 C CA . LEU D 1 101 ? 104.381 107.214 117.715 1.00 59.35 124 LEU B CA 1
ATOM 4946 C C . LEU D 1 101 ? 103.489 108.453 117.619 1.00 57.27 124 LEU B C 1
ATOM 4947 O O . LEU D 1 101 ? 103.863 109.516 118.099 1.00 60.86 124 LEU B O 1
ATOM 4952 N N . TYR D 1 102 ? 102.332 108.330 116.954 1.00 56.27 125 TYR B N 1
ATOM 4953 C CA . TYR D 1 102 ? 101.486 109.474 116.624 1.00 57.92 125 TYR B CA 1
ATOM 4954 C C . TYR D 1 102 ? 100.159 109.370 117.365 1.00 60.03 125 TYR B C 1
ATOM 4955 O O . TYR D 1 102 ? 99.560 108.303 117.396 1.00 62.66 125 TYR B O 1
ATOM 4964 N N . ILE D 1 103 ? 99.698 110.490 117.931 1.00 60.27 126 ILE B N 1
ATOM 4965 C CA . ILE D 1 103 ? 98.312 110.633 118.349 1.00 62.27 126 ILE B CA 1
ATOM 4966 C C . ILE D 1 103 ? 97.610 111.436 117.260 1.00 63.44 126 ILE B C 1
ATOM 4967 O O . ILE D 1 103 ? 98.091 112.494 116.864 1.00 65.89 126 ILE B O 1
ATOM 4972 N N . MET D 1 104 ? 96.478 110.918 116.769 1.00 65.84 127 MET B N 1
ATOM 4973 C CA . MET D 1 104 ? 95.855 111.445 115.565 1.00 68.44 127 MET B CA 1
ATOM 4974 C C . MET D 1 104 ? 94.355 111.661 115.775 1.00 70.66 127 MET B C 1
ATOM 4975 O O . MET D 1 104 ? 93.686 110.890 116.454 1.00 72.36 127 MET B O 1
ATOM 4980 N N . ASN D 1 105 ? 93.839 112.730 115.166 1.00 77.02 128 ASN B N 1
ATOM 4981 C CA . ASN D 1 105 ? 92.423 113.055 115.120 1.00 81.81 128 ASN B CA 1
ATOM 4982 C C . ASN D 1 105 ? 91.673 111.959 114.355 1.00 84.57 128 ASN B C 1
ATOM 4983 O O . ASN D 1 105 ? 92.272 111.229 113.567 1.00 87.56 128 ASN B O 1
ATOM 4988 N N . GLN D 1 106 ? 90.350 111.854 114.536 1.00 86.63 129 GLN B N 1
ATOM 4989 C CA . GLN D 1 106 ? 89.556 110.832 113.857 1.00 87.14 129 GLN B CA 1
ATOM 4990 C C . GLN D 1 106 ? 89.647 110.952 112.328 1.00 86.57 129 GLN B C 1
ATOM 4991 O O . GLN D 1 106 ? 89.519 109.953 111.616 1.00 89.10 129 GLN B O 1
ATOM 4997 N N . GLN D 1 107 ? 89.881 112.175 111.822 1.00 87.97 130 GLN B N 1
ATOM 4998 C CA . GLN D 1 107 ? 90.063 112.448 110.396 1.00 89.59 130 GLN B CA 1
ATOM 4999 C C . GLN D 1 107 ? 91.487 112.149 109.901 1.00 89.17 130 GLN B C 1
ATOM 5000 O O . GLN D 1 107 ? 91.816 112.455 108.753 1.00 91.86 130 GLN B O 1
ATOM 5006 N N . GLY D 1 108 ? 92.351 111.577 110.753 1.00 87.06 131 GLY B N 1
ATOM 5007 C CA . GLY D 1 108 ? 93.692 111.149 110.370 1.00 86.61 131 GLY B CA 1
ATOM 5008 C C . GLY D 1 108 ? 94.738 112.267 110.368 1.00 88.50 131 GLY B C 1
ATOM 5009 O O . GLY D 1 108 ? 95.857 112.062 109.901 1.00 90.90 131 GLY B O 1
ATOM 5010 N N . GLN D 1 109 ? 94.383 113.446 110.897 1.00 90.64 132 GLN B N 1
ATOM 5011 C CA . GLN D 1 109 ? 95.337 114.533 111.101 1.00 92.35 132 GLN B CA 1
ATOM 5012 C C . GLN D 1 109 ? 96.215 114.230 112.318 1.00 88.16 132 GLN B C 1
ATOM 5013 O O . GLN D 1 109 ? 95.727 113.714 113.318 1.00 89.94 132 GLN B O 1
ATOM 5019 N N . ILE D 1 110 ? 97.505 114.590 112.265 1.00 83.01 133 ILE B N 1
ATOM 5020 C CA . ILE D 1 110 ? 98.383 114.396 113.415 1.00 80.13 133 ILE B CA 1
ATOM 5021 C C . ILE D 1 110 ? 98.115 115.490 114.450 1.00 77.90 133 ILE B C 1
ATOM 5022 O O . ILE D 1 110 ? 98.174 116.675 114.128 1.00 81.43 133 ILE B O 1
ATOM 5027 N N . VAL D 1 111 ? 97.833 115.073 115.694 1.00 76.12 134 VAL B N 1
ATOM 5028 C CA . VAL D 1 111 ? 97.687 115.984 116.819 1.00 75.40 134 VAL B CA 1
ATOM 5029 C C . VAL D 1 111 ? 99.054 116.189 117.473 1.00 73.08 134 VAL B C 1
ATOM 5030 O O . VAL D 1 111 ? 99.502 117.329 117.592 1.00 75.66 134 VAL B O 1
ATOM 5034 N N . TYR D 1 112 ? 99.713 115.086 117.872 1.00 69.89 135 TYR B N 1
ATOM 5035 C CA . TYR D 1 112 ? 101.064 115.109 118.429 1.00 69.42 135 TYR B CA 1
ATOM 5036 C C . TYR D 1 112 ? 101.906 113.965 117.863 1.00 67.98 135 TYR B C 1
ATOM 5037 O O . TYR D 1 112 ? 101.414 112.856 117.672 1.00 69.66 135 TYR B O 1
ATOM 5046 N N . LYS D 1 113 ? 103.191 114.258 117.623 1.00 67.30 136 LYS B N 1
ATOM 5047 C CA . LYS D 1 113 ? 104.176 113.306 117.134 1.00 66.27 136 LYS B CA 1
ATOM 5048 C C . LYS D 1 113 ? 105.235 113.079 118.214 1.00 64.66 136 LYS B C 1
ATOM 5049 O O . LYS D 1 113 ? 105.875 114.029 118.660 1.00 68.58 136 LYS B O 1
ATOM 5055 N N . TYR D 1 114 ? 105.436 111.814 118.607 1.00 62.58 137 TYR B N 1
ATOM 5056 C CA . TYR D 1 114 ? 106.422 111.443 119.614 1.00 63.08 137 TYR B CA 1
ATOM 5057 C C . TYR D 1 114 ? 107.548 110.626 118.988 1.00 64.98 137 TYR B C 1
ATOM 5058 O O . TYR D 1 114 ? 107.357 109.468 118.637 1.00 67.01 137 TYR B O 1
ATOM 5067 N N . LYS D 1 115 ? 108.733 111.231 118.863 1.00 66.79 138 LYS B N 1
ATOM 5068 C CA . LYS D 1 115 ? 109.898 110.508 118.376 1.00 69.82 138 LYS B CA 1
ATOM 5069 C C . LYS D 1 115 ? 110.448 109.663 119.523 1.00 68.10 138 LYS B C 1
ATOM 5070 O O . LYS D 1 115 ? 110.947 110.216 120.495 1.00 71.30 138 LYS B O 1
ATOM 5076 N N . LEU D 1 116 ? 110.321 108.333 119.422 1.00 65.34 139 LEU B N 1
ATOM 5077 C CA . LEU D 1 116 ? 110.801 107.424 120.456 1.00 65.05 139 LEU B CA 1
ATOM 5078 C C . LEU D 1 116 ? 112.296 107.163 120.272 1.00 65.55 139 LEU B C 1
ATOM 5079 O O . LEU D 1 116 ? 113.071 107.203 121.230 1.00 68.04 139 LEU B O 1
ATOM 5084 N N . ILE D 1 117 ? 112.678 106.859 119.027 1.00 65.05 140 ILE B N 1
ATOM 5085 C CA . ILE D 1 117 ? 114.036 106.497 118.644 1.00 65.26 140 ILE B CA 1
ATOM 5086 C C . ILE D 1 117 ? 114.411 107.332 117.424 1.00 67.23 140 ILE B C 1
ATOM 5087 O O . ILE D 1 117 ? 113.607 107.468 116.505 1.00 69.81 140 ILE B O 1
ATOM 5092 N N . VAL D 1 118 ? 115.622 107.907 117.439 1.00 69.34 141 VAL B N 1
ATOM 5093 C CA . VAL D 1 118 ? 116.126 108.741 116.353 1.00 70.54 141 VAL B CA 1
ATOM 5094 C C . VAL D 1 118 ? 117.556 108.308 116.030 1.00 72.35 141 VAL B C 1
ATOM 5095 O O . VAL D 1 118 ? 118.392 108.238 116.926 1.00 76.37 141 VAL B O 1
ATOM 5099 N N . ASN D 1 119 ? 117.829 107.995 114.757 1.00 73.67 142 ASN B N 1
ATOM 5100 C CA . ASN D 1 119 ? 119.127 107.506 114.295 1.00 75.60 142 ASN B CA 1
ATOM 5101 C C . ASN D 1 119 ? 119.676 106.356 115.155 1.00 75.80 142 ASN B C 1
ATOM 5102 O O . ASN D 1 119 ? 120.893 106.222 115.315 1.00 80.19 142 ASN B O 1
ATOM 5107 N N . GLY D 1 120 ? 118.783 105.513 115.696 1.00 73.13 143 GLY B N 1
ATOM 5108 C CA . GLY D 1 120 ? 119.173 104.298 116.402 1.00 72.19 143 GLY B CA 1
ATOM 5109 C C . GLY D 1 120 ? 119.296 104.425 117.924 1.00 74.83 143 GLY B C 1
ATOM 5110 O O . GLY D 1 120 ? 119.537 103.419 118.590 1.00 75.90 143 GLY B O 1
ATOM 5111 N N . VAL D 1 121 ? 119.111 105.632 118.483 1.00 74.58 144 VAL B N 1
ATOM 5112 C CA . VAL D 1 121 ? 119.179 105.850 119.927 1.00 78.32 144 VAL B CA 1
ATOM 5113 C C . VAL D 1 121 ? 117.864 106.432 120.445 1.00 78.11 144 VAL B C 1
ATOM 5114 O O . VAL D 1 121 ? 117.150 107.101 119.704 1.00 78.79 144 VAL B O 1
ATOM 5118 N N . VAL D 1 122 ? 117.558 106.195 121.729 1.00 77.90 145 VAL B N 1
ATOM 5119 C CA . VAL D 1 122 ? 116.361 106.752 122.350 1.00 79.02 145 VAL B CA 1
ATOM 5120 C C . VAL D 1 122 ? 116.419 108.278 122.337 1.00 80.73 145 VAL B C 1
ATOM 5121 O O . VAL D 1 122 ? 117.498 108.871 122.390 1.00 83.69 145 VAL B O 1
ATOM 5125 N N . ASN D 1 123 ? 115.241 108.905 122.267 1.00 81.48 146 ASN B N 1
ATOM 5126 C CA . ASN D 1 123 ? 115.119 110.347 122.385 1.00 82.54 146 ASN B CA 1
ATOM 5127 C C . ASN D 1 123 ? 115.811 110.780 123.675 1.00 86.92 146 ASN B C 1
ATOM 5128 O O . ASN D 1 123 ? 115.449 110.300 124.740 1.00 87.59 146 ASN B O 1
ATOM 5133 N N . SER D 1 124 ? 116.795 111.686 123.568 1.00 92.58 147 SER B N 1
ATOM 5134 C CA . SER D 1 124 ? 117.617 112.089 124.700 1.00 96.96 147 SER B CA 1
ATOM 5135 C C . SER D 1 124 ? 117.027 113.267 125.485 1.00 98.85 147 SER B C 1
ATOM 5136 O O . SER D 1 124 ? 117.446 113.513 126.615 1.00 101.57 147 SER B O 1
ATOM 5139 N N . THR D 1 125 ? 116.057 113.991 124.904 1.00 99.11 148 THR B N 1
ATOM 5140 C CA . THR D 1 125 ? 115.558 115.246 125.462 1.00 102.05 148 THR B CA 1
ATOM 5141 C C . THR D 1 125 ? 114.432 115.052 126.492 1.00 97.97 148 THR B C 1
ATOM 5142 O O . THR D 1 125 ? 113.951 116.030 127.071 1.00 100.69 148 THR B O 1
ATOM 5146 N N . LEU D 1 126 ? 114.029 113.796 126.737 1.00 91.66 149 LEU B N 1
ATOM 5147 C CA . LEU D 1 126 ? 112.885 113.432 127.572 1.00 88.66 149 LEU B CA 1
ATOM 5148 C C . LEU D 1 126 ? 113.132 113.738 129.051 1.00 88.79 149 LEU B C 1
ATOM 5149 O O . LEU D 1 126 ? 114.279 113.722 129.504 1.00 92.29 149 LEU B O 1
ATOM 5154 N N . PRO D 1 127 ? 112.087 113.992 129.882 1.00 85.55 150 PRO B N 1
ATOM 5155 C CA . PRO D 1 127 ? 110.678 114.051 129.460 1.00 82.67 150 PRO B CA 1
ATOM 5156 C C . PRO D 1 127 ? 110.315 115.283 128.631 1.00 78.93 150 PRO B C 1
ATOM 5157 O O . PRO D 1 127 ? 110.855 116.360 128.866 1.00 79.87 150 PRO B O 1
ATOM 5161 N N . SER D 1 128 ? 109.393 115.113 127.671 1.00 77.60 151 SER B N 1
ATOM 5162 C CA . SER D 1 128 ? 108.969 116.184 126.772 1.00 79.73 151 SER B CA 1
ATOM 5163 C C . SER D 1 128 ? 108.058 117.193 127.476 1.00 80.72 151 SER B C 1
ATOM 5164 O O . SER D 1 128 ? 107.554 116.935 128.566 1.00 83.55 151 SER B O 1
ATOM 5167 N N . THR D 1 129 ? 107.819 118.344 126.826 1.00 81.63 152 THR B N 1
ATOM 5168 C CA . THR D 1 129 ? 106.916 119.375 127.328 1.00 82.33 152 THR B CA 1
ATOM 5169 C C . THR D 1 129 ? 105.487 118.836 127.435 1.00 80.38 152 THR B C 1
ATOM 5170 O O . THR D 1 129 ? 104.990 118.242 126.483 1.00 83.76 152 THR B O 1
ATOM 5174 N N . PRO D 1 130 ? 104.774 119.015 128.580 1.00 77.99 153 PRO B N 1
ATOM 5175 C CA . PRO D 1 130 ? 103.340 118.724 128.660 1.00 75.42 153 PRO B CA 1
ATOM 5176 C C . PRO D 1 130 ? 102.520 119.641 127.755 1.00 73.28 153 PRO B C 1
ATOM 5177 O O . PRO D 1 130 ? 102.604 120.865 127.846 1.00 76.72 153 PRO B O 1
ATOM 5181 N N . LEU D 1 131 ? 101.734 119.023 126.867 1.00 69.89 154 LEU B N 1
ATOM 5182 C CA . LEU D 1 131 ? 100.873 119.740 125.939 1.00 69.33 154 LEU B CA 1
ATOM 5183 C C . LEU D 1 131 ? 99.420 119.365 126.215 1.00 69.00 154 LEU B C 1
ATOM 5184 O O . LEU D 1 131 ? 99.134 118.227 126.566 1.00 69.02 154 LEU B O 1
ATOM 5189 N N . GLN D 1 132 ? 98.499 120.322 126.055 1.00 70.32 155 GLN B N 1
ATOM 5190 C CA . GLN D 1 132 ? 97.090 120.076 126.326 1.00 71.53 155 GLN B CA 1
ATOM 5191 C C . GLN D 1 132 ? 96.493 119.096 125.315 1.00 72.24 155 GLN B C 1
ATOM 5192 O O . GLN D 1 132 ? 96.768 119.192 124.126 1.00 74.31 155 GLN B O 1
ATOM 5198 N N . ILE D 1 133 ? 95.652 118.171 125.801 1.00 70.64 156 ILE B N 1
ATOM 5199 C CA . ILE D 1 133 ? 94.853 117.304 124.947 1.00 69.82 156 ILE B CA 1
ATOM 5200 C C . ILE D 1 133 ? 93.394 117.363 125.403 1.00 70.89 156 ILE B C 1
ATOM 5201 O O . ILE D 1 133 ? 93.097 117.266 126.594 1.00 72.93 156 ILE B O 1
ATOM 5206 N N . ASN D 1 134 ? 92.490 117.541 124.438 1.00 73.82 157 ASN B N 1
ATOM 5207 C CA . ASN D 1 134 ? 91.072 117.688 124.721 1.00 78.30 157 ASN B CA 1
ATOM 5208 C C . ASN D 1 134 ? 90.411 116.329 124.954 1.00 80.04 157 ASN B C 1
ATOM 5209 O O . ASN D 1 134 ? 90.888 115.301 124.480 1.00 80.85 157 ASN B O 1
ATOM 5214 N N . SER D 1 135 ? 89.271 116.337 125.658 1.00 81.46 158 SER B N 1
ATOM 5215 C CA . SER D 1 135 ? 88.452 115.143 125.817 1.00 82.33 158 SER B CA 1
ATOM 5216 C C . SER D 1 135 ? 87.917 114.673 124.460 1.00 85.65 158 SER B C 1
ATOM 5217 O O . SER D 1 135 ? 87.751 115.464 123.530 1.00 87.61 158 SER B O 1
ATOM 5220 N N . GLY D 1 136 ? 87.656 113.365 124.357 1.00 86.77 159 GLY B N 1
ATOM 5221 C CA . GLY D 1 136 ? 87.296 112.726 123.101 1.00 85.46 159 GLY B CA 1
ATOM 5222 C C . GLY D 1 136 ? 88.042 111.408 122.930 1.00 83.57 159 GLY B C 1
ATOM 5223 O O . GLY D 1 136 ? 88.360 110.741 123.913 1.00 87.07 159 GLY B O 1
ATOM 5224 N N . SER D 1 137 ? 88.303 111.027 121.675 1.00 77.99 160 SER B N 1
ATOM 5225 C CA . SER D 1 137 ? 89.075 109.823 121.405 1.00 73.64 160 SER B CA 1
ATOM 5226 C C . SER D 1 137 ? 89.929 109.976 120.149 1.00 69.35 160 SER B C 1
ATOM 5227 O O . SER D 1 137 ? 89.558 110.682 119.211 1.00 71.61 160 SER B O 1
ATOM 5230 N N . TYR D 1 138 ? 91.076 109.288 120.158 1.00 63.50 161 TYR B N 1
ATOM 5231 C CA . TYR D 1 138 ? 92.155 109.517 119.212 1.00 61.22 161 TYR B CA 1
ATOM 5232 C C . TYR D 1 138 ? 92.663 108.194 118.649 1.00 59.97 161 TYR B C 1
ATOM 5233 O O . TYR D 1 138 ? 92.820 107.217 119.373 1.00 62.69 161 TYR B O 1
ATOM 5242 N N . ILE D 1 139 ? 92.947 108.199 117.347 1.00 57.62 162 ILE B N 1
ATOM 5243 C CA . ILE D 1 139 ? 93.704 107.153 116.679 1.00 56.88 162 ILE B CA 1
ATOM 5244 C C . ILE D 1 139 ? 95.139 107.203 117.203 1.00 56.07 162 ILE B C 1
ATOM 5245 O O . ILE D 1 139 ? 95.684 108.285 117.376 1.00 58.19 162 ILE B O 1
ATOM 5250 N N . VAL D 1 140 ? 95.755 106.045 117.473 1.00 56.49 163 VAL B N 1
ATOM 5251 C CA . VAL D 1 140 ? 97.186 106.010 117.759 1.00 58.29 163 VAL B CA 1
ATOM 5252 C C . VAL D 1 140 ? 97.882 105.003 116.842 1.00 57.24 163 VAL B C 1
ATOM 5253 O O . VAL D 1 140 ? 97.380 103.903 116.623 1.00 59.67 163 VAL B O 1
ATOM 5257 N N . SER D 1 141 ? 99.029 105.426 116.288 1.00 55.93 164 SER B N 1
ATOM 5258 C CA . SER D 1 141 ? 99.690 104.776 115.164 1.00 56.67 164 SER B CA 1
ATOM 5259 C C . SER D 1 141 ? 101.199 104.776 115.377 1.00 54.92 164 SER B C 1
ATOM 5260 O O . SER D 1 141 ? 101.743 105.759 115.862 1.00 57.46 164 SER B O 1
ATOM 5263 N N . LEU D 1 142 ? 101.879 103.714 114.934 1.00 54.37 165 LEU B N 1
ATOM 5264 C CA . LEU D 1 142 ? 103.322 103.591 115.089 1.00 53.70 165 LEU B CA 1
ATOM 5265 C C . LEU D 1 142 ? 104.000 103.484 113.720 1.00 54.06 165 LEU B C 1
ATOM 5266 O O . LEU D 1 142 ? 103.564 102.714 112.871 1.00 55.18 165 LEU B O 1
ATOM 5271 N N . LEU D 1 143 ? 105.083 104.248 113.521 1.00 52.69 166 LEU B N 1
ATOM 5272 C CA . LEU D 1 143 ? 105.927 104.141 112.339 1.00 53.22 166 LEU B CA 1
ATOM 5273 C C . LEU D 1 143 ? 107.325 103.672 112.744 1.00 53.12 166 LEU B C 1
ATOM 5274 O O . LEU D 1 143 ? 107.931 104.253 113.638 1.00 56.61 166 LEU B O 1
ATOM 5279 N N . ILE D 1 144 ? 107.839 102.634 112.067 1.00 51.82 167 ILE B N 1
ATOM 5280 C CA . ILE D 1 144 ? 109.204 102.165 112.264 1.00 51.52 167 ILE B CA 1
ATOM 5281 C C . ILE D 1 144 ? 109.959 102.217 110.936 1.00 52.51 167 ILE B C 1
ATOM 5282 O O . ILE D 1 144 ? 109.457 101.783 109.902 1.00 53.12 167 ILE B O 1
ATOM 5287 N N . VAL D 1 145 ? 111.191 102.733 110.994 1.00 51.07 168 VAL B N 1
ATOM 5288 C CA . VAL D 1 145 ? 112.119 102.741 109.877 1.00 50.40 168 VAL B CA 1
ATOM 5289 C C . VAL D 1 145 ? 113.280 101.823 110.250 1.00 51.89 168 VAL B C 1
ATOM 5290 O O . VAL D 1 145 ? 114.092 102.177 111.096 1.00 55.07 168 VAL B O 1
ATOM 5294 N N . PRO D 1 146 ? 113.367 100.590 109.701 1.00 53.24 169 PRO B N 1
ATOM 5295 C CA . PRO D 1 146 ? 114.489 99.696 109.991 1.00 55.39 169 PRO B CA 1
ATOM 5296 C C . PRO D 1 146 ? 115.817 100.204 109.433 1.00 58.76 169 PRO B C 1
ATOM 5297 O O . PRO D 1 146 ? 115.847 101.062 108.553 1.00 60.60 169 PRO B O 1
ATOM 5301 N N . TYR D 1 147 ? 116.920 99.649 109.946 1.00 64.44 170 TYR B N 1
ATOM 5302 C CA . TYR D 1 147 ? 118.189 99.673 109.239 1.00 69.19 170 TYR B CA 1
ATOM 5303 C C . TYR D 1 147 ? 118.230 98.484 108.281 1.00 71.49 170 TYR B C 1
ATOM 5304 O O . TYR D 1 147 ? 118.391 97.342 108.716 1.00 72.49 170 TYR B O 1
ATOM 5313 N N . GLN D 1 148 ? 118.116 98.753 106.971 1.00 73.17 171 GLN B N 1
ATOM 5314 C CA . GLN D 1 148 ? 118.166 97.701 105.962 1.00 77.45 171 GLN B CA 1
ATOM 5315 C C . GLN D 1 148 ? 119.495 96.939 106.007 1.00 80.21 171 GLN B C 1
ATOM 5316 O O . GLN D 1 148 ? 120.540 97.498 106.339 1.00 80.65 171 GLN B O 1
ATOM 5322 N N . GLY D 1 149 ? 119.445 95.637 105.693 1.00 82.42 172 GLY B N 1
ATOM 5323 C CA . GLY D 1 149 ? 120.634 94.799 105.742 1.00 84.69 172 GLY B CA 1
ATOM 5324 C C . GLY D 1 149 ? 120.875 94.164 107.113 1.00 85.10 172 GLY B C 1
ATOM 5325 O O . GLY D 1 149 ? 121.608 93.178 107.205 1.00 87.47 172 GLY B O 1
ATOM 5326 N N . THR D 1 150 ? 120.266 94.718 108.176 1.00 83.76 173 THR B N 1
ATOM 5327 C CA . THR D 1 150 ? 120.484 94.218 109.532 1.00 86.52 173 THR B CA 1
ATOM 5328 C C . THR D 1 150 ? 119.490 93.113 109.898 1.00 86.97 173 THR B C 1
ATOM 5329 O O . THR D 1 150 ? 119.794 92.277 110.751 1.00 91.75 173 THR B O 1
ATOM 5333 N N . LEU D 1 151 ? 118.298 93.128 109.281 1.00 82.45 174 LEU B N 1
ATOM 5334 C CA . LEU D 1 151 ? 117.235 92.178 109.593 1.00 77.58 174 LEU B CA 1
ATOM 5335 C C . LEU D 1 151 ? 117.623 90.783 109.103 1.00 76.49 174 LEU B C 1
ATOM 5336 O O . LEU D 1 151 ? 118.019 90.632 107.952 1.00 76.78 174 LEU B O 1
ATOM 5341 N N . PRO D 1 152 ? 117.536 89.724 109.947 1.00 75.72 175 PRO B N 1
ATOM 5342 C CA . PRO D 1 152 ? 117.952 88.383 109.529 1.00 77.91 175 PRO B CA 1
ATOM 5343 C C . PRO D 1 152 ? 117.016 87.780 108.483 1.00 78.99 175 PRO B C 1
ATOM 5344 O O . PRO D 1 152 ? 115.831 88.104 108.442 1.00 78.16 175 PRO B O 1
ATOM 5348 N N . LYS D 1 153 ? 117.567 86.899 107.637 1.00 84.87 176 LYS B N 1
ATOM 5349 C CA . LYS D 1 153 ? 116.797 86.227 106.598 1.00 89.31 176 LYS B CA 1
ATOM 5350 C C . LYS D 1 153 ? 115.741 85.303 107.209 1.00 96.25 176 LYS B C 1
ATOM 5351 O O . LYS D 1 153 ? 114.648 85.163 106.656 1.00 101.74 176 LYS B O 1
ATOM 5357 N N . THR D 1 154 ? 116.084 84.662 108.337 1.00 100.43 177 THR B N 1
ATOM 5358 C CA . THR D 1 154 ? 115.168 83.815 109.094 1.00 106.06 177 THR B CA 1
ATOM 5359 C C . THR D 1 154 ? 114.329 84.679 110.039 1.00 107.10 177 THR B C 1
ATOM 5360 O O . THR D 1 154 ? 114.883 85.434 110.832 1.00 109.82 177 THR B O 1
ATOM 5364 N N . PRO D 1 155 ? 112.973 84.602 109.995 1.00 107.81 178 PRO B N 1
ATOM 5365 C CA . PRO D 1 155 ? 112.116 85.339 110.932 1.00 107.08 178 PRO B CA 1
ATOM 5366 C C . PRO D 1 155 ? 112.403 85.080 112.412 1.00 106.39 178 PRO B C 1
ATOM 5367 O O . PRO D 1 155 ? 112.935 84.029 112.772 1.00 108.98 178 PRO B O 1
ATOM 5371 N N . SER D 1 156 ? 112.047 86.062 113.256 1.00 104.94 179 SER B N 1
ATOM 5372 C CA . SER D 1 156 ? 112.220 85.985 114.703 1.00 106.27 179 SER B CA 1
ATOM 5373 C C . SER D 1 156 ? 111.171 86.815 115.452 1.00 106.51 179 SER B C 1
ATOM 5374 O O . SER D 1 156 ? 110.617 87.769 114.911 1.00 103.68 179 SER B O 1
ATOM 5377 N N . ASN D 1 157 ? 110.935 86.467 116.730 1.00 109.58 180 ASN B N 1
ATOM 5378 C CA . ASN D 1 157 ? 109.858 87.045 117.524 1.00 112.52 180 ASN B CA 1
ATOM 5379 C C . ASN D 1 157 ? 110.346 88.101 118.521 1.00 110.64 180 ASN B C 1
ATOM 5380 O O . ASN D 1 157 ? 109.520 88.756 119.164 1.00 115.58 180 ASN B O 1
ATOM 5385 N N . ASP D 1 158 ? 111.675 88.263 118.655 1.00 105.49 181 ASP B N 1
ATOM 5386 C CA . ASP D 1 158 ? 112.274 88.994 119.773 1.00 101.59 181 ASP B CA 1
ATOM 5387 C C . ASP D 1 158 ? 113.506 89.804 119.349 1.00 92.55 181 ASP B C 1
ATOM 5388 O O . ASP D 1 158 ? 114.485 89.901 120.081 1.00 95.38 181 ASP B O 1
ATOM 5393 N N . LEU D 1 159 ? 113.409 90.454 118.192 1.00 83.09 182 LEU B N 1
ATOM 5394 C CA . LEU D 1 159 ? 114.489 91.222 117.595 1.00 76.32 182 LEU B CA 1
ATOM 5395 C C . LEU D 1 159 ? 114.829 92.438 118.458 1.00 74.07 182 LEU B C 1
ATOM 5396 O O . LEU D 1 159 ? 116.005 92.738 118.668 1.00 76.71 182 LEU B O 1
ATOM 5401 N N . ALA D 1 160 ? 113.789 93.125 118.954 1.00 71.26 183 ALA B N 1
ATOM 5402 C CA . ALA D 1 160 ? 113.929 94.325 119.773 1.00 69.58 183 ALA B CA 1
ATOM 5403 C C . ALA D 1 160 ? 112.693 94.556 120.647 1.00 70.22 183 ALA B C 1
ATOM 5404 O O . ALA D 1 160 ? 111.632 93.978 120.412 1.00 74.00 183 ALA B O 1
ATOM 5406 N N . THR D 1 161 ? 112.846 95.411 121.669 1.00 68.92 184 THR B N 1
ATOM 5407 C CA . THR D 1 161 ? 111.741 95.816 122.530 1.00 69.91 184 THR B CA 1
ATOM 5408 C C . THR D 1 161 ? 111.826 97.314 122.816 1.00 68.06 184 THR B C 1
ATOM 5409 O O . THR D 1 161 ? 112.904 97.831 123.100 1.00 71.77 184 THR B O 1
ATOM 5413 N N . ILE D 1 162 ? 110.678 97.999 122.718 1.00 66.35 185 ILE B N 1
ATOM 5414 C CA . ILE D 1 162 ? 110.549 99.411 123.049 1.00 65.43 185 ILE B CA 1
ATOM 5415 C C . ILE D 1 162 ? 109.527 99.535 124.175 1.00 67.60 185 ILE B C 1
ATOM 5416 O O . ILE D 1 162 ? 108.391 99.092 124.027 1.00 70.85 185 ILE B O 1
ATOM 5421 N N . THR D 1 163 ? 109.938 100.142 125.295 1.00 69.34 186 THR B N 1
ATOM 5422 C CA . THR D 1 163 ? 109.034 100.451 126.393 1.00 70.82 186 THR B CA 1
ATOM 5423 C C . THR D 1 163 ? 108.869 101.965 126.458 1.00 69.62 186 THR B C 1
ATOM 5424 O O . THR D 1 163 ? 109.860 102.689 126.482 1.00 73.56 186 THR B O 1
ATOM 5428 N N . VAL D 1 164 ? 107.616 102.431 126.496 1.00 67.80 187 VAL B N 1
ATOM 5429 C CA . VAL D 1 164 ? 107.312 103.854 126.472 1.00 66.65 187 VAL B CA 1
ATOM 5430 C C . VAL D 1 164 ? 106.327 104.186 127.594 1.00 65.45 187 VAL B C 1
ATOM 5431 O O . VAL D 1 164 ? 105.360 103.462 127.797 1.00 65.18 187 VAL B O 1
ATOM 5435 N N . ASN D 1 165 ? 106.573 105.292 128.307 1.00 66.22 188 ASN B N 1
ATOM 5436 C CA . ASN D 1 165 ? 105.653 105.784 129.321 1.00 67.55 188 ASN B CA 1
ATOM 5437 C C . ASN D 1 165 ? 105.119 107.158 128.928 1.00 67.22 188 ASN B C 1
ATOM 5438 O O . ASN D 1 165 ? 105.893 108.094 128.739 1.00 70.52 188 ASN B O 1
ATOM 5443 N N . PHE D 1 166 ? 103.790 107.279 128.822 1.00 65.95 189 PHE B N 1
ATOM 5444 C CA . PHE D 1 166 ? 103.153 108.575 128.677 1.00 65.85 189 PHE B CA 1
ATOM 5445 C C . PHE D 1 166 ? 102.697 109.059 130.044 1.00 65.13 189 PHE B C 1
ATOM 5446 O O . PHE D 1 166 ? 102.012 108.329 130.755 1.00 66.66 189 PHE B O 1
ATOM 5454 N N . GLY D 1 167 ? 103.093 110.284 130.405 1.00 63.64 190 GLY B N 1
ATOM 5455 C CA . GLY D 1 167 ? 102.543 110.942 131.577 1.00 62.30 190 GLY B CA 1
ATOM 5456 C C . GLY D 1 167 ? 101.328 111.775 131.187 1.00 61.62 190 GLY B C 1
ATOM 5457 O O . GLY D 1 167 ? 101.366 112.482 130.185 1.00 63.63 190 GLY B O 1
ATOM 5458 N N . PHE D 1 168 ? 100.256 111.665 131.975 1.00 61.36 191 PHE B N 1
ATOM 5459 C CA . PHE D 1 168 ? 99.080 112.502 131.808 1.00 60.51 191 PHE B CA 1
ATOM 5460 C C . PHE D 1 168 ? 98.743 113.131 133.156 1.00 60.25 191 PHE B C 1
ATOM 5461 O O . PHE D 1 168 ? 98.794 112.451 134.177 1.00 61.80 191 PHE B O 1
ATOM 5469 N N . SER D 1 169 ? 98.372 114.417 133.146 1.00 60.64 192 SER B N 1
ATOM 5470 C CA . SER D 1 169 ? 97.944 115.093 134.361 1.00 64.06 192 SER B CA 1
ATOM 5471 C C . SER D 1 169 ? 96.600 115.785 134.138 1.00 66.58 192 SER B C 1
ATOM 5472 O O . SER D 1 169 ? 96.440 116.528 133.176 1.00 65.84 192 SER B O 1
ATOM 5475 N N . PRO D 1 170 ? 95.589 115.551 135.009 1.00 71.76 193 PRO B N 1
ATOM 5476 C CA . PRO D 1 170 ? 94.254 116.123 134.818 1.00 77.04 193 PRO B CA 1
ATOM 5477 C C . PRO D 1 170 ? 94.076 117.546 135.353 1.00 83.79 193 PRO B C 1
ATOM 5478 O O . PRO D 1 170 ? 92.952 117.991 135.574 1.00 89.00 193 PRO B O 1
ATOM 5482 N N . MET D 1 171 ? 95.184 118.275 135.525 1.00 90.96 194 MET B N 1
ATOM 5483 C CA . MET D 1 171 ? 95.156 119.630 136.063 1.00 99.51 194 MET B CA 1
ATOM 5484 C C . MET D 1 171 ? 94.720 120.648 135.005 1.00 102.18 194 MET B C 1
ATOM 5485 O O . MET D 1 171 ? 94.862 120.416 133.804 1.00 101.90 194 MET B O 1
ATOM 5490 N N . THR D 1 172 ? 94.209 121.800 135.467 1.00 109.17 195 THR B N 1
ATOM 5491 C CA . THR D 1 172 ? 93.789 122.903 134.607 1.00 117.96 195 THR B CA 1
ATOM 5492 C C . THR D 1 172 ? 94.989 123.660 134.032 1.00 115.50 195 THR B C 1
ATOM 5493 O O . THR D 1 172 ? 94.949 124.109 132.882 1.00 115.92 195 THR B O 1
ATOM 5497 N N . ALA D 1 173 ? 96.055 123.789 134.841 1.00 111.57 196 ALA B N 1
ATOM 5498 C CA . ALA D 1 173 ? 97.298 124.454 134.462 1.00 108.29 196 ALA B CA 1
ATOM 5499 C C . ALA D 1 173 ? 98.418 123.437 134.235 1.00 106.50 196 ALA B C 1
ATOM 5500 O O . ALA D 1 173 ? 98.520 122.433 134.942 1.00 108.22 196 ALA B O 1
ATOM 5502 N N . SER D 1 174 ? 99.281 123.736 133.256 1.00 101.80 197 SER B N 1
ATOM 5503 C CA . SER D 1 174 ? 100.348 122.843 132.822 1.00 98.66 197 SER B CA 1
ATOM 5504 C C . SER D 1 174 ? 101.339 122.575 133.959 1.00 96.45 197 SER B C 1
ATOM 5505 O O . SER D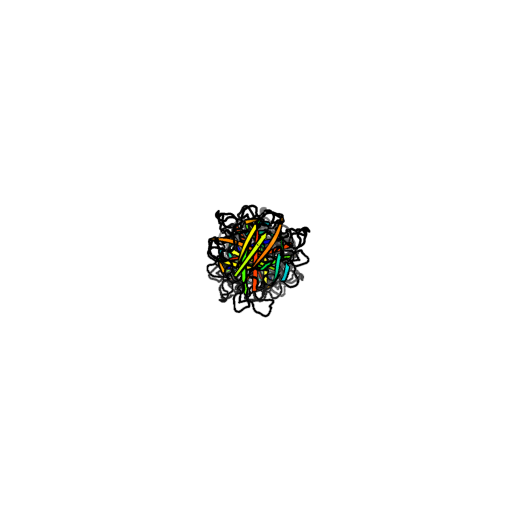 1 174 ? 101.817 123.520 134.584 1.00 100.60 197 SER B O 1
ATOM 5508 N N . PRO D 1 175 ? 101.703 121.298 134.259 1.00 92.45 198 PRO B N 1
ATOM 5509 C CA . PRO D 1 175 ? 102.738 120.998 135.251 1.00 91.26 198 PRO B CA 1
ATOM 5510 C C . PRO D 1 175 ? 104.132 121.164 134.648 1.00 91.31 198 PRO B C 1
ATOM 5511 O O . PRO D 1 175 ? 104.276 121.363 133.440 1.00 92.10 198 PRO B O 1
ATOM 5515 N N . PRO D 1 176 ? 105.217 121.056 135.450 1.00 91.93 199 PRO B N 1
ATOM 5516 C CA . PRO D 1 176 ? 106.552 120.871 134.886 1.00 91.92 199 PRO B CA 1
ATOM 5517 C C . PRO D 1 176 ? 106.629 119.477 134.264 1.00 90.85 199 PRO B C 1
ATOM 5518 O O . PRO D 1 176 ? 105.800 118.618 134.558 1.00 89.90 199 PRO B O 1
ATOM 5522 N N . PRO D 1 177 ? 107.614 119.197 133.379 1.00 91.82 200 PRO B N 1
ATOM 5523 C CA . PRO D 1 177 ? 107.799 117.846 132.846 1.00 91.18 200 PRO B CA 1
ATOM 5524 C C . PRO D 1 177 ? 108.403 116.911 133.895 1.00 88.67 200 PRO B C 1
ATOM 5525 O O . PRO D 1 177 ? 109.617 116.703 133.922 1.00 91.81 200 PRO B O 1
ATOM 5529 N N . ILE D 1 178 ? 107.544 116.338 134.754 1.00 84.24 201 ILE B N 1
ATOM 5530 C CA . ILE D 1 178 ? 107.979 115.484 135.857 1.00 82.61 201 ILE B CA 1
ATOM 5531 C C . ILE D 1 178 ? 108.466 114.129 135.332 1.00 81.10 201 ILE B C 1
ATOM 5532 O O . ILE D 1 178 ? 107.691 113.399 134.720 1.00 80.87 201 ILE B O 1
ATOM 5537 N N . PRO D 1 179 ? 109.735 113.710 135.588 1.00 81.47 202 PRO B N 1
ATOM 5538 C CA . PRO D 1 179 ? 110.209 112.390 135.162 1.00 83.68 202 PRO B CA 1
ATOM 5539 C C . PRO D 1 179 ? 109.718 111.283 136.095 1.00 86.47 202 PRO B C 1
ATOM 5540 O O . PRO D 1 179 ? 109.646 111.480 137.305 1.00 88.72 202 PRO B O 1
ATOM 5544 N N . LEU D 1 180 ? 109.400 110.114 135.524 1.00 91.17 203 LEU B N 1
ATOM 5545 C CA . LEU D 1 180 ? 108.883 108.975 136.275 1.00 93.91 203 LEU B CA 1
ATOM 5546 C C . LEU D 1 180 ? 110.003 108.317 137.091 1.00 97.18 203 LEU B C 1
ATOM 5547 O O . LEU D 1 180 ? 110.965 107.807 136.511 1.00 96.57 203 LEU B O 1
ATOM 5552 N N . PRO D 1 181 ? 109.926 108.276 138.451 1.00 102.90 204 PRO B N 1
ATOM 5553 C CA . PRO D 1 181 ? 110.945 107.596 139.257 1.00 108.47 204 PRO B CA 1
ATOM 5554 C C . PRO D 1 181 ? 110.941 106.076 139.098 1.00 115.88 204 PRO B C 1
ATOM 5555 O O . PRO D 1 181 ? 109.963 105.485 138.638 1.00 116.71 204 PRO B O 1
ATOM 5559 N N . SER D 1 182 ? 112.046 105.442 139.509 1.00 124.30 205 SER B N 1
ATOM 5560 C CA . SER D 1 182 ? 112.042 104.007 139.764 1.00 129.35 205 SER B CA 1
ATOM 5561 C C . SER D 1 182 ? 111.277 103.719 141.060 1.00 129.73 205 SER B C 1
ATOM 5562 O O . SER D 1 182 ? 111.489 104.414 142.053 1.00 125.80 205 SER B O 1
ATOM 5565 N N . PRO D 1 183 ? 110.336 102.733 141.091 1.00 133.79 206 PRO B N 1
ATOM 5566 C CA . PRO D 1 183 ? 109.648 102.339 142.329 1.00 137.01 206 PRO B CA 1
ATOM 5567 C C . PRO D 1 183 ? 110.578 101.823 143.442 1.00 143.02 206 PRO B C 1
ATOM 5568 O O . PRO D 1 183 ? 110.151 101.624 144.581 1.00 145.09 206 PRO B O 1
ATOM 5573 N N . ASP E 1 1 ? 95.347 98.724 110.554 1.00 63.77 24 ASP D N 1
ATOM 5574 C CA . ASP E 1 1 ? 95.906 98.324 109.270 1.00 65.89 24 ASP D CA 1
ATOM 5575 C C . ASP E 1 1 ? 97.430 98.358 109.315 1.00 63.63 24 ASP D C 1
ATOM 5576 O O . ASP E 1 1 ? 98.006 99.187 110.014 1.00 67.42 24 ASP D O 1
ATOM 5581 N N . VAL E 1 2 ? 98.068 97.461 108.553 1.00 58.83 25 VAL D N 1
ATOM 5582 C CA . VAL E 1 2 ? 99.512 97.480 108.391 1.00 55.45 25 VAL D CA 1
ATOM 5583 C C . VAL E 1 2 ? 99.833 97.847 106.947 1.00 54.49 25 VAL D C 1
ATOM 5584 O O . VAL E 1 2 ? 99.428 97.149 106.018 1.00 55.87 25 VAL D O 1
ATOM 5588 N N . ILE E 1 3 ? 100.567 98.954 106.780 1.00 52.64 26 ILE D N 1
ATOM 5589 C CA . ILE E 1 3 ? 101.070 99.377 105.482 1.00 52.02 26 ILE D CA 1
ATOM 5590 C C . ILE E 1 3 ? 102.594 99.307 105.503 1.00 52.08 26 ILE D C 1
ATOM 5591 O O . ILE E 1 3 ? 103.238 99.863 106.392 1.00 54.74 26 ILE D O 1
ATOM 5596 N N . TYR E 1 4 ? 103.158 98.646 104.490 1.00 50.16 27 TYR D N 1
ATOM 5597 C CA . TYR E 1 4 ? 104.588 98.681 104.247 1.00 48.23 27 TYR D CA 1
ATOM 5598 C C . TYR E 1 4 ? 104.842 99.601 103.058 1.00 49.14 27 TYR D C 1
ATOM 5599 O O . TYR E 1 4 ? 104.245 99.406 102.002 1.00 51.94 27 TYR D O 1
ATOM 5608 N N . TYR E 1 5 ? 105.730 100.589 103.232 1.00 48.45 28 TYR D N 1
ATOM 5609 C CA . TYR E 1 5 ? 106.047 101.518 102.160 1.00 48.62 28 TYR D CA 1
ATOM 5610 C C . TYR E 1 5 ? 107.449 101.270 101.610 1.00 50.22 28 TYR D C 1
ATOM 5611 O O . TYR E 1 5 ? 108.408 101.109 102.365 1.00 51.46 28 TYR D O 1
ATOM 5620 N N . TYR E 1 6 ? 107.533 101.267 100.272 1.00 49.21 29 TYR D N 1
ATOM 5621 C CA . TYR E 1 6 ? 108.747 101.019 99.513 1.00 47.64 29 TYR D CA 1
ATOM 5622 C C . TYR E 1 6 ? 109.070 102.272 98.706 1.00 50.29 29 TYR D C 1
ATOM 5623 O O . TYR E 1 6 ? 108.213 102.782 97.984 1.00 53.70 29 TYR D O 1
ATOM 5632 N N . GLN E 1 7 ? 110.312 102.758 98.824 1.00 50.85 30 GLN D N 1
ATOM 5633 C CA . GLN E 1 7 ? 110.685 104.031 98.226 1.00 53.48 30 GLN D CA 1
ATOM 5634 C C . GLN E 1 7 ? 111.517 103.817 96.962 1.00 55.69 30 GLN D C 1
ATOM 5635 O O . GLN E 1 7 ? 112.596 103.228 97.007 1.00 59.09 30 GLN D O 1
ATOM 5641 N N . GLY E 1 8 ? 111.005 104.324 95.835 1.00 55.27 31 GLY D N 1
ATOM 5642 C CA . GLY E 1 8 ? 111.776 104.452 94.613 1.00 55.76 31 GLY D CA 1
ATOM 5643 C C . GLY E 1 8 ? 112.324 105.870 94.492 1.00 57.75 31 GLY D C 1
ATOM 5644 O O . GLY E 1 8 ? 111.585 106.838 94.663 1.00 60.12 31 GLY D O 1
ATOM 5645 N N . GLN E 1 9 ? 113.625 105.986 94.213 1.00 61.64 32 GLN D N 1
ATOM 5646 C CA . GLN E 1 9 ? 114.217 107.287 93.946 1.00 65.80 32 GLN D CA 1
ATOM 5647 C C . GLN E 1 9 ? 114.846 107.288 92.555 1.00 63.64 32 GLN D C 1
ATOM 5648 O O . GLN E 1 9 ? 115.774 106.529 92.293 1.00 66.82 32 GLN D O 1
ATOM 5654 N N . ILE E 1 10 ? 114.334 108.161 91.678 1.00 60.60 33 ILE D N 1
ATOM 5655 C CA . ILE E 1 10 ? 114.790 108.258 90.302 1.00 60.10 33 ILE D CA 1
ATOM 5656 C C . ILE E 1 10 ? 115.477 109.610 90.131 1.00 59.66 33 ILE D C 1
ATOM 5657 O O . ILE E 1 10 ? 114.843 110.646 90.310 1.00 61.45 33 ILE D O 1
ATOM 5662 N N . THR E 1 11 ? 116.767 109.591 89.773 1.00 58.50 34 THR D N 1
ATOM 5663 C CA . THR E 1 11 ? 117.494 110.809 89.445 1.00 60.05 34 THR D CA 1
ATOM 5664 C C . THR E 1 11 ? 117.657 110.893 87.932 1.00 58.26 34 THR D C 1
ATOM 5665 O O . THR E 1 11 ? 118.065 109.926 87.294 1.00 59.71 34 THR D O 1
ATOM 5669 N N . VAL E 1 12 ? 117.310 112.056 87.373 1.00 56.20 35 VAL D N 1
ATOM 5670 C CA . VAL E 1 12 ? 117.200 112.222 85.934 1.00 54.88 35 VAL D CA 1
ATOM 5671 C C . VAL E 1 12 ? 118.339 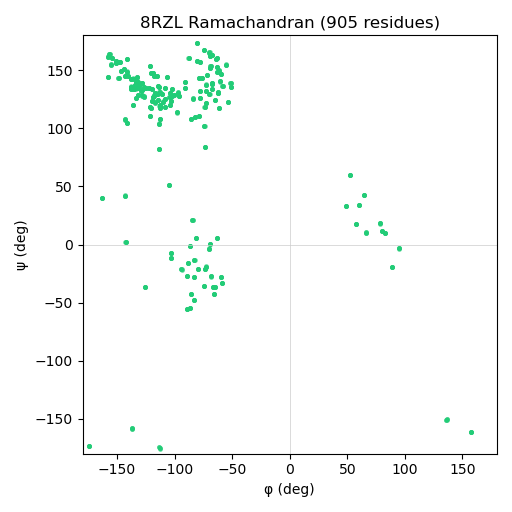113.109 85.447 1.00 54.30 35 VAL D C 1
ATOM 5672 O O . VAL E 1 12 ? 118.502 114.235 85.912 1.00 57.99 35 VAL D O 1
ATOM 5676 N N . GLY E 1 13 ? 119.122 112.569 84.508 1.00 53.54 36 GLY D N 1
ATOM 5677 C CA . GLY E 1 13 ? 120.154 113.313 83.807 1.00 53.22 36 GLY D CA 1
ATOM 5678 C C . GLY E 1 13 ? 119.812 113.475 82.329 1.00 55.88 36 GLY D C 1
ATOM 5679 O O . GLY E 1 13 ? 118.743 113.064 81.881 1.00 57.00 36 GLY D O 1
ATOM 5680 N N . ASN E 1 14 ? 120.756 114.042 81.572 1.00 57.92 37 ASN D N 1
ATOM 5681 C CA . ASN E 1 14 ? 120.516 114.454 80.199 1.00 59.53 37 ASN D CA 1
ATOM 5682 C C . ASN E 1 14 ? 121.681 113.991 79.321 1.00 61.81 37 ASN D C 1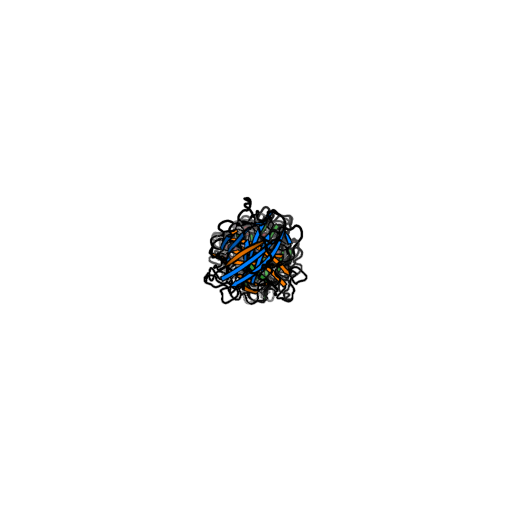
ATOM 5683 O O . ASN E 1 14 ? 122.836 114.198 79.691 1.00 64.84 37 ASN D O 1
ATOM 5688 N N . VAL E 1 15 ? 121.364 113.413 78.147 1.00 64.82 38 VAL D N 1
ATOM 5689 C CA . VAL E 1 15 ? 122.340 112.844 77.216 1.00 66.99 38 VAL D CA 1
ATOM 5690 C C . VAL E 1 15 ? 122.021 113.259 75.777 1.00 67.04 38 VAL D C 1
ATOM 5691 O O . VAL E 1 15 ? 120.855 113.349 75.390 1.00 68.89 38 VAL D O 1
ATOM 5695 N N . ALA E 1 16 ? 123.075 113.517 74.984 1.00 66.24 39 ALA D N 1
ATOM 5696 C CA . ALA E 1 16 ? 122.941 113.872 73.573 1.00 66.44 39 ALA D CA 1
ATOM 5697 C C . ALA E 1 16 ? 122.212 112.766 72.807 1.00 67.77 39 ALA D C 1
ATOM 5698 O O . ALA E 1 16 ? 122.504 111.589 73.008 1.00 70.52 39 ALA D O 1
ATOM 5700 N N . PRO E 1 17 ? 121.253 113.087 71.905 1.00 68.58 40 PRO D N 1
ATOM 5701 C CA . PRO E 1 17 ? 120.365 112.075 71.332 1.00 68.87 40 PRO D CA 1
ATOM 5702 C C . PRO E 1 17 ? 121.079 111.079 70.416 1.00 70.05 40 PRO D C 1
ATOM 5703 O O . PRO E 1 17 ? 121.884 111.477 69.572 1.00 71.15 40 PRO D O 1
ATOM 5707 N N . PRO E 1 18 ? 120.804 109.756 70.568 1.00 68.83 41 PRO D N 1
ATOM 5708 C CA . PRO E 1 18 ? 121.355 108.728 69.683 1.00 66.71 41 PRO D CA 1
ATOM 5709 C C . PRO E 1 18 ? 120.991 108.922 68.210 1.00 66.48 41 PRO D C 1
ATOM 5710 O O . PRO E 1 18 ? 121.778 108.581 67.334 1.00 65.85 41 PRO D O 1
ATOM 5714 N N . MET E 1 19 ? 119.797 109.466 67.946 1.00 64.43 42 MET D N 1
ATOM 5715 C CA . MET E 1 19 ? 119.408 109.900 66.614 1.00 64.27 42 MET D CA 1
ATOM 5716 C C . MET E 1 19 ? 118.478 111.107 66.732 1.00 63.49 42 MET D C 1
ATOM 5717 O O . MET E 1 19 ? 117.849 111.315 67.766 1.00 64.25 42 MET D O 1
ATOM 5722 N N . TYR E 1 20 ? 118.405 111.912 65.666 1.00 61.64 43 TYR D N 1
ATOM 5723 C CA . TYR E 1 20 ? 117.530 113.071 65.653 1.00 58.52 43 TYR D CA 1
ATOM 5724 C C . TYR E 1 20 ? 117.165 113.436 64.220 1.00 58.62 43 TYR D C 1
ATOM 5725 O O . TYR E 1 20 ? 117.912 113.151 63.290 1.00 60.00 43 TYR D O 1
ATOM 5734 N N . PHE E 1 21 ? 116.016 114.098 64.059 1.00 56.98 44 PHE D N 1
ATOM 5735 C CA . PHE E 1 21 ? 115.601 114.632 62.774 1.00 55.09 44 PHE D CA 1
ATOM 5736 C C . PHE E 1 21 ? 116.107 116.063 62.629 1.00 55.94 44 PHE D C 1
ATOM 5737 O O . PHE E 1 21 ? 116.070 116.838 63.588 1.00 58.92 44 PHE D O 1
ATOM 5745 N N . ALA E 1 22 ? 116.566 116.404 61.417 1.00 57.74 45 ALA D N 1
ATOM 5746 C CA . ALA E 1 22 ? 117.190 117.692 61.156 1.00 63.92 45 ALA D CA 1
ATOM 5747 C C . ALA E 1 22 ? 117.126 118.049 59.672 1.00 67.92 45 ALA D C 1
ATOM 5748 O O . ALA E 1 22 ? 116.924 117.187 58.820 1.00 67.18 45 ALA D O 1
ATOM 5750 N N . ILE E 1 23 ? 117.314 119.341 59.376 1.00 72.85 46 ILE D N 1
ATOM 5751 C CA . ILE E 1 23 ? 117.503 119.814 58.014 1.00 76.04 46 ILE D CA 1
ATOM 5752 C C . ILE E 1 23 ? 118.989 120.108 57.834 1.00 81.22 46 ILE D C 1
ATOM 5753 O O . ILE E 1 23 ? 119.560 120.870 58.611 1.00 84.58 46 ILE D O 1
ATOM 5758 N N . GLN E 1 24 ? 119.610 119.461 56.834 1.00 84.22 47 GLN D N 1
ATOM 5759 C CA . GLN E 1 24 ? 121.040 119.564 56.564 1.00 87.42 47 GLN D CA 1
ATOM 5760 C C . GLN E 1 24 ? 121.863 119.274 57.827 1.00 86.47 47 GLN D C 1
ATOM 5761 O O . GLN E 1 24 ? 122.663 120.114 58.246 1.00 87.80 47 GLN D O 1
ATOM 5767 N N . PRO E 1 25 ? 121.743 118.068 58.442 1.00 85.86 48 PRO D N 1
ATOM 5768 C CA . PRO E 1 25 ? 122.494 117.733 59.656 1.00 88.00 48 PRO D CA 1
ATOM 5769 C C . PRO E 1 25 ? 123.999 117.804 59.403 1.00 93.26 48 PRO D C 1
ATOM 5770 O O . PRO E 1 25 ? 124.467 117.427 58.329 1.00 94.88 48 PRO D O 1
ATOM 5774 N N . ASN E 1 26 ? 124.741 118.330 60.390 1.00 99.68 49 ASN D N 1
ATOM 5775 C CA . ASN E 1 26 ? 126.186 118.541 60.328 1.00 104.86 49 ASN D CA 1
ATOM 5776 C C . ASN E 1 26 ? 126.614 119.430 59.149 1.00 105.46 49 ASN D C 1
ATOM 5777 O O . ASN E 1 26 ? 127.792 119.443 58.784 1.00 109.16 49 ASN D O 1
ATOM 5782 N N . GLY E 1 27 ? 125.670 120.185 58.566 1.00 104.51 50 GLY D N 1
ATOM 5783 C CA . GLY E 1 27 ? 125.914 121.035 57.407 1.00 106.14 50 GLY D CA 1
ATOM 5784 C C . GLY E 1 27 ? 125.924 120.285 56.071 1.00 104.71 50 GLY D C 1
ATOM 5785 O O . GLY E 1 27 ? 126.305 120.860 55.051 1.00 106.49 50 GLY D O 1
ATOM 5786 N N . ASN E 1 28 ? 125.483 119.020 56.061 1.00 99.70 51 ASN D N 1
ATOM 5787 C CA . ASN E 1 28 ? 125.470 118.194 54.862 1.00 97.51 51 ASN D CA 1
ATOM 5788 C C . ASN E 1 28 ? 124.343 118.636 53.925 1.00 95.84 51 ASN D C 1
ATOM 5789 O O . ASN E 1 28 ? 123.196 118.238 54.107 1.00 96.65 51 ASN D O 1
ATOM 5794 N N . ALA E 1 29 ? 124.692 119.380 52.865 1.00 93.47 52 ALA D N 1
ATOM 5795 C CA . ALA E 1 29 ? 123.729 120.009 51.966 1.00 90.00 52 ALA D CA 1
ATOM 5796 C C . ALA E 1 29 ? 122.949 119.012 51.098 1.00 86.83 52 ALA D C 1
ATOM 5797 O O . ALA E 1 29 ? 122.114 119.437 50.303 1.00 88.11 52 ALA D O 1
ATOM 5799 N N . LYS E 1 30 ? 123.203 117.701 51.240 1.00 84.51 53 LYS D N 1
ATOM 5800 C CA . LYS E 1 30 ? 122.518 116.668 50.466 1.00 83.32 53 LYS D CA 1
ATOM 5801 C C . LYS E 1 30 ? 121.441 115.945 51.278 1.00 78.22 53 LYS D C 1
ATOM 5802 O O . LYS E 1 30 ? 120.626 115.224 50.705 1.00 76.49 53 LYS D O 1
ATOM 5808 N N . ILE E 1 31 ? 121.409 116.147 52.604 1.00 75.18 54 ILE D N 1
ATOM 5809 C CA . ILE E 1 31 ? 120.501 115.423 53.488 1.00 74.21 54 ILE D CA 1
ATOM 5810 C C . ILE E 1 31 ? 119.400 116.363 53.985 1.00 74.40 54 ILE D C 1
ATOM 5811 O O . ILE E 1 31 ? 119.685 117.398 54.574 1.00 77.59 54 ILE D O 1
ATOM 5816 N N . GLY E 1 32 ? 118.132 115.979 53.785 1.00 71.90 55 GLY D N 1
ATOM 5817 C CA . GLY E 1 32 ? 116.994 116.805 54.159 1.00 69.27 55 GLY D CA 1
ATOM 5818 C C . GLY E 1 32 ? 116.878 118.128 53.399 1.00 71.14 55 GLY D C 1
ATOM 5819 O O . GLY E 1 32 ? 116.479 119.137 53.968 1.00 70.86 55 GLY D O 1
ATOM 5820 N N . ASN E 1 33 ? 117.103 118.139 52.084 1.00 72.17 56 ASN D N 1
ATOM 5821 C CA . ASN E 1 33 ? 116.982 119.435 51.427 1.00 70.70 56 ASN D CA 1
ATOM 5822 C C . ASN E 1 33 ? 115.690 119.573 50.607 1.00 72.80 56 ASN D C 1
ATOM 5823 O O . ASN E 1 33 ? 115.761 119.968 49.441 1.00 78.86 56 ASN D O 1
ATOM 5828 N N . ASN E 1 34 ? 114.514 119.288 51.171 1.00 69.88 57 ASN D N 1
ATOM 5829 C CA . ASN E 1 34 ? 113.318 119.416 50.357 1.00 68.36 57 ASN D CA 1
ATOM 5830 C C . ASN E 1 34 ? 112.228 119.448 51.362 1.00 70.50 57 ASN D C 1
ATOM 5831 O O . ASN E 1 34 ? 111.233 118.724 51.377 1.00 72.97 57 ASN D O 1
ATOM 5835 N N . SER E 1 35 ? 112.676 120.176 52.332 1.00 74.14 58 SER D N 1
ATOM 5836 C CA . SER E 1 35 ? 111.683 120.261 53.349 1.00 74.62 58 SER D CA 1
ATOM 5837 C C . SER E 1 35 ? 110.564 121.180 52.899 1.00 75.97 58 SER D C 1
ATOM 5838 O O . SER E 1 35 ? 109.480 121.022 53.437 1.00 79.85 58 SER D O 1
ATOM 5841 N N . ASN E 1 36 ? 110.788 122.081 51.926 1.00 78.04 59 ASN D N 1
ATOM 5842 C CA . ASN E 1 36 ? 109.841 123.164 51.682 1.00 79.03 59 ASN D CA 1
ATOM 5843 C C . ASN E 1 36 ? 109.725 123.456 50.184 1.00 78.70 59 ASN D C 1
ATOM 5844 O O . ASN E 1 36 ? 110.642 124.023 49.599 1.00 82.74 59 ASN D O 1
ATOM 5849 N N . VAL E 1 37 ? 108.591 123.072 49.578 1.00 76.97 60 VAL D N 1
ATOM 5850 C CA . VAL E 1 37 ? 108.235 123.457 48.219 1.00 78.09 60 VAL D CA 1
ATOM 5851 C C . VAL E 1 37 ? 106.915 124.220 48.304 1.00 84.72 60 VAL D C 1
ATOM 5852 O O . VAL E 1 37 ? 105.914 123.654 48.738 1.00 87.54 60 VAL D O 1
ATOM 5856 N N . PRO E 1 38 ? 106.880 125.517 47.908 1.00 89.30 61 PRO D N 1
ATOM 5857 C CA . PRO E 1 38 ? 105.912 126.485 48.438 1.00 93.62 61 PRO D CA 1
ATOM 5858 C C . PRO E 1 38 ? 104.398 126.338 48.241 1.00 97.93 61 PRO D C 1
ATOM 5859 O O . PRO E 1 38 ? 103.655 127.221 48.666 1.00 106.06 61 PRO D O 1
ATOM 5863 N N . SER E 1 39 ? 103.933 125.222 47.654 1.00 89.57 62 SER D N 1
ATOM 5864 C CA . SER E 1 39 ? 102.507 124.914 47.609 1.00 82.00 62 SER D CA 1
ATOM 5865 C C . SER E 1 39 ? 102.215 123.416 47.781 1.00 75.62 62 SER D C 1
ATOM 5866 O O . SER E 1 39 ? 101.052 123.004 47.749 1.00 75.20 62 SER D O 1
ATOM 5869 N N . TYR E 1 40 ? 103.262 122.596 47.995 1.00 69.63 63 TYR D N 1
ATOM 5870 C CA . TYR E 1 40 ? 103.158 121.144 47.880 1.00 65.28 63 TYR D CA 1
ATOM 5871 C C . TYR E 1 40 ? 103.630 120.404 49.133 1.00 64.40 63 TYR D C 1
ATOM 5872 O O . TYR E 1 40 ? 103.075 119.354 49.453 1.00 67.67 63 TYR D O 1
ATOM 5881 N N . ILE E 1 41 ? 104.677 120.911 49.801 1.00 63.04 64 ILE D N 1
ATOM 5882 C CA . ILE E 1 41 ? 105.125 120.351 51.071 1.00 62.96 64 ILE D CA 1
ATOM 5883 C C . ILE E 1 41 ? 105.722 121.443 51.950 1.00 62.47 64 ILE D C 1
ATOM 5884 O O . ILE E 1 41 ? 106.426 122.326 51.468 1.00 65.37 64 ILE D O 1
ATOM 5889 N N . ASN E 1 42 ? 105.466 121.328 53.256 1.00 63.42 65 ASN D N 1
ATOM 5890 C CA . ASN E 1 42 ? 106.135 122.117 54.271 1.00 66.17 65 ASN D CA 1
ATOM 5891 C C . ASN E 1 42 ? 106.392 121.216 55.476 1.00 67.10 65 ASN D C 1
ATOM 5892 O O . ASN E 1 42 ? 105.473 120.910 56.232 1.00 71.52 65 ASN D O 1
ATOM 5897 N N . ALA E 1 43 ? 107.656 120.806 55.637 1.00 65.51 66 ALA D N 1
ATOM 5898 C CA . ALA E 1 43 ? 108.078 119.932 56.719 1.00 65.47 66 ALA D CA 1
ATOM 5899 C C . ALA E 1 43 ? 109.148 120.609 57.570 1.00 68.43 66 ALA D C 1
ATOM 5900 O O . ALA E 1 43 ? 109.958 121.386 57.068 1.00 72.09 66 ALA D O 1
ATOM 5902 N N . GLN E 1 44 ? 109.144 120.290 58.870 1.00 71.05 67 GLN D N 1
ATOM 5903 C CA . GLN E 1 44 ? 110.088 120.847 59.825 1.00 73.68 67 GLN D CA 1
ATOM 5904 C C . GLN E 1 44 ? 110.461 119.780 60.849 1.00 71.82 67 GLN D C 1
ATOM 5905 O O . GLN E 1 44 ? 109.647 118.915 61.173 1.00 71.66 67 GLN D O 1
ATOM 5911 N N . PRO E 1 45 ? 111.681 119.826 61.431 1.00 69.60 68 PRO D N 1
ATOM 5912 C CA . PRO E 1 45 ? 111.989 118.963 62.563 1.00 67.52 68 PRO D CA 1
ATOM 5913 C C . PRO E 1 45 ? 111.228 119.506 63.771 1.00 68.04 68 PRO D C 1
ATOM 5914 O O . PRO E 1 45 ? 111.135 120.719 63.962 1.00 67.57 68 PRO D O 1
ATOM 5918 N N . SER E 1 46 ? 110.640 118.591 64.550 1.00 71.42 69 SER D N 1
ATOM 5919 C CA . SER E 1 46 ? 110.008 118.936 65.815 1.00 73.57 69 SER D CA 1
ATOM 5920 C C . SER E 1 46 ? 111.067 119.456 66.788 1.00 74.19 69 SER D C 1
ATOM 5921 O O . SER E 1 46 ? 112.254 119.206 66.593 1.00 76.89 69 SER D O 1
ATOM 5924 N N . SER E 1 47 ? 110.649 120.198 67.825 1.00 75.69 70 SER D N 1
ATOM 5925 C CA . SER E 1 47 ? 111.576 120.904 68.707 1.00 75.26 70 SER D CA 1
ATOM 5926 C C . SER E 1 47 ? 112.679 119.981 69.232 1.00 71.85 70 SER D C 1
ATOM 5927 O O . SER E 1 47 ? 112.402 118.846 69.610 1.00 68.34 70 SER D O 1
ATOM 5930 N N . GLY E 1 48 ? 113.929 120.474 69.220 1.00 70.22 71 GLY D N 1
ATOM 5931 C CA . GLY E 1 48 ? 115.105 119.727 69.653 1.00 65.96 71 GLY D CA 1
ATOM 5932 C C . GLY E 1 48 ? 115.477 118.521 68.782 1.00 62.50 71 GLY D C 1
ATOM 5933 O O . GLY E 1 48 ? 116.347 117.744 69.173 1.00 62.07 71 GLY D O 1
ATOM 5934 N N . GLY E 1 49 ? 114.849 118.372 67.606 1.00 59.66 72 GLY D N 1
ATOM 5935 C CA . GLY E 1 49 ? 115.069 117.235 66.716 1.00 55.84 72 GLY D CA 1
ATOM 5936 C C . GLY E 1 49 ? 114.332 115.960 67.141 1.00 56.99 72 GLY D C 1
ATOM 5937 O O . GLY E 1 49 ? 114.649 114.880 66.656 1.00 58.49 72 GLY D O 1
ATOM 5938 N N . SER E 1 50 ? 113.316 116.104 68.005 1.00 58.17 73 SER D N 1
ATOM 5939 C CA . SER E 1 50 ? 112.591 115.037 68.693 1.00 58.11 73 SER D CA 1
ATOM 5940 C C . SER E 1 50 ? 111.696 114.194 67.779 1.00 58.99 73 SER D C 1
ATOM 5941 O O . SER E 1 50 ? 111.070 113.243 68.248 1.00 62.83 73 SER D O 1
ATOM 5944 N N . GLY E 1 51 ? 111.611 114.552 66.495 1.00 58.53 74 GLY D N 1
ATOM 5945 C CA . GLY E 1 51 ? 110.609 114.028 65.577 1.00 60.38 74 GLY D CA 1
ATOM 5946 C C . GLY E 1 51 ? 110.429 115.006 64.423 1.00 62.16 74 GLY D C 1
ATOM 5947 O O . GLY E 1 51 ? 111.279 115.869 64.237 1.00 65.19 74 GLY D O 1
ATOM 5948 N N . PHE E 1 52 ? 109.315 114.912 63.686 1.00 61.75 75 PHE D N 1
ATOM 5949 C CA . PHE E 1 52 ? 109.069 115.856 62.604 1.00 61.84 75 PHE D CA 1
ATOM 5950 C C . PHE E 1 52 ? 107.575 116.118 62.418 1.00 63.44 75 PHE D C 1
ATOM 5951 O O . PHE E 1 52 ? 106.733 115.296 62.776 1.00 64.13 75 PHE D O 1
ATOM 5959 N N . THR E 1 53 ? 107.271 117.273 61.815 1.00 66.51 76 THR D N 1
ATOM 5960 C CA . THR E 1 53 ? 105.916 117.649 61.444 1.00 69.17 76 THR D CA 1
ATOM 5961 C C . THR E 1 53 ? 105.914 117.978 59.956 1.00 67.62 76 THR D C 1
ATOM 5962 O O . THR E 1 53 ? 106.803 118.684 59.496 1.00 71.30 76 THR D O 1
ATOM 5966 N N . ALA E 1 54 ? 104.922 117.470 59.214 1.00 67.66 77 ALA D N 1
ATOM 5967 C CA . ALA E 1 54 ? 104.831 117.740 57.782 1.00 68.86 77 ALA D CA 1
ATOM 5968 C C . ALA E 1 54 ? 103.397 118.038 57.348 1.00 71.30 77 ALA D C 1
ATOM 5969 O O . ALA E 1 54 ? 102.470 117.332 57.747 1.00 75.72 77 ALA D O 1
ATOM 5971 N N . GLN E 1 55 ? 103.234 119.103 56.547 1.00 70.52 78 GLN D N 1
ATOM 5972 C CA . GLN E 1 55 ? 102.008 119.369 55.817 1.00 70.61 78 GLN D CA 1
ATOM 5973 C C . GLN E 1 55 ? 102.312 118.936 54.390 1.00 67.87 78 GLN D C 1
ATOM 5974 O O . GLN E 1 55 ? 103.351 119.324 53.871 1.00 69.59 78 GLN D O 1
ATOM 5980 N N . VAL E 1 56 ? 101.458 118.093 53.800 1.00 67.13 79 VAL D N 1
ATOM 5981 C CA . VAL E 1 56 ? 101.778 117.388 52.570 1.00 66.73 79 VAL D CA 1
ATOM 5982 C C . VAL E 1 56 ? 100.563 117.452 51.652 1.00 66.96 79 VAL D C 1
ATOM 5983 O O . VAL E 1 56 ? 99.499 116.938 51.991 1.00 71.03 79 VAL D O 1
ATOM 5987 N N . ASN E 1 57 ? 100.748 118.042 50.466 1.00 66.05 80 ASN D N 1
ATOM 5988 C CA . ASN E 1 57 ? 99.645 118.160 49.529 1.00 66.25 80 ASN D CA 1
ATOM 5989 C C . ASN E 1 57 ? 99.667 117.070 48.478 1.00 66.51 80 ASN D C 1
ATOM 5990 O O . ASN E 1 57 ? 100.554 117.042 47.624 1.00 69.52 80 ASN D O 1
ATOM 5995 N N . ILE E 1 58 ? 98.659 116.200 48.525 1.00 66.24 81 ILE D N 1
ATOM 5996 C CA . ILE E 1 58 ? 98.505 115.217 47.459 1.00 67.56 81 ILE D CA 1
ATOM 5997 C C . ILE E 1 58 ? 97.665 115.795 46.321 1.00 68.97 81 ILE D C 1
ATOM 5998 O O . ILE E 1 58 ? 96.971 116.795 46.492 1.00 72.48 81 ILE D O 1
ATOM 6003 N N . THR E 1 59 ? 97.778 115.176 45.141 1.00 70.08 82 THR D N 1
ATOM 6004 C CA . THR E 1 59 ? 97.050 115.599 43.953 1.00 75.35 82 THR D CA 1
ATOM 6005 C C . THR E 1 59 ? 96.504 114.362 43.247 1.00 74.39 82 THR D C 1
ATOM 6006 O O . THR E 1 59 ? 96.382 113.318 43.870 1.00 74.34 82 THR D O 1
ATOM 6010 N N . ASN E 1 60 ? 96.209 114.488 41.946 1.00 74.81 83 ASN D N 1
ATOM 6011 C CA . ASN E 1 60 ? 95.602 113.425 41.159 1.00 73.67 83 ASN D CA 1
ATOM 6012 C C . ASN E 1 60 ? 96.649 112.426 40.664 1.00 74.38 83 ASN D C 1
ATOM 6013 O O . ASN E 1 60 ? 96.298 111.333 40.227 1.00 80.99 83 ASN D O 1
ATOM 6018 N N . ALA E 1 61 ? 97.936 112.780 40.757 1.00 71.29 84 ALA D N 1
ATOM 6019 C CA . ALA E 1 61 ? 99.014 111.882 40.361 1.00 67.04 84 ALA D CA 1
ATOM 6020 C C . ALA E 1 61 ? 98.836 110.525 41.034 1.00 67.97 84 ALA D C 1
ATOM 6021 O O . ALA E 1 61 ? 98.499 110.467 42.213 1.00 72.27 84 ALA D O 1
ATOM 6023 N N . THR E 1 62 ? 99.078 109.448 40.278 1.00 67.50 85 THR D N 1
ATOM 6024 C CA . THR E 1 62 ? 98.924 108.080 40.769 1.00 72.20 85 THR D CA 1
ATOM 6025 C C . THR E 1 62 ? 99.964 107.691 41.830 1.00 69.40 85 THR D C 1
ATOM 6026 O O . THR E 1 62 ? 99.688 106.808 42.639 1.00 70.69 85 THR D O 1
ATOM 6030 N N . TYR E 1 63 ? 101.156 108.305 41.809 1.00 66.28 86 TYR D N 1
ATOM 6031 C CA . TYR E 1 63 ? 102.071 108.256 42.944 1.00 62.77 86 TYR D CA 1
ATOM 6032 C C . TYR E 1 63 ? 102.487 109.680 43.303 1.00 59.81 86 TYR D C 1
ATOM 6033 O O . TYR E 1 63 ? 102.852 110.465 42.432 1.00 61.77 86 TYR D O 1
ATOM 6042 N N . ASN E 1 64 ? 102.428 110.003 44.598 1.00 61.35 87 ASN D N 1
ATOM 6043 C CA . ASN E 1 64 ? 102.828 111.302 45.110 1.00 60.99 87 ASN D CA 1
ATOM 6044 C C . ASN E 1 64 ? 104.073 111.065 45.963 1.00 60.57 87 ASN D C 1
ATOM 6045 O O . ASN E 1 64 ? 103.988 110.329 46.939 1.00 61.69 87 ASN D O 1
ATOM 6050 N N . TYR E 1 65 ? 105.220 111.653 45.590 1.00 60.07 88 TYR D N 1
ATOM 6051 C CA . TYR E 1 65 ? 106.483 111.309 46.231 1.00 58.50 88 TYR D CA 1
ATOM 6052 C C . TYR E 1 65 ? 107.204 112.546 46.755 1.00 57.20 88 TYR D C 1
ATOM 6053 O O . TYR E 1 65 ? 107.447 113.498 46.020 1.00 59.00 88 TYR D O 1
ATOM 6062 N N . TYR E 1 66 ? 107.563 112.483 48.041 1.00 56.72 89 TYR D N 1
ATOM 6063 C CA . TYR E 1 66 ? 108.170 113.574 48.784 1.00 56.49 89 TYR D CA 1
ATOM 6064 C C . TYR E 1 66 ? 109.589 113.144 49.124 1.00 59.38 89 TYR D C 1
ATOM 6065 O O . TYR E 1 66 ? 109.839 112.618 50.200 1.00 61.44 89 TYR D O 1
ATOM 6074 N N . PHE E 1 67 ? 110.495 113.319 48.161 1.00 60.59 90 PHE D N 1
ATOM 6075 C CA . PHE E 1 67 ? 111.866 112.853 48.284 1.00 59.01 90 PHE D CA 1
ATOM 6076 C C . PHE E 1 67 ? 112.666 113.806 49.171 1.00 58.21 90 PHE D C 1
ATOM 6077 O O . PHE E 1 67 ? 112.614 115.015 48.963 1.00 60.34 90 PHE D O 1
ATOM 6085 N N . ASN E 1 68 ? 113.415 113.253 50.139 1.00 57.73 91 ASN D N 1
ATOM 6086 C CA . ASN E 1 68 ? 114.387 113.987 50.944 1.00 59.45 91 ASN D CA 1
ATOM 6087 C C . ASN E 1 68 ? 113.747 115.130 51.748 1.00 59.54 91 ASN D C 1
ATOM 6088 O O . ASN E 1 68 ? 114.375 116.165 51.960 1.00 58.40 91 ASN D O 1
ATOM 6093 N N . PHE E 1 69 ? 112.502 114.956 52.214 1.00 60.71 92 PHE D N 1
ATOM 6094 C CA . PHE E 1 69 ? 111.788 116.013 52.926 1.00 62.99 92 PHE D CA 1
ATOM 6095 C C . PHE E 1 69 ? 112.337 116.247 54.338 1.00 64.33 92 PHE D C 1
ATOM 6096 O O . PHE E 1 69 ? 112.057 117.279 54.943 1.00 65.89 92 PHE D O 1
ATOM 6104 N N . MET E 1 70 ? 113.074 115.268 54.882 1.00 65.86 93 MET D N 1
ATOM 6105 C CA . MET E 1 70 ? 113.708 115.344 56.193 1.00 66.31 93 MET D CA 1
ATOM 6106 C C . MET E 1 70 ? 115.080 114.677 56.124 1.00 64.42 93 MET D C 1
ATOM 6107 O O . MET E 1 70 ? 115.356 113.892 55.218 1.00 64.78 93 MET D O 1
ATOM 6112 N N . GLY E 1 71 ? 115.948 115.020 57.077 1.00 63.47 94 GLY D N 1
ATOM 6113 C CA . GLY E 1 71 ? 117.193 114.302 57.280 1.00 61.01 94 GLY D CA 1
ATOM 6114 C C . GLY E 1 71 ? 117.176 113.583 58.624 1.00 60.00 94 GLY D C 1
ATOM 6115 O O . GLY E 1 71 ? 116.752 114.150 59.624 1.00 64.39 94 GLY D O 1
ATOM 6116 N N . LEU E 1 72 ? 117.626 112.329 58.639 1.00 58.16 95 LEU D N 1
ATOM 6117 C CA . LEU E 1 72 ? 117.764 111.574 59.872 1.00 55.95 95 LEU D CA 1
ATOM 6118 C C . LEU E 1 72 ? 119.250 111.432 60.185 1.00 55.80 95 LEU D C 1
ATOM 6119 O O . LEU E 1 72 ? 119.988 110.842 59.406 1.00 57.80 95 LEU D O 1
ATOM 6124 N N . ALA E 1 73 ? 119.684 111.979 61.326 1.00 55.85 96 ALA D N 1
ATOM 6125 C CA . ALA E 1 73 ? 121.060 111.851 61.780 1.00 56.67 96 ALA D CA 1
ATOM 6126 C C . ALA E 1 73 ? 121.124 110.787 62.873 1.00 58.33 96 ALA D C 1
ATOM 6127 O O . ALA E 1 73 ? 120.294 110.790 63.774 1.00 59.73 96 ALA D O 1
ATOM 6129 N N . VAL E 1 74 ? 122.100 109.874 62.783 1.00 60.15 97 VAL D N 1
ATOM 6130 C CA . VAL E 1 74 ? 122.292 108.826 63.775 1.00 61.69 97 VAL D CA 1
ATOM 6131 C C . VAL E 1 74 ? 123.706 108.980 64.336 1.00 65.80 97 VAL D C 1
ATOM 6132 O O . VAL E 1 74 ? 124.681 108.742 63.626 1.00 67.88 97 VAL D O 1
ATOM 6136 N N . SER E 1 75 ? 123.804 109.389 65.610 1.00 69.84 98 SER D N 1
ATOM 6137 C CA . SER E 1 75 ? 125.070 109.752 66.233 1.00 75.22 98 SER D CA 1
ATOM 6138 C C . SER E 1 75 ? 125.831 108.527 66.750 1.00 78.42 98 SER D C 1
ATOM 6139 O O . SER E 1 75 ? 127.059 108.561 66.833 1.00 79.83 98 SER D O 1
ATOM 6142 N N . LYS E 1 76 ? 125.097 107.459 67.106 1.00 81.22 99 LYS D N 1
ATOM 6143 C CA . LYS E 1 76 ? 125.651 106.212 67.623 1.00 86.19 99 LYS D CA 1
ATOM 6144 C C . LYS E 1 76 ? 124.839 105.030 67.086 1.00 81.48 99 LYS D C 1
ATOM 6145 O O . LYS E 1 76 ? 123.627 105.148 66.941 1.00 79.34 99 LYS D O 1
ATOM 6151 N N . THR E 1 77 ? 125.496 103.890 66.806 1.00 78.02 100 THR D N 1
ATOM 6152 C CA . THR E 1 77 ? 124.819 102.726 66.229 1.00 74.48 100 THR D CA 1
ATOM 6153 C C . THR E 1 77 ? 123.757 102.185 67.190 1.00 71.67 100 THR D C 1
ATOM 6154 O O . THR E 1 77 ? 123.912 102.275 68.407 1.00 76.18 100 THR D O 1
ATOM 6158 N N . GLY E 1 78 ? 122.677 101.620 66.632 1.00 64.90 101 GLY D N 1
ATOM 6159 C CA . GLY E 1 78 ? 121.574 101.110 67.431 1.00 58.68 101 GLY D CA 1
ATOM 6160 C C . GLY E 1 78 ? 120.541 100.397 66.567 1.00 56.38 101 GLY D C 1
ATOM 6161 O O . GLY E 1 78 ? 120.768 100.195 65.381 1.00 58.02 101 GLY D O 1
ATOM 6162 N N . TYR E 1 79 ? 119.416 100.006 67.178 1.00 54.06 102 TYR D N 1
ATOM 6163 C CA . TYR E 1 79 ? 118.361 99.274 66.492 1.00 52.93 102 TYR D CA 1
ATOM 6164 C C . TYR E 1 79 ? 117.113 100.144 66.395 1.00 51.61 102 TYR D C 1
ATOM 6165 O O . TYR E 1 79 ? 116.667 100.685 67.401 1.00 53.44 102 TYR D O 1
ATOM 6174 N N . ILE E 1 80 ? 116.535 100.233 65.187 1.00 50.68 103 ILE D N 1
ATOM 6175 C CA . ILE E 1 80 ? 115.371 101.066 64.897 1.00 52.15 103 ILE D CA 1
ATOM 6176 C C . ILE E 1 80 ? 114.194 100.207 64.423 1.00 52.66 103 ILE D C 1
ATOM 6177 O O . ILE E 1 80 ? 114.394 99.205 63.739 1.00 56.85 103 ILE D O 1
ATOM 6182 N N . TYR E 1 81 ? 112.967 100.638 64.756 1.00 50.75 104 TYR D N 1
ATOM 6183 C CA . TYR E 1 81 ? 111.756 99.977 64.289 1.00 51.91 104 TYR D CA 1
ATOM 6184 C C . TYR E 1 81 ? 110.564 100.927 64.252 1.00 52.80 104 TYR D C 1
ATOM 6185 O O . TYR E 1 81 ? 110.548 101.956 64.919 1.00 54.84 104 TYR D O 1
ATOM 6194 N N . LEU E 1 82 ? 109.550 100.541 63.474 1.00 55.03 105 LEU D N 1
ATOM 6195 C CA . LEU E 1 82 ? 108.280 101.239 63.449 1.00 56.96 105 LEU D CA 1
ATOM 6196 C C . LEU E 1 82 ? 107.441 100.747 64.628 1.00 57.26 105 LEU D C 1
ATOM 6197 O O . LEU E 1 82 ? 106.984 99.608 64.644 1.00 59.40 105 LEU D O 1
ATOM 6202 N N . ALA E 1 83 ? 107.250 101.616 65.626 1.00 58.23 106 ALA D N 1
ATOM 6203 C CA . ALA E 1 83 ? 106.642 101.232 66.891 1.00 59.82 106 ALA D CA 1
ATOM 6204 C C . ALA E 1 83 ? 105.114 101.302 66.837 1.00 61.93 106 ALA D C 1
ATOM 6205 O O . ALA E 1 83 ? 104.444 100.426 67.384 1.00 67.12 106 ALA D O 1
ATOM 6207 N N . LYS E 1 84 ? 104.567 102.362 66.224 1.00 63.96 107 LYS D N 1
ATOM 6208 C CA . LYS E 1 84 ? 103.131 102.611 66.206 1.00 66.98 107 LYS D CA 1
ATOM 6209 C C . LYS E 1 84 ? 102.778 103.514 65.026 1.00 65.53 107 LYS D C 1
ATOM 6210 O O . LYS E 1 84 ? 103.548 104.409 64.679 1.00 67.49 107 LYS D O 1
ATOM 6216 N N . VAL E 1 85 ? 101.603 103.266 64.428 1.00 61.59 108 VAL D N 1
ATOM 6217 C CA . VAL E 1 85 ? 101.015 104.137 63.420 1.00 60.53 108 VAL D CA 1
ATOM 6218 C C . VAL E 1 85 ? 99.552 104.380 63.782 1.00 61.93 108 VAL D C 1
ATOM 6219 O O . VAL E 1 85 ? 98.862 103.468 64.231 1.00 67.77 108 VAL D O 1
ATOM 6223 N N . ALA E 1 86 ? 99.098 105.624 63.593 1.00 61.73 109 ALA D N 1
ATOM 6224 C CA . ALA E 1 86 ? 97.695 105.991 63.717 1.00 64.22 109 ALA D CA 1
ATOM 6225 C C . ALA E 1 86 ? 97.287 106.809 62.495 1.00 65.99 109 ALA D C 1
ATOM 6226 O O . ALA E 1 86 ? 98.034 107.686 62.071 1.00 69.03 109 ALA D O 1
ATOM 6228 N N . TYR E 1 87 ? 96.097 106.522 61.951 1.00 66.45 110 TYR D N 1
ATOM 6229 C CA . TYR E 1 87 ? 95.620 107.142 60.725 1.00 67.12 110 TYR D CA 1
ATOM 6230 C C . TYR E 1 87 ? 94.146 107.501 60.869 1.00 71.19 110 TYR D C 1
ATOM 6231 O O . TYR E 1 87 ? 93.360 106.695 61.363 1.00 77.43 110 TYR D O 1
ATOM 6240 N N . SER E 1 88 ? 93.783 108.709 60.421 1.00 74.43 111 SER D N 1
ATOM 6241 C CA . SER E 1 88 ? 92.395 109.147 60.387 1.00 79.67 111 SER D CA 1
ATOM 6242 C C . SER E 1 88 ? 92.177 110.143 59.248 1.00 81.99 111 SER D C 1
ATOM 6243 O O . SER E 1 88 ? 93.116 110.805 58.810 1.00 84.88 111 SER D O 1
ATOM 6246 N N . TYR E 1 89 ? 90.926 110.243 58.781 1.00 85.50 112 TYR D N 1
ATOM 6247 C CA . TYR E 1 89 ? 90.588 111.109 57.659 1.00 92.98 112 TYR D CA 1
ATOM 6248 C C . TYR E 1 89 ? 89.239 111.793 57.891 1.00 99.07 112 TYR D C 1
ATOM 6249 O O . TYR E 1 89 ? 88.341 111.224 58.514 1.00 103.37 112 TYR D O 1
ATOM 6258 N N . THR E 1 90 ? 89.099 113.013 57.352 1.00 105.75 113 THR D N 1
ATOM 6259 C CA . THR E 1 90 ? 87.918 113.846 57.555 1.00 113.29 113 THR D CA 1
ATOM 6260 C C . THR E 1 90 ? 86.891 113.672 56.434 1.00 118.49 113 THR D C 1
ATOM 6261 O O . THR E 1 90 ? 85.712 113.973 56.626 1.00 122.60 113 THR D O 1
ATOM 6265 N N . ALA E 1 91 ? 87.340 113.190 55.266 1.00 121.88 114 ALA D N 1
ATOM 6266 C CA . ALA E 1 91 ? 86.489 112.997 54.096 1.00 127.61 114 ALA D CA 1
ATOM 6267 C C . ALA E 1 91 ? 85.488 111.849 54.289 1.00 130.68 114 ALA D C 1
ATOM 6268 O O . ALA E 1 91 ? 85.636 111.004 55.174 1.00 130.18 114 ALA D O 1
ATOM 6270 N N . THR E 1 92 ? 84.476 111.801 53.404 1.00 134.15 115 THR D N 1
ATOM 6271 C CA . THR E 1 92 ? 83.465 110.745 53.354 1.00 136.84 115 THR D CA 1
ATOM 6272 C C . THR E 1 92 ? 84.086 109.405 52.939 1.00 131.05 115 THR D C 1
ATOM 6273 O O . THR E 1 92 ? 83.683 108.345 53.431 1.00 132.45 115 THR D O 1
ATOM 6277 N N . ASN E 1 93 ? 85.065 109.466 52.026 1.00 123.37 116 ASN D N 1
ATOM 6278 C CA . ASN E 1 93 ? 85.765 108.302 51.501 1.00 118.07 116 ASN D CA 1
ATOM 6279 C C . ASN E 1 93 ? 87.237 108.344 51.908 1.00 110.73 116 ASN D C 1
ATOM 6280 O O . ASN E 1 93 ? 87.849 109.410 51.967 1.00 111.84 116 ASN D O 1
ATOM 6285 N N . ASN E 1 94 ? 87.805 107.160 52.158 1.00 101.68 117 ASN D N 1
ATOM 6286 C CA . ASN E 1 94 ? 89.196 106.989 52.546 1.00 94.94 117 ASN D CA 1
ATOM 6287 C C . ASN E 1 94 ? 90.115 107.514 51.440 1.00 91.56 117 ASN D C 1
ATOM 6288 O O . ASN E 1 94 ? 90.064 107.003 50.330 1.00 94.69 117 ASN D O 1
ATOM 6293 N N . PRO E 1 95 ? 90.959 108.553 51.673 1.00 86.25 118 PRO D N 1
ATOM 6294 C CA . PRO E 1 95 ? 91.754 109.149 50.599 1.00 82.28 118 PRO D CA 1
ATOM 6295 C C . PRO E 1 95 ? 93.032 108.427 50.172 1.00 80.19 118 PRO D C 1
ATOM 6296 O O . PRO E 1 95 ? 93.493 108.659 49.062 1.00 81.29 118 PRO D O 1
ATOM 6300 N N . ILE E 1 96 ? 93.602 107.568 51.034 1.00 77.22 119 ILE D N 1
ATOM 6301 C CA . ILE E 1 96 ? 94.912 106.967 50.794 1.00 74.90 119 ILE D CA 1
ATOM 6302 C C . ILE E 1 96 ? 94.796 105.447 50.659 1.00 75.13 119 ILE D C 1
ATOM 6303 O O . ILE E 1 96 ? 94.215 104.792 51.518 1.00 78.45 119 ILE D O 1
ATOM 6308 N N . GLN E 1 97 ? 95.385 104.886 49.593 1.00 75.20 120 GLN D N 1
ATOM 6309 C CA . GLN E 1 97 ? 95.469 103.444 49.414 1.00 76.77 120 GLN D CA 1
ATOM 6310 C C . GLN E 1 97 ? 96.713 102.903 50.116 1.00 74.61 120 GLN D C 1
ATOM 6311 O O . GLN E 1 97 ? 96.597 102.027 50.966 1.00 77.88 120 GLN D O 1
ATOM 6317 N N . ASN E 1 98 ? 97.883 103.463 49.778 1.00 70.87 121 ASN D N 1
ATOM 6318 C CA . ASN E 1 98 ? 99.154 103.005 50.319 1.00 68.71 121 ASN D CA 1
ATOM 6319 C C . ASN E 1 98 ? 100.014 104.191 50.731 1.00 65.79 121 ASN D C 1
ATOM 6320 O O . ASN E 1 98 ? 100.163 105.129 49.954 1.00 67.18 121 ASN D O 1
ATOM 6325 N N . ALA E 1 99 ? 100.611 104.135 51.929 1.00 62.67 122 ALA D N 1
ATOM 6326 C CA . ALA E 1 99 ? 101.600 105.131 52.323 1.00 60.52 122 ALA D CA 1
ATOM 6327 C C . ALA E 1 99 ? 102.840 104.449 52.895 1.00 60.34 122 ALA D C 1
ATOM 6328 O O . ALA E 1 99 ? 102.734 103.612 53.786 1.00 63.68 122 ALA D O 1
ATOM 6330 N N . THR E 1 100 ? 104.014 104.823 52.372 1.00 60.84 123 THR D N 1
ATOM 6331 C CA . THR E 1 100 ? 105.271 104.164 52.695 1.00 62.88 123 THR D CA 1
ATOM 6332 C C . THR E 1 100 ? 106.340 105.216 52.968 1.00 63.16 123 THR D C 1
ATOM 6333 O O . THR E 1 100 ? 106.470 106.182 52.223 1.00 66.14 123 THR D O 1
ATOM 6337 N N . LEU E 1 101 ? 107.132 104.983 54.016 1.00 62.15 124 LEU D N 1
ATOM 6338 C CA . LEU E 1 101 ? 108.157 105.901 54.480 1.00 61.65 124 LEU D CA 1
ATOM 6339 C C . LEU E 1 101 ? 109.509 105.192 54.384 1.00 60.21 124 LEU D C 1
ATOM 6340 O O . LEU E 1 101 ? 109.652 104.074 54.864 1.00 63.77 124 LEU D O 1
ATOM 6345 N N . TYR E 1 102 ? 110.488 105.820 53.717 1.00 59.29 125 TYR D N 1
ATOM 6346 C CA . TYR E 1 102 ? 111.757 105.176 53.387 1.00 60.86 125 TYR D CA 1
ATOM 6347 C C . TYR E 1 102 ? 112.897 105.864 54.127 1.00 62.75 125 TYR D C 1
ATOM 6348 O O . TYR E 1 102 ? 112.955 107.086 54.158 1.00 64.51 125 TYR D O 1
ATOM 6357 N N . ILE E 1 103 ? 113.812 105.069 54.693 1.00 62.59 126 ILE D N 1
ATOM 6358 C CA . ILE E 1 103 ? 115.115 105.561 55.109 1.00 63.68 126 ILE D CA 1
ATOM 6359 C C . ILE E 1 103 ? 116.102 105.158 54.019 1.00 64.57 126 ILE D C 1
ATOM 6360 O O . ILE E 1 103 ? 116.145 103.997 53.623 1.00 66.39 126 ILE D O 1
ATOM 6365 N N . MET E 1 104 ? 116.882 106.127 53.528 1.00 67.94 127 MET D N 1
ATOM 6366 C CA . MET E 1 104 ? 117.674 105.936 52.324 1.00 71.55 127 MET D CA 1
ATOM 6367 C C . MET E 1 104 ? 119.112 106.414 52.531 1.00 73.61 127 MET D C 1
ATOM 6368 O O . MET E 1 104 ? 119.365 107.404 53.210 1.00 75.12 127 MET D O 1
ATOM 6373 N N . ASN E 1 105 ? 120.052 105.689 51.922 1.00 80.25 128 ASN D N 1
ATOM 6374 C CA . ASN E 1 105 ? 121.463 106.034 51.874 1.00 85.62 128 ASN D CA 1
ATOM 6375 C C . ASN E 1 105 ? 121.642 107.349 51.108 1.00 88.57 128 ASN D C 1
ATOM 6376 O O . ASN E 1 105 ? 120.779 107.733 50.321 1.00 91.25 128 ASN D O 1
ATOM 6381 N N . GLN E 1 106 ? 122.778 108.036 51.288 1.00 91.33 129 GLN D N 1
ATOM 6382 C CA . GLN E 1 106 ? 123.030 109.304 50.607 1.00 93.82 129 GLN D CA 1
ATOM 6383 C C . GLN E 1 106 ? 123.001 109.155 49.078 1.00 95.27 129 GLN D C 1
ATOM 6384 O O . GLN E 1 106 ? 122.667 110.104 48.365 1.00 98.64 129 GLN D O 1
ATOM 6390 N N . GLN E 1 107 ? 123.339 107.956 48.573 1.00 96.89 130 GLN D N 1
ATOM 6391 C CA . GLN E 1 107 ? 123.298 107.628 47.147 1.00 98.39 130 GLN D CA 1
ATOM 6392 C C . GLN E 1 107 ? 121.889 107.258 46.654 1.00 97.40 130 GLN D C 1
ATOM 6393 O O . GLN E 1 107 ? 121.733 106.835 45.507 1.00 98.94 130 GLN D O 1
ATOM 6399 N N . GLY E 1 108 ? 120.862 107.383 47.507 1.00 95.60 131 GLY D N 1
ATOM 6400 C CA . GLY E 1 108 ? 119.471 107.166 47.125 1.00 95.46 131 GLY D CA 1
ATOM 6401 C C . GLY E 1 108 ? 119.036 105.698 47.125 1.00 97.79 131 GLY D C 1
ATOM 6402 O O . GLY E 1 108 ? 117.943 105.380 46.660 1.00 100.56 131 GLY D O 1
ATOM 6403 N N . GLN E 1 109 ? 119.881 104.803 47.653 1.00 99.34 132 GLN D N 1
ATOM 6404 C CA . GLN E 1 109 ? 119.517 103.404 47.859 1.00 100.35 132 GLN D CA 1
ATOM 6405 C C . GLN E 1 109 ? 118.598 103.283 49.077 1.00 95.54 132 GLN D C 1
ATOM 6406 O O . GLN E 1 109 ? 118.803 103.963 50.076 1.00 95.51 132 GLN D O 1
ATOM 6412 N N . ILE E 1 110 ? 117.606 102.382 49.025 1.00 90.34 133 ILE D N 1
ATOM 6413 C CA . ILE E 1 110 ? 116.734 102.163 50.176 1.00 86.51 133 ILE D CA 1
ATOM 6414 C C . ILE E 1 110 ? 117.464 101.306 51.210 1.00 83.67 133 ILE D C 1
ATOM 6415 O O . ILE E 1 110 ? 117.943 100.219 50.889 1.00 86.86 133 ILE D O 1
ATOM 6420 N N . VAL E 1 111 ? 117.530 101.806 52.453 1.00 81.09 134 VAL D N 1
ATOM 6421 C CA . VAL E 1 111 ? 118.069 101.057 53.579 1.00 78.69 134 VAL D CA 1
ATOM 6422 C C . VAL E 1 111 ? 116.939 100.262 54.234 1.00 75.09 134 VAL D C 1
ATOM 6423 O O . VAL E 1 111 ? 117.049 99.042 54.353 1.00 76.73 134 VAL D O 1
ATOM 6427 N N . TYR E 1 112 ? 115.856 100.953 54.633 1.00 71.33 135 TYR D N 1
ATOM 6428 C CA . TYR E 1 112 ? 114.658 100.327 55.191 1.00 70.77 135 TYR D CA 1
ATOM 6429 C C . TYR E 1 112 ? 113.393 100.973 54.625 1.00 69.96 135 TYR D C 1
ATOM 6430 O O . TYR E 1 112 ? 113.336 102.185 54.433 1.00 72.15 135 TYR D O 1
ATOM 6439 N N . LYS E 1 113 ? 112.376 100.135 54.386 1.00 69.22 136 LYS D N 1
ATOM 6440 C CA . LYS E 1 113 ? 111.068 100.545 53.897 1.00 68.38 136 LYS D CA 1
ATOM 6441 C C . LYS E 1 113 ? 110.021 100.274 54.980 1.00 66.44 136 LYS D C 1
ATOM 6442 O O . LYS E 1 113 ? 109.874 99.137 55.426 1.00 70.50 136 LYS D O 1
ATOM 6448 N N . TYR E 1 114 ? 109.275 101.315 55.372 1.00 63.06 137 TYR D N 1
ATOM 6449 C CA . TYR E 1 114 ? 108.228 101.205 56.380 1.00 63.18 137 TYR D CA 1
ATOM 6450 C C . TYR E 1 114 ? 106.855 101.432 55.755 1.00 65.31 137 TYR D C 1
ATOM 6451 O O . TYR E 1 114 ? 106.507 102.553 55.403 1.00 67.00 137 TYR D O 1
ATOM 6460 N N . LYS E 1 115 ? 106.066 100.360 55.630 1.00 67.01 138 LYS D N 1
ATOM 6461 C CA . LYS E 1 115 ? 104.701 100.485 55.143 1.00 69.39 138 LYS D CA 1
ATOM 6462 C C . LYS E 1 115 ? 103.831 100.994 56.290 1.00 67.44 138 LYS D C 1
ATOM 6463 O O . LYS E 1 115 ? 103.633 100.277 57.263 1.00 69.87 138 LYS D O 1
ATOM 6469 N N . LEU E 1 116 ? 103.349 102.240 56.189 1.00 64.32 139 LEU D N 1
ATOM 6470 C CA . LEU E 1 116 ? 102.512 102.838 57.223 1.00 64.29 139 LEU D CA 1
ATOM 6471 C C . LEU E 1 116 ? 101.058 102.401 57.038 1.00 66.07 139 LEU D C 1
ATOM 6472 O O . LEU E 1 116 ? 100.384 102.019 57.996 1.00 68.09 139 LEU D O 1
ATOM 6477 N N . ILE E 1 117 ? 100.580 102.500 55.792 1.00 66.65 140 ILE D N 1
ATOM 6478 C CA . ILE E 1 117 ? 99.205 102.214 55.410 1.00 67.31 140 ILE D CA 1
ATOM 6479 C C . ILE E 1 117 ? 99.244 101.299 54.190 1.00 69.92 140 ILE D C 1
ATOM 6480 O O . ILE E 1 117 ? 100.023 101.538 53.270 1.00 72.81 140 ILE D O 1
ATOM 6485 N N . VAL E 1 118 ? 98.419 100.242 54.205 1.00 72.79 141 VAL D N 1
ATOM 6486 C CA . VAL E 1 118 ? 98.342 99.271 53.119 1.00 75.18 141 VAL D CA 1
ATOM 6487 C C . VAL E 1 118 ? 96.869 99.017 52.796 1.00 76.88 141 VAL D C 1
ATOM 6488 O O . VAL E 1 118 ? 96.090 98.706 53.693 1.00 79.78 141 VAL D O 1
ATOM 6492 N N . ASN E 1 119 ? 96.484 99.174 51.522 1.00 78.88 142 ASN D N 1
ATOM 6493 C CA . ASN E 1 119 ? 95.105 99.029 51.062 1.00 81.19 142 ASN D CA 1
ATOM 6494 C C . ASN E 1 119 ? 94.099 99.811 51.921 1.00 80.98 142 ASN D C 1
ATOM 6495 O O . ASN E 1 119 ? 92.951 99.386 52.081 1.00 85.10 142 ASN D O 1
ATOM 6500 N N . GLY E 1 120 ? 94.520 100.966 52.461 1.00 78.24 143 GLY D N 1
ATOM 6501 C CA . GLY E 1 120 ? 93.626 101.877 53.167 1.00 77.33 143 GLY D CA 1
ATOM 6502 C C . GLY E 1 120 ? 93.573 101.708 54.689 1.00 78.76 143 GLY D C 1
ATOM 6503 O O . GLY E 1 120 ? 92.908 102.501 55.355 1.00 80.02 143 GLY D O 1
ATOM 6504 N N . VAL E 1 121 ? 94.280 100.713 55.248 1.00 78.62 144 VAL D N 1
ATOM 6505 C CA . VAL E 1 121 ? 94.317 100.489 56.693 1.00 81.09 144 VAL D CA 1
ATOM 6506 C C . VAL E 1 121 ? 95.754 100.558 57.211 1.00 79.46 144 VAL D C 1
ATOM 6507 O O . VAL E 1 121 ? 96.691 100.279 56.470 1.00 80.37 144 VAL D O 1
ATOM 6511 N N . VAL E 1 122 ? 95.920 100.908 58.495 1.00 78.07 145 VAL D N 1
ATOM 6512 C CA . VAL E 1 122 ? 97.240 100.947 59.116 1.00 79.08 145 VAL D CA 1
ATOM 6513 C C . VAL E 1 122 ? 97.873 99.556 59.103 1.00 79.15 145 VAL D C 1
ATOM 6514 O O . VAL E 1 122 ? 97.175 98.543 59.157 1.00 81.15 145 VAL D O 1
ATOM 6518 N N . ASN E 1 123 ? 99.207 99.524 59.034 1.00 78.67 146 ASN D N 1
ATOM 6519 C CA . ASN E 1 123 ? 99.963 98.291 59.152 1.00 79.05 146 ASN D CA 1
ATOM 6520 C C . ASN E 1 123 ? 99.539 97.594 60.442 1.00 83.08 146 ASN D C 1
ATOM 6521 O O . ASN E 1 123 ? 99.647 98.187 61.508 1.00 83.88 146 ASN D O 1
ATOM 6526 N N . SER E 1 124 ? 99.066 96.343 60.336 1.00 88.13 147 SER D N 1
ATOM 6527 C CA . SER E 1 124 ? 98.512 95.614 61.469 1.00 90.69 147 SER D CA 1
ATOM 6528 C C . SER E 1 124 ? 99.568 94.827 62.254 1.00 92.19 147 SER D C 1
ATOM 6529 O O . SER E 1 124 ? 99.304 94.421 63.385 1.00 96.00 147 SER D O 1
ATOM 6532 N N . THR E 1 125 ? 100.759 94.615 61.673 1.00 91.86 148 THR D N 1
ATOM 6533 C CA . THR E 1 125 ? 101.767 93.716 62.231 1.00 93.90 148 THR D CA 1
ATOM 6534 C C . THR E 1 125 ? 102.688 94.394 63.260 1.00 90.97 148 THR D C 1
ATOM 6535 O O . THR E 1 125 ? 103.557 93.736 63.838 1.00 94.93 148 THR D O 1
ATOM 6539 N N . LEU E 1 126 ? 102.486 95.697 63.505 1.00 85.13 149 LEU D N 1
ATOM 6540 C CA . LEU E 1 126 ? 103.346 96.535 64.340 1.00 82.82 149 LEU D CA 1
ATOM 6541 C C . LEU E 1 126 ? 103.262 96.150 65.819 1.00 82.87 149 LEU D C 1
ATOM 6542 O O . LEU E 1 126 ? 102.230 95.650 66.272 1.00 86.68 149 LEU D O 1
ATOM 6547 N N . PRO E 1 127 ? 104.310 96.393 66.649 1.00 80.08 150 PRO D N 1
ATOM 6548 C CA . PRO E 1 127 ? 105.596 96.971 66.228 1.00 77.91 150 PRO D CA 1
ATOM 6549 C C . PRO E 1 127 ? 106.473 96.032 65.399 1.00 74.41 150 PRO D C 1
ATOM 6550 O O . PRO E 1 127 ? 106.472 94.827 65.635 1.00 76.14 150 PRO D O 1
ATOM 6554 N N . SER E 1 128 ? 107.220 96.597 64.439 1.00 72.11 151 SER D N 1
ATOM 6555 C CA . SER E 1 128 ? 108.078 95.829 63.540 1.00 73.10 151 SER D CA 1
ATOM 6556 C C . SER E 1 128 ? 109.345 95.335 64.243 1.00 72.61 151 SER D C 1
ATOM 6557 O O . SER E 1 128 ? 109.680 95.792 65.332 1.00 75.49 151 SER D O 1
ATOM 6560 N N . THR E 1 129 ? 110.073 94.413 63.593 1.00 73.09 152 THR D N 1
ATOM 6561 C CA . THR E 1 129 ? 111.343 93.896 64.095 1.00 73.22 152 THR D CA 1
ATOM 6562 C C . THR E 1 129 ? 112.379 95.018 64.201 1.00 71.03 152 THR D C 1
ATOM 6563 O O . THR E 1 129 ? 112.557 95.770 63.248 1.00 75.53 152 THR D O 1
ATOM 6567 N N . PRO E 1 130 ? 113.097 95.178 65.345 1.00 69.07 153 PRO D N 1
ATOM 6568 C CA . PRO E 1 130 ? 114.249 96.080 65.424 1.00 66.99 153 PRO D CA 1
ATOM 6569 C C . PRO E 1 130 ? 115.393 95.627 64.519 1.00 65.10 153 PRO D C 1
ATOM 6570 O O . PRO E 1 130 ? 115.865 94.495 64.609 1.00 68.97 153 PRO D O 1
ATOM 6574 N N . LEU E 1 131 ? 115.818 96.531 63.630 1.00 61.56 154 LEU D N 1
ATOM 6575 C CA . LEU E 1 131 ? 116.907 96.276 62.701 1.00 61.20 154 LEU D CA 1
ATOM 6576 C C . LEU E 1 131 ? 118.039 97.262 62.976 1.00 61.03 154 LEU D C 1
ATOM 6577 O O . LEU E 1 131 ? 117.785 98.407 63.327 1.00 61.78 154 LEU D O 1
ATOM 6582 N N . GLN E 1 132 ? 119.290 96.817 62.814 1.00 62.23 155 GLN D N 1
ATOM 6583 C CA . GLN E 1 132 ? 120.441 97.669 63.084 1.00 64.02 155 GLN D CA 1
ATOM 6584 C C . GLN E 1 132 ? 120.535 98.812 62.073 1.00 64.89 155 GLN D C 1
ATOM 6585 O O . GLN E 1 132 ? 120.331 98.602 60.884 1.00 67.25 155 GLN D O 1
ATOM 6591 N N . ILE E 1 133 ? 120.872 100.015 62.559 1.00 63.31 156 ILE D N 1
ATOM 6592 C CA . ILE E 1 133 ? 121.197 101.148 61.705 1.00 63.34 156 ILE D CA 1
ATOM 6593 C C . ILE E 1 133 ? 122.529 101.749 62.159 1.00 65.24 156 ILE D C 1
ATOM 6594 O O . ILE E 1 133 ? 122.752 101.969 63.349 1.00 67.69 156 ILE D O 1
ATOM 6599 N N . ASN E 1 134 ? 123.416 101.994 61.192 1.00 68.34 157 ASN D N 1
ATOM 6600 C CA . ASN E 1 134 ? 124.749 102.499 61.475 1.00 73.10 157 ASN D CA 1
ATOM 6601 C C . ASN E 1 134 ? 124.732 104.009 61.708 1.00 74.54 157 ASN D C 1
ATOM 6602 O O . ASN E 1 134 ? 123.846 104.714 61.234 1.00 76.66 157 ASN D O 1
ATOM 6607 N N . SER E 1 135 ? 125.755 104.513 62.410 1.00 76.50 158 SER D N 1
ATOM 6608 C CA . SER E 1 135 ? 125.953 105.947 62.569 1.00 78.42 158 SER D CA 1
ATOM 6609 C C . SER E 1 135 ? 126.220 106.606 61.212 1.00 81.97 158 SER D C 1
ATOM 6610 O O . SER E 1 135 ? 126.722 105.972 60.282 1.00 84.05 158 SER D O 1
ATOM 6613 N N . GLY E 1 136 ? 125.868 107.892 61.108 1.00 83.00 159 GLY D N 1
ATOM 6614 C CA . GLY E 1 136 ? 125.903 108.623 59.851 1.00 82.86 159 GLY D CA 1
ATOM 6615 C C . GLY E 1 136 ? 124.645 109.469 59.682 1.00 81.89 159 GLY D C 1
ATOM 6616 O O . GLY E 1 136 ? 124.064 109.924 60.665 1.00 85.89 159 GLY D O 1
ATOM 6617 N N . SER E 1 137 ? 124.241 109.692 58.427 1.00 77.10 160 SER D N 1
ATOM 6618 C CA . SER E 1 137 ? 123.012 110.424 58.158 1.00 73.42 160 SER D CA 1
ATOM 6619 C C . SER E 1 137 ? 122.316 109.903 56.902 1.00 69.97 160 SER D C 1
ATOM 6620 O O . SER E 1 137 ? 122.963 109.438 55.963 1.00 71.90 160 SER D O 1
ATOM 6623 N N . TYR E 1 138 ? 120.982 110.006 56.912 1.00 64.52 161 TYR D N 1
ATOM 6624 C CA . TYR E 1 138 ? 120.119 109.317 55.967 1.00 62.59 161 TYR D CA 1
ATOM 6625 C C . TYR E 1 138 ? 119.073 110.273 55.405 1.00 61.06 161 TYR D C 1
ATOM 6626 O O . TYR E 1 138 ? 118.496 111.077 56.129 1.00 63.62 161 TYR D O 1
ATOM 6635 N N . ILE E 1 139 ? 118.821 110.141 54.103 1.00 59.02 162 ILE D N 1
ATOM 6636 C CA . ILE E 1 139 ? 117.676 110.737 53.435 1.00 58.77 162 ILE D CA 1
ATOM 6637 C C . ILE E 1 139 ? 116.415 110.049 53.961 1.00 57.93 162 ILE D C 1
ATOM 6638 O O . ILE E 1 139 ? 116.413 108.838 54.133 1.00 59.06 162 ILE D O 1
ATOM 6643 N N . VAL E 1 140 ? 115.346 110.809 54.231 1.00 58.42 163 VAL D N 1
ATOM 6644 C CA . VAL E 1 140 ? 114.051 110.199 54.519 1.00 60.55 163 VAL D CA 1
ATOM 6645 C C . VAL E 1 140 ? 112.976 110.788 53.603 1.00 61.23 163 VAL D C 1
ATOM 6646 O O . VAL E 1 140 ? 112.933 111.996 53.383 1.00 63.38 163 VAL D O 1
ATOM 6650 N N . SER E 1 141 ? 112.141 109.896 53.049 1.00 61.07 164 SER D N 1
ATOM 6651 C CA . SER E 1 141 ? 111.258 110.180 51.926 1.00 62.65 164 SER D CA 1
ATOM 6652 C C . SER E 1 141 ? 109.909 109.504 52.139 1.00 62.12 164 SER D C 1
ATOM 6653 O O . SER E 1 141 ? 109.863 108.381 52.624 1.00 63.92 164 SER D O 1
ATOM 6656 N N . LEU E 1 142 ? 108.824 110.149 51.697 1.00 61.58 165 LEU D N 1
ATOM 6657 C CA . LEU E 1 142 ? 107.479 109.614 51.853 1.00 60.64 165 LEU D CA 1
ATOM 6658 C C . LEU E 1 142 ? 106.824 109.406 50.485 1.00 60.62 165 LEU D C 1
ATOM 6659 O O . LEU E 1 142 ? 106.868 110.289 49.636 1.00 61.33 165 LEU D O 1
ATOM 6664 N N . LEU E 1 143 ? 106.198 108.238 50.286 1.00 59.75 166 LEU D N 1
ATOM 6665 C CA . LEU E 1 143 ? 105.395 107.953 49.105 1.00 60.94 166 LEU D CA 1
ATOM 6666 C C . LEU E 1 143 ? 103.936 107.747 49.510 1.00 60.70 166 LEU D C 1
ATOM 6667 O O . LEU E 1 143 ? 103.655 106.955 50.403 1.00 63.49 166 LEU D O 1
ATOM 6672 N N . ILE E 1 144 ? 103.011 108.444 48.833 1.00 60.64 167 ILE D N 1
ATOM 6673 C CA . ILE E 1 144 ? 101.581 108.251 49.030 1.00 60.53 167 ILE D CA 1
ATOM 6674 C C . ILE E 1 144 ? 100.929 107.868 47.702 1.00 62.92 167 ILE D C 1
ATOM 6675 O O . ILE E 1 144 ? 101.183 108.481 46.669 1.00 62.79 167 ILE D O 1
ATOM 6680 N N . VAL E 1 145 ? 100.059 106.854 47.759 1.00 61.93 168 VAL D N 1
ATOM 6681 C CA . VAL E 1 145 ? 99.233 106.431 46.642 1.00 61.86 168 VAL D CA 1
ATOM 6682 C C . VAL E 1 145 ? 97.784 106.731 47.016 1.00 63.97 168 VAL D C 1
ATOM 6683 O O . VAL E 1 145 ? 97.217 106.050 47.860 1.00 66.65 168 VAL D O 1
ATOM 6687 N N . PRO E 1 146 ? 97.153 107.794 46.465 1.00 66.09 169 PRO D N 1
ATOM 6688 C CA . PRO E 1 146 ? 95.749 108.090 46.755 1.00 67.85 169 PRO D CA 1
ATOM 6689 C C . PRO E 1 146 ? 94.791 107.040 46.196 1.00 71.31 169 PRO D C 1
ATOM 6690 O O . PRO E 1 146 ? 95.149 106.260 45.315 1.00 72.58 169 PRO D O 1
ATOM 6694 N N . TYR E 1 147 ? 93.556 107.041 46.709 1.00 76.81 170 TYR D N 1
ATOM 6695 C CA . TYR E 1 147 ? 92.433 106.451 46.002 1.00 82.84 170 TYR D CA 1
ATOM 6696 C C . TYR E 1 147 ? 91.863 107.496 45.044 1.00 84.84 170 TYR D C 1
ATOM 6697 O O . TYR E 1 147 ? 91.207 108.444 45.478 1.00 85.23 170 TYR D O 1
ATOM 6706 N N . GLN E 1 148 ? 92.086 107.308 43.734 1.00 87.94 171 GLN D N 1
ATOM 6707 C CA . GLN E 1 148 ? 91.569 108.225 42.724 1.00 93.46 171 GLN D CA 1
ATOM 6708 C C . GLN E 1 148 ? 90.039 108.307 42.769 1.00 96.18 171 GLN D C 1
ATOM 6709 O O . GLN E 1 148 ? 89.357 107.339 43.102 1.00 96.73 171 GLN D O 1
ATOM 6715 N N . GLY E 1 149 ? 89.498 109.493 42.456 1.00 98.76 172 GLY D N 1
ATOM 6716 C CA . GLY E 1 149 ? 88.060 109.707 42.504 1.00 101.59 172 GLY D CA 1
ATOM 6717 C C . GLY E 1 149 ? 87.559 110.167 43.875 1.00 100.99 172 GLY D C 1
ATOM 6718 O O . GLY E 1 149 ? 86.462 110.719 43.967 1.00 102.80 172 GLY D O 1
ATOM 6719 N N . THR E 1 150 ? 88.353 109.946 44.938 1.00 99.58 173 THR D N 1
ATOM 6720 C CA . THR E 1 150 ? 87.934 110.296 46.294 1.00 102.25 173 THR D CA 1
ATOM 6721 C C . THR E 1 150 ? 88.326 111.729 46.659 1.00 102.17 173 THR D C 1
ATOM 6722 O O . THR E 1 150 ? 87.679 112.340 47.512 1.00 106.46 173 THR D O 1
ATOM 6726 N N . LEU E 1 151 ? 89.398 112.251 46.041 1.00 98.35 174 LEU D N 1
ATOM 6727 C CA . LEU E 1 151 ? 89.921 113.578 46.351 1.00 94.20 174 LEU D CA 1
ATOM 6728 C C . LEU E 1 151 ? 88.947 114.649 45.862 1.00 92.49 174 LEU D C 1
ATOM 6729 O O . LEU E 1 151 ? 88.525 114.606 44.710 1.00 92.75 174 LEU D O 1
ATOM 6734 N N . PRO E 1 152 ? 88.549 115.635 46.705 1.00 91.06 175 PRO D N 1
ATOM 6735 C CA . PRO E 1 152 ? 87.577 116.647 46.287 1.00 92.60 175 PRO D CA 1
ATOM 6736 C C . PRO E 1 152 ? 88.144 117.606 45.241 1.00 93.79 175 PRO D C 1
ATOM 6737 O O . PRO E 1 152 ? 89.349 117.847 45.199 1.00 93.33 175 PRO D O 1
ATOM 6741 N N . LYS E 1 153 ? 87.257 118.146 44.394 1.00 100.08 176 LYS D N 1
ATOM 6742 C CA . LYS E 1 153 ? 87.644 119.093 43.356 1.00 105.46 176 LYS D CA 1
ATOM 6743 C C . LYS E 1 153 ? 88.176 120.392 43.968 1.00 111.20 176 LYS D C 1
ATOM 6744 O O . LYS E 1 153 ? 89.089 121.006 43.415 1.00 115.26 176 LYS D O 1
ATOM 6750 N N . THR E 1 154 ? 87.582 120.810 45.096 1.00 114.71 177 THR D N 1
ATOM 6751 C CA . THR E 1 154 ? 88.021 121.978 45.853 1.00 118.89 177 THR D CA 1
ATOM 6752 C C . THR E 1 154 ? 89.160 121.582 46.797 1.00 118.14 177 THR D C 1
ATOM 6753 O O . THR E 1 154 ? 89.005 120.659 47.590 1.00 119.68 177 THR D O 1
ATOM 6757 N N . PRO E 1 155 ? 90.336 122.262 46.752 1.00 117.88 178 PRO D N 1
ATOM 6758 C CA . PRO E 1 155 ? 91.433 121.990 47.688 1.00 116.46 178 PRO D CA 1
ATOM 6759 C C . PRO E 1 155 ? 91.061 122.091 49.169 1.00 114.99 178 PRO D C 1
ATOM 6760 O O . PRO E 1 155 ? 90.114 122.790 49.530 1.00 116.29 178 PRO D O 1
ATOM 6764 N N . SER E 1 156 ? 91.822 121.374 50.012 1.00 112.73 179 SER D N 1
ATOM 6765 C CA . SER E 1 156 ? 91.634 121.364 51.460 1.00 113.43 179 SER D CA 1
ATOM 6766 C C . SER E 1 156 ? 92.945 121.092 52.207 1.00 113.93 179 SER D C 1
ATOM 6767 O O . SER E 1 156 ? 93.868 120.489 51.665 1.00 111.32 179 SER D O 1
ATOM 6770 N N . ASN E 1 157 ? 93.001 121.508 53.484 1.00 117.30 180 ASN D N 1
ATOM 6771 C CA . ASN E 1 157 ? 94.224 121.475 54.278 1.00 119.82 180 ASN D CA 1
ATOM 6772 C C . ASN E 1 157 ? 94.261 120.312 55.275 1.00 117.65 180 ASN D C 1
ATOM 6773 O O . ASN E 1 157 ? 95.293 120.098 55.918 1.00 122.30 180 ASN D O 1
ATOM 6778 N N . ASP E 1 158 ? 93.147 119.571 55.409 1.00 112.47 181 ASP D N 1
ATOM 6779 C CA . ASP E 1 158 ? 92.938 118.651 56.528 1.00 108.46 181 ASP D CA 1
ATOM 6780 C C . ASP E 1 158 ? 92.201 117.373 56.106 1.00 98.68 181 ASP D C 1
ATOM 6781 O O . ASP E 1 158 ? 91.369 116.848 56.838 1.00 99.99 181 ASP D O 1
ATOM 6786 N N . LEU E 1 159 ? 92.579 116.835 54.949 1.00 89.40 182 LEU D N 1
ATOM 6787 C CA . LEU E 1 159 ? 91.956 115.666 54.352 1.00 81.62 182 LEU D CA 1
ATOM 6788 C C . LEU E 1 159 ? 92.197 114.425 55.215 1.00 76.77 182 LEU D C 1
ATOM 6789 O O . LEU E 1 159 ? 91.280 113.631 55.426 1.00 78.66 182 LEU D O 1
ATOM 6794 N N . ALA E 1 160 ? 93.435 114.278 55.711 1.00 72.89 183 ALA D N 1
ATOM 6795 C CA . ALA E 1 160 ? 93.847 113.143 56.533 1.00 70.60 183 ALA D CA 1
ATOM 6796 C C . ALA E 1 160 ? 95.055 113.491 57.407 1.00 70.09 183 ALA D C 1
ATOM 6797 O O . ALA E 1 160 ? 95.744 114.484 57.171 1.00 73.70 183 ALA D O 1
ATOM 6799 N N . THR E 1 161 ? 95.301 112.660 58.429 1.00 67.95 184 THR D N 1
ATOM 6800 C CA . THR E 1 161 ? 96.471 112.794 59.290 1.00 68.61 184 THR D CA 1
ATOM 6801 C C . THR E 1 161 ? 97.066 111.417 59.578 1.00 65.47 184 THR D C 1
ATOM 6802 O O . THR E 1 161 ? 96.334 110.472 59.862 1.00 68.77 184 THR D O 1
ATOM 6806 N N . ILE E 1 162 ? 98.399 111.319 59.480 1.00 63.86 185 ILE D N 1
ATOM 6807 C CA . ILE E 1 162 ? 99.148 110.116 59.812 1.00 63.50 185 ILE D CA 1
ATOM 6808 C C . ILE E 1 162 ? 100.117 110.463 60.938 1.00 64.51 185 ILE D C 1
ATOM 6809 O O . ILE E 1 162 ? 100.933 111.369 60.790 1.00 67.01 185 ILE D O 1
ATOM 6814 N N . THR E 1 163 ? 100.022 109.736 62.058 1.00 65.84 186 THR D N 1
ATOM 6815 C CA . THR E 1 163 ? 100.969 109.866 63.157 1.00 67.78 186 THR D CA 1
ATOM 6816 C C . THR E 1 163 ? 101.795 108.587 63.224 1.00 66.24 186 THR D C 1
ATOM 6817 O O . THR E 1 163 ? 101.233 107.495 63.248 1.00 70.06 186 THR D O 1
ATOM 6821 N N . VAL E 1 164 ? 103.124 108.731 63.262 1.00 63.29 187 VAL D N 1
ATOM 6822 C CA . VAL E 1 164 ? 104.033 107.595 63.240 1.00 61.68 187 VAL D CA 1
ATOM 6823 C C . VAL E 1 164 ? 105.063 107.739 64.361 1.00 59.56 187 VAL D C 1
ATOM 6824 O O . VAL E 1 164 ? 105.602 108.819 64.565 1.00 60.38 187 VAL D O 1
ATOM 6828 N N . ASN E 1 165 ? 105.340 106.640 65.073 1.00 58.90 188 ASN D N 1
ATOM 6829 C CA . ASN E 1 165 ? 106.382 106.612 66.088 1.00 59.99 188 ASN D CA 1
ATOM 6830 C C . ASN E 1 165 ? 107.475 105.622 65.696 1.00 59.96 188 ASN D C 1
ATOM 6831 O O . ASN E 1 165 ? 107.203 104.439 65.506 1.00 63.47 188 ASN D O 1
ATOM 6836 N N . PHE E 1 166 ? 108.717 106.110 65.587 1.00 59.46 189 PHE D N 1
ATOM 6837 C CA . PHE E 1 166 ? 109.868 105.236 65.441 1.00 59.22 189 PHE D CA 1
ATOM 6838 C C . PHE E 1 166 ? 110.494 105.008 66.808 1.00 58.11 189 PHE D C 1
ATOM 6839 O O . PHE E 1 166 ? 110.780 105.969 67.518 1.00 60.71 189 PHE D O 1
ATOM 6847 N N . GLY E 1 167 ? 110.689 103.736 67.169 1.00 55.48 190 GLY D N 1
ATOM 6848 C CA . GLY E 1 167 ? 111.477 103.396 68.340 1.00 52.22 190 GLY D CA 1
ATOM 6849 C C . GLY E 1 167 ? 112.936 103.195 67.950 1.00 50.37 190 GLY D C 1
ATOM 6850 O O . GLY E 1 167 ? 113.218 102.546 66.948 1.00 53.09 190 GLY D O 1
ATOM 6851 N N . PHE E 1 168 ? 113.845 103.775 68.735 1.00 48.94 191 PHE D N 1
ATOM 6852 C CA . PHE E 1 168 ? 115.271 103.552 68.568 1.00 48.69 191 PHE D CA 1
ATOM 6853 C C . PHE E 1 168 ? 115.856 103.142 69.915 1.00 50.21 191 PHE D C 1
ATOM 6854 O O . PHE E 1 168 ? 115.506 103.728 70.937 1.00 53.18 191 PHE D O 1
ATOM 6862 N N . SER E 1 169 ? 116.762 102.157 69.906 1.00 50.59 192 SER D N 1
ATOM 6863 C CA . SER E 1 169 ? 117.448 101.745 71.121 1.00 53.36 192 SER D CA 1
ATOM 6864 C C . SER E 1 169 ? 118.959 101.727 70.898 1.00 55.50 192 SER D C 1
ATOM 6865 O O . SER E 1 169 ? 119.436 101.134 69.935 1.00 55.70 192 SER D O 1
ATOM 6868 N N . PRO E 1 170 ? 119.759 102.391 71.767 1.00 58.66 193 PRO D N 1
ATOM 6869 C CA . PRO E 1 170 ? 121.208 102.477 71.576 1.00 62.97 193 PRO D CA 1
ATOM 6870 C C . PRO E 1 170 ? 122.006 101.286 72.111 1.00 67.94 193 PRO D C 1
ATOM 6871 O O . PRO E 1 170 ? 123.210 101.392 72.330 1.00 73.29 193 PRO D O 1
ATOM 6875 N N . MET E 1 171 ? 121.343 100.138 72.284 1.00 73.89 194 MET D N 1
ATOM 6876 C CA . MET E 1 171 ? 121.975 98.938 72.821 1.00 80.51 194 MET D CA 1
ATOM 6877 C C . MET E 1 171 ? 122.821 98.224 71.762 1.00 82.30 194 MET D C 1
ATOM 6878 O O . MET E 1 171 ? 122.588 98.367 70.562 1.00 82.07 194 MET D O 1
ATOM 6883 N N . THR E 1 172 ? 123.795 97.423 72.223 1.00 90.23 195 THR D N 1
ATOM 6884 C CA . THR E 1 172 ? 124.663 96.627 71.360 1.00 98.72 195 THR D CA 1
ATOM 6885 C C . THR E 1 172 ? 123.931 95.411 70.787 1.00 96.92 195 THR D C 1
ATOM 6886 O O . THR E 1 172 ? 124.167 95.028 69.637 1.00 98.69 195 THR D O 1
ATOM 6890 N N . ALA E 1 173 ? 123.038 94.817 71.597 1.00 93.32 196 ALA D N 1
ATOM 6891 C CA . ALA E 1 173 ? 122.224 93.666 71.219 1.00 91.33 196 ALA D CA 1
ATOM 6892 C C . ALA E 1 173 ? 120.767 94.073 70.994 1.00 89.61 196 ALA D C 1
ATOM 6893 O O . ALA E 1 173 ? 120.226 94.924 71.701 1.00 91.00 196 ALA D O 1
ATOM 6895 N N . SER E 1 174 ? 120.128 93.418 70.015 1.00 86.39 197 SER D N 1
ATOM 6896 C CA . SER E 1 174 ? 118.773 93.738 69.583 1.00 83.29 197 SER D CA 1
ATOM 6897 C C . SER E 1 174 ? 117.768 93.534 70.721 1.00 79.48 197 SER D C 1
ATOM 6898 O O . SER E 1 174 ? 117.765 92.475 71.346 1.00 83.61 197 SER D O 1
ATOM 6901 N N . PRO E 1 175 ? 116.871 94.513 71.022 1.00 75.27 198 PRO D N 1
ATOM 6902 C CA . PRO E 1 175 ? 115.812 94.317 72.013 1.00 74.07 198 PRO D CA 1
ATOM 6903 C C . PRO E 1 175 ? 114.640 93.544 71.412 1.00 74.41 198 PRO D C 1
ATOM 6904 O O . PRO E 1 175 ? 114.599 93.303 70.204 1.00 74.96 198 PRO D O 1
ATOM 6908 N N . PRO E 1 176 ? 113.622 93.155 72.214 1.00 75.71 199 PRO D N 1
ATOM 6909 C CA . PRO E 1 176 ? 112.346 92.722 71.651 1.00 75.41 199 PRO D CA 1
ATOM 6910 C C . PRO E 1 176 ? 111.651 93.934 71.030 1.00 75.21 199 PRO D C 1
ATOM 6911 O O . PRO E 1 176 ? 112.007 95.073 71.324 1.00 75.80 199 PRO D O 1
ATOM 6915 N N . PRO E 1 177 ? 110.645 93.743 70.145 1.00 75.48 200 PRO D N 1
ATOM 6916 C CA . PRO E 1 177 ? 109.873 94.867 69.614 1.00 75.41 200 PRO D CA 1
ATOM 6917 C C . PRO E 1 177 ? 108.914 95.433 70.663 1.00 73.50 200 PRO D C 1
ATOM 6918 O O . PRO E 1 177 ? 107.737 95.075 70.689 1.00 76.39 200 PRO D O 1
ATOM 6922 N N . ILE E 1 178 ? 109.426 96.329 71.523 1.00 68.72 201 ILE D N 1
ATOM 6923 C CA . ILE E 1 178 ? 108.655 96.896 72.627 1.00 66.90 201 ILE D CA 1
ATOM 6924 C C . ILE E 1 178 ? 107.613 97.890 72.103 1.00 65.29 201 ILE D C 1
ATOM 6925 O O . ILE E 1 178 ? 107.979 98.891 71.491 1.00 65.43 201 ILE D O 1
ATOM 6930 N N . PRO E 1 179 ? 106.291 97.697 72.359 1.00 65.51 202 PRO D N 1
ATOM 6931 C CA . PRO E 1 179 ? 105.276 98.665 71.933 1.00 68.33 202 PRO D CA 1
ATOM 6932 C C . PRO E 1 179 ? 105.219 99.874 72.866 1.00 70.77 202 PRO D C 1
ATOM 6933 O O . PRO E 1 179 ? 105.371 99.731 74.075 1.00 72.93 202 PRO D O 1
ATOM 6937 N N . LEU E 1 180 ? 104.980 101.063 72.295 1.00 76.07 203 LEU D N 1
ATOM 6938 C CA . LEU E 1 180 ? 104.935 102.312 73.047 1.00 78.40 203 LEU D CA 1
ATOM 6939 C C . LEU E 1 180 ? 103.638 102.400 73.862 1.00 81.12 203 LEU D C 1
ATOM 6940 O O . LEU E 1 180 ? 102.549 102.427 73.280 1.00 82.03 203 LEU D O 1
ATOM 6945 N N . PRO E 1 181 ? 103.687 102.471 75.221 1.00 85.25 204 PRO D N 1
ATOM 6946 C CA . PRO E 1 181 ? 102.470 102.622 76.026 1.00 89.58 204 PRO D CA 1
ATOM 6947 C C . PRO E 1 181 ? 101.795 103.985 75.868 1.00 96.49 204 PRO D C 1
ATOM 6948 O O . PRO E 1 181 ? 102.406 104.950 75.408 1.00 98.80 204 PRO D O 1
ATOM 6952 N N . SER E 1 182 ? 100.523 104.059 76.277 1.00 104.88 205 SER D N 1
ATOM 6953 C CA . SER E 1 182 ? 99.887 105.345 76.534 1.00 110.13 205 SER D CA 1
ATOM 6954 C C . SER E 1 182 ? 100.442 105.942 77.831 1.00 109.54 205 SER D C 1
ATOM 6955 O O . SER E 1 182 ? 100.561 105.224 78.823 1.00 107.11 205 SER D O 1
ATOM 6958 N N . PRO E 1 183 ? 100.846 107.243 77.864 1.00 113.59 206 PRO D N 1
ATOM 6959 C CA . PRO E 1 183 ? 101.291 107.898 79.102 1.00 117.50 206 PRO D CA 1
ATOM 6960 C C . PRO E 1 183 ? 100.231 107.946 80.217 1.00 125.22 206 PRO D C 1
ATOM 6961 O O . PRO E 1 183 ? 100.526 108.312 81.356 1.00 127.72 206 PRO D O 1
#